Protein AF-A0A661NP95-F1 (afdb_monomer_lite)

Structure (mmCIF, N/CA/C/O backbone):
data_AF-A0A661NP95-F1
#
_entry.id   AF-A0A661NP95-F1
#
loop_
_atom_site.group_PDB
_atom_site.id
_atom_site.type_symbol
_atom_site.label_atom_id
_atom_site.label_alt_id
_atom_site.label_comp_id
_atom_site.label_asym_id
_atom_site.label_entity_id
_atom_site.label_seq_id
_atom_site.pdbx_PDB_ins_code
_atom_site.Cartn_x
_atom_site.Cartn_y
_atom_site.Cartn_z
_atom_site.occupancy
_atom_site.B_iso_or_equiv
_atom_site.auth_seq_id
_atom_site.auth_comp_id
_atom_site.auth_asym_id
_atom_site.auth_atom_id
_atom_site.pdbx_PDB_model_num
ATOM 1 N N . MET A 1 1 ? 6.411 66.514 3.546 1.00 30.66 1 MET A N 1
ATOM 2 C CA . MET A 1 1 ? 7.436 66.810 2.521 1.00 30.66 1 MET A CA 1
ATOM 3 C C . MET A 1 1 ? 7.220 65.776 1.425 1.00 30.66 1 MET A C 1
ATOM 5 O O . MET A 1 1 ? 7.347 64.603 1.728 1.00 30.66 1 MET A O 1
ATOM 9 N N . HIS A 1 2 ? 6.454 66.107 0.373 1.00 25.95 2 HIS A N 1
ATOM 10 C CA . HIS A 1 2 ? 6.974 66.515 -0.956 1.00 25.95 2 HIS A CA 1
ATOM 11 C C . HIS A 1 2 ? 7.944 65.455 -1.490 1.00 25.95 2 HIS A C 1
ATOM 13 O O . HIS A 1 2 ? 8.925 65.181 -0.818 1.00 25.95 2 HIS A O 1
ATOM 19 N N . THR A 1 3 ? 7.770 64.782 -2.625 1.00 28.23 3 THR A N 1
ATOM 20 C CA . THR A 1 3 ? 7.176 65.034 -3.967 1.00 28.23 3 THR A CA 1
ATOM 21 C C . THR A 1 3 ? 7.503 63.732 -4.745 1.00 28.23 3 THR A C 1
ATOM 23 O O . THR A 1 3 ? 8.459 63.068 -4.363 1.00 28.23 3 THR A O 1
ATOM 26 N N . GLY A 1 4 ? 6.871 63.233 -5.806 1.00 26.64 4 GLY A N 1
ATOM 27 C CA . GLY A 1 4 ? 5.890 63.663 -6.804 1.00 26.64 4 GLY A CA 1
ATOM 28 C C . GLY A 1 4 ? 5.651 62.440 -7.728 1.00 26.64 4 GLY A C 1
ATOM 29 O O . GLY A 1 4 ? 6.533 61.595 -7.834 1.00 26.64 4 GLY A O 1
ATOM 30 N N . HIS A 1 5 ? 4.418 62.229 -8.212 1.00 29.61 5 HIS A N 1
ATOM 31 C CA . HIS A 1 5 ? 3.998 62.419 -9.624 1.00 29.61 5 HIS A CA 1
ATOM 32 C C . HIS A 1 5 ? 4.340 61.236 -10.556 1.00 29.61 5 HIS A C 1
ATOM 34 O O . HIS A 1 5 ? 5.440 60.718 -10.483 1.00 29.61 5 HIS A O 1
ATOM 40 N N . LEU A 1 6 ? 3.524 60.779 -11.514 1.00 27.45 6 LEU A N 1
ATOM 41 C CA . LEU A 1 6 ? 2.147 61.015 -12.010 1.00 27.45 6 LEU A CA 1
ATOM 42 C C . LEU A 1 6 ? 2.017 60.057 -13.229 1.00 27.45 6 LEU A C 1
ATOM 44 O O . LEU A 1 6 ? 2.998 59.910 -13.952 1.00 27.45 6 LEU A O 1
ATOM 48 N N . CYS A 1 7 ? 0.929 59.298 -13.403 1.00 23.31 7 CYS A N 1
ATOM 49 C CA . CYS A 1 7 ? -0.048 59.330 -14.528 1.00 23.31 7 CYS A CA 1
ATOM 50 C C . CYS A 1 7 ? -0.437 57.856 -14.801 1.00 23.31 7 CYS A C 1
ATOM 52 O O . CYS A 1 7 ? 0.458 57.020 -14.798 1.00 23.31 7 CYS A O 1
ATOM 54 N N . VAL A 1 8 ? -1.689 57.383 -14.870 1.00 26.03 8 VAL A N 1
ATOM 55 C CA . VAL A 1 8 ? -2.955 57.802 -15.525 1.00 26.03 8 VAL A CA 1
ATOM 56 C C . VAL A 1 8 ? -3.010 57.486 -17.028 1.00 26.03 8 VAL A C 1
ATOM 58 O O . VAL A 1 8 ? -2.229 58.037 -17.797 1.00 26.03 8 VAL A O 1
ATOM 61 N N . GLY A 1 9 ? -4.038 56.699 -17.394 1.00 25.97 9 GLY A N 1
ATOM 62 C CA . GLY A 1 9 ? -4.680 56.609 -18.719 1.00 25.97 9 GLY A CA 1
ATOM 63 C C . GLY A 1 9 ? -4.420 55.286 -19.456 1.00 25.97 9 GLY A C 1
ATOM 64 O O . GLY A 1 9 ? -3.314 54.776 -19.395 1.00 25.97 9 GLY A O 1
ATOM 65 N N . GLU A 1 10 ? -5.340 54.670 -20.197 1.00 26.25 10 GLU A N 1
ATOM 66 C CA . GLU A 1 10 ? -6.756 54.928 -20.475 1.00 26.25 10 GLU A CA 1
ATOM 67 C C . GLU A 1 10 ? -7.318 53.717 -21.259 1.00 26.25 10 GLU A C 1
ATOM 69 O O . GLU A 1 10 ? -6.579 52.845 -21.712 1.00 26.25 10 GLU A O 1
ATOM 74 N N . ILE A 1 11 ? -8.639 53.686 -21.397 1.00 28.31 11 ILE A N 1
ATOM 75 C CA . ILE A 1 11 ? -9.478 52.686 -22.068 1.00 28.31 11 ILE A CA 1
ATOM 76 C C . ILE A 1 11 ? -9.385 52.829 -23.599 1.00 28.31 11 ILE A C 1
ATOM 78 O O . ILE A 1 11 ? -9.333 53.953 -24.089 1.00 28.31 11 ILE A O 1
ATOM 82 N N . CYS A 1 12 ? -9.493 51.725 -24.353 1.00 23.69 12 CYS A N 1
ATOM 83 C CA . CYS A 1 12 ? -10.083 51.720 -25.703 1.00 23.69 12 CYS A CA 1
ATOM 84 C C . CYS A 1 12 ? -10.708 50.354 -26.048 1.00 23.69 12 CYS A C 1
ATOM 86 O O . CYS A 1 12 ? -10.031 49.328 -26.059 1.00 23.69 12 CYS A O 1
ATOM 88 N N . GLU A 1 13 ? -12.009 50.378 -26.347 1.00 28.73 13 GLU A N 1
ATOM 89 C CA . GLU A 1 13 ? -12.783 49.335 -27.032 1.00 28.73 13 GLU A CA 1
ATOM 90 C C . GLU A 1 13 ? -12.390 49.239 -28.520 1.00 28.73 13 GLU A C 1
ATOM 92 O O . GLU A 1 13 ? -12.003 50.237 -29.130 1.00 28.73 13 GLU A O 1
ATOM 97 N N . GLY A 1 14 ? -12.549 48.059 -29.136 1.00 25.00 14 GLY A N 1
ATOM 98 C CA . GLY A 1 14 ? -12.292 47.878 -30.571 1.00 25.00 14 GLY A CA 1
ATOM 99 C C . GLY A 1 14 ? -12.531 46.462 -31.111 1.00 25.00 14 GLY A C 1
ATOM 100 O O . GLY A 1 14 ? -11.598 45.714 -31.357 1.00 25.00 14 GLY A O 1
ATOM 101 N N . SER A 1 15 ? -13.808 46.140 -31.289 1.00 26.11 15 SER A N 1
ATOM 102 C CA . SER A 1 15 ? -14.478 45.128 -32.129 1.00 26.11 15 SER A CA 1
ATOM 103 C C . SER A 1 15 ? -13.738 44.372 -33.268 1.00 26.11 15 SER A C 1
ATOM 105 O O . SER A 1 15 ? -13.085 44.979 -34.106 1.00 26.11 15 SER A O 1
ATOM 107 N N . ILE A 1 16 ? -14.139 43.089 -33.406 1.00 26.77 16 ILE A N 1
ATOM 108 C CA . ILE A 1 16 ? -14.390 42.283 -34.635 1.00 26.77 16 ILE A CA 1
ATOM 109 C C . ILE A 1 16 ? -13.177 41.775 -35.444 1.00 26.77 16 ILE A C 1
ATOM 111 O O . ILE A 1 16 ? -12.441 42.553 -36.038 1.00 26.77 16 ILE A O 1
ATOM 115 N N . GLY A 1 17 ? -13.093 40.445 -35.638 1.00 24.61 17 GLY A N 1
ATOM 116 C CA . GLY A 1 17 ? -12.334 39.876 -36.763 1.00 24.61 17 GLY A CA 1
ATOM 117 C C . GLY A 1 17 ? -11.983 38.383 -36.716 1.00 24.61 17 GLY A C 1
ATOM 118 O O . GLY A 1 17 ? -10.849 38.042 -36.432 1.00 24.61 17 GLY A O 1
ATOM 119 N N . ALA A 1 18 ? -12.948 37.536 -37.084 1.00 25.59 18 ALA A N 1
ATOM 120 C CA . ALA A 1 18 ? -12.814 36.300 -37.874 1.00 25.59 18 ALA A CA 1
ATOM 121 C C . ALA A 1 18 ? -11.824 35.170 -37.482 1.00 25.59 18 ALA A C 1
ATOM 123 O O . ALA A 1 18 ? -10.603 35.273 -37.555 1.00 25.59 18 ALA A O 1
ATOM 124 N N . ALA A 1 19 ? -12.432 34.001 -37.261 1.00 28.19 19 ALA A N 1
ATOM 125 C CA . ALA A 1 19 ? -11.839 32.672 -37.312 1.00 28.19 19 ALA A CA 1
ATOM 126 C C . ALA A 1 19 ? -11.205 32.342 -38.678 1.00 28.19 19 ALA A C 1
ATOM 128 O O . ALA A 1 19 ? -11.733 32.717 -39.724 1.00 28.19 19 ALA A O 1
ATOM 129 N N . SER A 1 20 ? -10.143 31.533 -38.663 1.00 25.36 20 SER A N 1
ATOM 130 C CA . SER A 1 20 ? -9.624 30.835 -39.844 1.00 25.36 20 SER A CA 1
ATOM 131 C C . SER A 1 20 ? -9.604 29.331 -39.573 1.00 25.36 20 SER A C 1
ATOM 133 O O . SER A 1 20 ? -8.686 28.808 -38.950 1.00 25.36 20 SER A O 1
ATOM 135 N N . ARG A 1 21 ? -10.658 28.642 -40.029 1.00 28.53 21 ARG A N 1
ATOM 136 C CA . ARG A 1 21 ? -10.671 27.192 -40.253 1.00 28.53 21 ARG A CA 1
ATOM 137 C C . ARG A 1 21 ? -10.096 26.924 -41.641 1.00 28.53 21 ARG A C 1
ATOM 139 O O . ARG A 1 21 ? -10.551 27.515 -42.618 1.00 28.53 21 ARG A O 1
ATOM 146 N N . LEU A 1 22 ? -9.134 26.013 -41.717 1.00 23.34 22 LEU A N 1
ATOM 147 C CA . LEU A 1 22 ? -8.638 25.450 -42.965 1.00 23.34 22 LEU A CA 1
ATOM 148 C C . LEU A 1 22 ? -9.627 24.362 -43.416 1.00 23.34 22 LEU A C 1
ATOM 150 O O . LEU A 1 22 ? -9.794 23.358 -42.728 1.00 23.34 22 LEU A O 1
ATOM 154 N N . ALA A 1 23 ? -10.310 24.577 -44.541 1.00 26.22 23 ALA A N 1
ATOM 155 C CA . ALA A 1 23 ? -11.131 23.568 -45.203 1.00 26.22 23 ALA A CA 1
ATOM 156 C C . ALA A 1 23 ? -10.548 23.283 -46.591 1.00 26.22 23 ALA A C 1
ATOM 158 O O . ALA A 1 23 ? -10.364 24.190 -47.403 1.00 26.22 23 ALA A O 1
ATOM 159 N N . VAL A 1 24 ? -10.263 22.006 -46.837 1.00 24.77 24 VAL A N 1
ATOM 160 C CA . VAL A 1 24 ? -9.925 21.450 -48.148 1.00 24.77 24 VAL A CA 1
ATOM 161 C C . VAL A 1 24 ? -11.215 21.339 -48.965 1.00 24.77 24 VAL A C 1
ATOM 163 O O . VAL A 1 24 ? -12.213 20.802 -48.489 1.00 24.77 24 VAL A O 1
ATOM 166 N N . VAL A 1 25 ? -11.199 21.866 -50.190 1.00 24.81 25 VAL A N 1
ATOM 167 C CA . VAL A 1 25 ? -12.316 21.831 -51.145 1.00 24.81 25 VAL A CA 1
ATOM 168 C C . VAL A 1 25 ? -12.136 20.658 -52.112 1.00 24.81 25 VAL A C 1
ATOM 170 O O . VAL A 1 25 ? -11.096 20.549 -52.757 1.00 24.81 25 VAL A O 1
ATOM 173 N N . LEU A 1 26 ? -13.188 19.853 -52.288 1.00 26.55 26 LEU A N 1
ATOM 174 C CA . LEU A 1 26 ? -13.457 19.082 -53.509 1.00 26.55 26 LEU A CA 1
ATOM 175 C C . LEU A 1 26 ? -14.871 19.437 -54.018 1.00 26.55 26 LEU A C 1
ATOM 177 O O . LEU A 1 26 ? -15.745 19.705 -53.189 1.00 26.55 26 LEU A O 1
ATOM 181 N N . PRO A 1 27 ? -15.122 19.492 -55.343 1.00 37.19 27 PRO A N 1
ATOM 182 C CA . PRO A 1 27 ? -16.341 20.089 -55.881 1.00 37.19 27 PRO A CA 1
ATOM 183 C C . PRO A 1 27 ? -17.431 19.071 -56.254 1.00 37.19 27 PRO A C 1
ATOM 185 O O . PRO A 1 27 ? -17.144 18.010 -56.801 1.00 37.19 27 PRO A O 1
ATOM 188 N N . GLY A 1 28 ? -18.688 19.510 -56.110 1.00 27.80 28 GLY A N 1
ATOM 189 C CA . GLY A 1 28 ? -19.748 19.258 -57.095 1.00 27.80 28 GLY A CA 1
ATOM 190 C C . GLY A 1 28 ? -20.859 18.278 -56.707 1.00 27.80 28 GLY A C 1
ATOM 191 O O . GLY A 1 28 ? -20.682 17.075 -56.833 1.00 27.80 28 GLY A O 1
ATOM 192 N N . ALA A 1 29 ? -22.034 18.808 -56.351 1.00 29.02 29 ALA A N 1
ATOM 193 C CA . ALA A 1 29 ? -23.331 18.523 -56.991 1.00 29.02 29 ALA A CA 1
ATOM 194 C C . ALA A 1 29 ? -24.470 19.219 -56.219 1.00 29.02 29 ALA A C 1
ATOM 196 O O . ALA A 1 29 ? -24.495 19.251 -54.992 1.00 29.02 29 ALA A O 1
ATOM 197 N N . GLU A 1 30 ? -25.382 19.819 -56.974 1.00 30.44 30 GLU A N 1
ATOM 198 C CA . GLU A 1 30 ? -26.442 20.737 -56.559 1.00 30.44 30 GLU A CA 1
ATOM 199 C C . GLU A 1 30 ? -27.732 20.010 -56.118 1.00 30.44 30 GLU A C 1
ATOM 201 O O . GLU A 1 30 ? -28.086 18.984 -56.695 1.00 30.44 30 GLU A O 1
ATOM 206 N N . GLY A 1 31 ? -28.502 20.601 -55.190 1.00 28.98 31 GLY A N 1
ATOM 207 C CA . GLY A 1 31 ? -29.960 20.385 -55.080 1.00 28.98 31 GLY A CA 1
ATOM 208 C C . GLY A 1 31 ? -30.540 20.373 -53.646 1.00 28.98 31 GLY A C 1
ATOM 209 O O . GLY A 1 31 ? -29.909 19.785 -52.776 1.00 28.98 31 GLY A O 1
ATOM 210 N N . PRO A 1 32 ? -31.705 21.006 -53.352 1.00 41.62 32 PRO A N 1
ATOM 211 C CA . PRO A 1 32 ? -32.003 21.541 -52.013 1.00 41.62 32 PRO A CA 1
ATOM 212 C C . PRO A 1 32 ? -33.251 20.953 -51.300 1.00 41.62 32 PRO A C 1
ATOM 214 O O . PRO A 1 32 ? -34.037 20.226 -51.899 1.00 41.62 32 PRO A O 1
ATOM 217 N N . VAL A 1 33 ? -33.489 21.456 -50.068 1.00 29.39 33 VAL A N 1
ATOM 218 C CA . VAL A 1 33 ? -34.752 21.453 -49.268 1.00 29.39 33 VAL A CA 1
ATOM 219 C C . VAL A 1 33 ? -35.042 20.140 -48.507 1.00 29.39 33 VAL A C 1
ATOM 221 O O . VAL A 1 33 ? -34.943 19.074 -49.085 1.00 29.39 33 VAL A O 1
ATOM 224 N N . GLY A 1 34 ? -35.444 20.069 -47.232 1.00 26.66 34 GLY A N 1
ATOM 225 C CA . GLY A 1 34 ? -35.787 21.023 -46.175 1.00 26.66 34 GLY A CA 1
ATOM 226 C C . GLY A 1 34 ? -36.487 20.278 -45.010 1.00 26.66 34 GLY A C 1
ATOM 227 O O . GLY A 1 34 ? -36.959 19.165 -45.194 1.00 26.66 34 GLY A O 1
ATOM 228 N N . ALA A 1 35 ? -36.552 20.935 -43.846 1.00 26.92 35 ALA A N 1
ATOM 229 C CA . ALA A 1 35 ? -37.528 20.797 -42.748 1.00 26.92 35 ALA A CA 1
ATOM 230 C C . ALA A 1 35 ? -37.791 19.435 -42.042 1.00 26.92 35 ALA A C 1
ATOM 232 O O . ALA A 1 35 ? -38.370 18.506 -42.586 1.00 26.92 35 ALA A O 1
ATOM 233 N N . ALA A 1 36 ? -37.456 19.444 -40.744 1.00 28.86 36 ALA A N 1
ATOM 234 C CA . ALA A 1 36 ? -38.184 18.939 -39.569 1.00 28.86 36 ALA A CA 1
ATOM 235 C C . ALA A 1 36 ? -39.401 18.005 -39.747 1.00 28.86 36 ALA A C 1
ATOM 237 O O . ALA A 1 36 ? -40.388 18.407 -40.353 1.00 28.86 36 ALA A O 1
ATOM 238 N N . MET A 1 37 ? -39.397 16.874 -39.020 1.00 24.62 37 MET A N 1
ATOM 239 C CA . MET A 1 37 ? -40.481 16.422 -38.118 1.00 24.62 37 MET A CA 1
ATOM 240 C C . MET A 1 37 ? -40.172 15.033 -37.510 1.00 24.62 37 MET A C 1
ATOM 242 O O . MET A 1 37 ? -39.882 14.077 -38.219 1.00 24.62 37 MET A O 1
ATOM 246 N N . THR A 1 38 ? -40.274 14.924 -36.181 1.00 30.36 38 THR A N 1
ATOM 247 C CA . THR A 1 38 ? -40.648 13.696 -35.435 1.00 30.36 38 THR A CA 1
ATOM 248 C C . THR A 1 38 ? -42.104 13.300 -35.808 1.00 30.36 38 THR A C 1
ATOM 250 O O . THR A 1 38 ? -42.771 14.170 -36.373 1.00 30.36 38 THR A O 1
ATOM 253 N N . PRO A 1 39 ? -42.693 12.105 -35.501 1.00 38.34 39 PRO A N 1
ATOM 254 C CA . PRO A 1 39 ? -42.442 11.243 -34.330 1.00 38.34 39 PRO A CA 1
ATOM 255 C C . PRO A 1 39 ? -42.718 9.710 -34.480 1.00 38.34 39 PRO A C 1
ATOM 257 O O . PRO A 1 39 ? -43.145 9.214 -35.513 1.00 38.34 39 PRO A O 1
ATOM 260 N N . ARG A 1 40 ? -42.519 8.990 -33.360 1.00 26.95 40 ARG A N 1
ATOM 261 C CA . ARG A 1 40 ? -43.269 7.815 -32.845 1.00 26.95 40 ARG A CA 1
ATOM 262 C C . ARG A 1 40 ? -43.855 6.781 -33.833 1.00 26.95 40 ARG A C 1
ATOM 264 O O . ARG A 1 40 ? -44.925 6.987 -34.387 1.00 26.95 40 ARG A O 1
ATOM 271 N N . GLY A 1 41 ? -43.302 5.570 -33.723 1.00 25.22 41 GLY A N 1
ATOM 272 C CA . GLY A 1 41 ? -44.053 4.366 -33.349 1.00 25.22 41 GLY A CA 1
ATOM 273 C C . GLY A 1 41 ? -44.695 3.562 -34.477 1.00 25.22 41 GLY A C 1
ATOM 274 O O . GLY A 1 41 ? -45.631 4.027 -35.109 1.00 25.22 41 GLY A O 1
ATOM 275 N N . LEU A 1 42 ? -44.284 2.298 -34.612 1.00 25.86 42 LEU A N 1
ATOM 276 C CA . LEU A 1 42 ? -45.197 1.151 -34.570 1.00 25.86 42 LEU A CA 1
ATOM 277 C C . LEU A 1 42 ? -44.422 -0.169 -34.586 1.00 25.86 42 LEU A C 1
ATOM 279 O O . LEU A 1 42 ? -43.441 -0.353 -35.299 1.00 25.86 42 LEU A O 1
ATOM 283 N N . LEU A 1 43 ? -44.910 -1.058 -33.733 1.00 27.73 43 LEU A N 1
ATOM 284 C CA . LEU A 1 43 ? -44.546 -2.450 -33.563 1.00 27.73 43 LEU A CA 1
ATOM 285 C C . LEU A 1 43 ? -45.326 -3.297 -34.591 1.00 27.73 43 LEU A C 1
ATOM 287 O O . LEU A 1 43 ? -46.483 -2.992 -34.885 1.00 27.73 43 LEU A O 1
ATOM 291 N N . THR A 1 44 ? -44.746 -4.451 -34.928 1.00 26.47 44 THR A N 1
ATOM 292 C CA . THR A 1 44 ? -45.371 -5.715 -35.389 1.00 26.47 44 THR A CA 1
ATOM 293 C C . THR A 1 44 ? -45.662 -5.955 -36.880 1.00 26.47 44 THR A C 1
ATOM 295 O O . THR A 1 44 ? -46.203 -5.114 -37.583 1.00 26.47 44 THR A O 1
ATOM 298 N N . GLU A 1 45 ? -45.388 -7.219 -37.243 1.00 25.14 45 GLU A N 1
ATOM 299 C CA . GLU A 1 45 ? -45.800 -8.017 -38.413 1.00 25.14 45 GLU A CA 1
ATOM 300 C C . GLU A 1 45 ? -44.905 -8.008 -39.665 1.00 25.14 45 GLU A C 1
ATOM 302 O O . GLU A 1 45 ? -44.986 -7.128 -40.511 1.00 25.14 45 GLU A O 1
ATOM 307 N N . ALA A 1 46 ? -44.125 -9.087 -39.830 1.00 25.11 46 ALA A N 1
ATOM 308 C CA . ALA A 1 46 ? -44.346 -10.058 -40.913 1.00 25.11 46 ALA A CA 1
ATOM 309 C C . ALA A 1 46 ? -43.386 -11.261 -40.788 1.00 25.11 46 ALA A C 1
ATOM 311 O O . ALA A 1 46 ? -42.217 -11.197 -41.159 1.00 25.11 46 ALA A O 1
ATOM 312 N N . LEU A 1 47 ? -43.910 -12.389 -40.298 1.00 30.53 47 LEU A N 1
ATOM 313 C CA . LEU A 1 47 ? -43.416 -13.721 -40.647 1.00 30.53 47 LEU A CA 1
ATOM 314 C C . LEU A 1 47 ? -44.119 -14.140 -41.942 1.00 30.53 47 LEU A C 1
ATOM 316 O O . LEU A 1 47 ? -45.321 -14.385 -41.904 1.00 30.53 47 LEU A O 1
ATOM 320 N N . ALA A 1 48 ? -43.382 -14.219 -43.050 1.00 27.69 48 ALA A N 1
ATOM 321 C CA . ALA A 1 48 ? -43.634 -15.113 -44.187 1.00 27.69 48 ALA A CA 1
ATOM 322 C C . ALA A 1 48 ? -42.592 -14.837 -45.282 1.00 27.69 48 ALA A C 1
ATOM 324 O O . ALA A 1 48 ? -42.735 -13.880 -46.032 1.00 27.69 48 ALA A O 1
ATOM 325 N N . ASP A 1 49 ? -41.551 -15.658 -45.387 1.00 27.33 49 ASP A N 1
ATOM 326 C CA . ASP A 1 49 ? -41.474 -16.609 -46.499 1.00 27.33 49 ASP A CA 1
ATOM 327 C C . ASP A 1 49 ? -40.345 -17.610 -46.237 1.00 27.33 49 ASP A C 1
ATOM 329 O O . ASP A 1 49 ? -39.260 -17.259 -45.770 1.00 27.33 49 ASP A O 1
ATOM 333 N N . GLY A 1 50 ? -40.634 -18.880 -46.489 1.00 26.98 50 GLY A N 1
ATOM 334 C CA . GLY A 1 50 ? -39.671 -19.956 -46.351 1.00 26.98 50 GLY A CA 1
ATOM 335 C C . GLY A 1 50 ? -38.812 -20.058 -47.602 1.00 26.98 50 GLY A C 1
ATOM 336 O O . GLY A 1 50 ? -39.336 -20.141 -48.712 1.00 26.98 50 GLY A O 1
ATOM 337 N N . ARG A 1 51 ? -37.495 -20.143 -47.416 1.00 28.02 51 ARG A N 1
ATOM 338 C CA . ARG A 1 51 ? -36.626 -20.914 -48.304 1.00 28.02 51 ARG A CA 1
ATOM 339 C C . ARG A 1 51 ? -35.312 -21.241 -47.608 1.00 28.02 51 ARG A C 1
ATOM 341 O O . ARG A 1 51 ? -34.597 -20.359 -47.146 1.00 28.02 51 ARG A O 1
ATOM 348 N N . GLU A 1 52 ? -35.060 -22.540 -47.515 1.00 36.25 52 GLU A N 1
ATOM 349 C CA . GLU A 1 52 ? -33.753 -23.112 -47.239 1.00 36.25 52 GLU A CA 1
ATOM 350 C C . GLU A 1 52 ? -32.789 -22.673 -48.345 1.00 36.25 52 GLU A C 1
ATOM 352 O O . GLU A 1 52 ? -33.109 -22.824 -49.519 1.00 36.25 52 GLU A O 1
ATOM 357 N N . ASP A 1 53 ? -31.627 -22.149 -47.970 1.00 27.55 53 ASP A N 1
ATOM 358 C CA . ASP A 1 53 ? -30.371 -22.644 -48.521 1.00 27.55 53 ASP A CA 1
ATOM 359 C C . ASP A 1 53 ? -29.215 -22.260 -47.598 1.00 27.55 53 ASP A C 1
ATOM 361 O O . ASP A 1 53 ? -29.092 -21.137 -47.105 1.00 27.55 53 ASP A O 1
ATOM 365 N N . ARG A 1 54 ? -28.404 -23.274 -47.307 1.00 31.25 54 ARG A N 1
ATOM 366 C CA . ARG A 1 54 ? -27.155 -23.163 -46.570 1.00 31.25 54 ARG A CA 1
ATOM 367 C C . ARG A 1 54 ? -26.121 -22.613 -47.532 1.00 31.25 54 ARG A C 1
ATOM 369 O O . ARG A 1 54 ? -25.773 -23.321 -48.464 1.00 31.25 54 ARG A O 1
ATOM 376 N N . ASP A 1 55 ? -25.576 -21.441 -47.242 1.00 28.02 55 ASP A N 1
ATOM 377 C CA . ASP A 1 55 ? -24.221 -21.121 -47.661 1.00 28.02 55 ASP A CA 1
ATOM 378 C C . ASP A 1 55 ? -23.533 -20.185 -46.668 1.00 28.02 55 ASP A C 1
ATOM 380 O O . ASP A 1 55 ? -24.117 -19.296 -46.050 1.00 28.02 55 ASP A O 1
ATOM 384 N N . VAL A 1 56 ? -22.264 -20.511 -46.473 1.00 29.27 56 VAL A N 1
ATOM 385 C CA . VAL A 1 56 ? -21.312 -19.983 -45.507 1.00 29.27 56 VAL A CA 1
ATOM 386 C C . VAL A 1 56 ? -21.089 -18.488 -45.732 1.00 29.27 56 VAL A C 1
ATOM 388 O O . VAL A 1 56 ? -20.627 -18.086 -46.796 1.00 29.27 56 VAL A O 1
ATOM 391 N N . LEU A 1 57 ? -21.325 -17.674 -44.700 1.00 22.66 57 LEU A N 1
ATOM 392 C CA . LEU A 1 57 ? -20.844 -16.295 -44.644 1.00 22.66 57 LEU A CA 1
ATOM 393 C C . LEU A 1 57 ? -19.920 -16.143 -43.436 1.00 22.66 57 LEU A C 1
ATOM 395 O O . LEU A 1 57 ? -20.347 -16.112 -42.283 1.00 22.66 57 LEU A O 1
ATOM 399 N N . VAL A 1 58 ? -18.623 -16.089 -43.733 1.00 26.75 58 VAL A N 1
ATOM 400 C CA . VAL A 1 58 ? -17.586 -15.619 -42.818 1.00 26.75 58 VAL A CA 1
ATOM 401 C C . VAL A 1 58 ? -17.844 -14.131 -42.597 1.00 26.75 58 VAL A C 1
ATOM 403 O O . VAL A 1 58 ? -17.607 -13.318 -43.488 1.00 26.75 58 VAL A O 1
ATOM 406 N N . ALA A 1 59 ? -18.374 -13.775 -41.430 1.00 24.06 59 ALA A N 1
ATOM 407 C CA . ALA A 1 59 ? -18.489 -12.387 -41.013 1.00 24.06 59 ALA A CA 1
ATOM 408 C C . ALA A 1 59 ? -17.194 -11.971 -40.305 1.00 24.06 59 ALA A C 1
ATOM 410 O O . ALA A 1 59 ? -16.905 -12.418 -39.195 1.00 24.06 59 ALA A O 1
ATOM 411 N N . HIS A 1 60 ? -16.425 -11.095 -40.952 1.00 23.86 60 HIS A N 1
ATOM 412 C CA . HIS A 1 60 ? -15.536 -10.182 -40.246 1.00 23.86 60 HIS A CA 1
ATOM 413 C C . HIS A 1 60 ? -16.401 -9.279 -39.365 1.00 23.86 60 HIS A C 1
ATOM 415 O O . HIS A 1 60 ? -17.127 -8.424 -39.870 1.00 23.86 60 HIS A O 1
ATOM 421 N N . VAL A 1 61 ? -16.333 -9.478 -38.051 1.00 24.19 61 VAL A N 1
ATOM 422 C CA . VAL A 1 61 ? -16.806 -8.485 -37.089 1.00 24.19 61 VAL A CA 1
ATOM 423 C C . VAL A 1 61 ? -15.675 -7.481 -36.919 1.00 24.19 61 VAL A C 1
ATOM 425 O O . VAL A 1 61 ? -14.631 -7.803 -36.358 1.00 24.19 61 VAL A O 1
ATOM 428 N N . ALA A 1 62 ? -15.875 -6.283 -37.461 1.00 24.12 62 ALA A N 1
ATOM 429 C CA . ALA A 1 62 ? -15.144 -5.105 -37.031 1.00 24.12 62 ALA A CA 1
ATOM 430 C C . ALA A 1 62 ? -15.615 -4.776 -35.607 1.00 24.12 62 ALA A C 1
ATOM 432 O O . ALA A 1 62 ? -16.796 -4.502 -35.388 1.00 24.12 62 ALA A O 1
ATOM 433 N N . GLU A 1 63 ? -14.710 -4.875 -34.637 1.00 27.78 63 GLU A N 1
ATOM 434 C CA . GLU A 1 63 ? -14.931 -4.374 -33.285 1.00 27.78 63 GLU A CA 1
ATOM 435 C C . GLU A 1 63 ? -14.847 -2.848 -33.315 1.00 27.78 63 GLU A C 1
ATOM 437 O O . GLU A 1 63 ? -13.765 -2.274 -33.241 1.00 27.78 63 GLU A O 1
ATOM 442 N N . ASP A 1 64 ? -15.996 -2.191 -33.431 1.00 26.67 64 ASP A N 1
ATOM 443 C CA . ASP A 1 64 ? -16.138 -0.792 -33.044 1.00 26.67 64 ASP A CA 1
ATOM 444 C C . ASP A 1 64 ? -16.826 -0.768 -31.674 1.00 26.67 64 ASP A C 1
ATOM 446 O O . ASP A 1 64 ? -18.027 -1.025 -31.547 1.00 26.67 64 ASP A O 1
ATOM 450 N N . ARG A 1 65 ? -16.031 -0.578 -30.616 1.00 32.19 65 ARG A N 1
ATOM 451 C CA . ARG A 1 65 ? -16.511 -0.416 -29.239 1.00 32.19 65 ARG A CA 1
ATOM 452 C C . ARG A 1 65 ? -16.379 1.049 -28.857 1.00 32.19 65 ARG A C 1
ATOM 454 O O . ARG A 1 65 ? -15.379 1.455 -28.275 1.00 32.19 65 ARG A O 1
ATOM 461 N N . SER A 1 66 ? -17.409 1.830 -29.160 1.00 30.28 66 SER A N 1
ATOM 462 C CA . SER A 1 66 ? -17.588 3.150 -28.558 1.00 30.28 66 SER A CA 1
ATOM 463 C C . SER A 1 66 ? -18.401 3.035 -27.250 1.00 30.28 66 SER A C 1
ATOM 465 O O . SER A 1 66 ? -19.309 2.201 -27.165 1.00 30.28 66 SER A O 1
ATOM 467 N N . PRO A 1 67 ? -18.113 3.838 -26.203 1.00 31.38 67 PRO A N 1
ATOM 468 C CA . PRO A 1 67 ? -18.567 3.571 -24.826 1.00 31.38 67 PRO A CA 1
ATOM 469 C C . PRO A 1 67 ? -20.055 3.858 -24.547 1.00 31.38 67 PRO A C 1
ATOM 471 O O . PRO A 1 67 ? -20.526 3.671 -23.428 1.00 31.38 67 PRO A O 1
ATOM 474 N N . GLY A 1 68 ? -20.823 4.320 -25.537 1.00 33.44 68 GLY A N 1
ATOM 475 C CA . GLY A 1 68 ? -22.184 4.826 -25.321 1.00 33.44 68 GLY A CA 1
ATOM 476 C C . GLY A 1 68 ? -23.266 3.759 -25.119 1.00 33.44 68 GLY A C 1
ATOM 477 O O . GLY A 1 68 ? -24.309 4.053 -24.543 1.00 33.44 68 GLY A O 1
ATOM 478 N N . ALA A 1 69 ? -23.048 2.517 -25.560 1.00 32.50 69 ALA A N 1
ATOM 479 C CA . ALA A 1 69 ? -24.123 1.518 -25.636 1.00 32.50 69 ALA A CA 1
ATOM 480 C C . ALA A 1 69 ? -24.402 0.763 -24.319 1.00 32.50 69 ALA A C 1
ATOM 482 O O . ALA A 1 69 ? -25.439 0.114 -24.193 1.00 32.50 69 ALA A O 1
ATOM 483 N N . PHE A 1 70 ? -23.512 0.842 -23.323 1.00 33.31 70 PHE A N 1
ATOM 484 C CA . PHE A 1 70 ? -23.667 0.113 -22.054 1.00 33.31 70 PHE A CA 1
ATOM 485 C C . PHE A 1 70 ? -24.487 0.866 -20.991 1.00 33.31 70 PHE A C 1
ATOM 487 O O . PHE A 1 70 ? -24.965 0.247 -20.040 1.00 33.31 70 PHE A O 1
ATOM 494 N N . LEU A 1 71 ? -24.704 2.176 -21.159 1.00 39.53 71 LEU A N 1
ATOM 495 C CA . LEU A 1 71 ? -25.385 3.020 -20.168 1.00 39.53 71 LEU A CA 1
ATOM 496 C C . LEU A 1 71 ? -26.919 2.870 -20.163 1.00 39.53 71 LEU A C 1
ATOM 498 O O . LEU A 1 71 ? -27.543 3.071 -19.123 1.00 39.53 71 LEU A O 1
ATOM 502 N N . GLU A 1 72 ? -27.546 2.453 -21.267 1.00 33.59 72 GLU A N 1
ATOM 503 C CA . GLU A 1 72 ? -29.018 2.409 -21.356 1.00 33.59 72 GLU A CA 1
ATOM 504 C C . GLU A 1 72 ? -29.660 1.154 -20.733 1.00 33.59 72 GLU A C 1
ATOM 506 O O . GLU A 1 72 ? -30.832 1.181 -20.359 1.00 33.59 72 GLU A O 1
ATOM 511 N N . ALA A 1 73 ? -28.923 0.053 -20.548 1.00 33.28 73 ALA A N 1
ATOM 512 C CA . ALA A 1 73 ? -29.528 -1.217 -20.126 1.00 33.28 73 ALA A CA 1
ATOM 513 C C . ALA A 1 73 ? -29.808 -1.322 -18.611 1.00 33.28 73 ALA A C 1
ATOM 515 O O . ALA A 1 73 ? -30.649 -2.120 -18.196 1.00 33.28 73 ALA A O 1
ATOM 516 N N . ARG A 1 74 ? -29.139 -0.520 -17.767 1.00 35.38 74 ARG A N 1
ATOM 517 C CA . ARG A 1 74 ? -29.257 -0.609 -16.294 1.00 35.38 74 ARG A CA 1
ATOM 518 C C . ARG A 1 74 ? -30.193 0.444 -15.677 1.00 35.38 74 ARG A C 1
ATOM 520 O O . ARG A 1 74 ? -30.591 0.289 -14.527 1.00 35.38 74 ARG A O 1
ATOM 527 N N . ALA A 1 75 ? -30.615 1.455 -16.442 1.00 35.91 75 ALA A N 1
ATOM 528 C CA . ALA A 1 75 ? -31.489 2.541 -15.975 1.00 35.91 75 ALA A CA 1
ATOM 529 C C . ALA A 1 75 ? -32.992 2.175 -15.889 1.00 35.91 75 ALA A C 1
ATOM 531 O O . ALA A 1 75 ? -33.798 2.986 -15.442 1.00 35.91 75 ALA A O 1
ATOM 532 N N . ALA A 1 76 ? -33.397 0.962 -16.290 1.00 34.41 76 ALA A N 1
ATOM 533 C CA . ALA A 1 76 ? -34.813 0.606 -16.463 1.00 34.41 76 ALA A CA 1
ATOM 534 C C . ALA A 1 76 ? -35.466 -0.210 -15.321 1.00 34.41 76 ALA A C 1
ATOM 536 O O . ALA A 1 76 ? -36.617 -0.612 -15.464 1.00 34.41 76 ALA A O 1
ATOM 537 N N . GLY A 1 77 ? -34.788 -0.455 -14.192 1.00 35.66 77 GLY A N 1
ATOM 538 C CA . GLY A 1 77 ? -35.440 -0.892 -12.942 1.00 35.66 77 GLY A CA 1
ATOM 539 C C . GLY A 1 77 ? -36.377 -2.115 -13.021 1.00 35.66 77 GLY A C 1
ATOM 540 O O . GLY A 1 77 ? -37.471 -2.075 -12.460 1.00 35.66 77 GLY A O 1
ATOM 541 N N . LEU A 1 78 ? -35.974 -3.207 -13.684 1.00 30.97 78 LEU A N 1
ATOM 542 C CA . LEU A 1 78 ? -36.742 -4.464 -13.723 1.00 30.97 78 LEU A CA 1
ATOM 543 C C . LEU A 1 78 ? -36.078 -5.569 -12.876 1.00 30.97 78 LEU A C 1
ATOM 545 O O . LEU A 1 78 ? -34.859 -5.738 -12.950 1.00 30.97 78 LEU A O 1
ATOM 549 N N . PRO A 1 79 ? -36.844 -6.354 -12.090 1.00 31.16 79 PRO A N 1
ATOM 550 C CA . PRO A 1 79 ? -36.283 -7.397 -11.240 1.00 31.16 79 PRO A CA 1
ATOM 551 C C . PRO A 1 79 ? -36.020 -8.702 -12.011 1.00 31.16 79 PRO A C 1
ATOM 553 O O . PRO A 1 79 ? -36.922 -9.259 -12.627 1.00 31.16 79 PRO A O 1
ATOM 556 N N . GLY A 1 80 ? -34.778 -9.188 -11.902 1.00 32.41 80 GLY A N 1
ATOM 557 C CA . GLY A 1 80 ? -34.329 -10.588 -11.950 1.00 32.41 80 GLY A CA 1
ATOM 558 C C . GLY A 1 80 ? -34.824 -11.517 -13.068 1.00 32.41 80 GLY A C 1
ATOM 559 O O . GLY A 1 80 ? -35.914 -12.068 -12.962 1.00 32.41 80 GLY A O 1
ATOM 560 N N . ALA A 1 81 ? -33.944 -11.830 -14.031 1.00 26.08 81 ALA A N 1
ATOM 561 C CA . ALA A 1 81 ? -33.494 -13.195 -14.376 1.00 26.08 81 ALA A CA 1
ATOM 562 C C . ALA A 1 81 ? -32.604 -13.199 -15.646 1.00 26.08 81 ALA A C 1
ATOM 564 O O . ALA A 1 81 ? -32.935 -12.521 -16.613 1.00 26.08 81 ALA A O 1
ATOM 565 N N . PHE A 1 82 ? -31.568 -14.063 -15.649 1.00 27.72 82 PHE A N 1
ATOM 566 C CA . PHE A 1 82 ? -30.700 -14.500 -16.776 1.00 27.72 82 PHE A CA 1
ATOM 567 C C . PHE A 1 82 ? -29.583 -13.519 -17.227 1.00 27.72 82 PHE A C 1
ATOM 569 O O . PHE A 1 82 ? -29.828 -12.332 -17.349 1.00 27.72 82 PHE A O 1
ATOM 576 N N . VAL A 1 83 ? -28.317 -13.892 -17.500 1.00 28.28 83 VAL A N 1
ATOM 577 C CA . VAL A 1 83 ? -27.585 -15.176 -17.619 1.00 28.28 83 VAL A CA 1
ATOM 578 C C . VAL A 1 83 ? -26.150 -14.979 -17.106 1.00 28.28 83 VAL A C 1
ATOM 580 O O . VAL A 1 83 ? -25.444 -14.075 -17.539 1.00 28.28 83 VAL A O 1
ATOM 583 N N . GLN A 1 84 ? -25.693 -15.895 -16.256 1.00 26.36 84 GLN A N 1
ATOM 584 C CA . GLN A 1 84 ? -24.307 -16.046 -15.822 1.00 26.36 84 GLN A CA 1
ATOM 585 C C . GLN A 1 84 ? -23.531 -16.842 -16.891 1.00 26.36 84 GLN A C 1
ATOM 587 O O . GLN A 1 84 ? -23.707 -18.055 -17.014 1.00 26.36 84 GLN A O 1
ATOM 592 N N . ALA A 1 85 ? -22.682 -16.189 -17.687 1.00 27.27 85 ALA A N 1
ATOM 593 C CA . ALA A 1 85 ? -21.748 -16.880 -18.577 1.00 27.27 85 ALA A CA 1
ATOM 594 C C . ALA A 1 85 ? -20.492 -17.281 -17.784 1.00 27.27 85 ALA A C 1
ATOM 596 O O . ALA A 1 85 ? -19.481 -16.585 -17.787 1.00 27.27 85 ALA A O 1
ATOM 597 N N . ARG A 1 86 ? -20.557 -18.415 -17.076 1.00 28.34 86 ARG A N 1
ATOM 598 C CA . ARG A 1 86 ? -19.371 -19.039 -16.472 1.00 28.34 86 ARG A CA 1
ATOM 599 C C . ARG A 1 86 ? -18.472 -19.609 -17.575 1.00 28.34 86 ARG A C 1
ATOM 601 O O . ARG A 1 86 ? -18.849 -20.566 -18.248 1.00 28.34 86 ARG A O 1
ATOM 608 N N . ARG A 1 87 ? -17.259 -19.067 -17.720 1.00 31.03 87 ARG A N 1
ATOM 609 C CA . ARG A 1 87 ? -16.144 -19.744 -18.399 1.00 31.03 87 ARG A CA 1
ATOM 610 C C . ARG A 1 87 ? -15.522 -20.744 -17.426 1.00 31.03 87 ARG A C 1
ATOM 612 O O . ARG A 1 87 ? -14.807 -20.368 -16.509 1.00 31.03 87 ARG A O 1
ATOM 619 N N . GLY A 1 88 ? -15.807 -22.020 -17.643 1.00 26.00 88 GLY A N 1
ATOM 620 C CA . GLY A 1 88 ? -15.137 -23.132 -16.982 1.00 26.00 88 GLY A CA 1
ATOM 621 C C . GLY A 1 88 ? -15.120 -24.323 -17.925 1.00 26.00 88 GLY A C 1
ATOM 622 O O . GLY A 1 88 ? -16.060 -25.110 -17.939 1.00 26.00 88 GLY A O 1
ATOM 623 N N . LEU A 1 89 ? -14.073 -24.433 -18.747 1.00 25.11 89 LEU A N 1
ATOM 624 C CA . LEU A 1 89 ? -13.784 -25.661 -19.481 1.00 25.11 89 LEU A CA 1
ATOM 625 C C . LEU A 1 89 ? -13.017 -26.593 -18.535 1.00 25.11 89 LEU A C 1
ATOM 627 O O . LEU A 1 89 ? -11.797 -26.528 -18.429 1.00 25.11 89 LEU A O 1
ATOM 631 N N . ALA A 1 90 ? -13.753 -27.451 -17.835 1.00 24.98 90 ALA A N 1
ATOM 632 C CA . ALA A 1 90 ? -13.228 -28.697 -17.299 1.00 24.98 90 ALA A CA 1
ATOM 633 C C . ALA A 1 90 ? -13.780 -29.819 -18.181 1.00 24.98 90 ALA A C 1
ATOM 635 O O . ALA A 1 90 ? -14.985 -30.071 -18.217 1.00 24.98 90 ALA A O 1
ATOM 636 N N . VAL A 1 91 ? -12.896 -30.441 -18.956 1.00 27.11 91 VAL A N 1
ATOM 637 C CA . VAL A 1 91 ? -13.208 -31.644 -19.724 1.00 27.11 91 VAL A CA 1
ATOM 638 C C . VAL A 1 91 ? -13.104 -32.824 -18.768 1.00 27.11 91 VAL A C 1
ATOM 640 O O . VAL A 1 91 ? -12.010 -33.304 -18.506 1.00 27.11 91 VAL A O 1
ATOM 643 N N . GLU A 1 92 ? -14.241 -33.319 -18.289 1.00 24.09 92 GLU A N 1
ATOM 644 C CA . GLU A 1 92 ? -14.362 -34.721 -17.893 1.00 24.09 92 GLU A CA 1
ATOM 645 C C . GLU A 1 92 ? -15.605 -35.318 -18.547 1.00 24.09 92 GLU A C 1
ATOM 647 O O . GLU A 1 92 ? -16.751 -34.957 -18.282 1.00 24.09 92 GLU A O 1
ATOM 652 N N . ALA A 1 93 ? -15.334 -36.216 -19.486 1.00 24.66 93 ALA A N 1
ATOM 653 C CA . ALA A 1 93 ? -16.320 -36.985 -20.208 1.00 24.66 93 ALA A CA 1
ATOM 654 C C . ALA A 1 93 ? -16.851 -38.109 -19.317 1.00 24.66 93 ALA A C 1
ATOM 656 O O . ALA A 1 93 ? -16.068 -38.931 -18.843 1.00 24.66 93 ALA A O 1
ATOM 657 N N . SER A 1 94 ? -18.174 -38.207 -19.171 1.00 25.61 94 SER A N 1
ATOM 658 C CA . SER A 1 94 ? -18.871 -39.476 -18.932 1.00 25.61 94 SER A CA 1
ATOM 659 C C . SER A 1 94 ? -20.377 -39.355 -19.173 1.00 25.61 94 SER A C 1
ATOM 661 O O . SER A 1 94 ? -21.088 -38.706 -18.415 1.00 25.61 94 SER A O 1
ATOM 663 N N . GLY A 1 95 ? -20.860 -40.093 -20.176 1.00 23.25 95 GLY A N 1
ATOM 664 C CA . GLY A 1 95 ? -22.134 -40.805 -20.068 1.00 23.25 95 GLY A CA 1
ATOM 665 C C . GLY A 1 95 ? -23.304 -40.299 -20.909 1.00 23.25 95 GLY A C 1
ATOM 666 O O . GLY A 1 95 ? -24.167 -39.588 -20.413 1.00 23.25 95 GLY A O 1
ATOM 667 N N . LEU A 1 96 ? -23.449 -40.843 -22.121 1.00 24.53 96 LEU A N 1
ATOM 668 C CA . LEU A 1 96 ? -24.777 -41.205 -22.621 1.00 24.53 96 LEU A CA 1
ATOM 669 C C . LEU A 1 96 ? -24.728 -42.632 -23.172 1.00 24.53 96 LEU A C 1
ATOM 671 O O . LEU A 1 96 ? -24.078 -42.913 -24.176 1.00 24.53 96 LEU A O 1
ATOM 675 N N . ALA A 1 97 ? -25.404 -43.539 -22.473 1.00 23.84 97 ALA A N 1
ATOM 676 C CA . ALA A 1 97 ? -25.653 -44.900 -22.910 1.00 23.84 97 ALA A CA 1
ATOM 677 C C . ALA A 1 97 ? -27.059 -44.981 -23.511 1.00 23.84 97 ALA A C 1
ATOM 679 O O . ALA A 1 97 ? -28.027 -44.646 -22.834 1.00 23.84 97 ALA A O 1
ATOM 680 N N . ALA A 1 98 ? -27.179 -45.502 -24.734 1.00 26.08 98 ALA A N 1
ATOM 681 C CA . ALA A 1 98 ? -28.376 -46.217 -25.166 1.00 26.08 98 ALA A CA 1
ATOM 682 C C . ALA A 1 98 ? -28.106 -47.127 -26.380 1.00 26.08 98 ALA A C 1
ATOM 684 O O . ALA A 1 98 ? -27.918 -46.661 -27.497 1.00 26.08 98 ALA A O 1
ATOM 685 N N . HIS A 1 99 ? -28.249 -48.427 -26.102 1.00 24.75 99 HIS A N 1
ATOM 686 C CA . HIS A 1 99 ? -28.912 -49.456 -26.915 1.00 24.75 99 HIS A CA 1
ATOM 687 C C . HIS A 1 99 ? -28.097 -50.429 -27.808 1.00 24.75 99 HIS A C 1
ATOM 689 O O . HIS A 1 99 ? -27.750 -50.155 -28.948 1.00 24.75 99 HIS A O 1
ATOM 695 N N . PHE A 1 100 ? -28.009 -51.646 -27.239 1.00 24.47 100 PHE A N 1
ATOM 696 C CA . PHE A 1 100 ? -28.080 -53.011 -27.797 1.00 24.47 100 PHE A CA 1
ATOM 697 C C . PHE A 1 100 ? -26.854 -53.703 -28.427 1.00 24.47 100 PHE A C 1
ATOM 699 O O . PHE A 1 100 ? -26.619 -53.657 -29.625 1.00 24.47 100 PHE A O 1
ATOM 706 N N . ALA A 1 101 ? -26.211 -54.494 -27.552 1.00 23.98 101 ALA A N 1
ATOM 707 C CA . ALA A 1 101 ? -25.996 -55.948 -27.628 1.00 23.98 101 ALA A CA 1
ATOM 708 C C . ALA A 1 101 ? -25.252 -56.551 -28.832 1.00 23.98 101 ALA A C 1
ATOM 710 O O . ALA A 1 101 ? -25.747 -56.517 -29.948 1.00 23.98 101 ALA A O 1
ATOM 711 N N . ILE A 1 102 ? -24.166 -57.282 -28.531 1.00 26.36 102 ILE A N 1
ATOM 712 C CA . ILE A 1 102 ? -23.921 -58.684 -28.934 1.00 26.36 102 ILE A CA 1
ATOM 713 C C . ILE A 1 102 ? -22.666 -59.200 -28.190 1.00 26.36 102 ILE A C 1
ATOM 715 O O . ILE A 1 102 ? -21.593 -58.629 -28.327 1.00 26.36 102 ILE A O 1
ATOM 719 N N . LEU A 1 103 ? -22.861 -60.287 -27.418 1.00 26.56 103 LEU A N 1
ATOM 720 C CA . LEU A 1 103 ? -21.892 -61.303 -26.939 1.00 26.56 103 LEU A CA 1
ATOM 721 C C . LEU A 1 103 ? -20.721 -60.783 -26.069 1.00 26.56 103 LEU A C 1
ATOM 723 O O . LEU A 1 103 ? -19.810 -60.137 -26.556 1.00 26.56 103 LEU A O 1
ATOM 727 N N . GLY A 1 104 ? -20.726 -60.968 -24.741 1.00 25.88 104 GLY A N 1
ATOM 728 C CA . GLY A 1 104 ? -20.410 -62.238 -24.059 1.00 25.88 104 GLY A CA 1
ATOM 729 C C . GLY A 1 104 ? -18.883 -62.420 -23.990 1.00 25.88 104 GLY A C 1
ATOM 730 O O . GLY A 1 104 ? -18.237 -62.399 -25.021 1.00 25.88 104 GLY A O 1
ATOM 731 N N . GLY A 1 105 ? -18.193 -62.600 -22.871 1.00 25.64 105 GLY A N 1
ATOM 732 C CA . GLY A 1 105 ? -18.492 -62.777 -21.458 1.00 25.64 105 GLY A CA 1
ATOM 733 C C . GLY A 1 105 ? -17.160 -63.124 -20.761 1.00 25.64 105 GLY A C 1
ATOM 734 O O . GLY A 1 105 ? -16.208 -63.478 -21.450 1.00 25.64 105 GLY A O 1
ATOM 735 N N . PHE A 1 106 ? -17.147 -63.081 -19.422 1.00 29.03 106 PHE A N 1
ATOM 736 C CA . PHE A 1 106 ? -16.116 -63.624 -18.510 1.00 29.03 106 PHE A CA 1
ATOM 737 C C . PHE A 1 106 ? -14.699 -63.006 -18.608 1.00 29.03 106 PHE A C 1
ATOM 739 O O . PHE A 1 106 ? -14.116 -62.913 -19.673 1.00 29.03 106 PHE A O 1
ATOM 746 N N . GLY A 1 107 ? -14.026 -62.606 -17.532 1.00 26.41 107 GLY A N 1
ATOM 747 C CA . GLY A 1 107 ? -14.277 -62.728 -16.102 1.00 26.41 107 GLY A CA 1
ATOM 748 C C . GLY A 1 1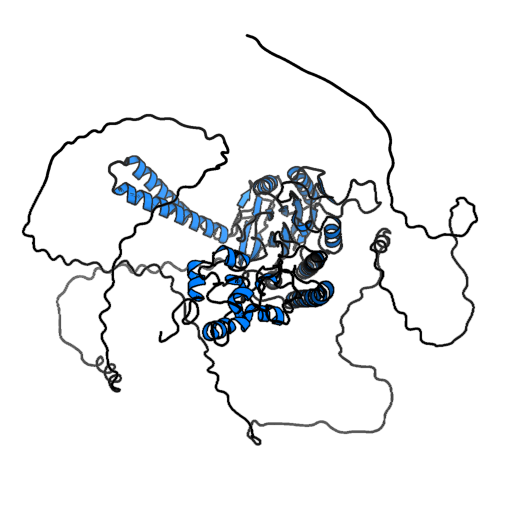07 ? -13.148 -62.025 -15.332 1.00 26.41 107 GLY A C 1
ATOM 749 O O . GLY A 1 107 ? -12.077 -61.768 -15.879 1.00 26.41 107 GLY A O 1
ATOM 750 N N . ASP A 1 108 ? -13.439 -61.698 -14.079 1.00 27.09 108 ASP A N 1
ATOM 751 C CA . ASP A 1 108 ? -12.588 -60.967 -13.136 1.00 27.09 108 ASP A CA 1
ATOM 752 C C . ASP A 1 108 ? -11.418 -61.811 -12.546 1.00 27.09 108 ASP A C 1
ATOM 754 O O . ASP A 1 108 ? -11.402 -63.036 -12.707 1.00 27.09 108 ASP A O 1
ATOM 758 N N . PRO A 1 109 ? -10.426 -61.163 -11.884 1.00 52.62 109 PRO A N 1
ATOM 759 C CA . PRO A 1 109 ? -9.024 -61.595 -11.708 1.00 52.62 109 PRO A CA 1
ATOM 760 C C . PRO A 1 109 ? -8.812 -62.463 -10.445 1.00 52.62 109 PRO A C 1
ATOM 762 O O . PRO A 1 109 ? -9.805 -62.812 -9.802 1.00 52.62 109 PRO A O 1
ATOM 765 N N . PRO A 1 110 ? -7.568 -62.863 -10.043 1.00 34.00 110 PRO A N 1
ATOM 766 C CA . PRO A 1 110 ? -6.826 -62.101 -9.001 1.00 34.00 110 PRO A CA 1
ATOM 767 C C . PRO A 1 110 ? -5.266 -62.373 -8.994 1.00 34.00 110 PRO A C 1
ATOM 769 O O . PRO A 1 110 ? -4.719 -62.659 -10.054 1.00 34.00 110 PRO A O 1
ATOM 772 N N . PRO A 1 111 ? -4.475 -62.247 -7.890 1.00 40.16 111 PRO A N 1
ATOM 773 C CA . PRO A 1 111 ? -3.568 -61.109 -7.654 1.00 40.16 111 PRO A CA 1
ATOM 774 C C . PRO A 1 111 ? -2.102 -61.477 -7.259 1.00 40.16 111 PRO A C 1
ATOM 776 O O . PRO A 1 111 ? -1.798 -62.604 -6.877 1.00 40.16 111 PRO A O 1
ATOM 779 N N . GLY A 1 112 ? -1.213 -60.475 -7.167 1.00 25.64 112 GLY A N 1
ATOM 780 C CA . GLY A 1 112 ? -0.232 -60.421 -6.067 1.00 25.64 112 GLY A CA 1
ATOM 781 C C . GLY A 1 112 ? 1.280 -60.396 -6.369 1.00 25.64 112 GLY A C 1
ATOM 782 O O . GLY A 1 112 ? 1.818 -61.240 -7.070 1.00 25.64 112 GLY A O 1
ATOM 783 N N . ARG A 1 113 ? 1.939 -59.499 -5.610 1.00 28.83 113 ARG A N 1
ATOM 784 C CA . ARG A 1 113 ? 3.325 -59.502 -5.082 1.00 28.83 113 ARG A CA 1
ATOM 785 C C . ARG A 1 113 ? 4.508 -59.255 -6.032 1.00 28.83 113 ARG A C 1
ATOM 787 O O . ARG A 1 113 ? 4.800 -60.047 -6.911 1.00 28.83 113 ARG A O 1
ATOM 794 N N . GLY A 1 114 ? 5.353 -58.308 -5.608 1.00 25.80 114 GLY A N 1
ATOM 795 C CA . GLY A 1 114 ? 6.803 -58.537 -5.576 1.00 25.80 114 GLY A CA 1
ATOM 796 C C . GLY A 1 114 ? 7.659 -57.444 -6.207 1.00 25.80 114 GLY A C 1
ATOM 797 O O . GLY A 1 114 ? 7.619 -57.216 -7.404 1.00 25.80 114 GLY A O 1
ATOM 798 N N . ARG A 1 115 ? 8.467 -56.799 -5.366 1.00 28.27 115 ARG A N 1
ATOM 799 C CA . ARG A 1 115 ? 9.474 -55.782 -5.689 1.00 28.27 115 ARG A CA 1
ATOM 800 C C . ARG A 1 115 ? 10.628 -56.322 -6.559 1.00 28.27 115 ARG A C 1
ATOM 802 O O . ARG A 1 115 ? 11.109 -57.414 -6.297 1.00 28.27 115 ARG A O 1
ATOM 809 N N . ALA A 1 116 ? 11.122 -55.436 -7.434 1.00 25.53 116 ALA A N 1
ATOM 810 C CA . ALA A 1 116 ? 12.522 -55.167 -7.816 1.00 25.53 116 ALA A CA 1
ATOM 811 C C . ALA A 1 116 ? 13.402 -56.286 -8.429 1.00 25.53 116 ALA A C 1
ATOM 813 O O . ALA A 1 116 ? 13.700 -57.260 -7.755 1.00 25.53 116 ALA A O 1
ATOM 814 N N . PHE A 1 117 ? 13.949 -56.063 -9.640 1.00 22.89 117 PHE A N 1
ATOM 815 C CA . PHE A 1 117 ? 15.386 -55.783 -9.903 1.00 22.89 117 PHE A CA 1
ATOM 816 C C . PHE A 1 117 ? 15.727 -55.771 -11.423 1.00 22.89 117 PHE A C 1
ATOM 818 O O . PHE A 1 117 ? 15.534 -56.760 -12.115 1.00 22.89 117 PHE A O 1
ATOM 825 N N . VAL A 1 118 ? 16.338 -54.658 -11.864 1.00 24.42 118 VAL A N 1
ATOM 826 C CA . VAL A 1 118 ? 17.555 -54.533 -12.711 1.00 24.42 118 VAL A CA 1
ATOM 827 C C . VAL A 1 118 ? 17.566 -54.772 -14.242 1.00 24.42 118 VAL A C 1
ATOM 829 O O . VAL A 1 118 ? 17.464 -55.885 -14.736 1.00 24.42 118 VAL A O 1
ATOM 832 N N . ARG A 1 119 ? 17.915 -53.651 -14.913 1.00 23.44 119 ARG A N 1
ATOM 833 C CA . ARG A 1 119 ? 18.802 -53.392 -16.079 1.00 23.44 119 ARG A CA 1
ATOM 834 C C . ARG A 1 119 ? 18.619 -54.188 -17.376 1.00 23.44 119 ARG A C 1
ATOM 836 O O . ARG A 1 119 ? 18.889 -55.378 -17.417 1.00 23.44 119 ARG A O 1
ATOM 843 N N . LEU A 1 120 ? 18.505 -53.437 -18.478 1.00 25.02 120 LEU A N 1
ATOM 844 C CA . LEU A 1 120 ? 19.602 -53.213 -19.442 1.00 25.02 120 LEU A CA 1
ATOM 845 C C . LEU A 1 120 ? 19.118 -52.291 -20.574 1.00 25.02 120 LEU A C 1
ATOM 847 O O . LEU A 1 120 ? 18.307 -52.711 -21.385 1.00 25.02 120 LEU A O 1
ATOM 851 N N . PHE A 1 121 ? 19.619 -51.056 -20.630 1.00 22.70 121 PHE A N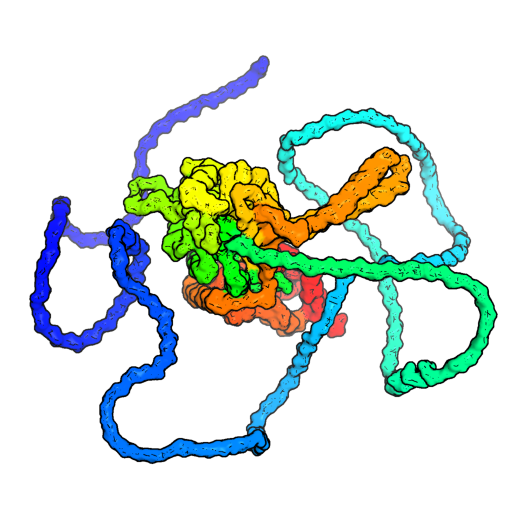 1
ATOM 852 C CA . PHE A 1 121 ? 20.349 -50.532 -21.792 1.00 22.70 121 PHE A CA 1
ATOM 853 C C . PHE A 1 121 ? 20.936 -49.165 -21.424 1.00 22.70 121 PHE A C 1
ATOM 855 O O . PHE A 1 121 ? 20.220 -48.218 -21.110 1.00 22.70 121 PHE A O 1
ATOM 862 N N . ALA A 1 122 ? 22.262 -49.112 -21.402 1.00 23.75 122 ALA A N 1
ATOM 863 C CA . ALA A 1 122 ? 23.065 -47.905 -21.347 1.00 23.75 122 ALA A CA 1
ATOM 864 C C . ALA A 1 122 ? 23.886 -47.866 -22.636 1.00 23.75 122 ALA A C 1
ATOM 866 O O . ALA A 1 122 ? 24.324 -48.924 -23.079 1.00 23.75 122 ALA A O 1
ATOM 867 N N . GLU A 1 123 ? 24.054 -46.659 -23.177 1.00 25.02 123 GLU A N 1
ATOM 868 C CA . GLU A 1 123 ? 25.056 -46.147 -24.133 1.00 25.02 123 GLU A CA 1
ATOM 869 C C . GLU A 1 123 ? 24.328 -45.061 -24.953 1.00 25.02 123 GLU A C 1
ATOM 871 O O . GLU A 1 123 ? 23.293 -45.337 -25.541 1.00 25.02 123 GLU A O 1
ATOM 876 N N . ARG A 1 124 ? 24.740 -43.792 -25.037 1.00 26.00 124 ARG A N 1
ATOM 877 C CA . ARG A 1 124 ? 26.045 -43.157 -24.822 1.00 26.00 124 ARG A CA 1
ATOM 878 C C . ARG A 1 124 ? 25.810 -41.632 -24.901 1.00 26.00 124 ARG A C 1
ATOM 880 O O . ARG A 1 124 ? 25.178 -41.210 -25.861 1.00 26.00 124 ARG A O 1
ATOM 887 N N . LEU A 1 125 ? 26.329 -40.834 -23.958 1.00 25.48 125 LEU A N 1
ATOM 888 C CA . LEU A 1 125 ? 27.224 -39.677 -24.197 1.00 25.48 125 LEU A CA 1
ATOM 889 C C . LEU A 1 125 ? 27.296 -38.698 -23.004 1.00 25.48 125 LEU A C 1
ATOM 891 O O . LEU A 1 125 ? 26.306 -38.109 -22.597 1.00 25.48 125 LEU A O 1
ATOM 895 N N . ALA A 1 126 ? 28.543 -38.550 -22.543 1.00 26.70 126 ALA A N 1
ATOM 896 C CA . ALA A 1 126 ? 29.233 -37.362 -22.036 1.00 26.70 126 ALA A CA 1
ATOM 897 C C . ALA A 1 126 ? 28.686 -36.594 -20.815 1.00 26.70 126 ALA A C 1
ATOM 899 O O . ALA A 1 126 ? 27.731 -35.832 -20.871 1.00 26.70 126 ALA A O 1
ATOM 900 N N . VAL A 1 127 ? 29.449 -36.763 -19.735 1.00 25.02 127 VAL A N 1
ATOM 901 C CA . VAL A 1 127 ? 29.473 -36.021 -18.475 1.00 25.02 127 VAL A CA 1
ATOM 902 C C . VAL A 1 127 ? 30.097 -34.636 -18.691 1.00 25.02 127 VAL A C 1
ATOM 904 O O . VAL A 1 127 ? 31.186 -34.541 -19.256 1.00 25.02 127 VAL A O 1
ATOM 907 N N . VAL A 1 128 ? 29.440 -33.591 -18.185 1.00 25.36 128 VAL A N 1
ATOM 908 C CA . VAL A 1 128 ? 30.071 -32.330 -17.771 1.00 25.36 128 VAL A CA 1
ATOM 909 C C . VAL A 1 128 ? 29.838 -32.224 -16.266 1.00 25.36 128 VAL A C 1
ATOM 911 O O . VAL A 1 128 ? 28.694 -32.172 -15.819 1.00 25.36 128 VAL A O 1
ATOM 914 N N . ASP A 1 129 ? 30.920 -32.263 -15.492 1.00 23.45 129 ASP A N 1
ATOM 915 C CA . ASP A 1 129 ? 30.893 -32.080 -14.042 1.00 23.45 129 ASP A CA 1
ATOM 916 C C . ASP A 1 129 ? 30.625 -30.602 -13.717 1.00 23.45 129 ASP A C 1
ATOM 918 O O . ASP A 1 129 ? 31.454 -29.736 -13.998 1.00 23.45 129 ASP A O 1
ATOM 922 N N . VAL A 1 130 ? 29.477 -30.314 -13.100 1.00 25.95 130 VAL A N 1
ATOM 923 C CA . VAL A 1 130 ? 29.189 -29.029 -12.447 1.00 25.95 130 VAL A CA 1
ATOM 924 C C . VAL A 1 130 ? 29.167 -29.279 -10.937 1.00 25.95 130 VAL A C 1
ATOM 926 O O . VAL A 1 130 ? 28.373 -30.107 -10.480 1.00 25.95 130 VAL A O 1
ATOM 929 N N . PRO A 1 131 ? 30.007 -28.611 -10.126 1.00 25.08 131 PRO A N 1
ATOM 930 C CA . PRO A 1 131 ? 29.929 -28.742 -8.680 1.00 25.08 131 PRO A CA 1
ATOM 931 C C . PRO A 1 131 ? 28.696 -27.995 -8.159 1.00 25.08 131 PRO A C 1
ATOM 933 O O . PRO A 1 131 ? 28.659 -26.768 -8.113 1.00 25.08 131 PRO A O 1
ATOM 936 N N . VAL A 1 132 ? 27.685 -28.755 -7.739 1.00 23.12 132 VAL A N 1
ATOM 937 C CA . VAL A 1 132 ? 26.563 -28.254 -6.939 1.00 23.12 132 VAL A CA 1
ATOM 938 C C . VAL A 1 132 ? 27.068 -28.011 -5.517 1.00 23.12 132 VAL A C 1
ATOM 940 O O . VAL A 1 132 ? 27.329 -28.954 -4.769 1.00 23.12 132 VAL A O 1
ATOM 943 N N . VAL A 1 133 ? 27.220 -26.742 -5.142 1.00 24.53 133 VAL A N 1
ATOM 944 C CA . VAL A 1 133 ? 27.409 -26.329 -3.748 1.00 24.53 133 VAL A CA 1
ATOM 945 C C . VAL A 1 133 ? 26.029 -26.096 -3.144 1.00 24.53 133 VAL A C 1
ATOM 947 O O . VAL A 1 133 ? 25.315 -25.184 -3.545 1.00 24.53 133 VAL A O 1
ATOM 950 N N . VAL A 1 134 ? 25.658 -26.935 -2.179 1.00 24.05 134 VAL A N 1
ATOM 951 C CA . VAL A 1 134 ? 24.483 -26.741 -1.320 1.00 24.05 134 VAL A CA 1
ATOM 952 C C . VAL A 1 134 ? 24.953 -26.033 -0.046 1.00 24.05 134 VAL A C 1
ATOM 954 O O . VAL A 1 134 ? 25.761 -26.623 0.677 1.00 24.05 134 VAL A O 1
ATOM 957 N N . PRO A 1 135 ? 24.487 -24.817 0.288 1.00 29.34 135 PRO A N 1
ATOM 958 C CA . PRO A 1 135 ? 24.687 -24.275 1.622 1.00 29.34 135 PRO A CA 1
ATOM 959 C C . PRO A 1 135 ? 23.557 -24.756 2.543 1.00 29.34 135 PRO A C 1
ATOM 961 O O . PRO A 1 135 ? 22.386 -24.448 2.336 1.00 29.34 135 PRO A O 1
ATOM 964 N N . GLY A 1 136 ? 23.920 -25.545 3.556 1.00 23.62 136 GLY A N 1
ATOM 965 C CA . GLY A 1 136 ? 23.073 -25.801 4.724 1.00 23.62 136 GLY A CA 1
ATOM 966 C C . GLY A 1 136 ? 23.166 -24.650 5.745 1.00 23.62 136 GLY A C 1
ATOM 967 O O . GLY A 1 136 ? 24.150 -23.908 5.722 1.00 23.62 136 GLY A O 1
ATOM 968 N N . PRO A 1 137 ? 22.170 -24.489 6.636 1.00 30.28 137 PRO A N 1
ATOM 969 C CA . PRO A 1 137 ? 22.004 -23.293 7.462 1.00 30.28 137 PRO A CA 1
ATOM 970 C C . PRO A 1 137 ? 22.786 -23.369 8.785 1.00 30.28 137 PRO A C 1
ATOM 972 O O . PRO A 1 137 ? 22.912 -24.443 9.375 1.00 30.28 137 PRO A O 1
ATOM 975 N N . ALA A 1 138 ? 23.254 -22.221 9.286 1.00 26.56 138 ALA A N 1
ATOM 976 C CA . ALA A 1 138 ? 23.644 -22.023 10.686 1.00 26.56 138 ALA A CA 1
ATOM 977 C C . ALA A 1 138 ? 23.545 -20.525 11.081 1.00 26.56 138 ALA A C 1
ATOM 979 O O . ALA A 1 138 ? 23.627 -19.678 10.192 1.00 26.56 138 ALA A O 1
ATOM 980 N N . PRO A 1 139 ? 23.336 -20.202 12.375 1.00 34.22 139 PRO A N 1
ATOM 981 C CA . PRO A 1 139 ? 22.451 -19.112 12.802 1.00 34.22 139 PRO A CA 1
ATOM 982 C C . PRO A 1 139 ? 23.146 -17.847 13.348 1.00 34.22 139 PRO A C 1
ATOM 984 O O . PRO A 1 139 ? 24.318 -17.871 13.717 1.00 34.22 139 PRO A O 1
ATOM 987 N N . ASP A 1 140 ? 22.346 -16.776 13.409 1.00 28.56 140 ASP A N 1
ATOM 988 C CA . ASP A 1 140 ? 22.319 -15.631 14.337 1.00 28.56 140 ASP A CA 1
ATOM 989 C C . ASP A 1 140 ? 23.532 -15.367 15.238 1.00 28.56 140 ASP A C 1
ATOM 991 O O . ASP A 1 140 ? 23.695 -16.045 16.248 1.00 28.56 140 ASP A O 1
ATOM 995 N N . LEU A 1 141 ? 24.264 -14.272 14.975 1.00 27.84 141 LEU A N 1
ATOM 996 C CA . LEU A 1 141 ? 24.910 -13.423 15.993 1.00 27.84 141 LEU A CA 1
ATOM 997 C C . LEU A 1 141 ? 25.150 -11.997 15.441 1.00 27.84 141 LEU A C 1
ATOM 999 O O . LEU A 1 141 ? 25.872 -11.809 14.462 1.00 27.84 141 LEU A O 1
ATOM 1003 N N . CYS A 1 142 ? 24.570 -10.987 16.103 1.00 24.62 142 CYS A N 1
ATOM 1004 C CA . CYS A 1 142 ? 24.802 -9.556 15.861 1.00 24.62 142 CYS A CA 1
ATOM 1005 C C . CYS A 1 142 ? 26.246 -9.133 16.218 1.00 24.62 142 CYS A C 1
ATOM 1007 O O . CYS A 1 142 ? 26.741 -9.511 17.284 1.00 24.62 142 CYS A O 1
ATOM 1009 N N . PRO A 1 143 ? 26.928 -8.298 15.410 1.00 28.77 143 PRO A N 1
ATOM 1010 C CA . PRO A 1 143 ? 28.260 -7.799 15.731 1.00 28.77 143 PRO A CA 1
ATOM 1011 C C . PRO A 1 143 ? 28.169 -6.499 16.537 1.00 28.77 143 PRO A C 1
ATOM 1013 O O . PRO A 1 143 ? 28.086 -5.406 15.985 1.00 28.77 143 PRO A O 1
ATOM 1016 N N . GLY A 1 144 ? 28.206 -6.618 17.861 1.00 28.80 144 GLY A N 1
ATOM 1017 C CA . GLY A 1 144 ? 28.185 -5.453 18.740 1.00 28.80 144 GLY A CA 1
ATOM 1018 C C . GLY A 1 144 ? 28.542 -5.756 20.185 1.00 28.80 144 GLY A C 1
ATOM 1019 O O . GLY A 1 144 ? 27.886 -5.207 21.046 1.00 28.80 144 GLY A O 1
ATOM 1020 N N . ASP A 1 145 ? 29.516 -6.638 20.469 1.00 30.44 145 ASP A N 1
ATOM 1021 C CA . ASP A 1 145 ? 29.950 -6.869 21.866 1.00 30.44 145 ASP A CA 1
ATOM 1022 C C . ASP A 1 145 ? 31.335 -7.537 22.064 1.00 30.44 145 ASP A C 1
ATOM 1024 O O . ASP A 1 145 ? 31.608 -8.160 23.089 1.00 30.44 145 ASP A O 1
ATOM 1028 N N . VAL A 1 146 ? 32.281 -7.395 21.120 1.00 29.48 146 VAL A N 1
ATOM 1029 C CA . VAL A 1 146 ? 33.617 -8.051 21.218 1.00 29.48 146 VAL A CA 1
ATOM 1030 C C . VAL A 1 146 ? 34.794 -7.064 21.339 1.00 29.48 146 VAL A C 1
ATOM 1032 O O . VAL A 1 146 ? 35.948 -7.424 21.135 1.00 29.48 146 VAL A O 1
ATOM 1035 N N . LEU A 1 147 ? 34.556 -5.815 21.758 1.00 28.88 147 LEU A N 1
ATOM 1036 C CA . LEU A 1 147 ? 35.638 -4.842 22.023 1.00 28.88 147 LEU A CA 1
ATOM 1037 C C . LEU A 1 147 ? 35.609 -4.192 23.414 1.00 28.88 147 LEU A C 1
ATOM 1039 O O . LEU A 1 147 ? 36.119 -3.092 23.611 1.00 28.88 147 LEU A O 1
ATOM 1043 N N . ARG A 1 148 ? 35.110 -4.901 24.431 1.00 30.64 148 ARG A N 1
ATOM 1044 C CA . ARG A 1 148 ? 35.332 -4.541 25.841 1.00 30.64 148 ARG A CA 1
ATOM 1045 C C . ARG A 1 148 ? 35.541 -5.788 26.691 1.00 30.64 148 ARG A C 1
ATOM 1047 O O . ARG A 1 148 ? 34.596 -6.276 27.294 1.00 30.64 148 ARG A O 1
ATOM 1054 N N . ARG A 1 149 ? 36.783 -6.289 26.736 1.00 28.02 149 ARG A N 1
ATOM 1055 C CA . ARG A 1 149 ? 37.404 -7.031 27.864 1.00 28.02 149 ARG A CA 1
ATOM 1056 C C . ARG A 1 149 ? 38.707 -7.699 27.410 1.00 28.02 149 ARG A C 1
ATOM 1058 O O . ARG A 1 149 ? 38.712 -8.897 27.204 1.00 28.02 149 ARG A O 1
ATOM 1065 N N . VAL A 1 150 ? 39.796 -6.938 27.287 1.00 29.02 150 VAL A N 1
ATOM 1066 C CA . VAL A 1 150 ? 41.148 -7.289 27.784 1.00 29.02 150 VAL A CA 1
ATOM 1067 C C . VAL A 1 150 ? 41.958 -5.987 27.764 1.00 29.02 150 VAL A C 1
ATOM 1069 O O . VAL A 1 150 ? 42.337 -5.500 26.707 1.00 29.02 150 VAL A O 1
ATOM 1072 N N . GLY A 1 151 ? 42.208 -5.403 28.932 1.00 25.53 151 GLY A N 1
ATOM 1073 C CA . GLY A 1 151 ? 43.008 -4.186 29.078 1.00 25.53 151 GLY A CA 1
ATOM 1074 C C . GLY A 1 151 ? 43.604 -4.119 30.476 1.00 25.53 151 GLY A C 1
ATOM 1075 O O . GLY A 1 151 ? 43.258 -3.244 31.259 1.00 25.53 151 GLY A O 1
ATOM 1076 N N . GLY A 1 152 ? 44.423 -5.118 30.813 1.00 24.00 152 GLY A N 1
ATOM 1077 C CA . GLY A 1 152 ? 45.188 -5.178 32.054 1.00 24.00 152 GLY A CA 1
ATOM 1078 C C . GLY A 1 152 ? 46.618 -4.686 31.836 1.00 24.00 152 GLY A C 1
ATOM 1079 O O . GLY A 1 152 ? 47.334 -5.215 30.993 1.00 24.00 152 GLY A O 1
ATOM 1080 N N . CYS A 1 153 ? 46.973 -3.663 32.608 1.00 24.30 153 CYS A N 1
ATOM 1081 C CA . CYS A 1 153 ? 48.281 -3.080 32.903 1.00 24.30 153 CYS A CA 1
ATOM 1082 C C . CYS A 1 153 ? 49.542 -3.795 32.379 1.00 24.30 153 CYS A C 1
ATOM 1084 O O . CYS A 1 153 ? 49.878 -4.883 32.838 1.00 24.30 153 CYS A O 1
ATOM 1086 N N . LEU A 1 154 ? 50.363 -3.067 31.617 1.00 26.03 154 LEU A N 1
ATOM 1087 C CA . LEU A 1 154 ? 51.818 -3.138 31.759 1.00 26.03 154 LEU A CA 1
ATOM 1088 C C . LEU A 1 154 ? 52.436 -1.790 31.370 1.00 26.03 154 LEU A C 1
ATOM 1090 O O . LEU A 1 154 ? 52.432 -1.393 30.209 1.00 26.03 154 LEU A O 1
ATOM 1094 N N . GLY A 1 155 ? 52.927 -1.067 32.377 1.00 23.88 155 GLY A N 1
ATOM 1095 C CA . GLY A 1 155 ? 53.743 0.123 32.185 1.00 23.88 155 GLY A CA 1
ATOM 1096 C C . GLY A 1 155 ? 55.185 -0.265 31.880 1.00 23.88 155 GLY A C 1
ATOM 1097 O O . GLY A 1 155 ? 55.731 -1.177 32.502 1.00 23.88 155 GLY A O 1
ATOM 1098 N N . LEU A 1 156 ? 55.817 0.470 30.969 1.00 23.25 156 LEU A N 1
ATOM 1099 C CA . LEU A 1 156 ? 57.268 0.544 30.895 1.00 23.25 156 LEU A CA 1
ATOM 1100 C C . LEU A 1 156 ? 57.684 1.998 30.659 1.00 23.25 156 LEU A C 1
ATOM 1102 O O . LEU A 1 156 ? 57.235 2.657 29.727 1.00 23.25 156 LEU A O 1
ATOM 1106 N N . VAL A 1 157 ? 58.515 2.476 31.577 1.00 24.19 157 VAL A N 1
ATOM 1107 C CA . VAL A 1 157 ? 59.167 3.789 31.611 1.00 24.19 157 VAL A CA 1
ATOM 1108 C C . VAL A 1 157 ? 60.566 3.650 30.984 1.00 24.19 157 VAL A C 1
ATOM 1110 O O . VAL A 1 157 ? 61.081 2.532 30.941 1.00 24.19 157 VAL A O 1
ATOM 1113 N N . VAL A 1 158 ? 61.193 4.799 30.657 1.00 25.27 158 VAL A N 1
ATOM 1114 C CA . VAL A 1 158 ? 62.657 5.100 30.572 1.00 25.27 158 VAL A CA 1
ATOM 1115 C C . VAL A 1 158 ? 63.168 5.349 29.125 1.00 25.27 158 VAL A C 1
ATOM 1117 O O . VAL A 1 158 ? 62.874 4.531 28.260 1.00 25.27 158 VAL A O 1
ATOM 1120 N N . PRO A 1 159 ? 64.050 6.345 28.833 1.00 29.53 159 PRO A N 1
ATOM 1121 C CA . PRO A 1 159 ? 64.211 7.723 29.339 1.00 29.53 159 PRO A CA 1
ATOM 1122 C C . PRO A 1 159 ? 64.526 8.769 28.217 1.00 29.53 159 PRO A C 1
ATOM 1124 O O . PRO A 1 159 ? 64.522 8.475 27.026 1.00 29.53 159 PRO A O 1
ATOM 1127 N N . ALA A 1 160 ? 64.823 10.006 28.633 1.00 25.05 160 ALA A N 1
ATOM 1128 C CA . ALA A 1 160 ? 65.070 11.211 27.835 1.00 25.05 160 ALA A CA 1
ATOM 1129 C C . ALA A 1 160 ? 66.510 11.416 27.292 1.00 25.05 160 ALA A C 1
ATOM 1131 O O . ALA A 1 160 ? 67.468 11.068 27.977 1.00 25.05 160 ALA A O 1
ATOM 1132 N N . GLY A 1 161 ? 66.599 12.137 26.154 1.00 25.61 161 GLY A N 1
ATOM 1133 C CA . GLY A 1 161 ? 67.627 13.139 25.759 1.00 25.61 161 GLY A CA 1
ATOM 1134 C C . GLY A 1 161 ? 69.060 12.669 25.431 1.00 25.61 161 GLY A C 1
ATOM 1135 O O . GLY A 1 161 ? 69.415 11.565 25.835 1.00 25.61 161 GLY A O 1
ATOM 1136 N N . PRO A 1 162 ? 69.919 13.481 24.749 1.00 39.22 162 PRO A N 1
ATOM 1137 C CA . PRO A 1 162 ? 69.859 14.954 24.627 1.00 39.22 162 PRO A CA 1
ATOM 1138 C C . PRO A 1 162 ? 70.158 15.594 23.231 1.00 39.22 162 PRO A C 1
ATOM 1140 O O . PRO A 1 162 ? 70.709 14.957 22.341 1.00 39.22 162 PRO A O 1
ATOM 1143 N N . GLU A 1 163 ? 69.754 16.876 23.116 1.00 30.05 163 GLU A N 1
ATOM 1144 C CA . GLU A 1 163 ? 70.406 18.099 22.549 1.00 30.05 163 GLU A CA 1
ATOM 1145 C C . GLU A 1 163 ? 71.276 18.025 21.266 1.00 30.05 163 GLU A C 1
ATOM 1147 O O . GLU A 1 163 ? 72.127 17.161 21.125 1.00 30.05 163 GLU A O 1
ATOM 1152 N N . GLY A 1 164 ? 71.245 18.965 20.309 1.00 27.33 164 GLY A N 1
ATOM 1153 C CA . GLY A 1 164 ? 70.604 20.280 20.176 1.00 27.33 164 GLY A CA 1
ATOM 1154 C C . GLY A 1 164 ? 71.224 21.060 18.990 1.00 27.33 164 GLY A C 1
ATOM 1155 O O . GLY A 1 164 ? 72.265 20.645 18.485 1.00 27.33 164 GLY A O 1
ATOM 1156 N N . GLN A 1 165 ? 70.586 22.160 18.551 1.00 27.42 165 GLN A N 1
ATOM 1157 C CA . GLN A 1 165 ? 71.170 23.510 18.339 1.00 27.42 165 GLN A CA 1
ATOM 1158 C C . GLN A 1 165 ? 70.344 24.418 17.387 1.00 27.42 165 GLN A C 1
ATOM 1160 O O . GLN A 1 165 ? 70.199 24.113 16.208 1.00 27.42 165 GLN A O 1
ATOM 1165 N N . ASN A 1 166 ? 69.950 25.574 17.956 1.00 29.39 166 ASN A N 1
ATOM 1166 C CA . ASN A 1 166 ? 69.920 26.952 17.411 1.00 29.39 166 ASN A CA 1
ATOM 1167 C C . ASN A 1 166 ? 68.836 27.316 16.363 1.00 29.39 166 ASN A C 1
ATOM 1169 O O . ASN A 1 166 ? 68.587 26.556 15.443 1.00 29.39 166 ASN A O 1
ATOM 1173 N N . GLU A 1 167 ? 68.173 28.483 16.357 1.00 28.80 167 GLU A N 1
ATOM 1174 C CA . GLU A 1 167 ? 68.199 29.710 17.174 1.00 28.80 167 GLU A CA 1
ATOM 1175 C C . GLU A 1 167 ? 67.008 30.626 16.773 1.00 28.80 167 GLU A C 1
ATOM 1177 O O . GLU A 1 167 ? 66.462 30.478 15.681 1.00 28.80 167 GLU A O 1
ATOM 1182 N N . ALA A 1 168 ? 66.722 31.623 17.630 1.00 29.11 168 ALA A N 1
ATOM 1183 C CA . ALA A 1 168 ? 65.851 32.810 17.475 1.00 29.11 168 ALA A CA 1
ATOM 1184 C C . ALA A 1 168 ? 64.323 32.595 17.595 1.00 29.11 168 ALA A C 1
ATOM 1186 O O . ALA A 1 168 ? 63.731 31.811 16.872 1.00 29.11 168 ALA A O 1
ATOM 1187 N N . GLY A 1 169 ? 63.570 33.294 18.449 1.00 25.25 169 GLY A N 1
ATOM 1188 C CA . GLY A 1 169 ? 63.862 34.415 19.344 1.00 25.25 169 GLY A CA 1
ATOM 1189 C C . GLY A 1 169 ? 62.585 35.252 19.548 1.00 25.25 169 GLY A C 1
ATOM 1190 O O . GLY A 1 169 ? 61.889 35.536 18.580 1.00 25.25 169 GLY A O 1
ATOM 1191 N N . SER A 1 170 ? 62.337 35.667 20.797 1.00 27.19 170 SER A N 1
ATOM 1192 C CA . SER A 1 170 ? 61.278 36.560 21.334 1.00 27.19 170 SER A CA 1
ATOM 1193 C C . SER A 1 170 ? 59.839 36.007 21.395 1.00 27.19 170 SER A C 1
ATOM 1195 O O . SER A 1 170 ? 59.246 35.676 20.379 1.00 27.19 170 SER A O 1
ATOM 1197 N N . GLU A 1 171 ? 59.306 35.682 22.584 1.00 25.42 171 GLU A N 1
ATOM 1198 C CA . GLU A 1 171 ? 58.777 36.582 23.649 1.00 25.42 171 GLU A CA 1
ATOM 1199 C C . GLU A 1 171 ? 57.524 37.371 23.262 1.00 25.42 171 GLU A C 1
ATOM 1201 O O . GLU A 1 171 ? 57.520 38.044 22.245 1.00 25.42 171 GLU A O 1
ATOM 1206 N N . TRP A 1 172 ? 56.472 37.485 24.076 1.00 23.55 172 TRP A N 1
ATOM 1207 C CA . TRP A 1 172 ? 55.946 36.803 25.275 1.00 23.55 172 TRP A CA 1
ATOM 1208 C C . TRP A 1 172 ? 54.596 37.517 25.570 1.00 23.55 172 TRP A C 1
ATOM 1210 O O . TRP A 1 172 ? 54.384 38.639 25.106 1.00 23.55 172 TRP A O 1
ATOM 1220 N N . LYS A 1 173 ? 53.780 36.904 26.440 1.00 23.80 173 LYS A N 1
ATOM 1221 C CA . LYS A 1 173 ? 52.651 37.437 27.249 1.00 23.80 173 LYS A CA 1
ATOM 1222 C C . LYS A 1 173 ? 51.229 37.209 26.735 1.00 23.80 173 LYS A C 1
ATOM 1224 O O . LYS A 1 173 ? 50.827 37.730 25.707 1.00 23.80 173 LYS A O 1
ATOM 1229 N N . GLU A 1 174 ? 50.473 36.305 27.367 1.00 27.14 174 GLU A N 1
ATOM 1230 C CA . GLU A 1 174 ? 49.883 36.360 28.730 1.00 27.14 174 GLU A CA 1
ATOM 1231 C C . GLU A 1 174 ? 48.654 37.273 28.800 1.00 27.14 174 GLU A C 1
ATOM 1233 O O . GLU A 1 174 ? 48.761 38.492 28.708 1.00 27.14 174 GLU A O 1
ATOM 1238 N N . SER A 1 175 ? 47.498 36.675 29.096 1.00 24.56 175 SER A N 1
ATOM 1239 C CA . SER A 1 175 ? 46.837 36.777 30.411 1.00 24.56 175 SER A CA 1
ATOM 1240 C C . SER A 1 175 ? 45.302 36.848 30.317 1.00 24.56 175 SER A C 1
ATOM 1242 O O . SER A 1 175 ? 44.723 37.780 29.779 1.00 24.56 175 SER A O 1
ATOM 1244 N N . THR A 1 176 ? 44.684 35.800 30.874 1.00 25.89 176 THR A N 1
ATOM 1245 C CA . THR A 1 176 ? 43.655 35.810 31.936 1.00 25.89 176 THR A CA 1
ATOM 1246 C C . THR A 1 176 ? 42.341 36.593 31.808 1.00 25.89 176 THR A C 1
ATOM 1248 O O . THR A 1 176 ? 42.328 37.797 31.588 1.00 25.89 176 THR A O 1
ATOM 1251 N N . GLY A 1 177 ? 41.275 35.913 32.258 1.00 24.80 177 GLY A N 1
ATOM 1252 C CA . GLY A 1 177 ? 40.088 36.494 32.910 1.00 24.80 177 GLY A CA 1
ATOM 1253 C C . GLY A 1 177 ? 38.843 36.427 32.022 1.00 24.80 177 GLY A C 1
ATOM 1254 O O . GLY A 1 177 ? 38.822 37.050 30.975 1.00 24.80 177 GLY A O 1
ATOM 1255 N N . GLY A 1 178 ? 37.774 35.680 32.304 1.00 22.91 178 GLY A N 1
ATOM 1256 C CA . GLY A 1 178 ? 37.232 35.241 33.589 1.00 22.91 178 GLY A CA 1
ATOM 1257 C C . GLY A 1 178 ? 36.303 36.310 34.175 1.00 22.91 178 GLY A C 1
ATOM 1258 O O . GLY A 1 178 ? 36.817 37.269 34.738 1.00 22.91 178 GLY A O 1
ATOM 1259 N N . CYS A 1 179 ? 34.977 36.147 34.019 1.00 22.30 179 CYS A N 1
ATOM 1260 C CA . CYS A 1 179 ? 33.929 36.345 35.048 1.00 22.30 179 CYS A CA 1
ATOM 1261 C C . CYS A 1 179 ? 32.497 36.425 34.463 1.00 22.30 179 CYS A C 1
ATOM 1263 O O . CYS A 1 179 ? 32.241 37.239 33.584 1.00 22.30 179 CYS A O 1
ATOM 1265 N N . HIS A 1 180 ? 31.614 35.569 35.011 1.00 25.78 180 HIS A N 1
ATOM 1266 C CA . HIS A 1 180 ? 30.217 35.742 35.492 1.00 25.78 180 HIS A CA 1
ATOM 1267 C C . HIS A 1 180 ? 29.379 36.957 34.991 1.00 25.78 180 HIS A C 1
ATOM 1269 O O . HIS A 1 180 ? 29.895 38.056 34.862 1.00 25.78 180 HIS A O 1
ATOM 1275 N N . THR A 1 181 ? 28.045 36.940 34.807 1.00 26.47 181 THR A N 1
ATOM 1276 C CA . THR A 1 181 ? 26.938 36.288 35.550 1.00 26.47 181 THR A CA 1
ATOM 1277 C C . THR A 1 181 ? 25.600 36.561 34.808 1.00 26.47 181 THR A C 1
ATOM 1279 O O . THR A 1 181 ? 25.408 37.683 34.355 1.00 26.47 181 THR A O 1
ATOM 1282 N N . VAL A 1 182 ? 24.706 35.559 34.743 1.00 24.31 182 VAL A N 1
ATOM 1283 C CA . VAL A 1 182 ? 23.226 35.544 34.966 1.00 24.31 182 VAL A CA 1
ATOM 1284 C C . VAL A 1 182 ? 22.320 36.644 34.355 1.00 24.31 182 VAL A C 1
ATOM 1286 O O . VAL A 1 182 ? 22.466 37.815 34.681 1.00 24.31 182 VAL A O 1
ATOM 1289 N N . LEU A 1 183 ? 21.272 36.242 33.607 1.00 24.42 183 LEU A N 1
ATOM 1290 C CA . LEU A 1 183 ? 19.844 36.421 33.975 1.00 24.42 183 LEU A CA 1
ATOM 1291 C C . LEU A 1 183 ? 18.859 35.895 32.901 1.00 24.42 183 LEU A C 1
ATOM 1293 O O . LEU A 1 183 ? 18.977 36.180 31.716 1.00 24.42 183 LEU A O 1
ATOM 1297 N N . GLU A 1 184 ? 17.900 35.126 33.418 1.00 24.98 184 GLU A N 1
ATOM 1298 C CA . GLU A 1 184 ? 16.515 34.807 33.027 1.00 24.98 184 GLU A CA 1
ATOM 1299 C C . GLU A 1 184 ? 15.889 35.397 31.744 1.00 24.98 184 GLU A C 1
ATOM 1301 O O . GLU A 1 184 ? 15.939 36.596 31.482 1.00 24.98 184 GLU A O 1
ATOM 1306 N N . GLY A 1 185 ? 15.100 34.563 31.049 1.00 24.66 185 GLY A N 1
ATOM 1307 C CA . GLY A 1 185 ? 14.064 35.035 30.126 1.00 24.66 185 GLY A CA 1
ATOM 1308 C C . GLY A 1 185 ? 13.332 33.924 29.369 1.00 24.66 185 GLY A C 1
ATOM 1309 O O . GLY A 1 185 ? 13.860 33.376 28.409 1.00 24.66 185 GLY A O 1
ATOM 1310 N N . ARG A 1 186 ? 12.090 33.630 29.782 1.00 25.39 186 ARG A N 1
ATOM 1311 C CA . ARG A 1 186 ? 11.072 32.894 29.004 1.00 25.39 186 ARG A CA 1
ATOM 1312 C C . ARG A 1 186 ? 10.940 33.470 27.592 1.00 25.39 186 ARG A C 1
ATOM 1314 O O . ARG A 1 186 ? 10.801 34.684 27.478 1.00 25.39 186 ARG A O 1
ATOM 1321 N N . TRP A 1 187 ? 10.827 32.616 26.575 1.00 25.39 187 TRP A N 1
ATOM 1322 C CA . TRP A 1 187 ? 10.303 33.003 25.262 1.00 25.39 187 TRP A CA 1
ATOM 1323 C C . TRP A 1 187 ? 9.277 31.987 24.752 1.00 25.39 187 TRP A C 1
ATOM 1325 O O . TRP A 1 187 ? 9.570 30.801 24.606 1.00 25.39 187 TRP A O 1
ATOM 1335 N N . ASP A 1 188 ? 8.071 32.504 24.512 1.00 26.73 188 ASP A N 1
ATOM 1336 C CA . ASP A 1 188 ? 7.017 31.915 23.692 1.00 26.73 188 ASP A CA 1
ATOM 1337 C C . ASP A 1 188 ? 7.518 31.742 22.250 1.00 26.73 188 ASP A C 1
ATOM 1339 O O . ASP A 1 188 ? 8.080 32.665 21.657 1.00 26.73 188 ASP A O 1
ATOM 1343 N N . GLY A 1 189 ? 7.308 30.558 21.674 1.00 26.14 189 GLY A N 1
ATOM 1344 C CA . GLY A 1 189 ? 7.656 30.248 20.289 1.00 26.14 189 GLY A CA 1
ATOM 1345 C C . GLY A 1 189 ? 6.444 30.358 19.373 1.00 26.14 189 GLY A C 1
ATOM 1346 O O . GLY A 1 189 ? 5.712 29.387 19.194 1.00 26.14 189 GLY A O 1
ATOM 1347 N N . GLN A 1 190 ? 6.254 31.534 18.777 1.00 25.88 190 GLN A N 1
ATOM 1348 C CA . GLN A 1 190 ? 5.411 31.735 17.601 1.00 25.88 190 GLN A CA 1
ATOM 1349 C C . GLN A 1 190 ? 6.259 31.524 16.334 1.00 25.88 190 GLN A C 1
ATOM 1351 O O . GLN A 1 190 ? 7.433 31.884 16.282 1.00 25.88 190 GLN A O 1
ATOM 1356 N N . GLN A 1 191 ? 5.641 30.903 15.333 1.00 28.17 191 GLN A N 1
ATOM 1357 C CA . GLN A 1 191 ? 6.195 30.532 14.031 1.00 28.17 191 GLN A CA 1
ATOM 1358 C C . GLN A 1 191 ? 6.878 31.692 13.286 1.00 28.17 191 GLN A C 1
ATOM 1360 O O . GLN A 1 191 ? 6.317 32.782 13.186 1.00 28.17 191 GLN A O 1
ATOM 1365 N N . ALA A 1 192 ? 8.006 31.400 12.633 1.00 25.69 192 ALA A N 1
ATOM 1366 C CA . ALA A 1 192 ? 8.421 32.086 11.413 1.00 25.69 192 ALA A CA 1
ATOM 1367 C C . ALA A 1 192 ? 9.286 31.163 10.542 1.00 25.69 192 ALA A C 1
ATOM 1369 O O . ALA A 1 192 ? 10.334 30.674 10.961 1.00 25.69 192 ALA A O 1
ATOM 1370 N N . ALA A 1 193 ? 8.813 30.946 9.316 1.00 27.23 193 ALA A N 1
ATOM 1371 C CA . ALA A 1 193 ? 9.545 30.346 8.217 1.00 27.23 193 ALA A CA 1
ATOM 1372 C C . ALA A 1 193 ? 10.723 31.238 7.795 1.00 27.23 193 ALA A C 1
ATOM 1374 O O . ALA A 1 193 ? 10.572 32.455 7.675 1.00 27.23 193 ALA A O 1
ATOM 1375 N N . ILE A 1 194 ? 11.872 30.627 7.502 1.00 24.95 194 ILE A N 1
ATOM 1376 C CA . ILE A 1 194 ? 12.979 31.264 6.782 1.00 24.95 194 ILE A CA 1
ATOM 1377 C C . ILE A 1 194 ? 13.461 30.285 5.713 1.00 24.95 194 ILE A C 1
ATOM 1379 O O . ILE A 1 194 ? 13.951 29.201 6.019 1.00 24.95 194 ILE A O 1
ATOM 1383 N N . GLY A 1 195 ? 13.308 30.687 4.450 1.00 26.20 195 GLY A N 1
ATOM 1384 C CA . GLY A 1 195 ? 13.984 30.063 3.320 1.00 26.20 195 GLY A CA 1
ATOM 1385 C C . GLY A 1 195 ? 15.476 30.387 3.342 1.00 26.20 195 GLY A C 1
ATOM 1386 O O . GLY A 1 195 ? 15.870 31.517 3.630 1.00 26.20 195 GLY A O 1
ATOM 1387 N N . ALA A 1 196 ? 16.305 29.402 3.006 1.00 24.84 196 ALA A N 1
ATOM 1388 C CA . ALA A 1 196 ? 17.744 29.572 2.879 1.00 24.84 196 ALA A CA 1
ATOM 1389 C C . ALA A 1 196 ? 18.172 29.400 1.414 1.00 24.84 196 ALA A C 1
ATOM 1391 O O . ALA A 1 196 ? 18.114 28.312 0.849 1.00 24.84 196 ALA A O 1
ATOM 1392 N N . ARG A 1 197 ? 18.630 30.506 0.815 1.00 26.25 197 ARG A N 1
ATOM 1393 C CA . ARG A 1 197 ? 19.674 30.510 -0.216 1.00 26.25 197 ARG A CA 1
ATOM 1394 C C . ARG A 1 197 ? 20.999 30.839 0.476 1.00 26.25 197 ARG A C 1
ATOM 1396 O O . ARG A 1 197 ? 21.059 31.859 1.156 1.00 26.25 197 ARG A O 1
ATOM 1403 N N . SER A 1 198 ? 22.048 30.066 0.211 1.00 25.55 198 SER A N 1
ATOM 1404 C CA . SER A 1 198 ? 23.465 30.474 0.306 1.00 25.55 198 SER A CA 1
ATOM 1405 C C . SER A 1 198 ? 24.323 29.337 -0.275 1.00 25.55 198 SER A C 1
ATOM 1407 O O . SER A 1 198 ? 24.203 28.194 0.139 1.00 25.55 198 SER A O 1
ATOM 1409 N N . SER A 1 199 ? 24.958 29.511 -1.438 1.00 27.91 199 SER A N 1
ATOM 1410 C CA . SER A 1 199 ? 26.276 30.134 -1.672 1.00 27.91 199 SER A CA 1
ATOM 1411 C C . SER A 1 199 ? 27.437 29.329 -1.076 1.00 27.91 199 SER A C 1
ATOM 1413 O O . SER A 1 199 ? 27.539 29.173 0.137 1.00 27.91 199 SER A O 1
ATOM 1415 N N . GLY A 1 200 ? 28.295 28.832 -1.972 1.00 26.62 200 GLY A N 1
ATOM 1416 C CA . GLY A 1 200 ? 29.352 27.869 -1.697 1.00 26.62 200 GLY A CA 1
ATOM 1417 C C . GLY A 1 200 ? 30.532 28.378 -0.874 1.00 26.62 200 GLY A C 1
ATOM 1418 O O . GLY A 1 200 ? 30.884 29.557 -0.890 1.00 26.62 200 GLY A O 1
ATOM 1419 N N . ILE A 1 201 ? 31.168 27.416 -0.209 1.00 25.08 201 ILE A N 1
ATOM 1420 C CA . ILE A 1 201 ? 32.488 27.498 0.410 1.00 25.08 201 ILE A CA 1
ATOM 1421 C C . ILE A 1 201 ? 33.175 26.151 0.125 1.00 25.08 201 ILE A C 1
ATOM 1423 O O . ILE A 1 201 ? 32.654 25.100 0.489 1.00 25.08 201 ILE A O 1
ATOM 1427 N N . GLN A 1 202 ? 34.315 26.183 -0.570 1.00 29.31 202 GLN A N 1
ATOM 1428 C CA . GLN A 1 202 ? 35.214 25.036 -0.746 1.00 29.31 202 GLN A CA 1
ATOM 1429 C C . GLN A 1 202 ? 35.965 24.736 0.564 1.00 29.31 202 GLN A C 1
ATOM 1431 O O . GLN A 1 202 ? 36.421 25.687 1.204 1.00 29.31 202 GLN A O 1
ATOM 1436 N N . PRO A 1 203 ? 36.219 23.463 0.916 1.00 31.78 203 PRO A N 1
ATOM 1437 C CA . PRO A 1 203 ? 37.264 23.106 1.865 1.00 31.78 203 PRO A CA 1
ATOM 1438 C C . PRO A 1 203 ? 38.560 22.679 1.158 1.00 31.78 203 PRO A C 1
ATOM 1440 O O . PRO A 1 203 ? 38.570 21.852 0.245 1.00 31.78 203 PRO A O 1
ATOM 1443 N N . ASP A 1 204 ? 39.654 23.278 1.623 1.00 25.39 204 ASP A N 1
ATOM 1444 C CA . ASP A 1 204 ? 41.043 23.037 1.241 1.00 25.39 204 ASP A CA 1
ATOM 1445 C C . ASP A 1 204 ? 41.562 21.690 1.784 1.00 25.39 204 ASP A C 1
ATOM 1447 O O . ASP A 1 204 ? 41.168 21.218 2.853 1.00 25.39 204 ASP A O 1
ATOM 1451 N N . ARG A 1 205 ? 42.458 21.069 1.014 1.00 29.91 205 ARG A N 1
ATOM 1452 C CA . ARG A 1 205 ? 43.055 19.749 1.242 1.00 29.91 205 ARG A CA 1
ATOM 1453 C C . ARG A 1 205 ? 44.240 19.853 2.201 1.00 29.91 205 ARG A C 1
ATOM 1455 O O . ARG A 1 205 ? 45.118 20.680 1.973 1.00 29.91 205 ARG A O 1
ATOM 1462 N N . ARG A 1 206 ? 44.349 18.921 3.160 1.00 24.36 206 ARG A N 1
ATOM 1463 C CA . ARG A 1 206 ? 45.616 18.319 3.650 1.00 24.36 206 ARG A CA 1
ATOM 1464 C C . ARG A 1 206 ? 45.330 17.233 4.699 1.00 24.36 206 ARG A C 1
ATOM 1466 O O . ARG A 1 206 ? 44.956 17.540 5.825 1.00 24.36 206 ARG A O 1
ATOM 1473 N N . SER A 1 207 ? 45.580 15.976 4.341 1.00 27.41 207 SER A N 1
ATOM 1474 C CA . SER A 1 207 ? 45.703 14.843 5.271 1.00 27.41 207 SER A CA 1
ATOM 1475 C C . SER A 1 207 ? 47.141 14.309 5.205 1.00 27.41 207 SER A C 1
ATOM 1477 O O . SER A 1 207 ? 47.713 14.309 4.113 1.00 27.41 207 SER A O 1
ATOM 1479 N N . PRO A 1 208 ? 47.751 13.891 6.329 1.00 30.64 208 PRO A N 1
ATOM 1480 C CA . PRO A 1 208 ? 49.115 13.376 6.350 1.00 30.64 208 PRO A CA 1
ATOM 1481 C C . PRO A 1 208 ? 49.172 11.886 5.984 1.00 30.64 208 PRO A C 1
ATOM 1483 O O . PRO A 1 208 ? 48.323 11.090 6.382 1.00 30.64 208 PRO A O 1
ATOM 1486 N N . GLU A 1 209 ? 50.212 11.529 5.236 1.00 29.14 209 GLU A N 1
ATOM 1487 C CA . GLU A 1 209 ? 50.573 10.171 4.836 1.00 29.14 209 GLU A CA 1
ATOM 1488 C C . GLU A 1 209 ? 51.053 9.346 6.044 1.00 29.14 209 GLU A C 1
ATOM 1490 O O . GLU A 1 209 ? 51.945 9.767 6.782 1.00 29.14 209 GLU A O 1
ATOM 1495 N N . ALA A 1 210 ? 50.512 8.137 6.217 1.00 29.67 210 ALA A N 1
ATOM 1496 C CA . ALA A 1 210 ? 51.076 7.107 7.085 1.00 29.67 210 ALA A CA 1
ATOM 1497 C C . ALA A 1 210 ? 51.382 5.865 6.237 1.00 29.67 210 ALA A C 1
ATOM 1499 O O . ALA A 1 210 ? 50.484 5.143 5.806 1.00 29.67 210 ALA A O 1
ATOM 1500 N N . GLY A 1 211 ? 52.671 5.648 5.964 1.00 24.75 211 GLY A N 1
ATOM 1501 C CA . GLY A 1 211 ? 53.175 4.484 5.245 1.00 24.75 211 GLY A CA 1
ATOM 1502 C C . GLY A 1 211 ? 53.114 3.217 6.100 1.00 24.75 211 GLY A C 1
ATOM 1503 O O . GLY A 1 211 ? 53.643 3.180 7.209 1.00 24.75 211 GLY A O 1
ATOM 1504 N N . ALA A 1 212 ? 52.503 2.163 5.561 1.00 27.39 212 ALA A N 1
ATOM 1505 C CA . ALA A 1 212 ? 52.551 0.820 6.124 1.00 27.39 212 ALA A CA 1
ATOM 1506 C C . ALA A 1 212 ? 53.585 -0.025 5.363 1.00 27.39 212 ALA A C 1
ATOM 1508 O O . ALA A 1 212 ? 53.381 -0.425 4.218 1.00 27.39 212 ALA A O 1
ATOM 1509 N N . THR A 1 213 ? 54.707 -0.304 6.020 1.00 23.89 213 THR A N 1
ATOM 1510 C CA . THR A 1 213 ? 55.752 -1.218 5.547 1.00 23.89 213 THR A CA 1
ATOM 1511 C C . THR A 1 213 ? 55.303 -2.663 5.772 1.00 23.89 213 THR A C 1
ATOM 1513 O O . THR A 1 213 ? 55.150 -3.097 6.912 1.00 23.89 213 THR A O 1
ATOM 1516 N N . THR A 1 214 ? 55.104 -3.438 4.705 1.00 25.06 214 THR A N 1
ATOM 1517 C CA . THR A 1 214 ? 54.808 -4.878 4.785 1.00 25.06 214 THR A CA 1
ATOM 1518 C C . THR A 1 214 ? 56.106 -5.689 4.772 1.00 25.06 214 THR A C 1
ATOM 1520 O O . THR A 1 214 ? 56.879 -5.644 3.818 1.00 25.06 214 THR A O 1
ATOM 1523 N N . VAL A 1 215 ? 56.347 -6.462 5.835 1.00 23.33 215 VAL A N 1
ATOM 1524 C CA . VAL A 1 215 ? 57.412 -7.474 5.901 1.00 23.33 215 VAL A CA 1
ATOM 1525 C C . VAL A 1 215 ? 56.840 -8.809 5.427 1.00 23.33 215 VAL A C 1
ATOM 1527 O O . VAL A 1 215 ? 55.919 -9.353 6.031 1.00 23.33 215 VAL A O 1
ATOM 1530 N N . ALA A 1 216 ? 57.390 -9.347 4.339 1.00 23.41 216 ALA A N 1
ATOM 1531 C CA . ALA A 1 216 ? 57.023 -10.651 3.802 1.00 23.41 216 ALA A CA 1
ATOM 1532 C C . ALA A 1 216 ? 57.692 -11.791 4.591 1.00 23.41 216 ALA A C 1
ATOM 1534 O O . ALA A 1 216 ? 58.919 -11.858 4.674 1.00 23.41 216 ALA A O 1
ATOM 1535 N N . VAL A 1 217 ? 56.901 -12.747 5.087 1.00 24.59 217 VAL A N 1
ATOM 1536 C CA . VAL A 1 217 ? 57.395 -14.048 5.566 1.00 24.59 217 VAL A CA 1
ATOM 1537 C C . VAL A 1 217 ? 56.790 -15.147 4.695 1.00 24.59 217 VAL A C 1
ATOM 1539 O O . VAL A 1 217 ? 55.592 -15.407 4.727 1.00 24.59 217 VAL A O 1
ATOM 1542 N N . ARG A 1 218 ? 57.637 -15.798 3.889 1.00 25.53 218 ARG A N 1
ATOM 1543 C CA . ARG A 1 218 ? 57.294 -17.008 3.127 1.00 25.53 218 ARG A CA 1
ATOM 1544 C C . ARG A 1 218 ? 57.359 -18.224 4.048 1.00 25.53 218 ARG A C 1
ATOM 1546 O O . ARG A 1 218 ? 58.420 -18.498 4.603 1.00 25.53 218 ARG A O 1
ATOM 1553 N N . VAL A 1 219 ? 56.296 -19.023 4.100 1.00 26.28 219 VAL A N 1
ATOM 1554 C CA . VAL A 1 219 ? 56.343 -20.377 4.674 1.00 26.28 219 VAL A CA 1
ATOM 1555 C C . VAL A 1 219 ? 56.095 -21.397 3.565 1.00 26.28 219 VAL A C 1
ATOM 1557 O O . VAL A 1 219 ? 55.085 -21.355 2.868 1.00 26.28 219 VAL A O 1
ATOM 1560 N N . LYS A 1 220 ? 57.066 -22.296 3.370 1.00 23.72 220 LYS A N 1
ATOM 1561 C CA . LYS A 1 220 ? 56.989 -23.433 2.444 1.00 23.72 220 LYS A CA 1
ATOM 1562 C C . LYS A 1 220 ? 56.124 -24.541 3.044 1.00 23.72 220 LYS A C 1
ATOM 1564 O O . LYS A 1 220 ? 56.337 -24.946 4.182 1.00 23.72 220 LYS A O 1
ATOM 1569 N N . ALA A 1 221 ? 55.226 -25.088 2.232 1.00 30.66 221 ALA A N 1
ATOM 1570 C CA . ALA A 1 221 ? 54.470 -26.293 2.541 1.00 30.66 221 ALA A CA 1
ATOM 1571 C C . ALA A 1 221 ? 55.375 -27.535 2.526 1.00 30.66 221 ALA A C 1
ATOM 1573 O O . ALA A 1 221 ? 56.012 -27.832 1.513 1.00 30.66 221 ALA A O 1
ATOM 1574 N N . THR A 1 222 ? 55.401 -28.311 3.612 1.00 31.14 222 THR A N 1
ATOM 1575 C CA . THR A 1 222 ? 55.728 -29.745 3.553 1.00 31.14 222 THR A CA 1
ATOM 1576 C C . THR A 1 222 ? 55.050 -30.506 4.700 1.00 31.14 222 THR A C 1
ATOM 1578 O O . THR A 1 222 ? 55.243 -30.183 5.863 1.00 31.14 222 THR A O 1
ATOM 1581 N N . ARG A 1 223 ? 54.232 -31.494 4.305 1.00 37.56 223 ARG A N 1
ATOM 1582 C CA . ARG A 1 223 ? 53.753 -32.721 4.980 1.00 37.56 223 ARG A CA 1
ATOM 1583 C C . ARG A 1 223 ? 54.016 -32.870 6.490 1.00 37.56 223 ARG A C 1
ATOM 1585 O O . ARG A 1 223 ? 55.172 -32.970 6.860 1.00 37.56 223 ARG A O 1
ATOM 1592 N N . ILE A 1 224 ? 52.959 -33.125 7.274 1.00 30.39 224 ILE A N 1
ATOM 1593 C CA . ILE A 1 224 ? 52.881 -34.180 8.313 1.00 30.39 224 ILE A CA 1
ATOM 1594 C C . ILE A 1 224 ? 51.390 -34.462 8.585 1.00 30.39 224 ILE A C 1
ATOM 1596 O O . ILE A 1 224 ? 50.673 -33.656 9.166 1.00 30.39 224 ILE A O 1
ATOM 1600 N N . ALA A 1 225 ? 50.925 -35.623 8.126 1.00 37.53 225 ALA A N 1
ATOM 1601 C CA . ALA A 1 225 ? 49.810 -36.331 8.740 1.00 37.53 225 ALA A CA 1
ATOM 1602 C C . ALA A 1 225 ? 50.359 -37.081 9.966 1.00 37.53 225 ALA A C 1
ATOM 1604 O O . ALA A 1 225 ? 51.516 -37.505 9.925 1.00 37.53 225 ALA A O 1
ATOM 1605 N N . THR A 1 226 ? 49.516 -37.308 10.983 1.00 40.81 226 THR A N 1
ATOM 1606 C CA . THR A 1 226 ? 49.742 -38.113 12.215 1.00 40.81 226 THR A CA 1
ATOM 1607 C C . THR A 1 226 ? 49.990 -37.316 13.509 1.00 40.81 226 THR A C 1
ATOM 1609 O O . THR A 1 226 ? 51.056 -37.465 14.077 1.00 40.81 226 THR A O 1
ATOM 1612 N N . VAL A 1 227 ? 49.014 -36.550 14.037 1.00 34.84 227 VAL A N 1
ATOM 1613 C CA . VAL A 1 227 ? 48.844 -36.321 15.507 1.00 34.84 227 VAL A CA 1
ATOM 1614 C C . VAL A 1 227 ? 47.389 -35.919 15.853 1.00 34.84 227 VAL A C 1
ATOM 1616 O O . VAL A 1 227 ? 47.136 -34.829 16.350 1.00 34.84 227 VAL A O 1
ATOM 1619 N N . LEU A 1 228 ? 46.388 -36.770 15.601 1.00 35.69 228 LEU A N 1
ATOM 1620 C CA . LEU A 1 228 ? 45.009 -36.477 16.057 1.00 35.69 228 LEU A CA 1
ATOM 1621 C C . LEU A 1 228 ? 44.244 -37.707 16.566 1.00 35.69 228 LEU A C 1
ATOM 1623 O O . LEU A 1 228 ? 43.043 -37.833 16.369 1.00 35.69 228 LEU A O 1
ATOM 1627 N N . VAL A 1 229 ? 44.954 -38.624 17.239 1.00 37.16 229 VAL A N 1
ATOM 1628 C CA . VAL A 1 229 ? 44.353 -39.812 17.892 1.00 37.16 229 VAL A CA 1
ATOM 1629 C C . VAL A 1 229 ? 44.863 -40.042 19.335 1.00 37.16 229 VAL A C 1
ATOM 1631 O O . VAL A 1 229 ? 44.460 -40.993 19.988 1.00 37.16 229 VAL A O 1
ATOM 1634 N N . LEU A 1 230 ? 45.684 -39.157 19.919 1.00 35.84 230 LEU A N 1
ATOM 1635 C CA . LEU A 1 230 ? 46.304 -39.391 21.245 1.00 35.84 230 LEU A CA 1
ATOM 1636 C C . LEU A 1 230 ? 45.983 -38.346 22.334 1.00 35.84 230 LEU A C 1
ATOM 1638 O O . LEU A 1 230 ? 46.762 -38.178 23.264 1.00 35.84 230 LEU A O 1
ATOM 1642 N N . ALA A 1 231 ? 44.827 -37.677 22.267 1.00 37.34 231 ALA A N 1
ATOM 1643 C CA . ALA A 1 231 ? 44.384 -36.738 23.315 1.00 37.34 231 ALA A CA 1
ATOM 1644 C C . ALA A 1 231 ? 43.056 -37.118 24.010 1.00 37.34 231 ALA A C 1
ATOM 1646 O O . ALA A 1 231 ? 42.578 -36.376 24.859 1.00 37.34 231 ALA A O 1
ATOM 1647 N N . MET A 1 232 ? 42.474 -38.285 23.704 1.00 37.91 232 MET A N 1
ATOM 1648 C CA . MET A 1 232 ? 41.185 -38.751 24.258 1.00 37.91 232 MET A CA 1
ATOM 1649 C C . MET A 1 232 ? 41.315 -40.046 25.086 1.00 37.91 232 MET A C 1
ATOM 1651 O O . MET A 1 232 ? 40.413 -40.877 25.093 1.00 37.91 232 MET A O 1
ATOM 1655 N N . ALA A 1 233 ? 42.443 -40.249 25.780 1.00 38.50 233 ALA A N 1
ATOM 1656 C CA . ALA A 1 233 ? 42.661 -41.444 26.613 1.00 38.50 233 ALA A CA 1
ATOM 1657 C C . ALA A 1 233 ? 43.491 -41.206 27.895 1.00 38.50 233 ALA A C 1
ATOM 1659 O O . ALA A 1 233 ? 44.120 -42.133 28.396 1.00 38.50 233 ALA A O 1
ATOM 1660 N N . ALA A 1 234 ? 43.505 -39.985 28.444 1.00 37.78 234 ALA A N 1
ATOM 1661 C CA . ALA A 1 234 ? 44.295 -39.660 29.643 1.00 37.78 234 ALA A CA 1
ATOM 1662 C C . ALA A 1 234 ? 43.519 -38.889 30.730 1.00 37.78 234 ALA A C 1
ATOM 1664 O O . ALA A 1 234 ? 44.108 -38.100 31.458 1.00 37.78 234 ALA A O 1
ATOM 1665 N N . LEU A 1 235 ? 42.207 -39.118 30.860 1.00 40.72 235 LEU A N 1
ATOM 1666 C CA . LEU A 1 235 ? 41.380 -38.566 31.951 1.00 40.72 235 LEU A CA 1
ATOM 1667 C C . LEU A 1 235 ? 40.393 -39.602 32.518 1.00 40.72 235 LEU A C 1
ATOM 1669 O O . LEU A 1 235 ? 39.266 -39.293 32.889 1.00 40.72 235 LEU A O 1
ATOM 1673 N N . ALA A 1 236 ? 40.835 -40.856 32.603 1.00 45.12 236 ALA A N 1
ATOM 1674 C CA . ALA A 1 236 ? 40.148 -41.896 33.358 1.00 45.12 236 ALA A CA 1
ATOM 1675 C C . ALA A 1 236 ? 41.186 -42.762 34.082 1.00 45.12 236 ALA A C 1
ATOM 1677 O O . ALA A 1 236 ? 41.707 -43.725 33.525 1.00 45.12 236 ALA A O 1
ATOM 1678 N N . GLY A 1 237 ? 41.504 -42.402 35.325 1.00 33.84 237 GLY A N 1
ATOM 1679 C CA . GLY A 1 237 ? 42.288 -43.263 36.204 1.00 33.84 237 GLY A CA 1
ATOM 1680 C C . GLY A 1 237 ? 42.946 -42.528 37.365 1.00 33.84 237 GLY A C 1
ATOM 1681 O O . GLY A 1 237 ? 43.911 -41.809 37.147 1.00 33.84 237 GLY A O 1
ATOM 1682 N N . LEU A 1 238 ? 42.474 -42.853 38.577 1.00 41.59 238 LEU A N 1
ATOM 1683 C CA . LEU A 1 238 ? 43.113 -42.651 39.892 1.00 41.59 238 LEU A CA 1
ATOM 1684 C C . LEU A 1 238 ? 42.937 -41.222 40.456 1.00 41.59 238 LEU A C 1
ATOM 1686 O O . LEU A 1 238 ? 43.418 -40.258 39.887 1.00 41.59 238 LEU A O 1
ATOM 1690 N N . GLY A 1 239 ? 42.235 -40.959 41.559 1.00 34.78 239 GLY A N 1
ATOM 1691 C CA . GLY A 1 239 ? 41.904 -41.809 42.699 1.00 34.78 239 GLY A CA 1
ATOM 1692 C C . GLY A 1 239 ? 42.878 -41.585 43.863 1.00 34.78 239 GLY A C 1
ATOM 1693 O O . GLY A 1 239 ? 43.896 -42.259 43.928 1.00 34.78 239 GLY A O 1
ATOM 1694 N N . ALA A 1 240 ? 42.458 -40.705 44.784 1.00 36.56 240 ALA A N 1
ATOM 1695 C CA . ALA A 1 240 ? 42.792 -40.605 46.215 1.00 36.56 240 ALA A CA 1
ATOM 1696 C C . ALA A 1 240 ? 44.141 -40.005 46.681 1.00 36.56 240 ALA A C 1
ATOM 1698 O O . ALA A 1 240 ? 45.201 -40.579 46.466 1.00 36.56 240 ALA A O 1
ATOM 1699 N N . SER A 1 241 ? 44.053 -38.939 47.496 1.00 31.94 241 SER A N 1
ATOM 1700 C CA . SER A 1 241 ? 44.732 -38.850 48.806 1.00 31.94 241 SER A CA 1
ATOM 1701 C C . SER A 1 241 ? 44.213 -37.660 49.642 1.00 31.94 241 SER A C 1
ATOM 1703 O O . SER A 1 241 ? 44.365 -36.522 49.217 1.00 31.94 241 SER A O 1
ATOM 1705 N N . CYS A 1 242 ? 43.599 -37.986 50.794 1.00 36.44 242 CYS A N 1
ATOM 1706 C CA . CYS A 1 242 ? 43.570 -37.350 52.137 1.00 36.44 242 CYS A CA 1
ATOM 1707 C C . CYS A 1 242 ? 43.750 -35.816 52.264 1.00 36.44 242 CYS A C 1
ATOM 1709 O O . CYS A 1 242 ? 44.667 -35.263 51.680 1.00 36.44 242 CYS A O 1
ATOM 1711 N N . GLY A 1 243 ? 43.048 -35.048 53.101 1.00 31.70 243 GLY A N 1
ATOM 1712 C CA . GLY A 1 243 ? 42.199 -35.300 54.271 1.00 31.70 243 GLY A CA 1
ATOM 1713 C C . GLY A 1 243 ? 42.205 -34.029 55.157 1.00 31.70 243 GLY A C 1
ATOM 1714 O O . GLY A 1 243 ? 43.243 -33.384 55.263 1.00 31.70 243 GLY A O 1
ATOM 1715 N N . ASP A 1 244 ? 41.040 -33.699 55.725 1.00 37.50 244 ASP A N 1
ATOM 1716 C CA . ASP A 1 244 ? 40.694 -32.825 56.868 1.00 37.50 244 ASP A CA 1
ATOM 1717 C C . ASP A 1 244 ? 41.298 -31.417 57.074 1.00 37.50 244 ASP A C 1
ATOM 1719 O O . ASP A 1 244 ? 42.471 -31.232 57.395 1.00 37.50 244 ASP A O 1
ATOM 1723 N N . SER A 1 245 ? 40.413 -30.411 57.118 1.00 37.25 245 SER A N 1
ATOM 1724 C CA . SER A 1 245 ? 40.142 -29.651 58.359 1.00 37.25 245 SER A CA 1
ATOM 1725 C C . SER A 1 245 ? 38.850 -28.822 58.255 1.00 37.25 245 SER A C 1
ATOM 1727 O O . SER A 1 245 ? 38.523 -28.260 57.213 1.00 37.25 245 SER A O 1
ATOM 1729 N N . ASP A 1 246 ? 38.114 -28.817 59.366 1.00 43.03 246 ASP A N 1
ATOM 1730 C CA . ASP A 1 246 ? 36.748 -28.337 59.589 1.00 43.03 246 ASP A CA 1
ATOM 1731 C C . ASP A 1 246 ? 36.473 -26.854 59.278 1.00 43.03 246 ASP A C 1
ATOM 1733 O O . ASP A 1 246 ? 37.330 -25.992 59.470 1.00 43.03 246 ASP A O 1
ATOM 1737 N N . GLY A 1 247 ? 35.209 -26.532 58.956 1.00 32.53 247 GLY A N 1
ATOM 1738 C CA . GLY A 1 247 ? 34.698 -25.165 59.123 1.00 32.53 247 GLY A CA 1
ATOM 1739 C C . GLY A 1 247 ? 33.424 -24.800 58.354 1.00 32.53 247 GLY A C 1
ATOM 1740 O O . GLY A 1 247 ? 33.501 -24.187 57.300 1.00 32.53 247 GLY A O 1
ATOM 1741 N N . THR A 1 248 ? 32.262 -25.096 58.944 1.00 32.91 248 THR A N 1
ATOM 1742 C CA . THR A 1 248 ? 30.990 -24.343 58.830 1.00 32.91 248 THR A CA 1
ATOM 1743 C C . THR A 1 248 ? 30.427 -24.066 57.425 1.00 32.91 248 THR A C 1
ATOM 1745 O O . THR A 1 248 ? 30.692 -23.043 56.801 1.00 32.91 248 THR A O 1
ATOM 1748 N N . THR A 1 249 ? 29.503 -24.923 56.984 1.00 32.97 249 THR A N 1
ATOM 1749 C CA . THR A 1 249 ? 28.617 -24.665 55.840 1.00 32.97 249 THR A CA 1
ATOM 1750 C C . THR A 1 249 ? 27.474 -23.729 56.250 1.00 32.97 249 THR A C 1
ATOM 1752 O O . THR A 1 249 ? 26.514 -24.148 56.895 1.00 32.97 249 THR A O 1
ATOM 1755 N N . THR A 1 250 ? 27.537 -22.458 55.857 1.00 39.56 250 THR A N 1
ATOM 1756 C CA . THR A 1 250 ? 26.340 -21.620 55.705 1.00 39.56 250 THR A CA 1
ATOM 1757 C C . THR A 1 250 ? 25.677 -21.985 54.380 1.00 39.56 250 THR A C 1
ATOM 1759 O O . THR A 1 250 ? 26.209 -21.720 53.305 1.00 39.56 250 THR A O 1
ATOM 1762 N N . ALA A 1 251 ? 24.519 -22.642 54.450 1.00 36.41 251 ALA A N 1
ATOM 1763 C CA . ALA A 1 251 ? 23.705 -22.937 53.279 1.00 36.41 251 ALA A CA 1
ATOM 1764 C C . ALA A 1 251 ? 23.220 -21.625 52.636 1.00 36.41 251 ALA A C 1
ATOM 1766 O O . ALA A 1 251 ? 22.477 -20.860 53.252 1.00 36.41 251 ALA A O 1
ATOM 1767 N N . SER A 1 252 ? 23.642 -21.367 51.399 1.00 36.28 252 SER A N 1
ATOM 1768 C CA . SER A 1 252 ? 23.040 -20.341 50.547 1.00 36.28 252 SER A CA 1
ATOM 1769 C C . SER A 1 252 ? 21.613 -20.762 50.175 1.00 36.28 252 SER A C 1
ATOM 1771 O O . SER A 1 252 ? 21.404 -21.926 49.823 1.00 36.28 252 SER A O 1
ATOM 1773 N N . PRO A 1 253 ? 20.619 -19.859 50.234 1.00 41.72 253 PRO A N 1
ATOM 1774 C CA . PRO A 1 253 ? 19.263 -20.195 49.840 1.00 41.72 253 PRO A CA 1
ATOM 1775 C C . PRO A 1 253 ? 19.228 -20.394 48.324 1.00 41.72 253 PRO A C 1
ATOM 1777 O O . PRO A 1 253 ? 19.513 -19.480 47.552 1.00 41.72 253 PRO A O 1
ATOM 1780 N N . THR A 1 254 ? 18.870 -21.600 47.896 1.00 37.34 254 THR A N 1
ATOM 1781 C CA . THR A 1 254 ? 18.469 -21.882 46.520 1.00 37.34 254 THR A CA 1
ATOM 1782 C C . THR A 1 254 ? 17.170 -21.134 46.241 1.00 37.34 254 THR A C 1
ATOM 1784 O O . THR A 1 254 ? 16.087 -21.573 46.631 1.00 37.34 254 THR A O 1
ATOM 1787 N N . THR A 1 255 ? 17.266 -19.978 45.594 1.00 43.62 255 THR A N 1
ATOM 1788 C CA . THR A 1 255 ? 16.116 -19.329 44.970 1.00 43.62 255 THR A CA 1
ATOM 1789 C C . THR A 1 255 ? 15.723 -20.163 43.756 1.00 43.62 255 THR A C 1
ATOM 1791 O O . THR A 1 255 ? 16.445 -20.189 42.760 1.00 43.62 255 THR A O 1
ATOM 1794 N N . ASN A 1 256 ? 14.603 -20.883 43.855 1.00 46.22 256 ASN A N 1
ATOM 1795 C CA . ASN A 1 256 ? 13.976 -21.502 42.692 1.00 46.22 256 ASN A CA 1
ATOM 1796 C C . ASN A 1 256 ? 13.744 -20.431 41.610 1.00 46.22 256 ASN A C 1
ATOM 1798 O O . ASN A 1 256 ? 13.383 -19.301 41.963 1.00 46.22 256 ASN A O 1
ATOM 1802 N N . PRO A 1 257 ? 13.928 -20.759 40.318 1.00 43.12 257 PRO A N 1
ATOM 1803 C CA . PRO A 1 257 ? 13.501 -19.876 39.243 1.00 43.12 257 PRO A CA 1
ATOM 1804 C C . PRO A 1 257 ? 12.013 -19.543 39.438 1.00 43.12 257 PRO A C 1
ATOM 1806 O O . PRO A 1 257 ? 11.249 -20.420 39.865 1.00 43.12 257 PRO A O 1
ATOM 1809 N N . PRO A 1 258 ? 11.598 -18.286 39.196 1.00 43.75 258 PRO A N 1
ATOM 1810 C CA . PRO A 1 258 ? 10.205 -17.897 39.343 1.00 43.75 258 PRO A CA 1
ATOM 1811 C C . PRO A 1 258 ? 9.332 -18.835 38.498 1.00 43.75 258 PRO A C 1
ATOM 1813 O O . PRO A 1 258 ? 9.737 -19.196 37.389 1.00 43.75 258 PRO A O 1
ATOM 1816 N N . PRO A 1 259 ? 8.172 -19.275 39.016 1.00 43.50 259 PRO A N 1
ATOM 1817 C CA . PRO A 1 259 ? 7.287 -20.156 38.270 1.00 43.50 259 PRO A CA 1
ATOM 1818 C C . PRO A 1 259 ? 6.956 -19.502 36.927 1.00 43.50 259 PRO A C 1
ATOM 1820 O O . PRO A 1 259 ? 6.560 -18.335 36.896 1.00 43.50 259 PRO A O 1
ATOM 1823 N N . THR A 1 260 ? 7.134 -20.247 35.831 1.00 40.41 260 THR A N 1
ATOM 1824 C CA . THR A 1 260 ? 6.657 -19.837 34.508 1.00 40.41 260 THR A CA 1
ATOM 1825 C C . THR A 1 260 ? 5.193 -19.426 34.659 1.00 40.41 260 THR A C 1
ATOM 1827 O O . THR A 1 260 ? 4.407 -20.243 35.154 1.00 40.41 260 THR A O 1
ATOM 1830 N N . PRO A 1 261 ? 4.817 -18.177 34.327 1.00 50.62 261 PRO A N 1
ATOM 1831 C CA . PRO A 1 261 ? 3.432 -17.755 34.447 1.00 50.62 261 PRO A CA 1
ATOM 1832 C C . PRO A 1 261 ? 2.563 -18.716 33.636 1.00 50.62 261 PRO A C 1
ATOM 1834 O O . PRO A 1 261 ? 2.926 -19.104 32.524 1.00 50.62 261 PRO A O 1
ATOM 1837 N N . ALA A 1 262 ? 1.456 -19.158 34.236 1.00 47.56 262 ALA A N 1
ATOM 1838 C CA . ALA A 1 262 ? 0.509 -20.032 33.561 1.00 47.56 262 ALA A CA 1
ATOM 1839 C C . ALA A 1 262 ? 0.095 -19.394 32.219 1.00 47.56 262 ALA A C 1
ATOM 1841 O O . ALA A 1 262 ? -0.059 -18.168 32.176 1.00 47.56 262 ALA A O 1
ATOM 1842 N N . PRO A 1 263 ? -0.072 -20.181 31.138 1.00 51.38 263 PRO A N 1
ATOM 1843 C CA . PRO A 1 263 ? -0.557 -19.657 29.868 1.00 51.38 263 PRO A CA 1
ATOM 1844 C C . PRO A 1 263 ? -1.849 -18.874 30.103 1.00 51.38 263 PRO A C 1
ATOM 1846 O O . PRO A 1 263 ? -2.796 -19.406 30.682 1.00 51.38 263 PRO A O 1
ATOM 1849 N N . ILE A 1 264 ? -1.870 -17.601 29.705 1.00 55.72 264 ILE A N 1
ATOM 1850 C CA . ILE A 1 264 ? -3.090 -16.797 29.737 1.00 55.72 264 ILE A CA 1
ATOM 1851 C C . ILE A 1 264 ? -4.003 -17.382 28.662 1.00 55.72 264 ILE A C 1
ATOM 1853 O O . ILE A 1 264 ? -3.714 -17.269 27.471 1.00 55.72 264 ILE A O 1
ATOM 1857 N N . GLU A 1 265 ? -5.063 -18.061 29.085 1.00 58.31 265 GLU A N 1
ATOM 1858 C CA . GLU A 1 265 ? -6.094 -18.576 28.192 1.00 58.31 265 GLU A CA 1
ATOM 1859 C C . GLU A 1 265 ? -6.797 -17.370 27.555 1.00 58.31 265 GLU A C 1
ATOM 1861 O O . GLU A 1 265 ? -7.510 -16.620 28.227 1.00 58.31 265 GLU A O 1
ATOM 1866 N N . ARG A 1 266 ? -6.506 -17.105 26.275 1.00 71.56 266 ARG A N 1
ATOM 1867 C CA . ARG A 1 266 ? -7.114 -15.981 25.559 1.00 71.56 266 ARG A CA 1
ATOM 1868 C C . ARG A 1 266 ? -8.522 -16.390 25.139 1.00 71.56 266 ARG A C 1
ATOM 1870 O O . ARG A 1 266 ? -8.653 -17.394 24.440 1.00 71.56 266 ARG A O 1
ATOM 1877 N N . PRO A 1 267 ? -9.567 -15.662 25.560 1.00 84.31 267 PRO A N 1
ATOM 1878 C CA . PRO A 1 267 ? -10.918 -15.963 25.114 1.00 84.31 267 PRO A CA 1
ATOM 1879 C C . PRO A 1 267 ? -11.035 -15.741 23.603 1.00 84.31 267 PRO A C 1
ATOM 1881 O O . PRO A 1 267 ? -10.286 -14.955 23.023 1.00 84.31 267 PRO A O 1
ATOM 1884 N N . GLU A 1 268 ? -12.000 -16.406 22.975 1.00 89.69 268 GLU A N 1
ATOM 1885 C CA . GLU A 1 268 ? -12.327 -16.140 21.575 1.00 89.69 268 GLU A CA 1
ATOM 1886 C C . GLU A 1 268 ? -12.936 -14.732 21.426 1.00 89.69 268 GLU A C 1
ATOM 1888 O O . GLU A 1 268 ? -13.741 -14.320 22.277 1.00 89.69 268 GLU A O 1
ATOM 1893 N N . PRO A 1 269 ? -12.557 -13.973 20.382 1.00 94.75 269 PRO A N 1
ATOM 1894 C CA . PRO A 1 269 ? -13.141 -12.665 20.120 1.00 94.75 269 PRO A CA 1
ATOM 1895 C C . PRO A 1 269 ? -14.580 -12.790 19.617 1.00 94.75 269 PRO A C 1
ATOM 1897 O O . PRO A 1 269 ? -14.949 -13.770 18.970 1.00 94.75 269 PRO A O 1
ATOM 1900 N N . THR A 1 270 ? -15.385 -11.761 19.880 1.00 96.19 270 THR A N 1
ATOM 1901 C CA . THR A 1 270 ? -16.755 -11.649 19.360 1.00 96.19 270 THR A CA 1
ATOM 1902 C C . THR A 1 270 ? -16.744 -11.541 17.835 1.00 96.19 270 THR A C 1
ATOM 1904 O O . THR A 1 270 ? -17.552 -12.172 17.157 1.00 96.19 270 THR A O 1
ATOM 1907 N N . LEU A 1 271 ? -15.820 -10.741 17.299 1.00 97.56 271 LEU A N 1
ATOM 1908 C CA . LEU A 1 271 ? -15.546 -10.635 15.870 1.00 97.56 271 LEU A CA 1
ATOM 1909 C C . LEU A 1 271 ? -14.105 -10.179 15.639 1.00 97.56 271 LEU A C 1
ATOM 1911 O O . LEU A 1 271 ? -13.456 -9.643 16.538 1.00 97.56 271 LEU A O 1
ATOM 1915 N N . ARG A 1 272 ? -13.628 -10.351 14.411 1.00 98.06 272 ARG A N 1
ATOM 1916 C CA . ARG A 1 272 ? -12.319 -9.897 13.953 1.00 98.06 272 ARG A CA 1
ATOM 1917 C C . ARG A 1 272 ? -12.465 -8.860 12.845 1.00 98.06 272 ARG A C 1
ATOM 1919 O O . ARG A 1 272 ? -13.149 -9.104 11.852 1.00 98.06 272 ARG A O 1
ATOM 1926 N N . LEU A 1 273 ? -11.791 -7.727 12.992 1.00 98.69 273 LEU A N 1
ATOM 1927 C CA . LEU A 1 273 ? -11.638 -6.724 11.943 1.00 98.69 273 LEU A CA 1
ATOM 1928 C C . LEU A 1 273 ? -10.254 -6.883 11.304 1.00 98.69 273 LEU A C 1
ATOM 1930 O O . LEU A 1 273 ? -9.237 -6.842 11.992 1.00 98.69 273 LEU A O 1
ATOM 1934 N N . LEU A 1 274 ? -10.222 -7.087 9.992 1.00 98.75 274 LEU A N 1
ATOM 1935 C CA . LEU A 1 274 ? -9.009 -7.096 9.182 1.00 98.75 274 LEU A CA 1
ATOM 1936 C C . LEU A 1 274 ? -8.903 -5.755 8.467 1.00 98.75 274 LEU A C 1
ATOM 1938 O O . LEU A 1 274 ? -9.880 -5.307 7.863 1.00 98.75 274 LEU A O 1
ATOM 1942 N N . VAL A 1 275 ? -7.734 -5.131 8.542 1.00 98.69 275 VAL A N 1
ATOM 1943 C CA . VAL A 1 275 ? -7.512 -3.766 8.068 1.00 98.69 275 VAL A CA 1
ATOM 1944 C C . VAL A 1 275 ? -6.379 -3.736 7.048 1.00 98.69 275 VAL A C 1
ATOM 1946 O O . VAL A 1 275 ? -5.296 -4.266 7.306 1.00 98.69 275 VAL A O 1
ATOM 1949 N N . ILE A 1 276 ? -6.656 -3.080 5.920 1.00 98.12 276 ILE A N 1
ATOM 1950 C CA . ILE A 1 276 ? -5.694 -2.694 4.882 1.00 98.12 276 ILE A CA 1
ATOM 1951 C C . ILE A 1 276 ? -5.712 -1.163 4.771 1.00 98.12 276 ILE A C 1
ATOM 1953 O O . ILE A 1 276 ? -6.776 -0.547 4.826 1.00 98.12 276 ILE A O 1
ATOM 1957 N N . THR A 1 277 ? -4.554 -0.538 4.607 1.00 97.31 277 THR A N 1
ATOM 1958 C CA . THR A 1 277 ? -4.421 0.905 4.388 1.00 97.31 277 THR A CA 1
ATOM 1959 C C . THR A 1 277 ? -3.465 1.158 3.235 1.00 97.31 277 THR A C 1
ATOM 1961 O O . THR A 1 277 ? -2.511 0.399 3.078 1.00 97.31 277 THR A O 1
ATOM 1964 N N . ASP A 1 278 ? -3.756 2.178 2.427 1.00 95.25 278 ASP A N 1
ATOM 1965 C CA . ASP A 1 278 ? -2.843 2.744 1.424 1.00 95.25 278 ASP A CA 1
ATOM 1966 C C . ASP A 1 278 ? -2.139 1.670 0.563 1.00 95.25 278 ASP A C 1
ATOM 1968 O O . ASP A 1 278 ? -0.916 1.532 0.578 1.00 95.25 278 ASP A O 1
ATOM 1972 N N . LEU A 1 279 ? -2.912 0.834 -0.151 1.00 95.31 279 LEU A N 1
ATOM 1973 C CA . LEU A 1 279 ? -2.340 -0.238 -0.987 1.00 95.31 279 LEU A CA 1
ATOM 1974 C C . LEU A 1 279 ? -1.562 0.323 -2.189 1.00 95.31 279 LEU A C 1
ATOM 1976 O O . LEU A 1 279 ? -0.630 -0.320 -2.664 1.00 95.31 279 LEU A O 1
ATOM 1980 N N . GLU A 1 280 ? -1.940 1.504 -2.673 1.00 94.25 280 GLU A N 1
ATOM 1981 C CA . GLU A 1 280 ? -1.254 2.276 -3.714 1.00 94.25 280 GLU A CA 1
ATOM 1982 C C . GLU A 1 280 ? -1.066 1.500 -5.027 1.00 94.25 280 GLU A C 1
ATOM 1984 O O . GLU A 1 280 ? -0.051 1.614 -5.715 1.00 94.25 280 GLU A O 1
ATOM 1989 N N . GLY A 1 281 ? -2.032 0.653 -5.391 1.00 94.19 281 GLY A N 1
ATOM 1990 C CA . GLY A 1 281 ? -1.936 -0.151 -6.607 1.00 94.19 281 GLY A CA 1
ATOM 1991 C C . GLY A 1 281 ? -0.897 -1.281 -6.545 1.00 94.19 281 GLY A C 1
ATOM 1992 O O . GLY A 1 281 ? -0.570 -1.871 -7.581 1.00 94.19 281 GLY A O 1
ATOM 1993 N N . TYR A 1 282 ? -0.342 -1.577 -5.365 1.00 93.06 282 TYR A N 1
ATOM 1994 C CA . TYR A 1 282 ? 0.745 -2.536 -5.198 1.00 93.06 282 TYR A CA 1
ATOM 1995 C C . TYR A 1 282 ? 0.256 -3.987 -5.301 1.00 93.06 282 TYR A C 1
ATOM 1997 O O . TYR A 1 282 ? -0.537 -4.460 -4.487 1.00 93.06 282 TYR A O 1
ATOM 2005 N N . LEU A 1 283 ? 0.762 -4.724 -6.296 1.00 93.81 283 LEU A N 1
ATOM 2006 C CA . LEU A 1 283 ? 0.435 -6.143 -6.487 1.00 93.81 283 LEU A CA 1
ATOM 2007 C C . LEU A 1 283 ? 1.402 -7.063 -5.748 1.00 93.81 283 LEU A C 1
ATOM 2009 O O . LEU A 1 283 ? 0.994 -7.966 -5.025 1.00 93.81 283 LEU A O 1
ATOM 2013 N N . ALA A 1 284 ? 2.697 -6.886 -5.981 1.00 89.31 284 ALA A N 1
ATOM 2014 C CA . ALA A 1 284 ? 3.726 -7.789 -5.501 1.00 89.31 284 ALA A CA 1
ATOM 2015 C C . ALA A 1 284 ? 5.078 -7.082 -5.485 1.00 89.31 284 ALA A C 1
ATOM 2017 O O . ALA A 1 284 ? 5.334 -6.239 -6.350 1.00 89.31 284 ALA A O 1
ATOM 2018 N N . PRO A 1 285 ? 5.971 -7.462 -4.561 1.00 84.94 285 PRO A N 1
ATOM 2019 C CA . PRO A 1 285 ? 7.318 -6.936 -4.578 1.00 84.94 285 PRO A CA 1
ATOM 2020 C C . PRO A 1 285 ? 8.087 -7.351 -5.825 1.00 84.94 285 PRO A C 1
ATOM 2022 O O . PRO A 1 285 ? 7.969 -8.475 -6.312 1.00 84.94 285 PRO A O 1
ATOM 2025 N N . CYS A 1 286 ? 8.948 -6.443 -6.286 1.00 76.00 286 CYS A N 1
ATOM 2026 C CA . CYS A 1 286 ? 9.844 -6.645 -7.425 1.00 76.00 286 CYS A CA 1
ATOM 2027 C C . CYS A 1 286 ? 10.857 -7.785 -7.211 1.00 76.00 286 CYS A C 1
ATOM 2029 O O . CYS A 1 286 ? 11.423 -8.292 -8.172 1.00 76.00 286 CYS A O 1
ATOM 2031 N N . GLY A 1 287 ? 11.082 -8.208 -5.961 1.00 71.25 287 GLY A N 1
ATOM 2032 C CA . GLY A 1 287 ? 12.068 -9.232 -5.605 1.00 71.25 287 GLY A CA 1
ATOM 2033 C C . GLY A 1 287 ? 13.501 -8.703 -5.468 1.00 71.25 287 GLY A C 1
ATOM 2034 O O . GLY A 1 287 ? 14.384 -9.468 -5.092 1.00 71.25 287 GLY A O 1
ATOM 2035 N N . CYS A 1 288 ? 13.729 -7.408 -5.717 1.00 71.06 288 CYS A N 1
ATOM 2036 C CA . CYS A 1 288 ? 15.048 -6.771 -5.637 1.00 71.06 288 CYS A CA 1
ATOM 2037 C C . CYS A 1 288 ? 15.505 -6.486 -4.193 1.00 71.06 288 CYS A C 1
ATOM 2039 O O . CYS A 1 288 ? 16.704 -6.477 -3.910 1.00 71.06 288 CYS A O 1
ATOM 2041 N N . ASN A 1 289 ? 14.565 -6.298 -3.261 1.00 74.75 289 ASN A N 1
ATOM 2042 C CA . ASN A 1 289 ? 14.884 -6.116 -1.845 1.00 74.75 289 ASN A CA 1
ATOM 2043 C C . ASN A 1 289 ? 15.480 -7.390 -1.229 1.00 74.75 289 ASN A C 1
ATOM 2045 O O . ASN A 1 289 ? 15.155 -8.505 -1.624 1.00 74.75 289 ASN A O 1
ATOM 2049 N N . ALA A 1 290 ? 16.312 -7.232 -0.194 1.00 73.62 290 ALA A N 1
ATOM 2050 C CA . ALA A 1 290 ? 16.900 -8.369 0.523 1.00 73.62 290 ALA A CA 1
ATOM 2051 C C . ALA A 1 290 ? 15.844 -9.205 1.271 1.00 73.62 290 ALA A C 1
ATOM 2053 O O . ALA A 1 290 ? 16.015 -10.410 1.458 1.00 73.62 290 ALA A O 1
ATOM 2054 N N . ARG A 1 291 ? 14.759 -8.558 1.711 1.00 82.88 291 ARG A N 1
ATOM 2055 C CA . ARG A 1 291 ? 13.611 -9.190 2.367 1.00 82.88 291 ARG A CA 1
ATOM 2056 C C . ARG A 1 291 ? 12.314 -8.504 1.913 1.00 82.88 291 ARG A C 1
ATOM 2058 O O . ARG A 1 291 ? 11.771 -7.696 2.656 1.00 82.88 291 ARG A O 1
ATOM 2065 N N . PRO A 1 292 ? 11.832 -8.779 0.688 1.00 85.19 292 PRO A N 1
ATOM 2066 C CA . PRO A 1 292 ? 10.665 -8.099 0.139 1.00 85.19 292 PRO A CA 1
ATOM 2067 C C . PRO A 1 292 ? 9.392 -8.481 0.905 1.00 85.19 292 PRO A C 1
ATOM 2069 O O . PRO A 1 292 ? 8.914 -9.612 0.788 1.00 85.19 292 PRO A O 1
ATOM 2072 N N . LEU A 1 293 ? 8.848 -7.541 1.678 1.00 90.81 293 LEU A N 1
ATOM 2073 C CA . LEU A 1 293 ? 7.578 -7.719 2.380 1.00 90.81 293 LEU A CA 1
ATOM 2074 C C . LEU A 1 293 ? 6.378 -7.500 1.447 1.00 90.81 293 LEU A C 1
ATOM 2076 O O . LEU A 1 293 ? 6.491 -6.870 0.397 1.00 90.81 293 LEU A O 1
ATOM 2080 N N . GLY A 1 294 ? 5.220 -8.010 1.859 1.00 93.31 294 GLY A N 1
ATOM 2081 C CA . GLY A 1 294 ? 3.936 -7.770 1.204 1.00 93.31 294 GLY A CA 1
ATOM 2082 C C . GLY A 1 294 ? 3.651 -8.679 0.017 1.00 93.31 294 GLY A C 1
ATOM 2083 O O . GLY A 1 294 ? 4.162 -9.795 -0.069 1.00 93.31 294 GLY A O 1
ATOM 2084 N N . GLY A 1 295 ? 2.806 -8.205 -0.893 1.00 95.06 295 GLY A N 1
ATOM 2085 C CA . GLY A 1 295 ? 2.242 -8.984 -1.994 1.00 95.06 295 GLY A CA 1
ATOM 2086 C C . GLY A 1 295 ? 0.788 -9.356 -1.728 1.00 95.06 295 GLY A C 1
ATOM 2087 O O . GLY A 1 295 ? 0.460 -9.982 -0.716 1.00 95.06 295 GLY A O 1
ATOM 2088 N N . ILE A 1 296 ? -0.094 -8.949 -2.638 1.00 97.69 296 ILE A N 1
ATOM 2089 C CA . ILE A 1 296 ? -1.543 -9.072 -2.478 1.00 97.69 296 ILE A CA 1
ATOM 2090 C C . ILE A 1 296 ? -1.998 -10.538 -2.491 1.00 97.69 296 ILE A C 1
ATOM 2092 O O . ILE A 1 296 ? -2.971 -10.896 -1.835 1.00 97.69 296 ILE A O 1
ATOM 2096 N N . ASP A 1 297 ? -1.248 -11.425 -3.146 1.00 97.81 297 ASP A N 1
ATOM 2097 C CA . ASP A 1 297 ? -1.464 -12.871 -3.100 1.00 97.81 297 ASP A CA 1
ATOM 2098 C C . ASP A 1 297 ? -1.092 -13.485 -1.740 1.00 97.81 297 ASP A C 1
ATOM 2100 O O . ASP A 1 297 ? -1.825 -14.341 -1.234 1.00 97.81 297 ASP A O 1
ATOM 2104 N N . ARG A 1 298 ? -0.001 -13.027 -1.109 1.00 98.19 298 ARG A N 1
ATOM 2105 C CA . ARG A 1 298 ? 0.352 -13.386 0.277 1.00 98.19 298 ARG A CA 1
ATOM 2106 C C . ARG A 1 298 ? -0.681 -12.850 1.260 1.00 98.19 298 ARG A C 1
ATOM 2108 O O . ARG A 1 298 ? -1.108 -13.566 2.168 1.00 98.19 298 ARG A O 1
ATOM 2115 N N . MET A 1 299 ? -1.137 -11.618 1.046 1.00 98.31 299 MET A N 1
ATOM 2116 C CA . MET A 1 299 ? -2.187 -11.007 1.854 1.00 98.31 299 MET A CA 1
ATOM 2117 C C . MET A 1 299 ? -3.498 -11.784 1.748 1.00 98.31 299 MET A C 1
ATOM 2119 O O . MET A 1 299 ? -4.083 -12.121 2.775 1.00 98.31 299 MET A O 1
ATOM 2123 N N . ALA A 1 300 ? -3.932 -12.137 0.539 1.00 98.50 300 ALA A N 1
ATOM 2124 C CA . ALA A 1 300 ? -5.122 -12.952 0.327 1.00 98.50 300 ALA A CA 1
ATOM 2125 C C . ALA A 1 300 ? -5.019 -14.316 1.029 1.00 98.50 300 ALA A C 1
ATOM 2127 O O . ALA A 1 300 ? -5.982 -14.758 1.662 1.00 98.50 300 ALA A O 1
ATOM 2128 N N . ALA A 1 301 ? -3.845 -14.958 0.999 1.00 98.44 301 ALA A N 1
ATOM 2129 C CA . ALA A 1 301 ? -3.623 -16.214 1.717 1.00 98.44 301 ALA A CA 1
ATOM 2130 C C . ALA A 1 301 ? -3.751 -16.019 3.231 1.00 98.44 301 ALA A C 1
ATOM 2132 O O . ALA A 1 301 ? -4.408 -16.814 3.904 1.00 98.44 301 ALA A O 1
ATOM 2133 N N . LYS A 1 302 ? -3.174 -14.934 3.763 1.00 98.25 302 LYS A N 1
ATOM 2134 C CA . LYS A 1 302 ? -3.258 -14.607 5.187 1.00 98.25 302 LYS A CA 1
ATOM 2135 C C . LYS A 1 302 ? -4.686 -14.264 5.615 1.00 98.25 302 LYS A C 1
ATOM 2137 O O . LYS A 1 302 ? -5.125 -14.721 6.666 1.00 98.25 302 LYS A O 1
ATOM 2142 N N . VAL A 1 303 ? -5.445 -13.531 4.799 1.00 98.25 303 VAL A N 1
ATOM 2143 C CA . VAL A 1 303 ? -6.877 -13.275 5.032 1.00 98.25 303 VAL A CA 1
ATOM 2144 C C . VAL A 1 303 ? -7.656 -14.592 5.087 1.00 98.25 303 VAL A C 1
ATOM 2146 O O . VAL A 1 303 ? -8.459 -14.789 6.001 1.00 98.25 303 VAL A O 1
ATOM 2149 N N . ALA A 1 304 ? -7.409 -15.511 4.149 1.00 97.75 304 ALA A N 1
ATOM 2150 C CA . ALA A 1 304 ? -8.058 -16.820 4.124 1.00 97.75 304 ALA A CA 1
ATOM 2151 C C . ALA A 1 304 ? -7.693 -17.679 5.348 1.00 97.75 304 ALA A C 1
ATOM 2153 O O . ALA A 1 304 ? -8.580 -18.273 5.959 1.00 97.75 304 ALA A O 1
ATOM 2154 N N . GLU A 1 305 ? -6.417 -17.700 5.745 1.00 96.81 305 GLU A N 1
ATOM 2155 C CA . GLU A 1 305 ? -5.929 -18.373 6.957 1.00 96.81 305 GLU A CA 1
ATOM 2156 C C . GLU A 1 305 ? -6.648 -17.849 8.205 1.00 96.81 305 GLU A C 1
ATOM 2158 O O . GLU A 1 305 ? -7.245 -18.618 8.958 1.00 96.81 305 GLU A O 1
ATOM 2163 N N . VAL A 1 306 ? -6.665 -16.526 8.384 1.00 95.44 306 VAL A N 1
ATOM 2164 C CA . VAL A 1 306 ? -7.257 -15.871 9.554 1.00 95.44 306 VAL A CA 1
ATOM 2165 C C . VAL A 1 306 ? -8.773 -16.087 9.630 1.00 95.44 306 VAL A C 1
ATOM 2167 O O . VAL A 1 306 ? -9.312 -16.261 10.726 1.00 95.44 306 VAL A O 1
ATOM 2170 N N . ARG A 1 307 ? -9.469 -16.123 8.486 1.00 95.56 307 ARG A N 1
ATOM 2171 C CA . ARG A 1 307 ? -10.898 -16.481 8.404 1.00 95.56 307 ARG A CA 1
ATOM 2172 C C . ARG A 1 307 ? -11.152 -17.966 8.667 1.00 95.56 307 ARG A C 1
ATOM 2174 O O . ARG A 1 307 ? -12.185 -18.318 9.233 1.00 95.56 307 ARG A O 1
ATOM 2181 N N . GLY A 1 308 ? -10.212 -18.833 8.293 1.00 91.88 308 GLY A N 1
ATOM 2182 C CA . GLY A 1 308 ? -10.291 -20.283 8.484 1.00 91.88 308 GLY A CA 1
ATOM 2183 C C . GLY A 1 308 ? -10.375 -20.724 9.949 1.00 91.88 308 GLY A C 1
ATOM 2184 O O . GLY A 1 308 ? -10.808 -21.841 10.222 1.00 91.88 308 GLY A O 1
ATOM 2185 N N . HIS A 1 309 ? -10.032 -19.846 10.897 1.00 89.06 309 HIS A N 1
ATOM 2186 C CA . HIS A 1 309 ? -10.150 -20.101 12.337 1.00 89.06 309 HIS A CA 1
ATOM 2187 C C . HIS A 1 309 ? -11.594 -20.027 12.875 1.00 89.06 309 HIS A C 1
ATOM 2189 O O . HIS A 1 309 ? -11.826 -20.368 14.034 1.00 89.06 309 HIS A O 1
ATOM 2195 N N . GLY A 1 310 ? -12.570 -19.631 12.047 1.00 88.12 310 GLY A N 1
ATOM 2196 C CA . GLY A 1 310 ? -14.004 -19.741 12.344 1.00 88.12 310 GLY A CA 1
ATOM 2197 C C . GLY A 1 310 ? -14.630 -18.548 13.073 1.00 88.12 310 GLY A C 1
ATOM 2198 O O . GLY A 1 310 ? -15.845 -18.534 13.257 1.00 88.12 310 GLY A O 1
ATOM 2199 N N . GLN A 1 311 ? -13.846 -17.534 13.453 1.00 93.88 311 GLN A N 1
ATOM 2200 C CA . GLN A 1 311 ? -14.388 -16.311 14.055 1.00 93.88 311 GLN A CA 1
ATOM 2201 C C . GLN A 1 311 ? -15.093 -15.445 12.994 1.00 93.88 311 GLN A C 1
ATOM 2203 O O . GLN A 1 311 ? -14.566 -15.289 11.883 1.00 93.88 311 GLN A O 1
ATOM 2208 N N . PRO A 1 312 ? -16.243 -14.820 13.319 1.00 97.25 312 PRO A N 1
ATOM 2209 C CA . PRO A 1 312 ? -16.865 -13.824 12.454 1.00 97.25 312 PRO A CA 1
ATOM 2210 C C . PRO A 1 312 ? -15.859 -12.732 12.089 1.00 97.25 312 PRO A C 1
ATOM 2212 O O . PRO A 1 312 ? -15.271 -12.112 12.970 1.00 97.25 312 PRO A O 1
ATOM 2215 N N . THR A 1 313 ? -15.627 -12.519 10.796 1.00 98.06 313 THR A N 1
ATOM 2216 C CA . THR A 1 313 ? -14.532 -11.669 10.318 1.00 98.06 313 THR A CA 1
ATOM 2217 C C . THR A 1 313 ? -15.030 -10.662 9.287 1.00 98.06 313 THR A C 1
ATOM 2219 O O . THR A 1 313 ? -15.754 -11.030 8.361 1.00 98.06 313 THR A O 1
ATOM 2222 N N . LEU A 1 314 ? -14.599 -9.408 9.412 1.00 98.31 314 LEU A N 1
ATOM 2223 C CA . LEU A 1 314 ? -14.875 -8.318 8.480 1.00 98.31 314 LEU A CA 1
ATOM 2224 C C . LEU A 1 314 ? -13.553 -7.773 7.930 1.00 98.31 314 LEU A C 1
ATOM 2226 O O . LEU A 1 314 ? -12.663 -7.459 8.709 1.00 98.31 314 LEU A O 1
ATOM 2230 N N . LEU A 1 315 ? -13.417 -7.667 6.607 1.00 98.81 315 LEU A N 1
ATOM 2231 C CA . LEU A 1 315 ? -12.254 -7.050 5.958 1.00 98.81 315 LEU A CA 1
ATOM 2232 C C . LEU A 1 315 ? -12.640 -5.660 5.453 1.00 98.81 315 LEU A C 1
ATOM 2234 O O . LEU A 1 315 ? -13.633 -5.543 4.737 1.00 98.81 315 LEU A O 1
ATOM 2238 N N . VAL A 1 316 ? -11.866 -4.636 5.805 1.00 98.81 316 VAL A N 1
ATOM 2239 C CA . VAL A 1 316 ? -12.059 -3.247 5.360 1.00 98.81 316 VAL A CA 1
ATOM 2240 C C . VAL A 1 316 ? -10.743 -2.656 4.867 1.00 98.81 316 VAL A C 1
ATOM 2242 O O . VAL A 1 316 ? -9.670 -3.083 5.302 1.00 98.81 316 VAL A O 1
ATOM 2245 N N . ALA A 1 317 ? -10.829 -1.657 3.990 1.00 98.50 317 ALA A N 1
ATOM 2246 C CA . ALA A 1 317 ? -9.662 -0.918 3.525 1.00 98.50 317 ALA A CA 1
ATOM 2247 C C . ALA A 1 317 ? -9.869 0.603 3.604 1.00 98.50 317 ALA A C 1
ATOM 2249 O O . ALA A 1 317 ? -10.995 1.089 3.493 1.00 98.50 317 ALA A O 1
ATOM 2250 N N . ALA A 1 318 ? -8.798 1.368 3.804 1.00 97.38 318 ALA A N 1
ATOM 2251 C CA . ALA A 1 318 ? -8.869 2.826 3.804 1.00 97.38 318 ALA A CA 1
ATOM 2252 C C . ALA A 1 318 ? -7.658 3.458 3.117 1.00 97.38 318 ALA A C 1
ATOM 2254 O O . ALA A 1 318 ? -6.522 3.218 3.514 1.00 97.38 318 ALA A O 1
ATOM 2255 N N . GLY A 1 319 ? -7.938 4.333 2.157 1.00 93.25 319 GLY A N 1
ATOM 2256 C CA . GLY A 1 319 ? -6.946 5.139 1.463 1.00 93.25 319 GLY A CA 1
ATOM 2257 C C . GLY A 1 319 ? -6.349 4.457 0.241 1.00 93.25 319 GLY A C 1
ATOM 2258 O O . GLY A 1 319 ? -6.029 3.271 0.288 1.00 93.25 319 GLY A O 1
ATOM 2259 N N . ASP A 1 320 ? -6.254 5.254 -0.830 1.00 94.69 320 ASP A N 1
ATOM 2260 C CA . ASP A 1 320 ? -5.394 5.082 -2.005 1.00 94.69 320 ASP A CA 1
ATOM 2261 C C . ASP A 1 320 ? -5.182 3.599 -2.385 1.00 94.69 320 ASP A C 1
ATOM 2263 O O . ASP A 1 320 ? -4.165 2.992 -2.064 1.00 94.69 320 ASP A O 1
ATOM 2267 N N . LEU A 1 321 ? -6.185 2.979 -3.016 1.00 95.56 321 LEU A N 1
ATOM 2268 C CA . LEU A 1 321 ? -6.253 1.531 -3.258 1.00 95.56 321 LEU A CA 1
ATOM 2269 C C . LEU A 1 321 ? -5.637 1.112 -4.598 1.00 95.56 321 LEU A C 1
ATOM 2271 O O . LEU A 1 321 ? -4.950 0.093 -4.672 1.00 95.56 321 LEU A O 1
ATOM 2275 N N . PHE A 1 322 ? -5.939 1.853 -5.663 1.00 96.00 322 PHE A N 1
ATOM 2276 C CA . PHE A 1 322 ? -5.835 1.371 -7.042 1.00 96.00 322 PHE A CA 1
ATOM 2277 C C . PHE A 1 322 ? -4.569 1.814 -7.767 1.00 96.00 322 PHE A C 1
ATOM 2279 O O . PHE A 1 322 ? -4.057 1.073 -8.607 1.00 96.00 322 PHE A O 1
ATOM 2286 N N . PHE A 1 323 ? -4.061 3.001 -7.448 1.00 93.44 323 PHE A N 1
ATOM 2287 C CA . PHE A 1 323 ? -2.918 3.597 -8.134 1.00 93.44 323 PHE A CA 1
ATOM 2288 C C . PHE A 1 323 ? -1.899 4.134 -7.130 1.00 93.44 323 PHE A C 1
ATOM 2290 O O . PHE A 1 323 ? -2.263 4.561 -6.034 1.00 93.44 323 PHE A O 1
ATOM 2297 N N . GLY A 1 324 ? -0.629 4.112 -7.526 1.00 87.12 324 GLY A N 1
ATOM 2298 C CA . GLY A 1 324 ? 0.484 4.653 -6.750 1.00 87.12 324 GLY A CA 1
ATOM 2299 C C . GLY A 1 324 ? 0.911 6.032 -7.245 1.00 87.12 324 GLY A C 1
ATOM 2300 O O . GLY A 1 324 ? 0.465 6.503 -8.291 1.00 87.12 324 GLY A O 1
ATOM 2301 N N . SER A 1 325 ? 1.794 6.682 -6.489 1.00 73.69 325 SER A N 1
ATOM 2302 C CA . SER A 1 325 ? 2.368 7.985 -6.848 1.00 73.69 325 SER A CA 1
ATOM 2303 C C . SER A 1 325 ? 3.632 7.901 -7.712 1.00 73.69 325 SER A C 1
ATOM 2305 O O . SER A 1 325 ? 4.121 8.939 -8.153 1.00 73.69 325 SER A O 1
ATOM 2307 N N . GLU A 1 326 ? 4.201 6.709 -7.918 1.00 68.31 326 GLU A N 1
ATOM 2308 C CA . GLU A 1 326 ? 5.425 6.544 -8.707 1.00 68.31 326 GLU A CA 1
ATOM 2309 C C . GLU A 1 326 ? 5.142 6.579 -10.219 1.00 68.31 326 GLU A C 1
ATOM 2311 O O . GLU A 1 326 ? 4.315 5.829 -10.739 1.00 68.31 326 GLU A O 1
ATOM 2316 N N . GLU A 1 327 ? 5.859 7.440 -10.946 1.00 61.69 327 GLU A N 1
ATOM 2317 C CA . GLU A 1 327 ? 5.857 7.440 -12.410 1.00 61.69 327 GLU A CA 1
ATOM 2318 C C . GLU A 1 327 ? 6.803 6.357 -12.942 1.00 61.69 327 GLU A C 1
ATOM 2320 O O . GLU A 1 327 ? 7.993 6.330 -12.628 1.00 61.69 327 GLU A O 1
ATOM 2325 N N . HIS A 1 328 ? 6.304 5.499 -13.829 1.00 59.09 328 HIS A N 1
ATOM 2326 C CA . HIS A 1 328 ? 7.032 4.347 -14.374 1.00 59.09 328 HIS A CA 1
ATOM 2327 C C . HIS A 1 328 ? 8.105 4.689 -15.429 1.00 59.09 328 HIS A C 1
ATOM 2329 O O . HIS A 1 328 ? 8.360 3.918 -16.349 1.00 59.09 328 HIS A O 1
ATOM 2335 N N . GLY A 1 329 ? 8.732 5.865 -15.356 1.00 55.31 329 GLY A N 1
ATOM 2336 C CA . GLY A 1 329 ? 9.789 6.305 -16.281 1.00 55.31 329 GLY A CA 1
ATOM 2337 C C . GLY A 1 329 ? 9.357 6.517 -17.744 1.00 55.31 329 GLY A C 1
ATOM 2338 O O . GLY A 1 329 ? 10.102 7.122 -18.514 1.00 55.31 329 GLY A O 1
ATOM 2339 N N . PHE A 1 330 ? 8.160 6.069 -18.132 1.00 67.62 330 PHE A N 1
ATOM 2340 C CA . PHE A 1 330 ? 7.531 6.290 -19.429 1.00 67.62 330 PHE A CA 1
ATOM 2341 C C . PHE A 1 330 ? 6.068 6.716 -19.239 1.00 67.62 330 PHE A C 1
ATOM 2343 O O . PHE A 1 330 ? 5.238 5.920 -18.809 1.00 67.62 330 PHE A O 1
ATOM 2350 N N . GLY A 1 331 ? 5.763 7.973 -19.571 1.00 65.69 331 GLY A N 1
ATOM 2351 C CA . GLY A 1 331 ? 4.415 8.560 -19.517 1.00 65.69 331 GLY A CA 1
ATOM 2352 C C . GLY A 1 331 ? 3.831 8.875 -20.898 1.00 65.69 331 GLY A C 1
ATOM 2353 O O . GLY A 1 331 ? 3.136 9.875 -21.044 1.00 65.69 331 GLY A O 1
ATOM 2354 N N . GLY A 1 332 ? 4.198 8.105 -21.929 1.00 67.44 332 GLY A N 1
ATOM 2355 C CA . GLY A 1 332 ? 3.670 8.285 -23.286 1.00 67.44 332 GLY A CA 1
ATOM 2356 C C . GLY A 1 332 ? 2.280 7.671 -23.476 1.00 67.44 332 GLY A C 1
ATOM 2357 O O . GLY A 1 332 ? 1.842 6.860 -22.662 1.00 67.44 332 GLY A O 1
ATOM 2358 N N . ASP A 1 333 ? 1.616 8.032 -24.577 1.00 72.75 333 ASP A N 1
ATOM 2359 C CA . ASP A 1 333 ? 0.277 7.545 -24.935 1.00 72.75 333 ASP A CA 1
ATOM 2360 C C . ASP A 1 333 ? 0.167 6.013 -24.8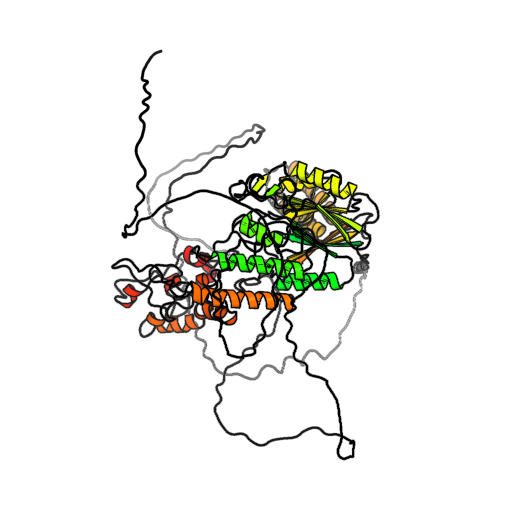27 1.00 72.75 333 ASP A C 1
ATOM 2362 O O . ASP A 1 333 ? 0.981 5.271 -25.386 1.00 72.75 333 ASP A O 1
ATOM 2366 N N . GLY A 1 334 ? -0.862 5.532 -24.126 1.00 76.56 334 GLY A N 1
ATOM 2367 C CA . GLY A 1 334 ? -1.128 4.111 -23.924 1.00 76.56 334 GLY A CA 1
ATOM 2368 C C . GLY A 1 334 ? -0.462 3.509 -22.685 1.00 76.56 334 GLY A C 1
ATOM 2369 O O . GLY A 1 334 ? -0.775 2.365 -22.344 1.00 76.56 334 GLY A O 1
ATOM 2370 N N . ALA A 1 335 ? 0.408 4.244 -21.980 1.00 81.25 335 ALA A N 1
ATOM 2371 C CA . ALA A 1 335 ? 0.974 3.800 -20.704 1.00 81.25 335 ALA A CA 1
ATOM 2372 C C . ALA A 1 335 ? -0.105 3.631 -19.620 1.00 81.25 335 ALA A C 1
ATOM 2374 O O . ALA A 1 335 ? -0.025 2.721 -18.793 1.00 81.25 335 ALA A O 1
ATOM 2375 N N . GLU A 1 336 ? -1.162 4.443 -19.680 1.00 89.44 336 GLU A N 1
ATOM 2376 C CA . GLU A 1 336 ? -2.309 4.392 -18.777 1.00 89.44 336 GLU A CA 1
ATOM 2377 C C . GLU A 1 336 ? -3.060 3.054 -18.832 1.00 89.44 336 GLU A C 1
ATOM 2379 O O . GLU A 1 336 ? -3.619 2.616 -17.830 1.00 89.44 336 GLU A O 1
ATOM 2384 N N . VAL A 1 337 ? -3.036 2.352 -19.973 1.00 92.75 337 VAL A N 1
ATOM 2385 C CA . VAL A 1 337 ? -3.768 1.087 -20.159 1.00 92.75 337 VAL A CA 1
ATOM 2386 C C . VAL A 1 337 ? -3.280 0.015 -19.187 1.00 92.75 337 VAL A C 1
ATOM 2388 O O . VAL A 1 337 ? -4.091 -0.722 -18.624 1.00 92.75 337 VAL A O 1
ATOM 2391 N N . GLN A 1 338 ? -1.965 -0.062 -18.967 1.00 93.00 338 GLN A N 1
ATOM 2392 C CA . GLN A 1 338 ? -1.377 -0.999 -18.012 1.00 93.00 338 GLN A CA 1
ATOM 2393 C C . GLN A 1 338 ? -1.880 -0.714 -16.590 1.00 93.00 338 GLN A C 1
ATOM 2395 O O . GLN A 1 338 ? -2.305 -1.629 -15.886 1.00 93.00 338 GLN A O 1
ATOM 2400 N N . GLU A 1 339 ? -1.855 0.554 -16.185 1.00 92.75 339 GLU A N 1
ATOM 2401 C CA . GLU A 1 339 ? -2.259 0.973 -14.844 1.00 92.75 339 GLU A CA 1
ATOM 2402 C C . GLU A 1 339 ? -3.756 0.751 -14.612 1.00 92.75 339 GLU A C 1
ATOM 2404 O O . GLU A 1 339 ? -4.149 0.249 -13.560 1.00 92.75 339 GLU A O 1
ATOM 2409 N N . ILE A 1 340 ? -4.592 1.020 -15.617 1.00 95.31 340 ILE A N 1
ATOM 2410 C CA . ILE A 1 340 ? -6.030 0.738 -15.563 1.00 95.31 340 ILE A CA 1
ATOM 2411 C C . ILE A 1 340 ? -6.282 -0.765 -15.404 1.00 95.31 340 ILE A C 1
ATOM 2413 O O . ILE A 1 340 ? -7.044 -1.161 -14.526 1.00 95.31 340 ILE A O 1
ATOM 2417 N N . TRP A 1 341 ? -5.612 -1.626 -16.179 1.00 97.06 341 TRP A N 1
ATOM 2418 C CA . TRP A 1 341 ? -5.761 -3.082 -16.028 1.00 97.06 341 TRP A CA 1
ATOM 2419 C C . TRP A 1 341 ? -5.263 -3.597 -14.675 1.00 97.06 341 TRP A C 1
ATOM 2421 O O . TRP A 1 341 ? -5.786 -4.592 -14.175 1.00 97.06 341 TRP A O 1
ATOM 2431 N N . LYS A 1 342 ? -4.268 -2.936 -14.071 1.00 96.56 342 LYS A N 1
ATOM 2432 C CA . LYS A 1 342 ? -3.811 -3.240 -12.710 1.00 96.56 342 LYS A CA 1
ATOM 2433 C C . LYS A 1 342 ? -4.886 -2.901 -11.680 1.00 96.56 342 LYS A C 1
ATOM 2435 O O . LYS A 1 342 ? -5.151 -3.708 -10.794 1.00 96.56 342 LYS A O 1
ATOM 2440 N N . ALA A 1 343 ? -5.523 -1.741 -11.816 1.00 97.81 343 ALA A N 1
ATOM 2441 C CA . ALA A 1 343 ? -6.631 -1.336 -10.959 1.00 97.81 343 ALA A CA 1
ATOM 2442 C C . ALA A 1 343 ? -7.851 -2.263 -11.112 1.00 97.81 343 ALA A C 1
ATOM 2444 O O . ALA A 1 343 ? -8.424 -2.675 -10.107 1.00 97.81 343 ALA A O 1
ATOM 2445 N N . GLU A 1 344 ? -8.204 -2.657 -12.341 1.00 98.19 344 GLU A N 1
ATOM 2446 C CA . GLU A 1 344 ? -9.246 -3.663 -12.614 1.00 98.19 344 GLU A CA 1
ATOM 2447 C C . GLU A 1 344 ? -8.926 -5.001 -11.930 1.00 98.19 344 GLU A C 1
ATOM 2449 O O . GLU A 1 344 ? -9.770 -5.563 -11.238 1.00 98.19 344 GLU A O 1
ATOM 2454 N N . LEU A 1 345 ? -7.683 -5.480 -12.054 1.00 98.56 345 LEU A N 1
ATOM 2455 C CA . LEU A 1 345 ? -7.225 -6.682 -11.356 1.00 98.56 345 LEU A CA 1
ATOM 2456 C C . LEU A 1 345 ? -7.376 -6.545 -9.833 1.00 98.56 345 LEU A C 1
ATOM 2458 O O . LEU A 1 345 ? -7.773 -7.498 -9.168 1.00 98.56 345 LEU A O 1
ATOM 2462 N N . LEU A 1 346 ? -7.034 -5.390 -9.259 1.00 98.62 346 LEU A N 1
ATOM 2463 C CA . LEU A 1 346 ? -7.166 -5.169 -7.820 1.00 98.62 346 LEU A CA 1
ATOM 2464 C C . LEU A 1 346 ? -8.622 -5.219 -7.358 1.00 98.62 346 LEU A C 1
ATOM 2466 O O . LEU A 1 346 ? -8.878 -5.779 -6.295 1.00 98.62 346 LEU A O 1
ATOM 2470 N N . VAL A 1 347 ? -9.567 -4.704 -8.153 1.00 98.62 347 VAL A N 1
ATOM 2471 C CA . VAL A 1 347 ? -11.005 -4.873 -7.889 1.00 98.62 347 VAL A CA 1
ATOM 2472 C C . VAL A 1 347 ? -11.351 -6.363 -7.795 1.00 98.62 347 VAL A C 1
ATOM 2474 O O . VAL A 1 347 ? -11.845 -6.791 -6.751 1.00 98.62 347 VAL A O 1
ATOM 2477 N N . ASP A 1 348 ? -10.982 -7.165 -8.801 1.00 98.50 348 ASP A N 1
ATOM 2478 C CA . ASP A 1 348 ? -11.234 -8.617 -8.816 1.00 98.50 348 ASP A CA 1
ATOM 2479 C C . ASP A 1 348 ? -10.602 -9.333 -7.601 1.00 98.50 348 ASP A C 1
ATOM 2481 O O . ASP A 1 348 ? -11.196 -10.228 -6.992 1.00 98.50 348 ASP A O 1
ATOM 2485 N N . ILE A 1 349 ? -9.382 -8.943 -7.215 1.00 98.69 349 ILE A N 1
ATOM 2486 C CA . ILE A 1 349 ? -8.681 -9.533 -6.067 1.00 98.69 349 ILE A CA 1
ATOM 2487 C C . ILE A 1 349 ? -9.369 -9.160 -4.749 1.00 98.69 349 ILE A C 1
ATOM 2489 O O . ILE A 1 349 ? -9.523 -10.017 -3.876 1.00 98.69 349 ILE A O 1
ATOM 2493 N N . PHE A 1 350 ? -9.801 -7.909 -4.580 1.00 98.56 350 PHE A N 1
ATOM 2494 C CA . PHE A 1 350 ? -10.521 -7.487 -3.380 1.00 98.56 350 PHE A CA 1
ATOM 2495 C C . PHE A 1 350 ? -11.871 -8.198 -3.231 1.00 98.56 350 PHE A C 1
ATOM 2497 O O . PHE A 1 350 ? -12.274 -8.517 -2.106 1.00 98.56 350 PHE A O 1
ATOM 2504 N N . GLU A 1 351 ? -12.538 -8.507 -4.342 1.00 97.75 351 GLU A N 1
ATOM 2505 C CA . GLU A 1 351 ? -13.745 -9.336 -4.360 1.00 97.75 351 GLU A CA 1
ATOM 2506 C C . GLU A 1 351 ? -13.461 -10.777 -3.929 1.00 97.75 351 GLU A C 1
ATOM 2508 O O . GLU A 1 351 ? -14.137 -11.290 -3.033 1.00 97.75 351 GLU A O 1
ATOM 2513 N N . GLU A 1 352 ? -12.415 -11.409 -4.475 1.00 97.69 352 GLU A N 1
ATOM 2514 C CA . GLU A 1 352 ? -11.958 -12.745 -4.054 1.00 97.69 352 GLU A CA 1
ATOM 2515 C C . GLU A 1 352 ? -11.595 -12.762 -2.556 1.00 97.69 352 GLU A C 1
ATOM 2517 O O . GLU A 1 352 ? -11.913 -13.701 -1.820 1.00 97.69 352 GLU A O 1
ATOM 2522 N N . MET A 1 353 ? -10.984 -11.682 -2.062 1.00 97.94 353 MET A N 1
ATOM 2523 C CA . MET A 1 353 ? -10.683 -11.483 -0.643 1.00 97.94 353 MET A CA 1
ATOM 2524 C C . MET A 1 353 ? -11.923 -11.149 0.195 1.00 97.94 353 MET A C 1
ATOM 2526 O O . MET A 1 353 ? -11.837 -11.126 1.424 1.00 97.94 353 MET A O 1
ATOM 2530 N N . GLY A 1 354 ? -13.091 -10.915 -0.404 1.00 97.44 354 GLY A N 1
ATOM 2531 C CA . GLY A 1 354 ? -14.331 -10.564 0.285 1.00 97.44 354 GLY A CA 1
ATOM 2532 C C . GLY A 1 354 ? -14.213 -9.272 1.093 1.00 97.44 354 GLY A C 1
ATOM 2533 O O . GLY A 1 354 ? -14.560 -9.264 2.282 1.00 97.44 354 GLY A O 1
ATOM 2534 N N . LEU A 1 355 ? -13.661 -8.221 0.486 1.00 98.62 355 LEU A N 1
ATOM 2535 C CA . LEU A 1 355 ? -13.628 -6.871 1.043 1.00 98.62 355 LEU A CA 1
ATOM 2536 C C . LEU A 1 355 ? -15.061 -6.378 1.302 1.00 98.62 355 LEU A C 1
ATOM 2538 O O . LEU A 1 355 ? -15.951 -6.547 0.475 1.00 98.62 355 LEU A O 1
ATOM 2542 N N . ALA A 1 356 ? -15.321 -5.827 2.488 1.00 98.38 356 ALA A N 1
ATOM 2543 C CA . ALA A 1 356 ? -16.670 -5.420 2.876 1.00 98.38 356 ALA A CA 1
ATOM 2544 C C . ALA A 1 356 ? -17.018 -3.999 2.436 1.00 98.38 356 ALA A C 1
ATOM 2546 O O . ALA A 1 356 ? -18.165 -3.738 2.090 1.00 98.38 356 ALA A O 1
ATOM 2547 N N . ALA A 1 357 ? -16.048 -3.097 2.525 1.00 98.50 357 ALA A N 1
ATOM 2548 C CA . ALA A 1 357 ? -16.132 -1.712 2.097 1.00 98.50 357 ALA A CA 1
ATOM 2549 C C . ALA A 1 357 ? -14.721 -1.125 2.082 1.00 98.50 357 ALA A C 1
ATOM 2551 O O . ALA A 1 357 ? -13.836 -1.609 2.803 1.00 98.50 357 ALA A O 1
ATOM 2552 N N . ALA A 1 358 ? -14.536 -0.052 1.321 1.00 98.38 358 ALA A N 1
ATOM 2553 C CA . ALA A 1 358 ? -13.318 0.732 1.406 1.00 98.38 358 ALA A CA 1
ATOM 2554 C C . ALA A 1 358 ? -13.558 2.228 1.243 1.00 98.38 358 ALA A C 1
ATOM 2556 O O . ALA A 1 358 ? -14.617 2.643 0.786 1.00 98.38 358 ALA A O 1
ATOM 2557 N N . VAL A 1 359 ? -12.578 3.039 1.631 1.00 98.00 359 VAL A N 1
ATOM 2558 C CA . VAL A 1 359 ? -12.597 4.492 1.411 1.00 98.00 359 VAL A CA 1
ATOM 2559 C C . VAL A 1 359 ? -11.517 4.867 0.406 1.00 98.00 359 VAL A C 1
ATOM 2561 O O . VAL A 1 359 ? -10.358 4.531 0.655 1.00 98.00 359 VAL A O 1
ATOM 2564 N N . PRO A 1 360 ? -11.861 5.578 -0.681 1.00 96.50 360 PRO A N 1
ATOM 2565 C CA . PRO A 1 360 ? -10.891 6.002 -1.679 1.00 96.50 360 PRO A CA 1
ATOM 2566 C C . PRO A 1 360 ? -10.062 7.209 -1.217 1.00 96.50 360 PRO A C 1
ATOM 2568 O O . PRO A 1 360 ? -10.488 8.022 -0.382 1.00 96.50 360 PRO A O 1
ATOM 2571 N N . GLY A 1 361 ? -8.878 7.349 -1.802 1.00 94.69 361 GLY A N 1
ATOM 2572 C CA . GLY A 1 361 ? -8.035 8.536 -1.710 1.00 94.69 361 GLY A CA 1
ATOM 2573 C C . GLY A 1 361 ? -7.839 9.227 -3.060 1.00 94.69 361 GLY A C 1
ATOM 2574 O O . GLY A 1 361 ? -8.447 8.867 -4.065 1.00 94.69 361 GLY A O 1
ATOM 2575 N N . ALA A 1 362 ? -7.016 10.274 -3.079 1.00 92.88 362 ALA A N 1
ATOM 2576 C CA . ALA A 1 362 ? -6.822 11.077 -4.283 1.00 92.88 362 ALA A CA 1
ATOM 2577 C C . ALA A 1 362 ? -6.056 10.328 -5.386 1.00 92.88 362 ALA A C 1
ATOM 2579 O O . ALA A 1 362 ? -6.268 10.625 -6.563 1.00 92.88 362 ALA A O 1
ATOM 2580 N N . LEU A 1 363 ? -5.202 9.357 -5.036 1.00 92.69 363 LEU A N 1
ATOM 2581 C CA . LEU A 1 363 ? -4.474 8.556 -6.024 1.00 92.69 363 LEU A CA 1
ATOM 2582 C C . LEU A 1 363 ? -5.418 7.664 -6.832 1.00 92.69 363 LEU A C 1
ATOM 2584 O O . LEU A 1 363 ? -5.170 7.440 -8.016 1.00 92.69 363 LEU A O 1
ATOM 2588 N N . ASP A 1 364 ? -6.552 7.257 -6.254 1.00 94.75 364 ASP A N 1
ATOM 2589 C CA . ASP A 1 364 ? -7.583 6.473 -6.946 1.00 94.75 364 ASP A CA 1
ATOM 2590 C C . ASP A 1 364 ? -8.190 7.207 -8.159 1.00 94.75 364 ASP A C 1
ATOM 2592 O O . ASP A 1 364 ? -8.777 6.576 -9.038 1.00 94.75 364 ASP A O 1
ATOM 2596 N N . LEU A 1 365 ? -8.013 8.533 -8.239 1.00 92.25 365 LEU A N 1
ATOM 2597 C CA . LEU A 1 365 ? -8.434 9.378 -9.360 1.00 92.25 365 LEU A CA 1
ATOM 2598 C C . LEU A 1 365 ? -7.285 9.797 -10.289 1.00 92.25 365 LEU A C 1
ATOM 2600 O O . LEU A 1 365 ? -7.497 10.630 -11.170 1.00 92.25 365 LEU A O 1
ATOM 2604 N N . SER A 1 366 ? -6.084 9.231 -10.140 1.00 90.19 366 SER A N 1
ATOM 2605 C CA . SER A 1 366 ? -4.923 9.570 -10.982 1.00 90.19 366 SER A CA 1
ATOM 2606 C C . SER A 1 366 ? -5.175 9.352 -12.481 1.00 90.19 366 SER A C 1
ATOM 2608 O O . SER A 1 366 ? -4.654 10.101 -13.302 1.00 90.19 366 SER A O 1
ATOM 2610 N N . MET A 1 367 ? -6.032 8.388 -12.839 1.00 91.06 367 MET A N 1
ATOM 2611 C CA . MET A 1 367 ? -6.463 8.109 -14.219 1.00 91.06 367 MET A CA 1
ATOM 2612 C C . MET A 1 367 ? -7.760 8.842 -14.622 1.00 91.06 367 MET A C 1
ATOM 2614 O O . MET A 1 367 ? -8.412 8.480 -15.604 1.00 91.06 367 MET A O 1
ATOM 2618 N N . GLY A 1 368 ? -8.165 9.857 -13.855 1.00 90.38 368 GLY A N 1
ATOM 2619 C CA . GLY A 1 368 ? -9.358 10.666 -14.091 1.00 90.38 368 GLY A CA 1
ATOM 2620 C C . GLY A 1 368 ? -10.649 10.092 -13.496 1.00 90.38 368 GLY A C 1
ATOM 2621 O O . GLY A 1 368 ? -10.778 8.900 -13.205 1.00 90.38 368 GLY A O 1
ATOM 2622 N N . VAL A 1 369 ? -11.644 10.972 -13.329 1.00 89.19 369 VAL A N 1
ATOM 2623 C CA . VAL A 1 369 ? -12.920 10.643 -12.672 1.00 89.19 369 VAL A CA 1
ATOM 2624 C C . VAL A 1 369 ? -13.710 9.553 -13.401 1.00 89.19 369 VAL A C 1
ATOM 2626 O O . VAL A 1 369 ? -14.334 8.725 -12.747 1.00 89.19 369 VAL A O 1
ATOM 2629 N N . ASP A 1 370 ? -13.670 9.496 -14.733 1.00 89.62 370 ASP A N 1
ATOM 2630 C CA . ASP A 1 370 ? -14.430 8.501 -15.502 1.00 89.62 370 ASP A CA 1
ATOM 2631 C C . ASP A 1 370 ? -13.867 7.083 -15.335 1.00 89.62 370 ASP A C 1
ATOM 2633 O O . ASP A 1 370 ? -14.625 6.117 -15.186 1.00 89.62 370 ASP A O 1
ATOM 2637 N N . THR A 1 371 ? -12.540 6.959 -15.271 1.00 93.06 371 THR A N 1
ATOM 2638 C CA . THR A 1 371 ? -11.866 5.701 -14.931 1.00 93.06 371 THR A CA 1
ATOM 2639 C C . THR A 1 371 ? -12.234 5.275 -13.515 1.00 93.06 371 THR A C 1
ATOM 2641 O O . THR A 1 371 ? -12.680 4.148 -13.308 1.00 93.06 371 THR A O 1
ATOM 2644 N N . PHE A 1 372 ? -12.147 6.192 -12.546 1.00 94.44 372 PHE A N 1
ATOM 2645 C CA . PHE A 1 372 ? -12.525 5.904 -11.164 1.00 94.44 372 PHE A CA 1
ATOM 2646 C C . PHE A 1 372 ? -13.992 5.462 -11.045 1.00 94.44 372 PHE A C 1
ATOM 2648 O O . PHE A 1 372 ? -14.290 4.466 -10.391 1.00 94.44 372 PHE A O 1
ATOM 2655 N N . ARG A 1 373 ? -14.920 6.124 -11.750 1.00 92.62 373 ARG A N 1
ATOM 2656 C CA . ARG A 1 373 ? -16.332 5.708 -11.821 1.00 92.62 373 ARG A CA 1
ATOM 2657 C C . ARG A 1 373 ? -16.493 4.300 -12.387 1.00 92.62 373 ARG A C 1
ATOM 2659 O O . ARG A 1 373 ? -17.350 3.562 -11.910 1.00 92.62 373 ARG A O 1
ATOM 2666 N N . SER A 1 374 ? -15.693 3.932 -13.384 1.00 93.56 374 SER A N 1
ATOM 2667 C CA . SER A 1 374 ? -15.721 2.590 -13.972 1.00 93.56 374 SER A CA 1
ATOM 2668 C C . SER A 1 374 ? -15.266 1.531 -12.966 1.00 93.56 374 SER A C 1
ATOM 2670 O O . SER A 1 374 ? -15.933 0.508 -12.839 1.00 93.56 374 SER A O 1
ATOM 2672 N N . LEU A 1 375 ? -14.219 1.814 -12.182 1.00 96.00 375 LEU A N 1
ATOM 2673 C CA . LEU A 1 375 ? -13.771 0.951 -11.081 1.00 96.00 375 LEU A CA 1
ATOM 2674 C C . LEU A 1 375 ? -14.841 0.824 -9.984 1.00 96.00 375 LEU A C 1
ATOM 2676 O O . LEU A 1 375 ? -15.132 -0.282 -9.541 1.00 96.00 375 LEU A O 1
ATOM 2680 N N . VAL A 1 376 ? -15.493 1.931 -9.602 1.00 94.69 376 VAL A N 1
ATOM 2681 C CA . VAL A 1 376 ? -16.596 1.925 -8.616 1.00 94.69 376 VAL A CA 1
ATOM 2682 C C . VAL A 1 376 ? -17.771 1.065 -9.097 1.00 94.69 376 VAL A C 1
ATOM 2684 O O . VAL A 1 376 ? -18.387 0.365 -8.304 1.00 94.69 376 VAL A O 1
ATOM 2687 N N . VAL A 1 377 ? -18.105 1.122 -10.391 1.00 93.00 377 VAL A N 1
ATOM 2688 C CA . VAL A 1 377 ? -19.197 0.327 -10.982 1.00 93.00 377 VAL A CA 1
ATOM 2689 C C . VAL A 1 377 ? -18.829 -1.151 -11.120 1.00 93.00 377 VAL A C 1
ATOM 2691 O O . VAL A 1 377 ? -19.730 -1.992 -11.078 1.00 93.00 377 VAL A O 1
ATOM 2694 N N . ALA A 1 378 ? -17.546 -1.451 -11.331 1.00 94.38 378 ALA A N 1
ATOM 2695 C CA . ALA A 1 378 ? -17.039 -2.812 -11.441 1.00 94.38 378 ALA A CA 1
ATOM 2696 C C . ALA A 1 378 ? -16.998 -3.531 -10.087 1.00 94.38 378 ALA A C 1
ATOM 2698 O O . ALA A 1 378 ? -17.244 -4.728 -10.063 1.00 94.38 378 ALA A O 1
ATOM 2699 N N . ALA A 1 379 ? -16.737 -2.808 -8.993 1.00 96.00 379 ALA A N 1
ATOM 2700 C CA . ALA A 1 379 ? -16.590 -3.386 -7.663 1.00 96.00 379 ALA A CA 1
ATOM 2701 C C . ALA A 1 379 ? -17.911 -3.899 -7.056 1.00 96.00 379 ALA A C 1
ATOM 2703 O O . ALA A 1 379 ? -18.880 -3.153 -6.897 1.00 96.00 379 ALA A O 1
ATOM 2704 N N . ASP A 1 380 ? -17.902 -5.147 -6.582 1.00 95.00 380 ASP A N 1
ATOM 2705 C CA . ASP A 1 380 ? -18.975 -5.756 -5.776 1.00 95.00 380 ASP A CA 1
ATOM 2706 C C . ASP A 1 380 ? -18.946 -5.327 -4.289 1.00 95.00 380 ASP A C 1
ATOM 2708 O O . ASP A 1 380 ? -19.752 -5.784 -3.469 1.00 95.00 380 ASP A O 1
ATOM 2712 N N . PHE A 1 381 ? -18.037 -4.420 -3.922 1.00 96.19 381 PHE A N 1
ATOM 2713 C CA . PHE A 1 381 ? -17.963 -3.787 -2.606 1.00 96.19 381 PHE A CA 1
ATOM 2714 C C . PHE A 1 381 ? -18.144 -2.265 -2.721 1.00 96.19 381 PHE A C 1
ATOM 2716 O O . PHE A 1 381 ? -17.636 -1.642 -3.654 1.00 96.19 381 PHE A O 1
ATOM 2723 N N . PRO A 1 382 ? -18.841 -1.619 -1.770 1.00 96.81 382 PRO A N 1
ATOM 2724 C CA . PRO A 1 382 ? -19.048 -0.182 -1.823 1.00 96.81 382 PRO A CA 1
ATOM 2725 C C . PRO A 1 382 ? -17.765 0.583 -1.480 1.00 96.81 382 PRO A C 1
ATOM 2727 O O . PRO A 1 382 ? -17.108 0.317 -0.465 1.00 96.81 382 PRO A O 1
ATOM 2730 N N . LEU A 1 383 ? -17.471 1.602 -2.287 1.00 97.25 383 LEU A N 1
ATOM 2731 C CA . LEU A 1 383 ? -16.580 2.689 -1.899 1.00 97.25 383 LEU A CA 1
ATOM 2732 C C . LEU A 1 383 ? -17.374 3.745 -1.127 1.00 97.25 383 LEU A C 1
ATOM 2734 O O . LEU A 1 383 ? -18.380 4.271 -1.615 1.00 97.25 383 LEU A O 1
ATOM 2738 N N . LEU A 1 384 ? -16.926 4.015 0.097 1.00 97.38 384 LEU A N 1
ATOM 2739 C CA . LEU A 1 384 ? -17.571 4.912 1.040 1.00 97.38 384 LEU A CA 1
ATOM 2740 C C . LEU A 1 384 ? -16.895 6.289 1.026 1.00 97.38 384 LEU A C 1
ATOM 2742 O O . LEU A 1 384 ? -15.686 6.391 1.222 1.00 97.38 384 LEU A O 1
ATOM 2746 N N . ALA A 1 385 ? -17.657 7.358 0.821 1.00 95.75 385 ALA A N 1
ATOM 2747 C CA . ALA A 1 385 ? -17.150 8.728 0.842 1.00 95.75 385 ALA A CA 1
ATOM 2748 C C . ALA A 1 385 ? -18.277 9.739 1.116 1.00 95.75 385 ALA A C 1
ATOM 2750 O O . ALA A 1 385 ? -18.844 10.339 0.204 1.00 95.75 385 ALA A O 1
ATOM 2751 N N . GLY A 1 386 ? -18.584 9.948 2.395 1.00 95.56 386 GLY A N 1
ATOM 2752 C CA . GLY A 1 386 ? -19.546 10.947 2.849 1.00 95.56 386 GLY A CA 1
ATOM 2753 C C . GLY A 1 386 ? -19.130 12.375 2.495 1.00 95.56 386 GLY A C 1
ATOM 2754 O O . GLY A 1 386 ? -17.963 12.758 2.634 1.00 95.56 386 GLY A O 1
ATOM 2755 N N . GLY A 1 387 ? -20.106 13.180 2.069 1.00 92.31 387 GLY A N 1
ATOM 2756 C CA . GLY A 1 387 ? -19.910 14.601 1.767 1.00 92.31 387 GLY A CA 1
ATOM 2757 C C . GLY A 1 387 ? -19.181 14.897 0.454 1.00 92.31 387 GLY A C 1
ATOM 2758 O O . GLY A 1 387 ? -18.754 16.038 0.257 1.00 92.31 387 GLY A O 1
ATOM 2759 N N . LEU A 1 388 ? -19.017 13.904 -0.428 1.00 91.25 388 LEU A N 1
ATOM 2760 C CA . LEU A 1 388 ? -18.413 14.055 -1.755 1.00 91.25 388 LEU A CA 1
ATOM 2761 C C . LEU A 1 388 ? -19.334 13.532 -2.859 1.00 91.25 388 LEU A C 1
ATOM 2763 O O . LEU A 1 388 ? -20.068 12.564 -2.658 1.00 91.25 388 LEU A O 1
ATOM 2767 N N . ARG A 1 389 ? -19.230 14.122 -4.055 1.00 87.25 389 ARG A N 1
ATOM 2768 C CA . ARG A 1 389 ? -19.886 13.628 -5.275 1.00 87.25 389 ARG A CA 1
ATOM 2769 C C . ARG A 1 389 ? -18.891 13.472 -6.418 1.00 87.25 389 ARG A C 1
ATOM 2771 O O . ARG A 1 389 ? -17.946 14.251 -6.541 1.00 87.25 389 ARG A O 1
ATOM 2778 N N . LEU A 1 390 ? -19.163 12.494 -7.281 1.00 86.00 390 LEU A N 1
ATOM 2779 C CA . LEU A 1 390 ? -18.463 12.296 -8.551 1.00 86.00 390 LEU A CA 1
ATOM 2780 C C . LEU A 1 390 ? -19.278 12.873 -9.714 1.00 86.00 390 LEU A C 1
ATOM 2782 O O . LEU A 1 390 ? -20.442 12.510 -9.892 1.00 86.00 390 LEU A O 1
ATOM 2786 N N . GLY A 1 391 ? -18.640 13.683 -10.556 1.00 71.38 391 GLY A N 1
ATOM 2787 C CA . GLY A 1 391 ? -19.185 14.185 -11.817 1.00 71.38 391 GLY A CA 1
ATOM 2788 C C . GLY A 1 391 ? -19.161 15.713 -11.941 1.00 71.38 391 GLY A C 1
ATOM 2789 O O . GLY A 1 391 ? -18.957 16.414 -10.948 1.00 71.38 391 GLY A O 1
ATOM 2790 N N . PRO A 1 392 ? -19.369 16.244 -13.162 1.00 57.09 392 PRO A N 1
ATOM 2791 C CA . PRO A 1 392 ? -19.664 17.662 -13.339 1.00 57.09 392 PRO A CA 1
ATOM 2792 C C . PRO A 1 392 ? -21.000 17.987 -12.654 1.00 57.09 392 PRO A C 1
ATOM 2794 O O . PRO A 1 392 ? -21.824 17.086 -12.474 1.00 57.09 392 PRO A O 1
ATOM 2797 N N . ASP A 1 393 ? -21.207 19.254 -12.278 1.00 49.00 393 ASP A N 1
ATOM 2798 C CA . ASP A 1 393 ? -22.454 19.751 -11.681 1.00 49.00 393 ASP A CA 1
ATOM 2799 C C . ASP A 1 393 ? -23.684 19.075 -12.313 1.00 49.00 393 ASP A C 1
ATOM 2801 O O . ASP A 1 393 ? -23.779 18.955 -13.535 1.00 49.00 393 ASP A O 1
ATOM 2805 N N . ALA A 1 394 ? -24.586 18.588 -11.461 1.00 45.84 394 ALA A N 1
ATOM 2806 C CA . ALA A 1 394 ? -25.598 17.552 -11.697 1.00 45.84 394 ALA A CA 1
ATOM 2807 C C . ALA A 1 394 ? -26.673 17.808 -12.791 1.00 45.84 394 ALA A C 1
ATOM 2809 O O . ALA A 1 394 ? -27.757 17.235 -12.724 1.00 45.84 394 ALA A O 1
ATOM 2810 N N . GLU A 1 395 ? -26.424 18.638 -13.805 1.00 45.94 395 GLU A N 1
ATOM 2811 C CA . GLU A 1 395 ? -27.421 19.046 -14.802 1.00 45.94 395 GLU A CA 1
ATOM 2812 C C . GLU A 1 395 ? -27.411 18.248 -16.120 1.00 45.94 395 GLU A C 1
ATOM 2814 O O . GLU A 1 395 ? -28.344 18.406 -16.906 1.00 45.94 395 GLU A O 1
ATOM 2819 N N . MET A 1 396 ? -26.415 17.392 -16.408 1.00 45.16 396 MET A N 1
ATOM 2820 C CA . MET A 1 396 ? -26.267 16.845 -17.775 1.00 45.16 396 MET A CA 1
ATOM 2821 C C . MET A 1 396 ? -26.758 15.400 -18.015 1.00 45.16 396 MET A C 1
ATOM 2823 O O . MET A 1 396 ? -27.007 15.067 -19.172 1.00 45.16 396 MET A O 1
ATOM 2827 N N . TYR A 1 397 ? -26.971 14.546 -17.003 1.00 44.62 397 TYR A N 1
ATOM 2828 C CA . TYR A 1 397 ? -27.459 13.170 -17.235 1.00 44.62 397 TYR A CA 1
ATOM 2829 C C . TYR A 1 397 ? -28.356 12.634 -16.105 1.00 44.62 397 TYR A C 1
ATOM 2831 O O . TYR A 1 397 ? -27.992 12.711 -14.937 1.00 44.62 397 TYR A O 1
ATOM 2839 N N . ASP A 1 398 ? -29.477 12.002 -16.478 1.00 46.97 398 ASP A N 1
ATOM 2840 C CA . ASP A 1 398 ? -30.472 11.297 -15.632 1.00 46.97 398 ASP A CA 1
ATOM 2841 C C . ASP A 1 398 ? -29.928 9.982 -14.994 1.00 46.97 398 ASP A C 1
ATOM 2843 O O . ASP A 1 398 ? -30.643 8.994 -14.821 1.00 46.97 398 ASP A O 1
ATOM 2847 N N . ALA A 1 399 ? -28.630 9.922 -14.673 1.00 47.66 399 ALA A N 1
ATOM 2848 C CA . ALA A 1 399 ? -27.981 8.768 -14.042 1.00 47.66 399 ALA A CA 1
ATOM 2849 C C . ALA A 1 399 ? -27.950 8.921 -12.502 1.00 47.66 399 ALA A C 1
ATOM 2851 O O . ALA A 1 399 ? -27.934 10.053 -12.016 1.00 47.66 399 ALA A O 1
ATOM 2852 N N . PRO A 1 400 ? -27.925 7.821 -11.714 1.00 48.25 400 PRO A N 1
ATOM 2853 C CA . PRO A 1 400 ? -27.979 7.877 -10.251 1.00 48.25 400 PRO A CA 1
ATOM 2854 C C . PRO A 1 400 ? -26.984 8.883 -9.657 1.00 48.25 400 PRO A C 1
ATOM 2856 O O . PRO A 1 400 ? -25.794 8.868 -9.962 1.00 48.25 400 PRO A O 1
ATOM 2859 N N . THR A 1 401 ? -27.507 9.752 -8.795 1.00 56.38 401 THR A N 1
ATOM 2860 C CA . THR A 1 401 ? -26.934 11.033 -8.354 1.00 56.38 401 THR A CA 1
ATOM 2861 C C . THR A 1 401 ? -25.713 10.969 -7.421 1.00 56.38 401 THR A C 1
ATOM 2863 O O . THR A 1 401 ? -25.228 12.027 -7.024 1.00 56.38 401 THR A O 1
ATOM 2866 N N . ASN A 1 402 ? -25.197 9.792 -7.064 1.00 63.94 402 ASN A N 1
ATOM 2867 C CA . ASN A 1 402 ? -23.854 9.589 -6.498 1.00 63.94 402 ASN A CA 1
ATOM 2868 C C . ASN A 1 402 ? -23.522 8.088 -6.570 1.00 63.94 402 ASN A C 1
ATOM 2870 O O . ASN A 1 402 ? -24.342 7.276 -6.147 1.00 63.94 402 ASN A O 1
ATOM 2874 N N . LEU A 1 403 ? -22.361 7.711 -7.116 1.00 81.88 403 LEU A N 1
ATOM 2875 C CA . LEU A 1 403 ? -21.908 6.308 -7.134 1.00 81.88 403 LEU A CA 1
ATOM 2876 C C . LEU A 1 403 ? -21.259 5.893 -5.806 1.00 81.88 403 LEU A C 1
ATOM 2878 O O . LEU A 1 403 ? -21.141 4.704 -5.526 1.00 81.88 403 LEU A O 1
ATOM 2882 N N . LEU A 1 404 ? -20.847 6.869 -4.994 1.00 89.06 404 LEU A N 1
ATOM 2883 C CA . LEU A 1 404 ? -20.246 6.640 -3.688 1.00 89.06 404 LEU A CA 1
ATOM 2884 C C . LEU A 1 404 ? -21.350 6.511 -2.640 1.00 89.06 404 LEU A C 1
ATOM 2886 O O . LEU A 1 404 ? -22.250 7.348 -2.559 1.00 89.06 404 LEU A O 1
ATOM 2890 N N . SER A 1 405 ? -21.273 5.452 -1.838 1.00 92.31 405 SER A N 1
ATOM 2891 C CA . SER A 1 405 ? -22.105 5.330 -0.639 1.00 92.31 405 SER A CA 1
ATOM 2892 C C . SER A 1 405 ? -21.475 6.144 0.492 1.00 92.31 405 SER A C 1
ATOM 2894 O O . SER A 1 405 ? -20.286 6.436 0.458 1.00 92.31 405 SER A O 1
ATOM 2896 N N . GLU A 1 406 ? -22.234 6.533 1.509 1.00 95.00 406 GLU A N 1
ATOM 2897 C CA . GLU A 1 406 ? -21.659 7.233 2.674 1.00 95.00 406 GLU A CA 1
ATOM 2898 C C . GLU A 1 406 ? -21.389 6.262 3.827 1.00 95.00 406 GLU A C 1
ATOM 2900 O O . GLU A 1 406 ? -20.386 6.359 4.539 1.00 95.00 406 GLU A O 1
ATOM 2905 N N . THR A 1 407 ? -22.284 5.287 3.981 1.00 98.25 407 THR A N 1
ATOM 2906 C CA . THR A 1 407 ? -22.299 4.337 5.086 1.00 98.25 407 THR A CA 1
ATOM 2907 C C . THR A 1 407 ? -22.664 2.931 4.612 1.00 98.25 407 THR A C 1
ATOM 2909 O O . THR A 1 407 ? -23.206 2.737 3.523 1.00 98.25 407 THR A O 1
ATOM 2912 N N . LEU A 1 408 ? -22.365 1.934 5.443 1.00 98.19 408 LEU A N 1
ATOM 2913 C CA . LEU A 1 408 ? -22.811 0.553 5.274 1.00 98.19 408 LEU A CA 1
ATOM 2914 C C . LEU A 1 408 ? -23.056 -0.067 6.648 1.00 98.19 408 LEU A C 1
ATOM 2916 O O . LEU A 1 408 ? -22.170 -0.034 7.494 1.00 98.19 408 LEU A O 1
ATOM 2920 N N . VAL A 1 409 ? -24.201 -0.711 6.861 1.00 98.56 409 VAL A N 1
ATOM 2921 C CA . VAL A 1 409 ? -24.440 -1.513 8.067 1.00 98.56 409 VAL A CA 1
ATOM 2922 C C . VAL A 1 409 ? -24.415 -2.996 7.717 1.00 98.56 409 VAL A C 1
ATOM 2924 O O . VAL A 1 409 ? -25.169 -3.459 6.861 1.00 98.56 409 VAL A O 1
ATOM 2927 N N . ARG A 1 410 ? -23.554 -3.767 8.390 1.00 97.81 410 ARG A N 1
ATOM 2928 C CA . ARG A 1 410 ? -23.379 -5.203 8.145 1.00 97.81 410 ARG A CA 1
ATOM 2929 C C . ARG A 1 410 ? -23.396 -6.000 9.440 1.00 97.81 410 ARG A C 1
ATOM 2931 O O . ARG A 1 410 ? -22.686 -5.685 10.387 1.00 97.81 410 ARG A O 1
ATOM 2938 N N . THR A 1 411 ? -24.170 -7.078 9.467 1.00 98.19 411 THR A N 1
ATOM 2939 C CA . THR A 1 411 ? -24.149 -8.038 10.578 1.00 98.19 411 THR A CA 1
ATOM 2940 C C . THR A 1 411 ? -22.970 -9.001 10.421 1.00 98.19 411 THR A C 1
ATOM 2942 O O . THR A 1 411 ? -22.824 -9.642 9.379 1.00 98.19 411 THR A O 1
ATOM 2945 N N . VAL A 1 412 ? -22.129 -9.096 11.452 1.00 97.25 412 VAL A N 1
ATOM 2946 C CA . VAL A 1 412 ? -20.931 -9.943 11.524 1.00 97.25 412 VAL A CA 1
ATOM 2947 C C . VAL A 1 412 ? -21.038 -10.802 12.782 1.00 97.25 412 VAL A C 1
ATOM 2949 O O . VAL A 1 412 ? -20.849 -10.319 13.897 1.00 97.25 412 VAL A O 1
ATOM 2952 N N . GLY A 1 413 ? -21.394 -12.077 12.609 1.00 95.38 413 GLY A N 1
ATOM 2953 C CA . GLY A 1 413 ? -21.838 -12.903 13.734 1.00 95.38 413 GLY A CA 1
ATOM 2954 C C . GLY A 1 413 ? -23.136 -12.332 14.303 1.00 95.38 413 GLY A C 1
ATOM 2955 O O . GLY A 1 413 ? -24.082 -12.117 13.549 1.00 95.38 413 GLY A O 1
ATOM 2956 N N . ASP A 1 414 ? -23.144 -12.026 15.597 1.00 93.69 414 ASP A N 1
ATOM 2957 C CA . ASP A 1 414 ? -24.291 -11.418 16.285 1.00 93.69 414 ASP A CA 1
ATOM 2958 C C . ASP A 1 414 ? -24.172 -9.889 16.439 1.00 93.69 414 ASP A C 1
ATOM 2960 O O . ASP A 1 414 ? -25.023 -9.270 17.069 1.00 93.69 414 ASP A O 1
ATOM 2964 N N . VAL A 1 415 ? -23.124 -9.267 15.881 1.00 97.56 415 VAL A N 1
ATOM 2965 C CA . VAL A 1 415 ? -22.856 -7.825 16.022 1.00 97.56 415 VAL A CA 1
ATOM 2966 C C . VAL A 1 415 ? -23.204 -7.090 14.734 1.00 97.56 415 VAL A C 1
ATOM 2968 O O . VAL A 1 415 ? -22.734 -7.448 13.652 1.00 97.56 415 VAL A O 1
ATOM 2971 N N . LYS A 1 416 ? -23.991 -6.021 14.836 1.00 98.31 416 LYS A N 1
ATOM 2972 C CA . LYS A 1 416 ? -24.280 -5.109 13.732 1.00 98.31 416 LYS A CA 1
ATOM 2973 C C . LYS A 1 416 ? -23.207 -4.020 13.652 1.00 98.31 416 LYS A C 1
ATOM 2975 O O . LYS A 1 416 ? -23.169 -3.109 14.473 1.00 98.31 416 LYS A O 1
ATOM 2980 N N . VAL A 1 417 ? -22.327 -4.110 12.661 1.00 98.69 417 VAL A N 1
ATOM 2981 C CA . VAL A 1 417 ? -21.225 -3.164 12.451 1.00 98.69 417 VAL A CA 1
ATOM 2982 C C . VAL A 1 417 ? -21.656 -2.080 11.465 1.00 98.69 417 VAL A C 1
ATOM 2984 O O . VAL A 1 417 ? -21.989 -2.381 10.320 1.00 98.69 417 VAL A O 1
ATOM 2987 N N . GLY A 1 418 ? -21.648 -0.825 11.905 1.00 98.81 418 GLY A N 1
ATOM 2988 C CA . GLY A 1 418 ? -21.822 0.355 11.065 1.00 98.81 418 GLY A CA 1
ATOM 2989 C C . GLY A 1 418 ? -20.476 0.866 10.562 1.00 98.81 418 GLY A C 1
ATOM 2990 O O . GLY A 1 418 ? -19.600 1.195 11.355 1.00 98.81 418 GLY A O 1
ATOM 2991 N N . LEU A 1 419 ? -20.309 0.942 9.249 1.00 98.88 419 LEU A N 1
ATOM 2992 C CA . LEU A 1 419 ? -19.153 1.528 8.585 1.00 98.88 419 LEU A CA 1
ATOM 2993 C C . LEU A 1 419 ? -19.520 2.924 8.089 1.00 98.88 419 LEU A C 1
ATOM 2995 O O . LEU A 1 419 ? -20.542 3.093 7.424 1.00 98.88 419 LEU A O 1
ATOM 2999 N N . VAL A 1 420 ? -18.679 3.907 8.397 1.00 98.81 420 VAL A N 1
ATOM 3000 C CA . VAL A 1 420 ? -18.833 5.299 7.953 1.00 98.81 420 VAL A CA 1
ATOM 3001 C C . VAL A 1 420 ? -17.579 5.687 7.189 1.00 98.81 420 VAL A C 1
ATOM 3003 O O . VAL A 1 420 ? -16.500 5.665 7.771 1.00 98.81 420 VAL A O 1
ATOM 3006 N N . GLY A 1 421 ? -17.687 6.015 5.904 1.00 98.50 421 GLY A N 1
ATOM 3007 C CA . GLY A 1 421 ? -16.520 6.392 5.107 1.00 98.50 421 GLY A CA 1
ATOM 3008 C C . GLY A 1 421 ? -16.424 7.888 4.894 1.00 98.50 421 GLY A C 1
ATOM 3009 O O . GLY A 1 421 ? -17.384 8.504 4.444 1.00 98.50 421 GLY A O 1
ATOM 3010 N N . VAL A 1 422 ? -15.261 8.476 5.159 1.00 98.19 422 VAL A N 1
ATOM 3011 C CA . VAL A 1 422 ? -14.977 9.879 4.838 1.00 98.19 422 VAL A CA 1
ATOM 3012 C C . VAL A 1 422 ? -13.557 10.048 4.315 1.00 98.19 422 VAL A C 1
ATOM 3014 O O . VAL A 1 422 ? -12.620 9.399 4.773 1.00 98.19 422 VAL A O 1
ATOM 3017 N N . THR A 1 423 ? -13.379 10.954 3.359 1.00 97.19 423 THR A N 1
ATOM 3018 C CA . THR A 1 423 ? -12.071 11.209 2.748 1.00 97.19 423 THR A CA 1
ATOM 3019 C C . THR A 1 423 ? -11.849 12.699 2.523 1.00 97.19 423 THR A C 1
ATOM 3021 O O . THR A 1 423 ? -12.776 13.443 2.174 1.00 97.19 423 THR A O 1
ATOM 3024 N N . SER A 1 424 ? -10.617 13.163 2.754 1.00 93.44 424 SER A N 1
ATOM 3025 C CA . SER A 1 424 ? -10.205 14.517 2.370 1.00 93.44 424 SER A CA 1
ATOM 3026 C C . SER A 1 424 ? -10.193 14.659 0.847 1.00 93.44 424 SER A C 1
ATOM 3028 O O . SER A 1 424 ? -10.487 15.738 0.334 1.00 93.44 424 SER A O 1
ATOM 3030 N N . MET A 1 425 ? -9.940 13.556 0.129 1.00 91.12 425 MET A N 1
ATOM 3031 C CA . MET A 1 425 ? -9.769 13.511 -1.324 1.00 91.12 425 MET A CA 1
ATOM 3032 C C . MET A 1 425 ? -8.804 14.592 -1.838 1.00 91.12 425 MET A C 1
ATOM 3034 O O . MET A 1 425 ? -8.951 15.094 -2.943 1.00 91.12 425 MET A O 1
ATOM 3038 N N . GLU A 1 426 ? -7.836 15.000 -1.020 1.00 84.56 426 GLU A N 1
ATOM 3039 C CA . GLU A 1 426 ? -6.857 16.012 -1.403 1.00 84.56 426 GLU A CA 1
ATOM 3040 C C . GLU A 1 426 ? -5.683 15.348 -2.121 1.00 84.56 426 GLU A C 1
ATOM 3042 O O . GLU A 1 426 ? -5.079 14.400 -1.598 1.00 84.56 426 GLU A O 1
ATOM 3047 N N . SER A 1 427 ? -5.375 15.863 -3.314 1.00 77.62 427 SER A N 1
ATOM 3048 C CA . SER A 1 427 ? -4.140 15.572 -4.043 1.00 77.62 427 SER A CA 1
ATOM 3049 C C . SER A 1 427 ? -2.912 16.042 -3.256 1.00 77.62 427 SER A C 1
ATOM 3051 O O . SER A 1 427 ? -3.026 16.768 -2.267 1.00 77.62 427 SER A O 1
ATOM 3053 N N . LEU A 1 428 ? -1.710 15.708 -3.734 1.00 68.56 428 LEU A N 1
ATOM 3054 C CA . LEU A 1 428 ? -0.459 16.227 -3.161 1.00 68.56 428 LEU A CA 1
ATOM 3055 C C . LEU A 1 428 ? -0.400 17.767 -3.136 1.00 68.56 428 LEU A C 1
ATOM 3057 O O . LEU A 1 428 ? 0.280 18.344 -2.291 1.00 68.56 428 LEU A O 1
ATOM 3061 N N . ALA A 1 429 ? -1.133 18.441 -4.028 1.00 72.94 429 ALA A N 1
ATOM 3062 C CA . ALA A 1 429 ? -1.242 19.899 -4.063 1.00 72.94 429 ALA A CA 1
ATOM 3063 C C . ALA A 1 429 ? -2.267 20.469 -3.058 1.00 72.94 429 ALA A C 1
ATOM 3065 O O . ALA A 1 429 ? -2.447 21.686 -2.995 1.00 72.94 429 ALA A O 1
ATOM 3066 N N . GLY A 1 430 ? -2.950 19.620 -2.282 1.00 78.81 430 GLY A N 1
ATOM 3067 C CA . GLY A 1 430 ? -3.985 20.029 -1.329 1.00 78.81 430 GLY A CA 1
ATOM 3068 C C . GLY A 1 430 ? -5.308 20.433 -1.985 1.00 78.81 430 GLY A C 1
ATOM 3069 O O . GLY A 1 430 ? -6.117 21.119 -1.368 1.00 78.81 430 GLY A O 1
ATOM 3070 N N . THR A 1 431 ? -5.528 20.057 -3.248 1.00 85.00 431 THR A N 1
ATOM 3071 C CA . THR A 1 431 ? -6.759 20.357 -3.995 1.00 85.00 431 THR A CA 1
ATOM 3072 C C . THR A 1 431 ? -7.534 19.086 -4.307 1.00 85.00 431 THR A C 1
ATOM 3074 O O . THR A 1 431 ? -6.938 18.017 -4.471 1.00 85.00 431 THR A O 1
ATOM 3077 N N . LEU A 1 432 ? -8.857 19.210 -4.428 1.00 89.31 432 LEU A N 1
ATOM 3078 C CA . LEU A 1 432 ? -9.700 18.132 -4.944 1.00 89.31 432 LEU A CA 1
ATOM 3079 C C . LEU A 1 432 ? -9.339 17.839 -6.414 1.00 89.31 432 LEU A C 1
ATOM 3081 O O . LEU A 1 432 ? -9.075 18.788 -7.157 1.00 89.31 432 LEU A O 1
ATOM 3085 N N . PRO A 1 433 ? -9.325 16.562 -6.835 1.00 89.38 433 PRO A N 1
ATOM 3086 C CA . PRO A 1 433 ? -9.219 16.186 -8.238 1.00 89.38 433 PRO A CA 1
ATOM 3087 C C . PRO A 1 433 ? -10.371 16.741 -9.082 1.00 89.38 433 PRO A C 1
ATOM 3089 O O . PRO A 1 433 ? -11.491 16.922 -8.593 1.00 89.38 433 PRO A O 1
ATOM 3092 N N . ASP A 1 434 ? -10.109 16.946 -10.371 1.00 87.44 434 ASP A N 1
ATOM 3093 C CA . ASP A 1 434 ? -11.130 17.356 -11.334 1.00 87.44 434 ASP A CA 1
ATOM 3094 C C . ASP A 1 434 ? -12.295 16.352 -11.368 1.00 87.44 434 ASP A C 1
ATOM 3096 O O . ASP A 1 434 ? -12.107 15.134 -11.357 1.00 87.44 434 ASP A O 1
ATOM 3100 N N . GLY A 1 435 ? -13.525 16.870 -11.412 1.00 86.38 435 GLY A N 1
ATOM 3101 C CA . GLY A 1 435 ? -14.737 16.046 -11.393 1.00 86.38 435 GLY A CA 1
ATOM 3102 C C . GLY A 1 435 ? -15.151 15.538 -10.007 1.00 86.38 435 GLY A C 1
ATOM 3103 O O . GLY A 1 435 ? -16.086 14.741 -9.925 1.00 86.38 435 GLY A O 1
ATOM 3104 N N . VAL A 1 436 ? -14.506 16.000 -8.929 1.00 89.94 436 VAL A N 1
ATOM 3105 C CA . VAL A 1 436 ? -14.941 15.764 -7.545 1.00 89.94 436 VAL A CA 1
ATOM 3106 C C . VAL A 1 436 ? -15.421 17.064 -6.913 1.00 89.94 436 VAL A C 1
ATOM 3108 O O . VAL A 1 436 ? -14.715 18.071 -6.906 1.00 89.94 436 VAL A O 1
ATOM 3111 N N . THR A 1 437 ? -16.612 17.031 -6.321 1.00 89.69 437 THR A N 1
ATOM 3112 C CA . THR A 1 437 ? -17.172 18.153 -5.558 1.00 89.69 437 THR A CA 1
ATOM 3113 C C . THR A 1 437 ? -17.388 17.763 -4.101 1.00 89.69 437 THR A C 1
ATOM 3115 O O . THR A 1 437 ? -17.624 16.596 -3.779 1.00 89.69 437 THR A O 1
ATOM 3118 N N . ARG A 1 438 ? -17.264 18.750 -3.205 1.00 91.19 438 ARG A N 1
ATOM 3119 C CA . ARG A 1 438 ? -17.450 18.583 -1.762 1.00 91.19 438 ARG A CA 1
ATOM 3120 C C . ARG A 1 438 ? -18.711 19.303 -1.306 1.00 91.19 438 ARG A C 1
ATOM 3122 O O . ARG A 1 438 ? -18.757 20.531 -1.319 1.00 91.19 438 ARG A O 1
ATOM 3129 N N . ASP A 1 439 ? -19.677 18.521 -0.841 1.00 89.25 439 ASP A N 1
ATOM 3130 C CA . ASP A 1 439 ? -20.972 19.001 -0.350 1.00 89.25 439 ASP A CA 1
ATOM 3131 C C . ASP A 1 439 ? -20.898 19.412 1.130 1.00 89.25 439 ASP A C 1
ATOM 3133 O O . ASP A 1 439 ? -21.629 20.297 1.576 1.00 89.25 439 ASP A O 1
ATOM 3137 N N . SER A 1 440 ? -20.004 18.791 1.907 1.00 92.69 440 SER A N 1
ATOM 3138 C CA . SER A 1 440 ? -19.852 19.073 3.337 1.00 92.69 440 SER A CA 1
ATOM 3139 C C . SER A 1 440 ? -18.416 18.909 3.836 1.00 92.69 440 SER A C 1
ATOM 3141 O O . SER A 1 440 ? -17.569 18.240 3.231 1.00 92.69 440 SER A O 1
ATOM 3143 N N . ALA A 1 441 ? -18.127 19.518 4.989 1.00 94.81 441 ALA A N 1
ATOM 3144 C CA . ALA A 1 441 ? -16.867 19.291 5.681 1.00 94.81 441 ALA A CA 1
ATOM 3145 C C . ALA A 1 441 ? -16.739 17.816 6.099 1.00 94.81 441 ALA A C 1
ATOM 3147 O O . ALA A 1 441 ? -17.730 17.168 6.439 1.00 94.81 441 ALA A O 1
ATOM 3148 N N . LEU A 1 442 ? -15.504 17.300 6.114 1.00 95.56 442 LEU A N 1
ATOM 3149 C CA . LEU A 1 442 ? -15.201 15.899 6.437 1.00 95.56 442 LEU A CA 1
ATOM 3150 C C . LEU A 1 442 ? -15.791 15.475 7.789 1.00 95.56 442 LEU A C 1
ATOM 3152 O O . LEU A 1 442 ? -16.417 14.424 7.895 1.00 95.56 442 LEU A O 1
ATOM 3156 N N . ARG A 1 443 ? -15.630 16.319 8.816 1.00 96.44 443 ARG A N 1
ATOM 3157 C CA . ARG A 1 443 ? -16.159 16.052 10.159 1.00 96.44 443 ARG A CA 1
ATOM 3158 C C . ARG A 1 443 ? -17.687 15.997 10.182 1.00 96.44 443 ARG A C 1
ATOM 3160 O O . ARG A 1 443 ? -18.239 15.115 10.830 1.00 96.44 443 ARG A O 1
ATOM 3167 N N . ASP A 1 444 ? -18.351 16.909 9.478 1.00 98.06 444 ASP A N 1
ATOM 3168 C CA . ASP A 1 444 ? -19.816 16.983 9.453 1.00 98.06 444 ASP A CA 1
ATOM 3169 C C . ASP A 1 444 ? -20.406 15.769 8.720 1.00 98.06 444 ASP A C 1
ATOM 3171 O O . ASP A 1 444 ? -21.372 15.174 9.194 1.00 98.06 444 ASP A O 1
ATOM 3175 N N . ALA A 1 445 ? -19.771 15.344 7.619 1.00 97.75 445 ALA A N 1
ATOM 3176 C CA . ALA A 1 445 ? -20.118 14.107 6.919 1.00 97.75 445 ALA A CA 1
ATOM 3177 C C . ALA A 1 445 ? -19.959 12.878 7.824 1.00 97.75 445 ALA A C 1
ATOM 3179 O O . ALA A 1 445 ? -20.852 12.036 7.893 1.00 97.75 445 ALA A O 1
ATOM 3180 N N . ALA A 1 446 ? -18.847 12.795 8.565 1.00 98.25 446 ALA A N 1
ATOM 3181 C CA . ALA A 1 446 ? -18.616 11.703 9.503 1.00 98.25 446 ALA A CA 1
ATOM 3182 C C . ALA A 1 446 ? -19.687 11.680 10.602 1.00 98.25 446 ALA A C 1
ATOM 3184 O O . ALA A 1 446 ? -20.254 10.629 10.881 1.00 98.25 446 ALA A O 1
ATOM 3185 N N . GLN A 1 447 ? -20.017 12.835 11.186 1.00 98.44 447 GLN A N 1
ATOM 3186 C CA . GLN A 1 447 ? -21.045 12.936 12.221 1.00 98.44 447 GLN A CA 1
ATOM 3187 C C . GLN A 1 447 ? -22.428 12.510 11.705 1.00 98.44 447 GLN A C 1
ATOM 3189 O O . GLN A 1 447 ? -23.136 11.777 12.397 1.00 98.44 447 GLN A O 1
ATOM 3194 N N . ALA A 1 448 ? -22.805 12.931 10.494 1.00 98.31 448 ALA A N 1
ATOM 3195 C CA . ALA A 1 448 ? -24.055 12.515 9.863 1.00 98.31 448 ALA A CA 1
ATOM 3196 C C . ALA A 1 448 ? -24.086 11.000 9.600 1.00 98.31 448 ALA A C 1
ATOM 3198 O O . ALA A 1 448 ? -25.068 10.338 9.934 1.00 98.31 448 ALA A O 1
ATOM 3199 N N . GLY A 1 449 ? -22.990 10.437 9.084 1.00 98.44 449 GLY A N 1
ATOM 3200 C CA . GLY A 1 449 ? -22.870 9.001 8.847 1.00 98.44 449 GLY A CA 1
ATOM 3201 C C . GLY A 1 449 ? -22.942 8.175 10.134 1.00 98.44 449 GLY A C 1
ATOM 3202 O O . GLY A 1 449 ? -23.638 7.162 10.171 1.00 98.44 449 GLY A O 1
ATOM 3203 N N . VAL A 1 450 ? -22.295 8.630 11.215 1.00 98.56 450 VAL A N 1
ATOM 3204 C CA . VAL A 1 450 ? -22.369 7.992 12.543 1.00 98.56 450 VAL A CA 1
ATOM 3205 C C . VAL A 1 450 ? -23.804 7.988 13.063 1.00 98.56 450 VAL A C 1
ATOM 3207 O O . VAL A 1 450 ? -24.284 6.953 13.526 1.00 98.56 450 VAL A O 1
ATOM 3210 N N . ALA A 1 451 ? -24.515 9.114 12.946 1.00 98.50 451 ALA A N 1
ATOM 3211 C CA . ALA A 1 451 ? -25.920 9.189 13.332 1.00 98.50 451 ALA A CA 1
ATOM 3212 C C . ALA A 1 451 ? -26.784 8.204 12.525 1.00 98.50 451 ALA A C 1
ATOM 3214 O O . ALA A 1 451 ? -27.577 7.475 13.119 1.00 98.50 451 ALA A O 1
ATOM 3215 N N . ALA A 1 452 ? -26.576 8.119 11.206 1.00 98.44 452 ALA A N 1
ATOM 3216 C CA . ALA A 1 452 ? -27.327 7.228 10.323 1.00 98.44 452 ALA A CA 1
ATOM 3217 C C . ALA A 1 452 ? -27.129 5.744 10.677 1.00 98.44 452 ALA A C 1
ATOM 3219 O O . ALA A 1 452 ? -28.102 5.018 10.883 1.00 98.44 452 ALA A O 1
ATOM 3220 N N . VAL A 1 453 ? -25.882 5.282 10.839 1.00 98.62 453 VAL A N 1
ATOM 3221 C CA . VAL A 1 453 ? -25.636 3.866 11.176 1.00 98.62 453 VAL A CA 1
ATOM 3222 C C . VAL A 1 453 ? -26.137 3.504 12.578 1.00 98.62 453 VAL A C 1
ATOM 3224 O O . VAL A 1 453 ? -26.572 2.373 12.804 1.00 98.62 453 VAL A O 1
ATOM 3227 N N . ARG A 1 454 ? -26.115 4.448 13.529 1.00 97.69 454 ARG A N 1
ATOM 3228 C CA . ARG A 1 454 ? -26.679 4.242 14.873 1.00 97.69 454 ARG A CA 1
ATOM 3229 C C . ARG A 1 454 ? -28.206 4.198 14.847 1.00 97.69 454 ARG A C 1
ATOM 3231 O O . ARG A 1 454 ? -28.780 3.366 15.544 1.00 97.69 454 ARG A O 1
ATOM 3238 N N . GLU A 1 455 ? -28.863 5.016 14.025 1.00 98.00 455 GLU A N 1
ATOM 3239 C CA . GLU A 1 455 ? -30.315 4.943 13.798 1.00 98.00 455 GLU A CA 1
ATOM 3240 C C . GLU A 1 455 ? -30.725 3.594 13.187 1.00 98.00 455 GLU A C 1
ATOM 3242 O O . GLU A 1 455 ? -31.735 3.004 13.576 1.00 98.00 455 GLU A O 1
ATOM 3247 N N . GLU A 1 456 ? -29.885 3.035 12.316 1.00 98.00 456 GLU A N 1
ATOM 3248 C CA . GLU A 1 456 ? -30.041 1.677 11.792 1.00 98.00 456 GLU A CA 1
ATOM 3249 C C . GLU A 1 456 ? -29.719 0.570 12.816 1.00 98.00 456 GLU A C 1
ATOM 3251 O O . GLU A 1 456 ? -29.863 -0.618 12.507 1.00 98.00 456 GLU A O 1
ATOM 3256 N N . GLY A 1 457 ? -29.319 0.916 14.041 1.00 97.19 457 GLY A N 1
ATOM 3257 C CA . GLY A 1 457 ? -29.072 -0.022 15.136 1.00 97.19 457 GLY A CA 1
ATOM 3258 C C . GLY A 1 457 ? -27.684 -0.658 15.124 1.00 97.19 457 GLY A C 1
ATOM 3259 O O . GLY A 1 457 ? -27.562 -1.823 15.490 1.00 97.19 457 GLY A O 1
ATOM 3260 N N . ALA A 1 458 ? -26.652 0.051 14.656 1.00 98.06 458 ALA A N 1
ATOM 3261 C CA . ALA A 1 458 ? -25.271 -0.415 14.769 1.00 98.06 458 ALA A CA 1
ATOM 3262 C C . ALA A 1 458 ? -24.832 -0.550 16.241 1.00 98.06 458 ALA A C 1
ATOM 3264 O O . ALA A 1 458 ? -24.880 0.408 17.018 1.00 98.06 458 ALA A O 1
ATOM 3265 N N . ASP A 1 459 ? -24.336 -1.736 16.583 1.00 97.19 459 ASP A N 1
ATOM 3266 C CA . ASP A 1 459 ? -23.758 -2.113 17.876 1.00 97.19 459 ASP A CA 1
ATOM 3267 C C . ASP A 1 459 ? -22.307 -1.638 18.033 1.00 97.19 459 ASP A C 1
ATOM 3269 O O . ASP A 1 459 ? -21.827 -1.421 19.149 1.00 97.19 459 ASP A O 1
ATOM 3273 N N . LEU A 1 460 ? -21.611 -1.520 16.900 1.00 98.19 460 LEU A N 1
ATOM 3274 C CA . LEU A 1 460 ? -20.221 -1.100 16.759 1.00 98.19 460 LEU A CA 1
ATOM 3275 C C . LEU A 1 460 ? -20.112 -0.171 15.547 1.00 98.19 460 LEU A C 1
ATOM 3277 O O . LEU A 1 460 ? -20.611 -0.521 14.479 1.00 98.19 460 LEU A O 1
ATOM 3281 N N . VAL A 1 461 ? -19.434 0.967 15.678 1.00 98.62 461 VAL A N 1
ATOM 3282 C CA . VAL A 1 461 ? -19.206 1.910 14.575 1.00 98.62 461 VAL A CA 1
ATOM 3283 C C . VAL A 1 461 ? -17.721 2.053 14.277 1.00 98.62 461 VAL A C 1
ATOM 3285 O O . VAL A 1 461 ? -16.933 2.463 15.130 1.00 98.62 461 VAL A O 1
ATOM 3288 N N . VAL A 1 462 ? -17.359 1.746 13.032 1.00 98.81 462 VAL A N 1
ATOM 3289 C CA . VAL A 1 462 ? -16.005 1.882 12.495 1.00 98.81 462 VAL A CA 1
ATOM 3290 C C . VAL A 1 462 ? -16.008 2.976 11.432 1.00 98.81 462 VAL A C 1
ATOM 3292 O O . VAL A 1 462 ? -16.613 2.828 10.369 1.00 98.81 462 VAL A O 1
ATOM 3295 N N . ALA A 1 463 ? -15.320 4.079 11.707 1.00 98.69 463 ALA A N 1
ATOM 3296 C CA . ALA A 1 463 ? -15.097 5.130 10.729 1.00 98.69 463 ALA A CA 1
ATOM 3297 C C . ALA A 1 463 ? -13.870 4.790 9.873 1.00 98.69 463 ALA A C 1
ATOM 3299 O O . ALA A 1 463 ? -12.758 4.672 10.378 1.00 98.69 463 ALA A O 1
ATOM 3300 N N . LEU A 1 464 ? -14.057 4.639 8.570 1.00 98.81 464 LEU A N 1
ATOM 3301 C CA . LEU A 1 464 ? -12.976 4.527 7.604 1.00 98.81 464 LEU A CA 1
ATOM 3302 C C . LEU A 1 464 ? -12.618 5.951 7.151 1.00 98.81 464 LEU A C 1
ATOM 3304 O O . LEU A 1 464 ? -13.478 6.692 6.672 1.00 98.81 464 LEU A O 1
ATOM 3308 N N . VAL A 1 465 ? -11.369 6.362 7.345 1.00 98.31 465 VAL A N 1
ATOM 3309 C CA . VAL A 1 465 ? -10.929 7.742 7.119 1.00 98.31 465 VAL A CA 1
ATOM 3310 C C . VAL A 1 465 ? -9.702 7.747 6.227 1.00 98.31 465 VAL A C 1
ATOM 3312 O O . VAL A 1 465 ? -8.659 7.241 6.623 1.00 98.31 465 VAL A O 1
ATOM 3315 N N . ARG A 1 466 ? -9.785 8.397 5.066 1.00 96.75 466 ARG A N 1
ATOM 3316 C CA . ARG A 1 466 ? -8.589 8.805 4.317 1.00 96.75 466 ARG A CA 1
ATOM 3317 C C . ARG A 1 466 ? -8.336 10.283 4.573 1.00 96.75 466 ARG A C 1
ATOM 3319 O O . ARG A 1 466 ? -9.077 11.138 4.091 1.00 96.75 466 ARG A O 1
ATOM 3326 N N . GLY A 1 467 ? -7.276 10.600 5.310 1.00 94.50 467 GLY A N 1
ATOM 3327 C CA . GLY A 1 467 ? -6.924 11.985 5.608 1.00 94.50 467 GLY A CA 1
ATOM 3328 C C . GLY A 1 467 ? -5.762 12.126 6.582 1.00 94.50 467 GLY A C 1
ATOM 3329 O O . GLY A 1 467 ? -5.102 11.167 6.982 1.00 94.50 467 GLY A O 1
ATOM 3330 N N . THR A 1 468 ? -5.517 13.361 7.003 1.00 93.94 468 THR A N 1
ATOM 3331 C CA . THR A 1 468 ? -4.444 13.677 7.945 1.00 93.94 468 THR A CA 1
ATOM 3332 C C . THR A 1 468 ? -4.700 13.066 9.325 1.00 93.94 468 THR A C 1
ATOM 3334 O O . THR A 1 468 ? -5.838 12.859 9.752 1.00 93.94 468 THR A O 1
ATOM 3337 N N . ARG A 1 469 ? -3.630 12.891 10.116 1.00 94.94 469 ARG A N 1
ATOM 3338 C CA . ARG A 1 469 ? -3.733 12.477 11.534 1.00 94.94 469 ARG A CA 1
ATOM 3339 C C . ARG A 1 469 ? -4.657 13.385 12.352 1.00 94.94 469 ARG A C 1
ATOM 3341 O O . ARG A 1 469 ? -5.275 12.931 13.310 1.00 94.94 469 ARG A O 1
ATOM 3348 N N . ARG A 1 470 ? -4.744 14.673 11.999 1.00 95.12 470 ARG A N 1
ATOM 3349 C CA . ARG A 1 470 ? -5.642 15.630 12.658 1.00 95.12 470 ARG A CA 1
ATOM 3350 C C . ARG A 1 470 ? -7.102 15.307 12.354 1.00 95.12 470 ARG A C 1
ATOM 3352 O O . ARG A 1 470 ? -7.915 15.329 13.269 1.00 95.12 470 ARG A O 1
ATOM 3359 N N . GLU A 1 471 ? -7.429 15.019 11.101 1.00 95.88 471 GLU A N 1
ATOM 3360 C CA . GLU A 1 471 ? -8.796 14.695 10.683 1.00 95.88 471 GLU A CA 1
ATOM 3361 C C . GLU A 1 471 ? -9.258 13.361 11.265 1.00 95.88 471 GLU A C 1
ATOM 3363 O O . GLU A 1 471 ? -10.343 13.306 11.834 1.00 95.88 471 GLU A O 1
ATOM 3368 N N . ALA A 1 472 ? -8.409 12.329 11.243 1.00 96.75 472 ALA A N 1
ATOM 3369 C CA . ALA A 1 472 ? -8.720 11.044 11.869 1.00 96.75 472 ALA A CA 1
ATOM 3370 C C . ALA A 1 472 ? -9.019 11.183 13.373 1.00 96.75 472 ALA A C 1
ATOM 3372 O O . ALA A 1 472 ? -10.006 10.631 13.854 1.00 96.75 472 ALA A O 1
ATOM 3373 N N . ARG A 1 473 ? -8.243 11.993 14.114 1.00 97.12 473 ARG A N 1
ATOM 3374 C CA . ARG A 1 473 ? -8.546 12.305 15.525 1.00 97.12 473 ARG A CA 1
ATOM 3375 C C . ARG A 1 473 ? -9.840 13.098 15.695 1.00 97.12 473 ARG A C 1
ATOM 3377 O O . ARG A 1 473 ? -10.578 12.849 16.636 1.00 97.12 473 ARG A O 1
ATOM 3384 N N . GLN A 1 474 ? -10.127 14.049 14.804 1.00 96.88 474 GLN A N 1
ATOM 3385 C CA . GLN A 1 474 ? -11.376 14.816 14.857 1.00 96.88 474 GLN A CA 1
ATOM 3386 C C . GLN A 1 474 ? -12.612 13.942 14.631 1.00 96.88 474 GLN A C 1
ATOM 3388 O O . GLN A 1 474 ? -13.646 14.224 15.230 1.00 96.88 474 GLN A O 1
ATOM 3393 N N . VAL A 1 475 ? -12.499 12.916 13.782 1.00 97.50 475 VAL A N 1
ATOM 3394 C CA . VAL A 1 475 ? -13.540 11.902 13.576 1.00 97.50 475 VAL A CA 1
ATOM 3395 C C . VAL A 1 475 ? -13.626 10.955 14.773 1.00 97.50 475 VAL A C 1
ATOM 3397 O O . VAL A 1 475 ? -14.726 10.687 15.236 1.00 97.50 475 VAL A O 1
ATOM 3400 N N . GLY A 1 476 ? -12.492 10.495 15.312 1.00 97.12 476 GLY A N 1
ATOM 3401 C CA . GLY A 1 476 ? -12.461 9.638 16.505 1.00 97.12 476 GLY A CA 1
ATOM 3402 C C . GLY A 1 476 ? -13.086 10.287 17.744 1.00 97.12 476 GLY A C 1
ATOM 3403 O O . GLY A 1 476 ? -13.754 9.609 18.510 1.00 97.12 476 GLY A O 1
ATOM 3404 N N . ALA A 1 477 ? -12.964 11.610 17.880 1.00 96.94 477 ALA A N 1
ATOM 3405 C CA . ALA A 1 477 ? -13.567 12.384 18.966 1.00 96.94 477 ALA A CA 1
ATOM 3406 C C . ALA A 1 477 ? -15.079 12.662 18.788 1.00 96.94 477 ALA A C 1
ATOM 3408 O O . ALA A 1 477 ? -15.637 13.503 19.498 1.00 96.94 477 ALA A O 1
ATOM 3409 N N . LEU A 1 478 ? -15.744 12.059 17.795 1.00 96.56 478 LEU A N 1
ATOM 3410 C CA . LEU A 1 478 ? -17.196 12.154 17.633 1.00 96.56 478 LEU A CA 1
ATOM 3411 C C . LEU A 1 478 ? -17.904 11.147 18.542 1.00 96.56 478 LEU A C 1
ATOM 3413 O O . LEU A 1 478 ? -17.558 9.967 18.571 1.00 96.56 478 LEU A O 1
ATOM 3417 N N . ASP A 1 479 ? -18.966 11.602 19.208 1.00 94.75 479 ASP A N 1
ATOM 3418 C CA . ASP A 1 479 ? -19.825 10.726 20.001 1.00 94.75 479 ASP A CA 1
ATOM 3419 C C . ASP A 1 479 ? -20.397 9.598 19.128 1.00 94.75 479 ASP A C 1
ATOM 3421 O O . ASP A 1 479 ? -21.024 9.838 18.093 1.00 94.75 479 ASP A O 1
ATOM 3425 N N . GLY A 1 480 ? -20.205 8.355 19.571 1.00 94.75 480 GLY A N 1
ATOM 3426 C CA . GLY A 1 480 ? -20.728 7.168 18.899 1.00 94.75 480 GLY A CA 1
ATOM 3427 C C . GLY A 1 480 ? -19.782 6.512 17.892 1.00 94.75 480 GLY A C 1
ATOM 3428 O O . GLY A 1 480 ? -20.199 5.518 17.297 1.00 94.75 480 GLY A O 1
ATOM 3429 N N . VAL A 1 481 ? -18.548 7.001 17.719 1.00 97.75 481 VAL A N 1
ATOM 3430 C CA . VAL A 1 481 ? -17.472 6.286 17.007 1.00 97.75 481 VAL A CA 1
ATOM 3431 C C . VAL A 1 481 ? -16.719 5.390 17.990 1.00 97.75 481 VAL A C 1
ATOM 3433 O O . VAL A 1 481 ? -16.289 5.861 19.036 1.00 97.75 481 VAL A O 1
ATOM 3436 N N . ASP A 1 482 ? -16.538 4.111 17.653 1.00 98.06 482 ASP A N 1
ATOM 3437 C CA . ASP A 1 482 ? -15.764 3.175 18.483 1.00 98.06 482 ASP A CA 1
ATOM 3438 C C . ASP A 1 482 ? -14.328 3.032 17.960 1.00 98.06 482 ASP A C 1
ATOM 3440 O O . ASP A 1 482 ? -13.357 3.070 18.719 1.00 98.06 482 ASP A O 1
ATOM 3444 N N . PHE A 1 483 ? -14.184 2.902 16.638 1.00 98.75 483 PHE A N 1
ATOM 3445 C CA . PHE A 1 483 ? -12.896 2.719 15.977 1.00 98.75 483 PHE A CA 1
ATOM 3446 C C . PHE A 1 483 ? -12.765 3.593 14.734 1.00 98.75 483 PHE A C 1
ATOM 3448 O O . PHE A 1 483 ? -13.742 3.859 14.036 1.00 98.75 483 PHE A O 1
ATOM 3455 N N . VAL A 1 484 ? -11.533 3.985 14.423 1.00 98.81 484 VAL A N 1
ATOM 3456 C CA . VAL A 1 484 ? -11.162 4.675 13.189 1.00 98.81 484 VAL A CA 1
ATOM 3457 C C . VAL A 1 484 ? -10.116 3.840 12.462 1.00 98.81 484 VAL A C 1
ATOM 3459 O O . VAL A 1 484 ? -9.094 3.496 13.043 1.00 98.81 484 VAL A O 1
ATOM 3462 N N . VAL A 1 485 ? -10.325 3.541 11.186 1.00 98.69 485 VAL A N 1
ATOM 3463 C CA . VAL A 1 485 ? -9.285 3.000 10.304 1.00 98.69 485 VAL A CA 1
ATOM 3464 C C . VAL A 1 485 ? -8.765 4.151 9.460 1.00 98.69 485 VAL A C 1
ATOM 3466 O O . VAL A 1 485 ? -9.507 4.696 8.646 1.00 98.69 485 VAL A O 1
ATOM 3469 N N . GLN A 1 486 ? -7.515 4.545 9.682 1.00 97.81 486 GLN A N 1
ATOM 3470 C CA . GLN A 1 486 ? -6.915 5.702 9.031 1.00 97.81 486 GLN A CA 1
ATOM 3471 C C . GLN A 1 486 ? -5.987 5.276 7.889 1.00 97.81 486 GLN A C 1
ATOM 3473 O O . GLN A 1 486 ? -4.969 4.647 8.154 1.00 97.81 486 GLN A O 1
ATOM 3478 N N . GLY A 1 487 ? -6.298 5.711 6.668 1.00 96.12 487 GLY A N 1
ATOM 3479 C CA . GLY A 1 487 ? -5.372 5.785 5.534 1.00 96.12 487 GLY A CA 1
ATOM 3480 C C . GLY A 1 487 ? -4.934 7.225 5.230 1.00 96.12 487 GLY A C 1
ATOM 3481 O O . GLY A 1 487 ? -5.424 8.190 5.833 1.00 96.12 487 GLY A O 1
ATOM 3482 N N . GLY A 1 488 ? -4.031 7.381 4.269 1.00 91.69 488 GLY A N 1
ATOM 3483 C CA . GLY A 1 488 ? -3.374 8.632 3.895 1.00 91.69 488 GLY A CA 1
ATOM 3484 C C . GLY A 1 488 ? -2.157 8.958 4.763 1.00 91.69 488 GLY A C 1
ATOM 3485 O O . GLY A 1 488 ? -1.791 10.131 4.888 1.00 91.69 488 GLY A O 1
ATOM 3486 N N . ILE A 1 489 ? -1.559 7.952 5.413 1.00 89.06 489 ILE A N 1
ATOM 3487 C CA . ILE A 1 489 ? -0.279 8.104 6.108 1.00 89.06 489 ILE A CA 1
ATOM 3488 C C . ILE A 1 489 ? 0.799 7.494 5.216 1.00 89.06 489 ILE A C 1
ATOM 3490 O O . ILE A 1 489 ? 0.876 6.280 5.084 1.00 89.06 489 ILE A O 1
ATOM 3494 N N . ASP A 1 490 ? 1.676 8.333 4.668 1.00 82.62 490 ASP A N 1
ATOM 3495 C CA . ASP A 1 490 ? 2.842 7.877 3.905 1.00 82.62 490 ASP A CA 1
ATOM 3496 C C . ASP A 1 490 ? 3.888 7.242 4.844 1.00 82.62 490 ASP A C 1
ATOM 3498 O O . ASP A 1 490 ? 4.851 7.873 5.288 1.00 82.62 490 ASP A O 1
ATOM 3502 N N . GLN A 1 491 ? 3.621 6.004 5.265 1.00 85.69 491 GLN A N 1
ATOM 3503 C CA . GLN A 1 491 ? 4.476 5.218 6.145 1.00 85.69 491 GLN A CA 1
ATOM 3504 C C . GLN A 1 491 ? 4.336 3.723 5.829 1.00 85.69 491 GLN A C 1
ATOM 3506 O O . GLN A 1 491 ? 3.256 3.147 5.930 1.00 85.69 491 GLN A O 1
ATOM 3511 N N . ALA A 1 492 ? 5.460 3.075 5.511 1.00 81.38 492 ALA A N 1
ATOM 3512 C CA . ALA A 1 492 ? 5.525 1.628 5.272 1.00 81.38 492 ALA A CA 1
ATOM 3513 C C . ALA A 1 492 ? 5.117 0.804 6.507 1.00 81.38 492 ALA A C 1
ATOM 3515 O O . ALA A 1 492 ? 4.412 -0.195 6.399 1.00 81.38 492 ALA A O 1
ATOM 3516 N N . GLU A 1 493 ? 5.520 1.253 7.695 1.00 88.38 493 GLU A N 1
ATOM 3517 C CA . GLU A 1 493 ? 5.260 0.559 8.954 1.00 88.38 493 GLU A CA 1
ATOM 3518 C C . GLU A 1 493 ? 3.847 0.818 9.499 1.00 88.38 493 GLU A C 1
ATOM 3520 O O . GLU A 1 493 ? 3.342 1.946 9.506 1.00 88.38 493 GLU A O 1
ATOM 3525 N N . ALA A 1 494 ? 3.234 -0.227 10.055 1.00 93.38 494 ALA A N 1
ATOM 3526 C CA . ALA A 1 494 ? 2.001 -0.092 10.816 1.00 93.38 494 ALA A CA 1
ATOM 3527 C C . ALA A 1 494 ? 2.223 0.653 12.138 1.00 93.38 494 ALA A C 1
ATOM 3529 O O . ALA A 1 494 ? 3.301 0.622 12.735 1.00 93.38 494 ALA A O 1
ATOM 3530 N N . ILE A 1 495 ? 1.169 1.305 12.627 1.00 94.12 495 ILE A N 1
ATOM 3531 C CA . ILE A 1 495 ? 1.222 2.101 13.858 1.00 94.12 495 ILE A CA 1
ATOM 3532 C C . ILE A 1 495 ? 0.364 1.390 14.907 1.00 94.12 495 ILE A C 1
ATOM 3534 O O . ILE A 1 495 ? -0.772 1.029 14.584 1.00 94.12 495 ILE A O 1
ATOM 3538 N N . PRO A 1 496 ? 0.860 1.192 16.147 1.00 95.00 496 PRO A N 1
ATOM 3539 C CA . PRO A 1 496 ? 0.043 0.607 17.202 1.00 95.00 496 PRO A CA 1
ATOM 3540 C C . PRO A 1 496 ? -1.210 1.460 17.451 1.00 95.00 496 PRO A C 1
ATOM 3542 O O . PRO A 1 496 ? -1.177 2.666 17.187 1.00 95.00 496 PRO A O 1
ATOM 3545 N N . PRO A 1 497 ? -2.292 0.864 17.976 1.00 96.69 497 PRO A N 1
ATOM 3546 C CA . PRO A 1 497 ? -3.522 1.572 18.307 1.00 96.69 497 PRO A CA 1
ATOM 3547 C C . PRO A 1 497 ? -3.279 2.898 19.032 1.00 96.69 497 PRO A C 1
ATOM 3549 O O . PRO A 1 497 ? -2.476 2.985 19.964 1.00 96.69 497 PRO A O 1
ATOM 3552 N N . VAL A 1 498 ? -3.983 3.943 18.600 1.00 95.06 498 VAL A N 1
ATOM 3553 C CA . VAL A 1 498 ? -3.866 5.285 19.184 1.00 95.06 498 VAL A CA 1
ATOM 3554 C C . VAL A 1 498 ? -5.215 5.732 19.723 1.00 95.06 498 VAL A C 1
ATOM 3556 O O . VAL A 1 498 ? -6.189 5.764 18.978 1.00 95.06 498 VAL A O 1
ATOM 3559 N N . ASP A 1 499 ? -5.257 6.134 20.992 1.00 93.75 499 ASP A N 1
ATOM 3560 C CA . ASP A 1 499 ? -6.440 6.749 21.600 1.00 93.75 499 ASP A CA 1
ATOM 3561 C C . ASP A 1 499 ? -6.768 8.103 20.933 1.00 93.75 499 ASP A C 1
ATOM 3563 O O . ASP A 1 499 ? -5.878 8.925 20.650 1.00 93.75 499 ASP A O 1
ATOM 3567 N N . ALA A 1 500 ? -8.052 8.307 20.650 1.00 92.00 500 ALA A N 1
ATOM 3568 C CA . ALA A 1 500 ? -8.623 9.517 20.077 1.00 92.00 500 ALA A CA 1
ATOM 3569 C C . ALA A 1 500 ? -9.873 9.970 20.850 1.00 92.00 500 ALA A C 1
ATOM 3571 O O . ALA A 1 500 ? -10.941 10.119 20.264 1.00 92.00 500 ALA A O 1
ATOM 3572 N N . ASP A 1 501 ? -9.718 10.203 22.156 1.00 86.00 501 ASP A N 1
ATOM 3573 C CA . ASP A 1 501 ? -10.751 10.748 23.049 1.00 86.00 501 ASP A CA 1
ATOM 3574 C C . ASP A 1 501 ? -12.003 9.851 23.147 1.00 86.00 501 ASP A C 1
ATOM 3576 O O . ASP A 1 501 ? -13.136 10.329 23.141 1.00 86.00 501 ASP A O 1
ATOM 3580 N N . GLY A 1 502 ? -11.796 8.534 23.263 1.00 79.50 502 GLY A N 1
ATOM 3581 C CA . GLY A 1 502 ? -12.859 7.533 23.449 1.00 79.50 502 GLY A CA 1
ATOM 3582 C C . GLY A 1 502 ? -12.960 6.490 22.333 1.00 79.50 502 GLY A C 1
ATOM 3583 O O . GLY A 1 502 ? -13.416 5.377 22.598 1.00 79.50 502 GLY A O 1
ATOM 3584 N N . ALA A 1 503 ? -12.468 6.808 21.133 1.00 95.81 503 ALA A N 1
ATOM 3585 C CA . ALA A 1 503 ? -12.266 5.858 20.039 1.00 95.81 503 ALA A CA 1
ATOM 3586 C C . ALA A 1 503 ? -10.786 5.459 19.899 1.00 95.81 503 ALA A C 1
ATOM 3588 O O . ALA A 1 503 ? -9.896 6.157 20.392 1.00 95.81 503 ALA A O 1
ATOM 3589 N N . PHE A 1 504 ? -10.506 4.380 19.161 1.00 98.25 504 PHE A N 1
ATOM 3590 C CA . PHE A 1 504 ? -9.133 3.980 18.812 1.00 98.25 504 PHE A CA 1
ATOM 3591 C C . PHE A 1 504 ? -8.875 4.039 17.309 1.00 98.25 504 PHE A C 1
ATOM 3593 O O . PHE A 1 504 ? -9.688 3.577 16.510 1.00 98.25 504 PHE A O 1
ATOM 3600 N N . ILE A 1 505 ? -7.721 4.588 16.931 1.00 98.38 505 ILE A N 1
ATOM 3601 C CA . ILE A 1 505 ? -7.258 4.689 15.546 1.00 98.38 505 ILE A CA 1
ATOM 3602 C C . ILE A 1 505 ? -6.341 3.510 15.214 1.00 98.38 505 ILE A C 1
ATOM 3604 O O . ILE A 1 505 ? -5.370 3.246 15.927 1.00 98.38 505 ILE A O 1
ATOM 3608 N N . PHE A 1 506 ? -6.622 2.862 14.089 1.00 98.38 506 PHE A N 1
ATOM 3609 C CA . PHE A 1 506 ? -5.875 1.766 13.490 1.00 98.38 506 PHE A CA 1
ATOM 3610 C C . PHE A 1 506 ? -5.255 2.197 12.156 1.00 98.38 506 PHE A C 1
ATOM 3612 O O . PHE A 1 506 ? -5.900 2.879 11.361 1.00 98.38 506 PHE A O 1
ATOM 3619 N N . HIS A 1 507 ? -4.021 1.764 11.899 1.00 96.75 507 HIS A N 1
ATOM 3620 C CA . HIS A 1 507 ? -3.299 1.975 10.641 1.00 96.75 507 HIS A CA 1
ATOM 3621 C C . HIS A 1 507 ? -2.394 0.769 10.368 1.00 96.75 507 HIS A C 1
ATOM 3623 O O . HIS A 1 507 ? -1.670 0.332 11.267 1.00 96.75 507 HIS A O 1
ATOM 3629 N N . SER A 1 508 ? -2.426 0.230 9.146 1.00 95.69 508 SER A N 1
ATOM 3630 C CA . SER A 1 508 ? -1.763 -1.040 8.808 1.00 95.69 508 SER A CA 1
ATOM 3631 C C . SER A 1 508 ? -0.448 -0.911 8.028 1.00 95.69 508 SER A C 1
ATOM 3633 O O . SER A 1 508 ? 0.170 -1.937 7.743 1.00 95.69 508 SER A O 1
ATOM 3635 N N . GLY A 1 509 ? 0.014 0.316 7.760 1.00 93.56 509 GLY A N 1
ATOM 3636 C CA . GLY A 1 509 ? 1.127 0.577 6.837 1.00 93.56 509 GLY A CA 1
ATOM 3637 C C . GLY A 1 509 ? 0.632 0.745 5.399 1.00 93.56 509 GLY A C 1
ATOM 3638 O O . GLY A 1 509 ? -0.555 0.546 5.147 1.00 93.56 509 GLY A O 1
ATOM 3639 N N . ARG A 1 510 ? 1.530 1.080 4.467 1.00 92.06 510 ARG A N 1
ATOM 3640 C CA . ARG A 1 510 ? 1.235 1.161 3.021 1.00 92.06 510 ARG A CA 1
ATOM 3641 C C . ARG A 1 510 ? 1.676 -0.086 2.245 1.00 92.06 510 ARG A C 1
ATOM 3643 O O . ARG A 1 510 ? 2.422 -0.925 2.758 1.00 92.06 510 ARG A O 1
ATOM 3650 N N . GLN A 1 511 ? 1.212 -0.211 1.000 1.00 92.94 511 GLN A N 1
ATOM 3651 C CA . GLN A 1 511 ? 1.585 -1.240 0.010 1.00 92.94 511 GLN A CA 1
ATOM 3652 C C . GLN A 1 511 ? 1.356 -2.696 0.451 1.00 92.94 511 GLN A C 1
ATOM 3654 O O . GLN A 1 511 ? 1.905 -3.643 -0.116 1.00 92.94 511 GLN A O 1
ATOM 3659 N N . GLY A 1 512 ? 0.539 -2.902 1.485 1.00 93.75 512 GLY A N 1
ATOM 3660 C CA . GLY A 1 512 ? 0.186 -4.232 1.963 1.00 93.75 512 GLY A CA 1
ATOM 3661 C C . GLY A 1 512 ? 1.376 -5.067 2.448 1.00 93.75 512 GLY A C 1
ATOM 3662 O O . GLY A 1 512 ? 1.383 -6.282 2.256 1.00 93.75 512 GLY A O 1
ATOM 3663 N N . GLN A 1 513 ? 2.376 -4.448 3.086 1.00 93.56 513 GLN A N 1
ATOM 3664 C CA . GLN A 1 513 ? 3.525 -5.156 3.681 1.00 93.56 513 GLN A CA 1
ATOM 3665 C C . GLN A 1 513 ? 3.143 -6.089 4.845 1.00 93.56 513 GLN A C 1
ATOM 3667 O O . GLN A 1 513 ? 3.883 -7.011 5.196 1.00 93.56 513 GLN A O 1
ATOM 3672 N N . GLY A 1 514 ? 1.968 -5.869 5.431 1.00 94.75 514 GLY A N 1
ATOM 3673 C CA . GLY A 1 514 ? 1.387 -6.685 6.486 1.00 94.75 514 GLY A CA 1
ATOM 3674 C C . GLY A 1 514 ? -0.137 -6.602 6.485 1.00 94.75 514 GLY A C 1
ATOM 3675 O O . GLY A 1 514 ? -0.731 -5.823 5.743 1.00 94.75 514 GLY A O 1
ATOM 3676 N N . LEU A 1 515 ? -0.770 -7.403 7.337 1.00 97.44 515 LEU A N 1
ATOM 3677 C CA . LEU A 1 515 ? -2.204 -7.368 7.607 1.00 97.44 515 LEU A CA 1
ATOM 3678 C C . LEU A 1 515 ? -2.427 -7.004 9.075 1.00 97.44 515 LEU A C 1
ATOM 3680 O O . LEU A 1 515 ? -1.947 -7.704 9.970 1.00 97.44 515 LEU A O 1
ATOM 3684 N N . LEU A 1 516 ? -3.187 -5.942 9.337 1.00 98.44 516 LEU A N 1
ATOM 3685 C CA . LEU A 1 516 ? -3.593 -5.615 10.699 1.00 98.44 516 LEU A CA 1
ATOM 3686 C C . LEU A 1 516 ? -4.839 -6.422 11.077 1.00 98.44 516 LEU A C 1
ATOM 3688 O O . LEU A 1 516 ? -5.869 -6.362 10.404 1.00 98.44 516 LEU A O 1
ATOM 3692 N N . VAL A 1 517 ? -4.733 -7.171 12.172 1.00 98.44 517 VAL A N 1
ATOM 3693 C CA . VAL A 1 517 ? -5.804 -7.982 12.749 1.00 98.44 517 VAL A CA 1
ATOM 3694 C C . VAL A 1 517 ? -6.225 -7.380 14.080 1.00 98.44 517 VAL A C 1
ATOM 3696 O O . VAL A 1 517 ? -5.407 -7.265 14.988 1.00 98.44 517 VAL A O 1
ATOM 3699 N N . VAL A 1 518 ? -7.501 -7.027 14.214 1.00 98.50 518 VAL A N 1
ATOM 3700 C CA . VAL A 1 518 ? -8.080 -6.506 15.455 1.00 98.50 518 VAL A CA 1
ATOM 3701 C C . VAL A 1 518 ? -9.141 -7.480 15.955 1.00 98.50 518 VAL A C 1
ATOM 3703 O O . VAL A 1 518 ? -10.232 -7.586 15.395 1.00 98.50 518 VAL A O 1
ATOM 3706 N N . ASP A 1 519 ? -8.808 -8.199 17.020 1.00 97.44 519 ASP A N 1
ATOM 3707 C CA . ASP A 1 519 ? -9.726 -9.073 17.742 1.00 97.44 519 ASP A CA 1
ATOM 3708 C C . ASP A 1 519 ? -10.575 -8.225 18.692 1.00 97.44 519 ASP A C 1
ATOM 3710 O O . ASP A 1 519 ? -10.043 -7.588 19.599 1.00 97.44 519 ASP A O 1
ATOM 3714 N N . ILE A 1 520 ? -11.892 -8.194 18.479 1.00 97.44 520 ILE A N 1
ATOM 3715 C CA . ILE A 1 520 ? -12.826 -7.336 19.216 1.00 97.44 520 ILE A CA 1
ATOM 3716 C C . ILE A 1 520 ? -13.653 -8.187 20.177 1.00 97.44 520 ILE A C 1
ATOM 3718 O O . ILE A 1 520 ? -14.301 -9.161 19.787 1.00 97.44 520 ILE A O 1
ATOM 3722 N N . PHE A 1 521 ? -13.672 -7.783 21.444 1.00 95.69 521 PHE A N 1
ATOM 3723 C CA . PHE A 1 521 ? -14.433 -8.402 22.521 1.00 95.69 521 PHE A CA 1
ATOM 3724 C C . PHE A 1 521 ? -15.548 -7.449 22.946 1.00 95.69 521 PHE A C 1
ATOM 3726 O O . PHE A 1 521 ? -15.320 -6.546 23.748 1.00 95.69 521 PHE A O 1
ATOM 3733 N N . LYS A 1 522 ? -16.759 -7.652 22.421 1.00 94.44 522 LYS A N 1
ATOM 3734 C CA . LYS A 1 522 ? -17.951 -6.893 22.825 1.00 94.44 522 LYS A CA 1
ATOM 3735 C C . LYS A 1 522 ? -18.731 -7.668 23.892 1.00 94.44 522 LYS A C 1
ATOM 3737 O O . LYS A 1 522 ? -19.059 -8.840 23.699 1.00 94.44 522 LYS A O 1
ATOM 3742 N N . ARG A 1 523 ? -19.011 -7.013 25.019 1.00 91.56 523 ARG A N 1
ATOM 3743 C CA . ARG A 1 523 ? -19.756 -7.518 26.188 1.00 91.56 523 ARG A CA 1
ATOM 3744 C C . ARG A 1 523 ? -20.984 -6.666 26.500 1.00 91.56 523 ARG A C 1
ATOM 3746 O O . ARG A 1 523 ? -22.009 -7.223 26.881 1.00 91.56 523 ARG A O 1
ATOM 3753 N N . ASP A 1 524 ? -20.871 -5.353 26.330 1.00 90.25 524 ASP A N 1
ATOM 3754 C CA . ASP A 1 524 ? -21.933 -4.365 26.535 1.00 90.25 524 ASP A CA 1
ATOM 3755 C C . ASP A 1 524 ? -21.751 -3.164 25.576 1.00 90.25 524 ASP A C 1
ATOM 3757 O O . ASP A 1 524 ? -21.083 -3.282 24.542 1.00 90.25 524 ASP A O 1
ATOM 3761 N N . ASP A 1 525 ? -22.366 -2.021 25.882 1.00 86.44 525 ASP A N 1
ATOM 3762 C CA . ASP A 1 525 ? -22.310 -0.786 25.081 1.00 86.44 525 ASP A CA 1
ATOM 3763 C C . ASP A 1 525 ? -21.356 0.275 25.665 1.00 86.44 525 ASP A C 1
ATOM 3765 O O . ASP A 1 525 ? -21.447 1.456 25.337 1.00 86.44 525 ASP A O 1
ATOM 3769 N N . GLY A 1 526 ? -20.457 -0.127 26.568 1.00 89.19 526 GLY A N 1
ATOM 3770 C CA . GLY A 1 526 ? -19.432 0.733 27.151 1.00 89.19 526 GLY A CA 1
ATOM 3771 C C . GLY A 1 526 ? -18.222 0.968 26.240 1.00 89.19 526 GLY A C 1
ATOM 3772 O O . GLY A 1 526 ? -18.090 0.388 25.163 1.00 89.19 526 GLY A O 1
ATOM 3773 N N . ALA A 1 527 ? -17.300 1.808 26.710 1.00 91.69 527 ALA A N 1
ATOM 3774 C CA . ALA A 1 527 ? -16.061 2.119 26.001 1.00 91.69 527 ALA A CA 1
ATOM 3775 C C . ALA A 1 527 ? -15.120 0.906 25.904 1.00 91.69 527 ALA A C 1
ATOM 3777 O O . ALA A 1 527 ? -15.065 0.069 26.808 1.00 91.69 527 ALA A O 1
ATOM 3778 N N . TYR A 1 528 ? -14.343 0.850 24.824 1.00 94.62 528 TYR A N 1
ATOM 3779 C CA . TYR A 1 528 ? -13.343 -0.191 24.613 1.00 94.62 528 TYR A CA 1
ATOM 3780 C C . TYR A 1 528 ? -12.043 0.102 25.366 1.00 94.62 528 TYR A C 1
ATOM 3782 O O . TYR A 1 528 ? -11.634 1.247 25.525 1.00 94.62 528 TYR A O 1
ATOM 3790 N N . THR A 1 529 ? -11.368 -0.957 25.804 1.00 93.44 529 THR A N 1
ATOM 3791 C CA . THR A 1 529 ? -10.010 -0.896 26.359 1.00 93.44 529 THR A CA 1
ATOM 3792 C C . THR A 1 529 ? -9.016 -1.551 25.403 1.00 93.44 529 THR A C 1
ATOM 3794 O O . THR A 1 529 ? -9.268 -2.654 24.912 1.00 93.44 529 THR A O 1
ATOM 3797 N N . ASP A 1 530 ? -7.865 -0.912 25.183 1.00 93.56 530 ASP A N 1
ATOM 3798 C CA . ASP A 1 530 ? -6.749 -1.532 24.467 1.00 93.56 530 ASP A CA 1
ATOM 3799 C C . ASP A 1 530 ? -6.120 -2.655 25.310 1.00 93.56 530 ASP A C 1
ATOM 3801 O O . ASP A 1 530 ? -5.575 -2.431 26.394 1.00 93.56 530 ASP A O 1
ATOM 3805 N N . TRP A 1 531 ? -6.217 -3.881 24.802 1.00 92.88 531 TRP A N 1
ATOM 3806 C CA . TRP A 1 531 ? -5.657 -5.103 25.373 1.00 92.88 531 TRP A CA 1
ATOM 3807 C C . TRP A 1 531 ? -4.615 -5.736 24.431 1.00 92.88 531 TRP A C 1
ATOM 3809 O O . TRP A 1 531 ? -4.427 -6.954 24.379 1.00 92.88 531 TRP A O 1
ATOM 3819 N N . SER A 1 532 ? -3.939 -4.910 23.637 1.00 92.62 532 SER A N 1
ATOM 3820 C CA . SER A 1 532 ? -2.931 -5.349 22.675 1.00 92.62 532 SER A CA 1
ATOM 3821 C C . SER A 1 532 ? -1.574 -5.555 23.349 1.00 92.62 532 SER A C 1
ATOM 3823 O O . SER A 1 532 ? -1.020 -4.648 23.983 1.00 92.62 532 SER A O 1
ATOM 3825 N N . ASP A 1 533 ? -0.971 -6.730 23.140 1.00 91.31 533 ASP A N 1
ATOM 3826 C CA . ASP A 1 533 ? 0.446 -6.926 23.475 1.00 91.31 533 ASP A CA 1
ATOM 3827 C C . ASP A 1 533 ? 1.321 -5.963 22.674 1.00 91.31 533 ASP A C 1
ATOM 3829 O O . ASP A 1 533 ? 2.300 -5.441 23.198 1.00 91.31 533 ASP A O 1
ATOM 3833 N N . TRP A 1 534 ? 0.935 -5.698 21.422 1.00 93.38 534 TRP A N 1
ATOM 3834 C CA . TRP A 1 534 ? 1.661 -4.813 20.522 1.00 93.38 534 TRP A CA 1
ATOM 3835 C C . TRP A 1 534 ? 1.803 -3.396 21.090 1.00 93.38 534 TRP A C 1
ATOM 3837 O O . TRP A 1 534 ? 2.925 -2.903 21.198 1.00 93.38 534 TRP A O 1
ATOM 3847 N N . THR A 1 535 ? 0.707 -2.772 21.541 1.00 92.94 535 THR A N 1
ATOM 3848 C CA . THR A 1 535 ? 0.754 -1.458 22.208 1.00 92.94 535 THR A CA 1
ATOM 3849 C C . THR A 1 535 ? 1.633 -1.505 23.453 1.00 92.94 535 THR A C 1
ATOM 3851 O O . THR A 1 535 ? 2.478 -0.632 23.655 1.00 92.94 535 THR A O 1
ATOM 3854 N N . THR A 1 536 ? 1.482 -2.552 24.273 1.00 92.00 536 THR A N 1
ATOM 3855 C CA . THR A 1 536 ? 2.263 -2.700 25.508 1.00 92.00 536 THR A CA 1
ATOM 3856 C C . THR A 1 536 ? 3.763 -2.801 25.228 1.00 92.00 536 THR A C 1
ATOM 3858 O O . THR A 1 536 ? 4.562 -2.193 25.940 1.00 92.00 536 THR A O 1
ATOM 3861 N N . GLU A 1 537 ? 4.155 -3.556 24.203 1.00 92.12 537 GLU A N 1
ATOM 3862 C CA . GLU A 1 537 ? 5.556 -3.746 23.832 1.00 92.12 537 GLU A CA 1
ATOM 3863 C C . GLU A 1 537 ? 6.165 -2.465 23.250 1.00 92.12 537 GLU A C 1
ATOM 3865 O O . GLU A 1 537 ? 7.273 -2.086 23.629 1.00 92.12 537 GLU A O 1
ATOM 3870 N N . VAL A 1 538 ? 5.420 -1.729 22.417 1.00 91.94 538 VAL A N 1
ATOM 3871 C CA . VAL A 1 538 ? 5.881 -0.431 21.901 1.00 91.94 538 VAL A CA 1
ATOM 3872 C C . VAL A 1 538 ? 6.072 0.581 23.035 1.00 91.94 538 VAL A C 1
ATOM 3874 O O . VAL A 1 538 ? 7.098 1.263 23.080 1.00 91.94 538 VAL A O 1
ATOM 3877 N N . GLU A 1 539 ? 5.132 0.676 23.978 1.00 92.12 539 GLU A N 1
ATOM 3878 C CA . GLU A 1 539 ? 5.271 1.577 25.130 1.00 92.12 539 GLU A CA 1
ATOM 3879 C C . GLU A 1 539 ? 6.417 1.164 26.058 1.00 92.12 539 GLU A C 1
ATOM 3881 O O . GLU A 1 539 ? 7.159 2.018 26.555 1.00 92.12 539 GLU A O 1
ATOM 3886 N N . ARG A 1 540 ? 6.632 -0.143 26.239 1.00 93.56 540 ARG A N 1
ATOM 3887 C CA . ARG A 1 540 ? 7.789 -0.662 26.973 1.00 93.56 540 ARG A CA 1
ATOM 3888 C C . ARG A 1 540 ? 9.095 -0.230 26.314 1.00 93.56 540 ARG A C 1
ATOM 3890 O O . ARG A 1 540 ? 9.930 0.350 27.005 1.00 93.56 540 ARG A O 1
ATOM 3897 N N . GLY A 1 541 ? 9.240 -0.436 25.006 1.00 94.19 541 GLY A N 1
ATOM 3898 C CA . GLY A 1 541 ? 10.424 -0.013 24.257 1.00 94.19 541 GLY A CA 1
ATOM 3899 C C . GLY A 1 541 ? 10.660 1.498 24.350 1.00 94.19 541 GLY A C 1
ATOM 3900 O O . GLY A 1 541 ? 11.769 1.935 24.653 1.00 94.19 541 GLY A O 1
ATOM 3901 N N . ARG A 1 542 ? 9.604 2.314 24.206 1.00 94.06 542 ARG A N 1
ATOM 3902 C CA . ARG A 1 542 ? 9.679 3.781 24.360 1.00 94.06 542 ARG A CA 1
ATOM 3903 C C . ARG A 1 542 ? 10.169 4.201 25.744 1.00 94.06 542 ARG A C 1
ATOM 3905 O O . ARG A 1 542 ? 10.990 5.116 25.851 1.00 94.06 542 ARG A O 1
ATOM 3912 N N . LEU A 1 543 ? 9.656 3.577 26.804 1.00 95.25 543 LEU A N 1
ATOM 3913 C CA . LEU A 1 543 ? 10.126 3.840 28.163 1.00 95.25 543 LEU A CA 1
ATOM 3914 C C . LEU A 1 543 ? 11.580 3.414 28.334 1.00 95.25 543 LEU A C 1
ATOM 3916 O O . LEU A 1 543 ? 12.353 4.173 28.909 1.00 95.25 543 LEU A O 1
ATOM 3920 N N . GLU A 1 544 ? 11.970 2.253 27.812 1.00 96.00 544 GLU A N 1
ATOM 3921 C CA . GLU A 1 544 ? 13.342 1.756 27.909 1.00 96.00 544 GLU A CA 1
ATOM 3922 C C . GLU A 1 544 ? 14.347 2.678 27.217 1.00 96.00 544 GLU A C 1
ATOM 3924 O O . GLU A 1 544 ? 15.350 3.029 27.841 1.00 96.00 544 GLU A O 1
ATOM 3929 N N . THR A 1 545 ? 14.047 3.178 26.014 1.00 96.94 545 THR A N 1
ATOM 3930 C CA . THR A 1 545 ? 14.882 4.181 25.334 1.00 96.94 545 THR A CA 1
ATOM 3931 C C . THR A 1 545 ? 15.015 5.461 26.162 1.00 96.94 545 THR A C 1
ATOM 3933 O O . THR A 1 545 ? 16.126 5.921 26.408 1.00 96.94 545 THR A O 1
ATOM 3936 N N . ARG A 1 546 ? 13.905 6.016 26.672 1.00 97.00 546 ARG A N 1
ATOM 3937 C CA . ARG A 1 546 ? 13.938 7.234 27.510 1.00 97.00 546 ARG A CA 1
ATOM 3938 C C . ARG A 1 546 ? 14.699 7.028 28.817 1.00 97.00 546 ARG A C 1
ATOM 3940 O O . ARG A 1 546 ? 15.352 7.948 29.307 1.00 97.00 546 ARG A O 1
ATOM 3947 N N . MET A 1 547 ? 14.567 5.845 29.413 1.00 97.31 547 MET A N 1
ATOM 3948 C CA . MET A 1 547 ? 15.290 5.469 30.622 1.00 97.31 547 MET A CA 1
ATOM 3949 C C . MET A 1 547 ? 16.789 5.399 30.341 1.00 97.31 547 MET A C 1
ATOM 3951 O O . MET A 1 547 ? 17.561 5.897 31.153 1.00 97.31 547 MET A O 1
ATOM 3955 N N . GLU A 1 548 ? 17.194 4.837 29.203 1.00 97.62 548 GLU A N 1
ATOM 3956 C CA . GLU A 1 548 ? 18.599 4.766 28.806 1.00 97.62 548 GLU A CA 1
ATOM 3957 C C . GLU A 1 548 ? 19.193 6.151 28.535 1.00 97.62 548 GLU A C 1
ATOM 3959 O O . GLU A 1 548 ? 20.192 6.512 29.148 1.00 97.62 548 GLU A O 1
ATOM 3964 N N . GLU A 1 549 ? 18.514 6.990 27.747 1.00 96.81 549 GLU A N 1
ATOM 3965 C CA . GLU A 1 549 ? 18.928 8.381 27.510 1.00 96.81 549 GLU A CA 1
ATOM 3966 C C . GLU A 1 549 ? 19.103 9.170 28.819 1.00 96.81 549 GLU A C 1
ATOM 3968 O O . GLU A 1 549 ? 20.035 9.967 28.972 1.00 96.81 549 GLU A O 1
ATOM 3973 N N . LEU A 1 550 ? 18.199 8.961 29.783 1.00 96.94 550 LEU A N 1
ATOM 3974 C CA . LEU A 1 550 ? 18.266 9.616 31.084 1.00 96.94 550 LEU A CA 1
ATOM 3975 C C . LEU A 1 550 ? 19.399 9.060 31.955 1.00 96.94 550 LEU A C 1
ATOM 3977 O O . LEU A 1 550 ? 20.020 9.835 32.683 1.00 96.94 550 LEU A O 1
ATOM 3981 N N . ARG A 1 551 ? 19.680 7.752 31.886 1.00 96.38 551 ARG A N 1
ATOM 3982 C CA . ARG A 1 551 ? 20.821 7.129 32.574 1.00 96.38 551 ARG A CA 1
ATOM 3983 C C . ARG A 1 551 ? 22.139 7.668 32.044 1.00 96.38 551 ARG A C 1
ATOM 3985 O O . ARG A 1 551 ? 22.925 8.144 32.854 1.00 96.38 551 ARG A O 1
ATOM 3992 N N . THR A 1 552 ? 22.334 7.699 30.724 1.00 95.56 552 THR A N 1
ATOM 3993 C CA . THR A 1 552 ? 23.547 8.261 30.109 1.00 95.56 552 THR A CA 1
ATOM 3994 C C . THR A 1 552 ? 23.765 9.708 30.553 1.00 95.56 552 THR A C 1
ATOM 3996 O O . THR A 1 552 ? 24.835 10.055 31.039 1.00 95.56 552 THR A O 1
ATOM 3999 N N . ARG A 1 553 ? 22.715 10.542 30.521 1.00 94.25 553 ARG A N 1
ATOM 4000 C CA . ARG A 1 553 ? 22.809 11.934 30.993 1.00 94.25 553 ARG A CA 1
ATOM 4001 C C . ARG A 1 553 ? 23.168 12.042 32.478 1.00 94.25 553 ARG A C 1
ATOM 4003 O O . ARG A 1 553 ? 23.911 12.935 32.869 1.00 94.25 553 ARG A O 1
ATOM 4010 N N . LEU A 1 554 ? 22.611 11.169 33.317 1.00 94.88 554 LEU A N 1
ATOM 4011 C CA . LEU A 1 554 ? 22.918 11.128 34.748 1.00 94.88 554 LEU A CA 1
ATOM 4012 C C . LEU A 1 554 ? 24.359 10.678 35.023 1.00 94.88 554 LEU A C 1
ATOM 4014 O O . LEU A 1 554 ? 24.946 11.147 35.996 1.00 94.88 554 LEU A O 1
ATOM 4018 N N . GLU A 1 555 ? 24.909 9.781 34.204 1.00 92.44 555 GLU A N 1
ATOM 4019 C CA . GLU A 1 555 ? 26.314 9.365 34.267 1.00 92.44 555 GLU A CA 1
ATOM 4020 C C . GLU A 1 555 ? 27.248 10.515 33.884 1.00 92.44 555 GLU A C 1
ATOM 4022 O O . GLU A 1 555 ? 28.191 10.789 34.626 1.00 92.44 555 GLU A O 1
ATOM 4027 N N . ASP A 1 556 ? 26.930 11.245 32.811 1.00 91.25 556 ASP A N 1
ATOM 4028 C CA . ASP A 1 556 ? 27.681 12.433 32.392 1.00 91.25 556 ASP A CA 1
ATOM 4029 C C . ASP A 1 556 ? 27.688 13.511 33.491 1.00 91.25 556 ASP A C 1
ATOM 4031 O O . ASP A 1 556 ? 28.728 14.086 33.807 1.00 91.25 556 ASP A O 1
ATOM 4035 N N . TRP A 1 557 ? 26.538 13.751 34.134 1.00 91.38 557 TRP A N 1
ATOM 4036 C CA . TRP A 1 557 ? 26.406 14.736 35.216 1.00 91.38 557 TRP A CA 1
ATOM 4037 C C . TRP A 1 557 ? 27.077 14.312 36.523 1.00 91.38 557 TRP A C 1
ATOM 4039 O O . TRP A 1 557 ? 27.464 15.166 37.314 1.00 91.38 557 TRP A O 1
ATOM 4049 N N . ALA A 1 558 ? 27.227 13.010 36.783 1.00 79.94 558 ALA A N 1
ATOM 4050 C CA . ALA A 1 558 ? 27.832 12.526 38.024 1.00 79.94 558 ALA A CA 1
ATOM 4051 C C . ALA A 1 558 ? 29.323 12.894 38.157 1.00 79.94 558 ALA A C 1
ATOM 4053 O O . ALA A 1 558 ? 29.859 12.818 39.263 1.00 79.94 558 ALA A O 1
ATOM 4054 N N . GLY A 1 559 ? 29.981 13.267 37.053 1.00 76.00 559 GLY A N 1
ATOM 4055 C CA . GLY A 1 559 ? 31.373 13.721 37.017 1.00 76.00 559 GLY A CA 1
ATOM 4056 C C . GLY A 1 559 ? 31.558 15.221 36.764 1.00 76.00 559 GLY A C 1
ATOM 4057 O O . GLY A 1 559 ? 32.702 15.647 36.609 1.00 76.00 559 GLY A O 1
ATOM 4058 N N . ASP A 1 560 ? 30.478 16.004 36.694 1.00 85.06 560 ASP A N 1
ATOM 4059 C CA . ASP A 1 560 ? 30.520 17.436 36.390 1.00 85.06 560 ASP A CA 1
ATOM 4060 C C . ASP A 1 560 ? 30.093 18.271 37.608 1.00 85.06 560 ASP A C 1
ATOM 4062 O O . ASP A 1 560 ? 28.908 18.425 37.904 1.00 85.06 560 ASP A O 1
ATOM 4066 N N . ASP A 1 561 ? 31.079 18.855 38.293 1.00 81.50 561 ASP A N 1
ATOM 4067 C CA . ASP A 1 561 ? 30.884 19.705 39.477 1.00 81.50 561 ASP A CA 1
ATOM 4068 C C . ASP A 1 561 ? 30.098 21.003 39.183 1.00 81.50 561 ASP A C 1
ATOM 4070 O O . ASP A 1 561 ? 29.743 21.734 40.112 1.00 81.50 561 ASP A O 1
ATOM 4074 N N . SER A 1 562 ? 29.841 21.331 37.909 1.00 88.06 562 SER A N 1
ATOM 4075 C CA . SER A 1 562 ? 29.034 22.493 37.517 1.00 88.06 562 SER A CA 1
ATOM 4076 C C . SER A 1 562 ? 27.523 22.232 37.512 1.00 88.06 562 SER A C 1
ATOM 4078 O O . SER A 1 562 ? 26.743 23.184 37.414 1.00 88.06 562 SER A O 1
ATOM 4080 N N . VAL A 1 563 ? 27.097 20.971 37.647 1.00 86.94 563 VAL A N 1
ATOM 4081 C CA . VAL A 1 563 ? 25.683 20.575 37.653 1.00 86.94 563 VAL A CA 1
ATOM 4082 C C . VAL A 1 563 ? 25.118 20.590 39.078 1.00 86.94 563 VAL A C 1
ATOM 4084 O O . VAL A 1 563 ? 25.711 20.047 40.007 1.00 86.94 563 VAL A O 1
ATOM 4087 N N . ASP A 1 564 ? 23.932 21.182 39.262 1.00 90.19 564 ASP A N 1
ATOM 4088 C CA . ASP A 1 564 ? 23.256 21.235 40.564 1.00 90.19 564 ASP A CA 1
ATOM 4089 C C . ASP A 1 564 ? 22.837 19.826 41.039 1.00 90.19 564 ASP A C 1
ATOM 4091 O O . ASP A 1 564 ? 22.111 19.090 40.362 1.00 90.19 564 ASP A O 1
ATOM 4095 N N . GLU A 1 565 ? 23.248 19.449 42.253 1.00 88.06 565 GLU A N 1
ATOM 4096 C CA . GLU A 1 565 ? 22.911 18.165 42.877 1.00 88.06 565 GLU A CA 1
ATOM 4097 C C . GLU A 1 565 ? 21.387 17.945 43.003 1.00 88.06 565 GLU A C 1
ATOM 4099 O O . GLU A 1 565 ? 20.892 16.812 42.930 1.00 88.06 565 GLU A O 1
ATOM 4104 N N . ASN A 1 566 ? 20.605 19.017 43.154 1.00 90.56 566 ASN A N 1
ATOM 4105 C CA . ASN A 1 566 ? 19.149 18.943 43.185 1.00 90.56 566 ASN A CA 1
ATOM 4106 C C . ASN A 1 566 ? 18.551 18.524 41.831 1.00 90.56 566 ASN A C 1
ATOM 4108 O O . ASN A 1 566 ? 17.559 17.783 41.803 1.00 90.56 566 ASN A O 1
ATOM 4112 N N . ASP A 1 567 ? 19.161 18.937 40.721 1.00 91.00 567 ASP A N 1
ATOM 4113 C CA . ASP A 1 567 ? 18.735 18.541 39.378 1.00 91.00 567 ASP A CA 1
ATOM 4114 C C . ASP A 1 567 ? 19.038 17.062 39.136 1.00 91.00 567 ASP A C 1
ATOM 4116 O O . ASP A 1 567 ? 18.158 16.313 38.695 1.00 91.00 567 ASP A O 1
ATOM 4120 N N . VAL A 1 568 ? 20.225 16.603 39.547 1.00 91.25 568 VAL A N 1
ATOM 4121 C CA . VAL A 1 568 ? 20.601 15.179 39.530 1.00 91.25 568 VAL A CA 1
ATOM 4122 C C . VAL A 1 568 ? 19.598 14.347 40.339 1.00 91.25 568 VAL A C 1
ATOM 4124 O O . VAL A 1 568 ? 19.086 13.331 39.858 1.00 91.25 568 VAL A O 1
ATOM 4127 N N . ARG A 1 569 ? 19.247 14.783 41.557 1.00 92.94 569 ARG A N 1
ATOM 4128 C CA . ARG A 1 569 ? 18.250 14.103 42.404 1.00 92.94 569 ARG A CA 1
ATOM 4129 C C . ARG A 1 569 ? 16.868 14.051 41.747 1.00 92.94 569 ARG A C 1
ATOM 4131 O O . ARG A 1 569 ? 16.209 13.011 41.795 1.00 92.94 569 ARG A O 1
ATOM 4138 N N . THR A 1 570 ? 16.440 15.140 41.114 1.00 95.25 570 THR A N 1
ATOM 4139 C CA . THR A 1 570 ? 15.150 15.221 40.411 1.00 95.25 570 THR A CA 1
ATOM 4140 C C . THR A 1 570 ? 15.088 14.244 39.236 1.00 95.25 570 THR A C 1
ATOM 4142 O O . THR A 1 570 ? 14.092 13.531 39.074 1.00 95.25 570 THR A O 1
ATOM 4145 N N . GLN A 1 571 ? 16.160 14.158 38.445 1.00 95.88 571 GLN A N 1
ATOM 4146 C CA . GLN A 1 571 ? 16.243 13.221 37.325 1.00 95.88 571 GLN A CA 1
ATOM 4147 C C . GLN A 1 571 ? 16.312 11.756 37.791 1.00 95.88 571 GLN A C 1
ATOM 4149 O O . GLN A 1 571 ? 15.635 10.911 37.209 1.00 95.88 571 GLN A O 1
ATOM 4154 N N . ARG A 1 572 ? 17.010 11.440 38.891 1.00 95.81 572 ARG A N 1
ATOM 4155 C CA . ARG A 1 572 ? 16.991 10.084 39.482 1.00 95.81 572 ARG A CA 1
ATOM 4156 C C . ARG A 1 572 ? 15.589 9.659 39.921 1.00 95.81 572 ARG A C 1
ATOM 4158 O O . ARG A 1 572 ? 15.151 8.559 39.599 1.00 95.81 572 ARG A O 1
ATOM 4165 N N . ALA A 1 573 ? 14.848 10.548 40.583 1.00 96.75 573 ALA A N 1
ATOM 4166 C CA . ALA A 1 573 ? 13.461 10.270 40.956 1.00 96.75 573 ALA A CA 1
ATOM 4167 C C . ALA A 1 573 ? 12.558 10.083 39.723 1.00 96.75 573 ALA A C 1
ATOM 4169 O O . ALA A 1 573 ? 11.593 9.321 39.761 1.00 96.75 573 ALA A O 1
ATOM 4170 N N . ARG A 1 574 ? 12.841 10.785 38.617 1.00 96.50 574 ARG A N 1
ATOM 4171 C CA . ARG A 1 574 ? 12.146 10.576 37.339 1.00 96.50 574 ARG A CA 1
ATOM 4172 C C . ARG A 1 574 ? 12.437 9.192 36.759 1.00 96.50 574 ARG A C 1
ATOM 4174 O O . ARG A 1 574 ? 11.490 8.534 36.335 1.00 96.50 574 ARG A O 1
ATOM 4181 N N . LEU A 1 575 ? 13.693 8.750 36.787 1.00 97.38 575 LEU A N 1
ATOM 4182 C CA . LEU A 1 575 ? 14.092 7.416 36.340 1.00 97.38 575 LEU A CA 1
ATOM 4183 C C . LEU A 1 575 ? 13.384 6.312 37.146 1.00 97.38 575 LEU A C 1
ATOM 4185 O O . LEU A 1 575 ? 12.812 5.402 36.557 1.00 97.38 575 LEU A O 1
ATOM 4189 N N . GLU A 1 576 ? 13.327 6.430 38.474 1.00 97.06 576 GLU A N 1
ATOM 4190 C CA . GLU A 1 576 ? 12.642 5.452 39.338 1.00 97.06 576 GLU A CA 1
ATOM 4191 C C . GLU A 1 576 ? 11.129 5.351 39.047 1.00 97.06 576 GLU A C 1
ATOM 4193 O O . GLU A 1 576 ? 10.544 4.259 39.067 1.00 97.06 576 GLU A O 1
ATOM 4198 N N . ARG A 1 577 ? 10.481 6.483 38.726 1.00 96.81 577 ARG A N 1
ATOM 4199 C CA . ARG A 1 577 ? 9.079 6.484 38.277 1.00 96.81 577 ARG A CA 1
ATOM 4200 C C . ARG A 1 577 ? 8.914 5.733 36.960 1.00 96.81 577 ARG A C 1
ATOM 4202 O O . ARG A 1 577 ? 8.038 4.878 36.886 1.00 96.81 577 ARG A O 1
ATOM 4209 N N . MET A 1 578 ? 9.775 5.996 35.974 1.00 97.00 578 MET A N 1
ATOM 4210 C CA . MET A 1 578 ? 9.757 5.287 34.685 1.00 97.00 578 MET A CA 1
ATOM 4211 C C . MET A 1 578 ? 9.993 3.780 34.861 1.00 97.00 578 MET A C 1
ATOM 4213 O O . MET A 1 578 ? 9.306 2.967 34.252 1.00 97.00 578 MET A O 1
ATOM 4217 N N . GLU A 1 579 ? 10.905 3.375 35.750 1.00 95.56 579 GLU A N 1
ATOM 4218 C CA . GLU A 1 579 ? 11.146 1.958 36.052 1.00 95.56 579 GLU A CA 1
ATOM 4219 C C . GLU A 1 579 ? 9.928 1.271 36.673 1.00 95.56 579 GLU A C 1
ATOM 4221 O O . GLU A 1 579 ? 9.650 0.100 36.394 1.00 95.56 579 GLU A O 1
ATOM 4226 N N . THR A 1 580 ? 9.199 1.993 37.522 1.00 95.19 580 THR A N 1
ATOM 4227 C CA . THR A 1 580 ? 7.959 1.506 38.130 1.00 95.19 580 THR A CA 1
ATOM 4228 C C . THR A 1 580 ? 6.840 1.399 37.102 1.00 95.19 580 THR A C 1
ATOM 4230 O O . THR A 1 580 ? 6.168 0.370 37.060 1.00 95.19 580 THR A O 1
ATOM 4233 N N . GLU A 1 581 ? 6.694 2.403 36.241 1.00 93.81 581 GLU A N 1
ATOM 4234 C CA . GLU A 1 581 ? 5.751 2.408 35.122 1.00 93.81 581 GLU A CA 1
ATOM 4235 C C . GLU A 1 581 ? 6.002 1.222 34.183 1.00 93.81 581 GLU A C 1
ATOM 4237 O O . GLU A 1 581 ? 5.106 0.409 33.968 1.00 93.81 581 GLU A O 1
ATOM 4242 N N . ARG A 1 582 ? 7.253 1.016 33.751 1.00 93.44 582 ARG A N 1
ATOM 4243 C CA . ARG A 1 582 ? 7.648 -0.123 32.909 1.00 93.44 582 ARG A CA 1
ATOM 4244 C C . ARG A 1 582 ? 7.314 -1.475 33.548 1.00 93.44 582 ARG A C 1
ATOM 4246 O O . ARG A 1 582 ? 6.836 -2.372 32.864 1.00 93.44 582 ARG A O 1
ATOM 4253 N N . ARG A 1 583 ? 7.550 -1.646 34.859 1.00 88.56 583 ARG A N 1
ATOM 4254 C CA . ARG A 1 583 ? 7.166 -2.880 35.583 1.00 88.56 583 ARG A CA 1
ATOM 4255 C C . ARG A 1 583 ? 5.647 -3.080 35.644 1.00 88.56 583 ARG A C 1
ATOM 4257 O O . ARG A 1 583 ? 5.198 -4.215 35.788 1.00 88.56 583 ARG A O 1
ATOM 4264 N N . GLY A 1 584 ? 4.880 -1.994 35.581 1.00 86.88 584 GLY A N 1
ATOM 4265 C CA . GLY A 1 584 ? 3.419 -2.000 35.559 1.00 86.88 584 GLY A CA 1
ATOM 4266 C C . GLY A 1 584 ? 2.813 -2.272 34.180 1.00 86.88 584 GLY A C 1
ATOM 4267 O O . GLY A 1 584 ? 1.681 -2.748 34.127 1.00 86.88 584 GLY A O 1
ATOM 4268 N N . LEU A 1 585 ? 3.553 -2.030 33.090 1.00 86.69 585 LEU A N 1
ATOM 4269 C CA . LEU A 1 585 ? 3.118 -2.276 31.711 1.00 86.69 585 LEU A CA 1
ATOM 4270 C C . LEU A 1 585 ? 3.014 -3.777 31.402 1.00 86.69 585 LEU A C 1
ATOM 4272 O O . LEU A 1 585 ? 3.954 -4.428 30.927 1.00 86.69 585 LEU A O 1
ATOM 4276 N N . ARG A 1 586 ? 1.833 -4.326 31.672 1.00 77.06 586 ARG A N 1
ATOM 4277 C CA . ARG A 1 586 ? 1.400 -5.655 31.245 1.00 77.06 586 ARG A CA 1
ATOM 4278 C C . ARG A 1 586 ? -0.088 -5.605 30.902 1.00 77.06 586 ARG A C 1
ATOM 4280 O O . ARG A 1 586 ? -0.833 -4.970 31.655 1.00 77.06 586 ARG A O 1
ATOM 4287 N N . PRO A 1 587 ? -0.543 -6.298 29.845 1.00 69.56 587 PRO A N 1
ATOM 4288 C CA . PRO A 1 587 ? -1.969 -6.449 29.618 1.00 69.56 587 PRO A CA 1
ATOM 4289 C C . PRO A 1 587 ? -2.601 -7.137 30.839 1.00 69.56 587 PRO A C 1
ATOM 4291 O O . PRO A 1 587 ? -1.976 -8.024 31.438 1.00 69.56 587 PRO A O 1
ATOM 4294 N N . PRO A 1 588 ? -3.814 -6.744 31.260 1.00 71.50 588 PRO A N 1
ATOM 4295 C CA . PRO A 1 588 ? -4.530 -7.460 32.307 1.00 71.50 588 PRO A CA 1
ATOM 4296 C C . PRO A 1 588 ? -4.677 -8.952 31.966 1.00 71.50 588 PRO A C 1
ATOM 4298 O O . PRO A 1 588 ? -4.837 -9.327 30.809 1.00 71.50 588 PRO A O 1
ATOM 4301 N N . ALA A 1 589 ? -4.631 -9.814 32.988 1.00 73.69 589 ALA A N 1
ATOM 4302 C CA . ALA A 1 589 ? -4.681 -11.273 32.814 1.00 73.69 589 ALA A CA 1
ATOM 4303 C C . ALA A 1 589 ? -6.022 -11.785 32.257 1.00 73.69 589 ALA A C 1
ATOM 4305 O O . ALA A 1 589 ? -6.120 -12.928 31.823 1.00 73.69 589 ALA A O 1
ATOM 4306 N N . THR A 1 590 ? -7.055 -10.948 32.298 1.00 79.31 590 THR A N 1
ATOM 4307 C CA . THR A 1 590 ? -8.394 -11.222 31.783 1.00 79.31 590 THR A CA 1
ATOM 4308 C C . THR A 1 590 ? -8.843 -10.051 30.930 1.00 79.31 590 THR A C 1
ATOM 4310 O O . THR A 1 590 ? -8.532 -8.904 31.257 1.00 79.31 590 THR A O 1
ATOM 4313 N N . VAL A 1 591 ? -9.630 -10.332 29.894 1.00 80.38 591 VAL A N 1
ATOM 4314 C CA . VAL A 1 591 ? -10.207 -9.298 29.031 1.00 80.38 591 VAL A CA 1
ATOM 4315 C C . VAL A 1 591 ? -11.157 -8.404 29.845 1.00 80.38 591 VAL A C 1
ATOM 4317 O O . VAL A 1 591 ? -12.105 -8.926 30.442 1.00 80.38 591 VAL A O 1
ATOM 4320 N N . PRO A 1 592 ? -10.916 -7.083 29.914 1.00 79.25 592 PRO A N 1
ATOM 4321 C CA . PRO A 1 592 ? -11.753 -6.170 30.683 1.00 79.25 592 PRO A CA 1
ATOM 4322 C C . PRO A 1 592 ? -12.979 -5.743 29.869 1.00 79.25 592 PRO A C 1
ATOM 4324 O O . PRO A 1 592 ? -12.813 -5.063 28.868 1.00 79.25 592 PRO A O 1
ATOM 4327 N N . GLY A 1 593 ? -14.195 -6.095 30.307 1.00 89.12 593 GLY A N 1
ATOM 4328 C CA . GLY A 1 593 ? -15.443 -5.612 29.688 1.00 89.12 593 GLY A CA 1
ATOM 4329 C C . GLY A 1 593 ? -15.396 -5.631 28.154 1.00 89.12 593 GLY A C 1
ATOM 4330 O O . GLY A 1 593 ? -15.051 -6.661 27.565 1.00 89.12 593 GLY A O 1
ATOM 4331 N N . ASN A 1 594 ? -15.694 -4.484 27.538 1.00 94.06 594 ASN A N 1
ATOM 4332 C CA . ASN A 1 594 ? -15.384 -4.221 26.135 1.00 94.06 594 ASN A CA 1
ATOM 4333 C C . ASN A 1 594 ? -13.881 -3.975 25.940 1.00 94.06 594 ASN A C 1
ATOM 4335 O O . ASN A 1 594 ? -13.293 -3.079 26.549 1.00 94.06 594 ASN A O 1
ATOM 4339 N N . ALA A 1 595 ? -13.261 -4.734 25.041 1.00 95.25 595 ALA A N 1
ATOM 4340 C CA . ALA A 1 595 ? -11.837 -4.609 24.746 1.00 95.25 595 ALA A CA 1
ATOM 4341 C C . ALA A 1 595 ? -11.516 -4.988 23.302 1.00 95.25 595 ALA A C 1
ATOM 4343 O O . ALA A 1 595 ? -12.331 -5.602 22.612 1.00 95.25 595 ALA A O 1
ATOM 4344 N N . PHE A 1 596 ? -10.305 -4.669 22.861 1.00 96.31 596 PHE A N 1
ATOM 4345 C CA . PHE A 1 596 ? -9.757 -5.176 21.609 1.00 96.31 596 PHE A CA 1
ATOM 4346 C C . PHE A 1 596 ? -8.284 -5.561 21.766 1.00 96.31 596 PHE A C 1
ATOM 4348 O O . PHE A 1 596 ? -7.596 -5.068 22.656 1.00 96.31 596 PHE A O 1
ATOM 4355 N N . SER A 1 597 ? -7.797 -6.438 20.893 1.00 95.62 597 SER A N 1
ATOM 4356 C CA . SER A 1 597 ? -6.378 -6.771 20.773 1.00 95.62 597 SER A CA 1
ATOM 4357 C C . SER A 1 597 ? -5.959 -6.648 19.313 1.00 95.62 597 SER A C 1
ATOM 4359 O O . SER A 1 597 ? -6.455 -7.374 18.453 1.00 95.62 597 SER A O 1
ATOM 4361 N N . ALA A 1 598 ? -5.075 -5.700 19.027 1.00 97.25 598 ALA A N 1
ATOM 4362 C CA . ALA A 1 598 ? -4.522 -5.453 17.708 1.00 97.25 598 ALA A CA 1
ATOM 4363 C C . ALA A 1 598 ? -3.182 -6.177 17.542 1.00 97.25 598 ALA A C 1
ATOM 4365 O O . ALA A 1 598 ? -2.291 -6.088 18.390 1.00 97.25 598 ALA A O 1
ATOM 4366 N N . THR A 1 599 ? -3.032 -6.869 16.417 1.00 96.50 599 THR A N 1
ATOM 4367 C CA . THR A 1 599 ? -1.807 -7.559 16.014 1.00 96.50 599 THR A CA 1
ATOM 4368 C C . THR A 1 599 ? -1.489 -7.206 14.570 1.00 96.50 599 THR A C 1
ATOM 4370 O O . THR A 1 599 ? -2.318 -7.407 13.683 1.00 96.50 599 THR A O 1
ATOM 4373 N N . TRP A 1 600 ? -0.279 -6.715 14.322 1.00 96.56 600 TRP A N 1
ATOM 4374 C CA . TRP A 1 600 ? 0.224 -6.555 12.964 1.00 96.56 600 TRP A CA 1
ATOM 4375 C C . TRP A 1 600 ? 0.926 -7.837 12.514 1.00 96.56 600 TRP A C 1
ATOM 4377 O O . TRP A 1 600 ? 1.896 -8.277 13.134 1.00 96.56 600 TRP A O 1
ATOM 4387 N N . LEU A 1 601 ? 0.403 -8.456 11.458 1.00 95.81 601 LEU A N 1
ATOM 4388 C CA . LEU A 1 601 ? 0.961 -9.662 10.860 1.00 95.81 601 LEU A CA 1
ATOM 4389 C C . LEU A 1 601 ? 1.768 -9.276 9.627 1.00 95.81 601 LEU A C 1
ATOM 4391 O O . LEU A 1 601 ? 1.203 -9.007 8.569 1.00 95.81 601 LEU A O 1
ATOM 4395 N N . GLU A 1 602 ? 3.087 -9.265 9.765 1.00 95.00 602 GLU A N 1
ATOM 4396 C CA . GLU A 1 602 ? 3.996 -9.075 8.638 1.00 95.00 602 GLU A CA 1
ATOM 4397 C C . GLU A 1 602 ? 3.787 -10.164 7.568 1.00 95.00 602 GLU A C 1
ATOM 4399 O O . GLU A 1 602 ? 3.512 -11.327 7.889 1.00 95.00 602 GLU A O 1
ATOM 4404 N N . LEU A 1 603 ? 3.946 -9.799 6.293 1.00 95.12 603 LEU A N 1
ATOM 4405 C CA . LEU A 1 603 ? 3.919 -10.724 5.160 1.00 95.12 603 LEU A CA 1
ATOM 4406 C C . LEU A 1 603 ? 5.338 -10.909 4.601 1.00 95.12 603 LEU A C 1
ATOM 4408 O O . LEU A 1 603 ? 5.728 -10.198 3.674 1.00 95.12 603 LEU A O 1
ATOM 4412 N N . PRO A 1 604 ? 6.136 -11.835 5.163 1.00 94.06 604 PRO A N 1
ATOM 4413 C CA . PRO A 1 604 ? 7.498 -12.077 4.703 1.00 94.06 604 PRO A CA 1
ATOM 4414 C C . PRO A 1 604 ? 7.543 -12.794 3.338 1.00 94.06 604 PRO A C 1
ATOM 4416 O O . PRO A 1 604 ? 6.536 -13.353 2.894 1.00 94.06 604 PRO A O 1
ATOM 4419 N N . PRO A 1 605 ? 8.718 -12.837 2.674 1.00 91.19 605 PRO A N 1
ATOM 4420 C CA . PRO A 1 605 ? 8.873 -13.456 1.354 1.00 91.19 605 PRO A CA 1
ATOM 4421 C C . PRO A 1 605 ? 8.429 -14.923 1.268 1.00 91.19 605 PRO A C 1
ATOM 4423 O O . PRO A 1 605 ? 7.994 -15.369 0.206 1.00 91.19 605 PRO A O 1
ATOM 4426 N N . ASP A 1 606 ? 8.557 -15.661 2.373 1.00 92.62 606 ASP A N 1
ATOM 4427 C CA . ASP A 1 606 ? 8.221 -17.077 2.528 1.00 92.62 606 ASP A CA 1
ATOM 4428 C C . ASP A 1 606 ? 6.778 -17.319 3.002 1.00 92.62 606 ASP A C 1
ATOM 4430 O O . ASP A 1 606 ? 6.365 -18.473 3.148 1.00 92.62 606 ASP A O 1
ATOM 4434 N N . ALA A 1 607 ? 5.988 -16.260 3.221 1.00 95.12 607 ALA A N 1
ATOM 4435 C CA . ALA A 1 607 ? 4.574 -16.416 3.522 1.00 95.12 607 ALA A CA 1
ATOM 4436 C C . ALA A 1 607 ? 3.836 -17.084 2.353 1.00 95.12 607 ALA A C 1
ATOM 4438 O O . ALA A 1 607 ? 4.141 -16.877 1.176 1.00 95.12 607 ALA A O 1
ATOM 4439 N N . SER A 1 608 ? 2.842 -17.902 2.702 1.00 96.75 608 SER A N 1
ATOM 4440 C CA . SER A 1 608 ? 2.025 -18.620 1.723 1.00 96.75 608 SER A CA 1
ATOM 4441 C C . SER A 1 608 ? 1.308 -17.652 0.785 1.00 96.75 608 SER A C 1
ATOM 4443 O O . SER A 1 608 ? 0.859 -16.596 1.216 1.00 96.75 608 SER A O 1
ATOM 4445 N N . GLN A 1 609 ? 1.161 -18.044 -0.479 1.00 97.25 609 GLN A N 1
ATOM 4446 C CA . GLN A 1 609 ? 0.456 -17.280 -1.509 1.00 97.25 609 GLN A CA 1
ATOM 4447 C C . GLN A 1 609 ? -0.887 -17.934 -1.840 1.00 97.25 609 GLN A C 1
ATOM 4449 O O . GLN A 1 609 ? -1.001 -19.163 -1.916 1.00 97.25 609 GLN A O 1
ATOM 4454 N N . ALA A 1 610 ? -1.918 -17.121 -2.062 1.00 98.19 610 ALA A N 1
ATOM 4455 C CA . ALA A 1 610 ? -3.214 -17.604 -2.508 1.00 98.19 610 ALA A CA 1
ATOM 4456 C C . ALA A 1 610 ? -3.150 -17.942 -4.000 1.00 98.19 610 ALA A C 1
ATOM 4458 O O . ALA A 1 610 ? -3.178 -17.060 -4.853 1.00 98.19 610 ALA A O 1
ATOM 4459 N N . ALA A 1 611 ? -3.137 -19.238 -4.321 1.00 97.94 611 ALA A N 1
ATOM 4460 C CA . ALA A 1 611 ? -3.026 -19.710 -5.700 1.00 97.94 611 ALA A CA 1
ATOM 4461 C C . ALA A 1 611 ? -4.046 -19.094 -6.691 1.00 97.94 611 ALA A C 1
ATOM 4463 O O . ALA A 1 611 ? -3.663 -18.880 -7.842 1.00 97.94 611 ALA A O 1
ATOM 4464 N N . PRO A 1 612 ? -5.322 -18.821 -6.329 1.00 97.81 612 PRO A N 1
ATOM 4465 C CA . PRO A 1 612 ? -6.236 -18.078 -7.203 1.00 97.81 612 PRO A CA 1
ATOM 4466 C C . PRO A 1 612 ? -5.721 -16.6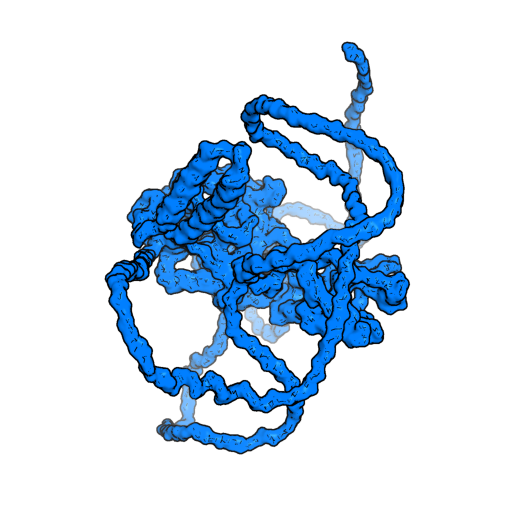86 -7.570 1.00 97.81 612 PRO A C 1
ATOM 4468 O O . PRO A 1 612 ? -5.676 -16.365 -8.754 1.00 97.81 612 PRO A O 1
ATOM 4471 N N . VAL A 1 613 ? -5.255 -15.920 -6.584 1.00 98.25 613 VAL A N 1
ATOM 4472 C CA . VAL A 1 613 ? -4.756 -14.553 -6.767 1.00 98.25 613 VAL A CA 1
ATOM 4473 C C . VAL A 1 613 ? -3.441 -14.543 -7.543 1.00 98.25 613 VAL A C 1
ATOM 4475 O O . VAL A 1 613 ? -3.309 -13.778 -8.493 1.00 98.25 613 VAL A O 1
ATOM 4478 N N . THR A 1 614 ? -2.508 -15.454 -7.244 1.00 97.69 614 THR A N 1
ATOM 4479 C CA . THR A 1 614 ? -1.265 -15.596 -8.024 1.00 97.69 614 THR A CA 1
ATOM 4480 C C . THR A 1 614 ? -1.563 -15.831 -9.510 1.00 97.69 614 THR A C 1
ATOM 4482 O O . THR A 1 614 ? -0.997 -15.162 -10.366 1.00 97.69 614 THR A O 1
ATOM 4485 N N . ARG A 1 615 ? -2.539 -16.692 -9.844 1.00 97.75 615 ARG A N 1
ATOM 4486 C CA . ARG A 1 615 ? -2.938 -16.911 -11.248 1.00 97.75 615 ARG A CA 1
ATOM 4487 C C . ARG A 1 615 ? -3.539 -15.670 -11.911 1.00 97.75 615 ARG A C 1
ATOM 4489 O O . ARG A 1 615 ? -3.359 -15.499 -13.117 1.00 97.75 615 ARG A O 1
ATOM 4496 N N . MET A 1 616 ? -4.276 -14.846 -11.163 1.00 98.12 616 MET A N 1
ATOM 4497 C CA . MET A 1 616 ? -4.818 -13.582 -11.674 1.00 98.12 616 MET A CA 1
ATOM 4498 C C . MET A 1 616 ? -3.679 -12.604 -12.000 1.00 98.12 616 MET A C 1
ATOM 4500 O O . MET A 1 616 ? -3.649 -12.057 -13.101 1.00 98.12 616 MET A O 1
ATOM 4504 N N . ILE A 1 617 ? -2.695 -12.478 -11.102 1.00 97.25 617 ILE A N 1
ATOM 4505 C CA . ILE A 1 617 ? -1.488 -11.659 -11.297 1.00 97.25 617 ILE A CA 1
ATOM 4506 C C . ILE A 1 617 ? -0.686 -12.136 -12.520 1.00 97.25 617 ILE A C 1
ATOM 4508 O O . ILE A 1 617 ? -0.358 -11.329 -13.389 1.00 97.25 617 ILE A O 1
ATOM 4512 N N . ASP A 1 618 ? -0.434 -13.442 -12.648 1.00 96.19 618 ASP A N 1
ATOM 4513 C CA . ASP A 1 618 ? 0.280 -14.009 -13.802 1.00 96.19 618 ASP A CA 1
ATOM 4514 C C . ASP A 1 618 ? -0.459 -13.730 -15.121 1.00 96.19 618 ASP A C 1
ATOM 4516 O O . ASP A 1 618 ? 0.145 -13.462 -16.160 1.00 96.19 618 ASP A O 1
ATOM 4520 N N . SER A 1 619 ? -1.795 -13.805 -15.102 1.00 97.38 619 SER A N 1
ATOM 4521 C CA . SER A 1 619 ? -2.617 -13.497 -16.274 1.00 97.38 619 SER A CA 1
ATOM 4522 C C . SER A 1 619 ? -2.559 -12.021 -16.650 1.00 97.38 619 SER A C 1
ATOM 4524 O O . SER A 1 619 ? -2.574 -11.701 -17.839 1.00 97.38 619 SER A O 1
ATOM 4526 N N . TYR A 1 620 ? -2.510 -11.133 -15.660 1.00 96.81 620 TYR A N 1
ATOM 4527 C CA . TYR A 1 620 ? -2.330 -9.706 -15.880 1.00 96.81 620 TYR A CA 1
ATOM 4528 C C . TYR A 1 620 ? -0.973 -9.413 -16.520 1.00 96.81 620 TYR A C 1
ATOM 4530 O O . TYR A 1 620 ? -0.941 -8.744 -17.551 1.00 96.81 620 TYR A O 1
ATOM 4538 N N . TYR A 1 621 ? 0.125 -9.962 -15.985 1.00 95.88 621 TYR A N 1
ATOM 4539 C CA . TYR A 1 621 ? 1.455 -9.720 -16.548 1.00 95.88 621 TYR A CA 1
ATOM 4540 C C . TYR A 1 621 ? 1.562 -10.206 -17.992 1.00 95.88 621 TYR A C 1
ATOM 4542 O O . TYR A 1 621 ? 1.931 -9.410 -18.850 1.00 95.88 621 TYR A O 1
ATOM 4550 N N . ARG A 1 622 ? 1.091 -11.422 -18.310 1.00 96.88 622 ARG A N 1
ATOM 4551 C CA . ARG A 1 622 ? 1.019 -11.893 -19.707 1.00 96.88 622 ARG A CA 1
ATOM 4552 C C . ARG A 1 622 ? 0.224 -10.955 -20.611 1.00 96.88 622 ARG A C 1
ATOM 4554 O O . ARG A 1 622 ? 0.692 -10.604 -21.689 1.00 96.88 622 ARG A O 1
ATOM 4561 N N . ARG A 1 623 ? -0.960 -10.516 -20.169 1.00 97.25 623 ARG A N 1
ATOM 4562 C CA . ARG A 1 623 ? -1.821 -9.602 -20.937 1.00 97.25 623 ARG A CA 1
ATOM 4563 C C . ARG A 1 623 ? -1.121 -8.268 -21.209 1.00 97.25 623 ARG A C 1
ATOM 4565 O O . ARG A 1 623 ? -1.182 -7.766 -22.330 1.00 97.25 623 ARG A O 1
ATOM 4572 N N . VAL A 1 624 ? -0.472 -7.696 -20.197 1.00 95.50 624 VAL A N 1
ATOM 4573 C CA . VAL A 1 624 ? 0.313 -6.460 -20.323 1.00 95.50 624 VAL A CA 1
ATOM 4574 C C . VAL A 1 624 ? 1.480 -6.666 -21.279 1.00 95.50 624 VAL A C 1
ATOM 4576 O O . VAL A 1 624 ? 1.668 -5.860 -22.182 1.00 95.50 624 VAL A O 1
ATOM 4579 N N . ASN A 1 625 ? 2.220 -7.760 -21.121 1.00 95.50 625 ASN A N 1
ATOM 4580 C CA . ASN A 1 625 ? 3.394 -8.072 -21.921 1.00 95.50 625 ASN A CA 1
ATOM 4581 C C . ASN A 1 625 ? 3.041 -8.214 -23.410 1.00 95.50 625 ASN A C 1
ATOM 4583 O O . ASN A 1 625 ? 3.623 -7.537 -24.255 1.00 95.50 625 ASN A O 1
ATOM 4587 N N . GLU A 1 626 ? 2.010 -9.004 -23.729 1.00 96.19 626 GLU A N 1
ATOM 4588 C CA . GLU A 1 626 ? 1.484 -9.169 -25.091 1.00 96.19 626 GLU A CA 1
ATOM 4589 C C . GLU A 1 626 ? 0.985 -7.845 -25.689 1.00 96.19 626 GLU A C 1
ATOM 4591 O O . GLU A 1 626 ? 1.236 -7.540 -26.859 1.00 96.19 626 GLU A O 1
ATOM 4596 N N . ASN A 1 627 ? 0.268 -7.041 -24.896 1.00 96.06 627 ASN A N 1
ATOM 4597 C CA . ASN A 1 627 ? -0.246 -5.760 -25.359 1.00 96.06 627 ASN A CA 1
ATOM 4598 C C . ASN A 1 627 ? 0.879 -4.765 -25.640 1.00 96.06 627 ASN A C 1
ATOM 4600 O O . ASN A 1 627 ? 0.898 -4.163 -26.712 1.00 96.06 627 ASN A O 1
ATOM 4604 N N . ASN A 1 628 ? 1.803 -4.599 -24.700 1.00 95.44 628 ASN A N 1
ATOM 4605 C CA . ASN A 1 628 ? 2.863 -3.604 -24.784 1.00 95.44 628 ASN A CA 1
ATOM 4606 C C . ASN A 1 628 ? 3.860 -3.953 -25.892 1.00 95.44 628 ASN A C 1
ATOM 4608 O O . ASN A 1 628 ? 4.262 -3.058 -26.633 1.00 95.44 628 ASN A O 1
ATOM 4612 N N . ALA A 1 629 ? 4.152 -5.243 -26.098 1.00 94.75 629 ALA A N 1
ATOM 4613 C CA . ALA A 1 629 ? 4.923 -5.713 -27.249 1.00 94.75 629 ALA A CA 1
ATOM 4614 C C . ALA A 1 629 ? 4.339 -5.228 -28.586 1.00 94.75 629 ALA A C 1
ATOM 4616 O O . ALA A 1 629 ? 5.075 -4.887 -29.507 1.00 94.75 629 ALA A O 1
ATOM 4617 N N . ARG A 1 630 ? 3.004 -5.194 -28.693 1.00 95.31 630 ARG A N 1
ATOM 4618 C CA . ARG A 1 630 ? 2.280 -4.785 -29.901 1.00 95.31 630 ARG A CA 1
ATOM 4619 C C . ARG A 1 630 ? 2.113 -3.270 -30.004 1.00 95.31 630 ARG A C 1
ATOM 4621 O O . ARG A 1 630 ? 2.346 -2.713 -31.070 1.00 95.31 630 ARG A O 1
ATOM 4628 N N . VAL A 1 631 ? 1.652 -2.618 -28.938 1.00 94.06 631 VAL A N 1
ATOM 4629 C CA . VAL A 1 631 ? 1.330 -1.180 -28.923 1.00 94.06 631 VAL A CA 1
ATOM 4630 C C . VAL A 1 631 ? 2.590 -0.340 -29.074 1.00 94.06 631 VAL A C 1
ATOM 4632 O O . VAL A 1 631 ? 2.582 0.643 -29.809 1.00 94.06 631 VAL A O 1
ATOM 4635 N N . PHE A 1 632 ? 3.683 -0.762 -28.442 1.00 94.12 632 PHE A N 1
ATOM 4636 C CA . PHE A 1 632 ? 4.949 -0.046 -28.488 1.00 94.12 632 PHE A CA 1
ATOM 4637 C C . PHE A 1 632 ? 5.922 -0.635 -29.512 1.00 94.12 632 PHE A C 1
ATOM 4639 O O . PHE A 1 632 ? 7.088 -0.270 -29.492 1.00 94.12 632 PHE A O 1
ATOM 4646 N N . ALA A 1 633 ? 5.498 -1.517 -30.426 1.00 94.00 633 ALA A N 1
ATOM 4647 C CA . ALA A 1 633 ? 6.396 -2.165 -31.394 1.00 94.00 633 ALA A CA 1
ATOM 4648 C C . ALA A 1 633 ? 7.251 -1.166 -32.202 1.00 94.00 633 ALA A C 1
ATOM 4650 O O . ALA A 1 633 ? 8.423 -1.423 -32.465 1.00 94.00 633 ALA A O 1
ATOM 4651 N N . ASP A 1 634 ? 6.671 -0.010 -32.537 1.00 93.38 634 ASP A N 1
ATOM 4652 C CA . ASP A 1 634 ? 7.322 1.049 -33.313 1.00 93.38 634 ASP A CA 1
ATOM 4653 C C . ASP A 1 634 ? 7.974 2.138 -32.435 1.00 93.38 634 ASP A C 1
ATOM 4655 O O . ASP A 1 634 ? 8.506 3.124 -32.951 1.00 93.38 634 ASP A O 1
ATOM 4659 N N . LEU A 1 635 ? 7.937 1.989 -31.104 1.00 92.69 635 LEU A N 1
ATOM 4660 C CA . LEU A 1 635 ? 8.537 2.944 -30.176 1.00 92.69 635 LEU A CA 1
ATOM 4661 C C . LEU A 1 635 ? 10.063 2.813 -30.198 1.00 92.69 635 LEU A C 1
ATOM 4663 O O . LEU A 1 635 ? 10.649 1.936 -29.560 1.00 92.69 635 LEU A O 1
ATOM 4667 N N . VAL A 1 636 ? 10.707 3.744 -30.891 1.00 92.62 636 VAL A N 1
ATOM 4668 C CA . VAL A 1 636 ? 12.164 3.889 -30.940 1.00 92.62 636 VAL A CA 1
ATOM 4669 C C . VAL A 1 636 ? 12.623 5.065 -30.072 1.00 92.62 636 VAL A C 1
ATOM 4671 O O . VAL A 1 636 ? 11.880 6.040 -29.924 1.00 92.62 636 VAL A O 1
ATOM 4674 N N . PRO A 1 637 ? 13.828 4.998 -29.477 1.00 91.44 637 PRO A N 1
ATOM 4675 C CA . PRO A 1 637 ? 14.367 6.111 -28.706 1.00 91.44 637 PRO A CA 1
ATOM 4676 C C . PRO A 1 637 ? 14.667 7.303 -29.625 1.00 91.44 637 PRO A C 1
ATOM 4678 O O . PRO A 1 637 ? 14.855 7.147 -30.835 1.00 91.44 637 PRO A O 1
ATOM 4681 N N . GLU A 1 638 ? 14.774 8.499 -29.045 1.00 92.31 638 GLU A N 1
ATOM 4682 C CA . GLU A 1 638 ? 15.284 9.662 -29.774 1.00 92.31 638 GLU A CA 1
ATOM 4683 C C . GLU A 1 638 ? 16.677 9.353 -30.344 1.00 92.31 638 GLU A C 1
ATOM 4685 O O . GLU A 1 638 ? 17.495 8.701 -29.694 1.00 92.31 638 GLU A O 1
ATOM 4690 N N . ALA A 1 639 ? 16.966 9.803 -31.564 1.00 92.25 639 ALA A N 1
ATOM 4691 C CA . ALA A 1 639 ? 18.304 9.654 -32.118 1.00 92.25 639 ALA A CA 1
ATOM 4692 C C . ALA A 1 639 ? 19.305 10.531 -31.338 1.00 92.25 639 ALA A C 1
ATOM 4694 O O . ALA A 1 639 ? 18.967 11.651 -30.950 1.00 92.25 639 ALA A O 1
ATOM 4695 N N . PRO A 1 640 ? 20.551 10.074 -31.131 1.00 93.31 640 PRO A N 1
ATOM 4696 C CA . PRO A 1 640 ? 21.598 10.942 -30.606 1.00 93.31 640 PRO A CA 1
ATOM 4697 C C . PRO A 1 640 ? 21.802 12.132 -31.554 1.00 93.31 640 PRO A C 1
ATOM 4699 O O . PRO A 1 640 ? 21.745 11.985 -32.779 1.00 93.31 640 PRO A O 1
ATOM 4702 N N . ALA A 1 641 ? 22.043 13.321 -30.995 1.00 93.69 641 ALA A N 1
ATOM 4703 C CA . ALA A 1 641 ? 22.359 14.496 -31.802 1.00 93.69 641 ALA A CA 1
ATOM 4704 C C . ALA A 1 641 ? 23.635 14.262 -32.630 1.00 93.69 641 ALA A C 1
ATOM 4706 O O . ALA A 1 641 ? 24.511 13.489 -32.241 1.00 93.69 641 ALA A O 1
ATOM 4707 N N . GLU A 1 642 ? 23.754 14.940 -33.773 1.00 91.75 642 GLU A N 1
ATOM 4708 C CA . GLU A 1 642 ? 24.905 14.774 -34.664 1.00 91.75 642 GLU A CA 1
ATOM 4709 C C . GLU A 1 642 ? 26.230 14.997 -33.912 1.00 91.75 642 GLU A C 1
ATOM 4711 O O . GLU A 1 642 ? 26.432 16.024 -33.261 1.00 91.75 642 GLU A O 1
ATOM 4716 N N . GLY A 1 643 ? 27.124 14.008 -33.988 1.00 89.12 643 GLY A N 1
ATOM 4717 C CA . GLY A 1 643 ? 28.421 14.031 -33.309 1.00 89.12 643 GLY A CA 1
ATOM 4718 C C . GLY A 1 643 ? 28.386 13.742 -31.803 1.00 89.12 643 GLY A C 1
ATOM 4719 O O . GLY A 1 643 ? 29.418 13.901 -31.160 1.00 89.12 643 GLY A O 1
ATOM 4720 N N . GLN A 1 644 ? 27.243 13.348 -31.231 1.00 92.38 644 GLN A N 1
ATOM 4721 C CA . GLN A 1 644 ? 27.168 12.836 -29.858 1.00 92.38 644 GLN A CA 1
ATOM 4722 C C . GLN A 1 644 ? 27.362 11.312 -29.817 1.00 92.38 644 GLN A C 1
ATOM 4724 O O . GLN A 1 644 ? 26.983 10.622 -30.771 1.00 92.38 644 GLN A O 1
ATOM 4729 N N . PRO A 1 645 ? 27.911 10.775 -28.711 1.00 93.88 645 PRO A N 1
ATOM 4730 C CA . PRO A 1 645 ? 28.111 9.343 -28.565 1.00 93.88 645 PRO A CA 1
ATOM 4731 C C . PRO A 1 645 ? 26.773 8.598 -28.465 1.00 93.88 645 PRO A C 1
ATOM 4733 O O . PRO A 1 645 ? 25.770 9.131 -27.987 1.00 93.88 645 PRO A O 1
ATOM 4736 N N . HIS A 1 646 ? 26.774 7.341 -28.900 1.00 94.00 646 HIS A N 1
ATOM 4737 C CA . HIS A 1 646 ? 25.624 6.440 -28.873 1.00 94.00 646 HIS A CA 1
ATOM 4738 C C . HIS A 1 646 ? 25.961 5.124 -28.174 1.00 94.00 646 HIS A C 1
ATOM 4740 O O . HIS A 1 646 ? 27.131 4.791 -27.966 1.00 94.00 646 HIS A O 1
ATOM 4746 N N . TYR A 1 647 ? 24.914 4.404 -27.772 1.00 96.31 647 TYR A N 1
ATOM 4747 C CA . TYR A 1 647 ? 25.058 3.139 -27.067 1.00 96.31 647 TYR A CA 1
ATOM 4748 C C . TYR A 1 647 ? 25.481 2.031 -28.036 1.00 96.31 647 TYR A C 1
ATOM 4750 O O . TYR A 1 647 ? 24.942 1.922 -29.137 1.00 96.31 647 TYR A O 1
ATOM 4758 N N . VAL A 1 648 ? 26.443 1.208 -27.623 1.00 94.81 648 VAL A N 1
ATOM 4759 C CA . VAL A 1 648 ? 27.012 0.114 -28.436 1.00 94.81 648 VAL A CA 1
ATOM 4760 C C . VAL A 1 648 ? 26.810 -1.273 -27.818 1.00 94.81 648 VAL A C 1
ATOM 4762 O O . VAL A 1 648 ? 27.050 -2.285 -28.478 1.00 94.81 648 VAL A O 1
ATOM 4765 N N . GLY A 1 649 ? 26.342 -1.340 -26.570 1.00 94.38 649 GLY A N 1
ATOM 4766 C CA . GLY A 1 649 ? 26.104 -2.569 -25.825 1.00 94.38 649 GLY A CA 1
ATOM 4767 C C . GLY A 1 649 ? 27.360 -3.148 -25.171 1.00 94.38 649 GLY A C 1
ATOM 4768 O O . GLY A 1 649 ? 28.492 -2.968 -25.620 1.00 94.38 649 GLY A O 1
ATOM 4769 N N . SER A 1 650 ? 27.160 -3.922 -24.099 1.00 93.00 650 SER A N 1
ATOM 4770 C CA . SER A 1 650 ? 28.267 -4.430 -23.261 1.00 93.00 650 SER A CA 1
ATOM 4771 C C . SER A 1 650 ? 29.233 -5.364 -24.001 1.00 93.00 650 SER A C 1
ATOM 4773 O O . SER A 1 650 ? 30.392 -5.485 -23.611 1.00 93.00 650 SER A O 1
ATOM 4775 N N . GLN A 1 651 ? 28.783 -6.023 -25.075 1.00 91.62 651 GLN A N 1
ATOM 4776 C CA . GLN A 1 651 ? 29.634 -6.914 -25.873 1.00 91.62 651 GLN A CA 1
ATOM 4777 C C . GLN A 1 651 ? 30.726 -6.153 -26.636 1.00 91.62 651 GLN A C 1
ATOM 4779 O O . GLN A 1 651 ? 31.823 -6.682 -26.803 1.00 91.62 651 GLN A O 1
ATOM 4784 N N . ALA A 1 652 ? 30.473 -4.901 -27.037 1.00 93.75 652 ALA A N 1
ATOM 4785 C CA . ALA A 1 652 ? 31.465 -4.068 -27.718 1.00 93.75 652 ALA A CA 1
ATOM 4786 C C . ALA A 1 652 ? 32.653 -3.696 -26.811 1.00 93.75 652 ALA A C 1
ATOM 4788 O O . ALA A 1 652 ? 33.734 -3.393 -27.307 1.00 93.75 652 ALA A O 1
ATOM 4789 N N . CYS A 1 653 ? 32.478 -3.765 -25.486 1.00 93.56 653 CYS A N 1
ATOM 4790 C CA . CYS A 1 653 ? 33.542 -3.533 -24.509 1.00 93.56 653 CYS A CA 1
ATOM 4791 C C . CYS A 1 653 ? 34.496 -4.737 -24.359 1.00 93.56 653 CYS A C 1
ATOM 4793 O O . CYS A 1 653 ? 35.578 -4.602 -23.786 1.00 93.56 653 CYS A O 1
ATOM 4795 N N . GLY A 1 654 ? 34.088 -5.925 -24.823 1.00 90.88 654 GLY A N 1
ATOM 4796 C CA . GLY A 1 654 ? 34.855 -7.169 -24.726 1.00 90.88 654 GLY A CA 1
ATOM 4797 C C . GLY A 1 654 ? 36.000 -7.275 -25.740 1.00 90.88 654 GLY A C 1
ATOM 4798 O O . GLY A 1 654 ? 36.495 -6.284 -26.271 1.00 90.88 654 GLY A O 1
ATOM 4799 N N . GLY A 1 655 ? 36.454 -8.499 -26.003 1.00 87.06 655 GLY A N 1
ATOM 4800 C CA . GLY A 1 655 ? 37.529 -8.785 -26.952 1.00 87.06 655 GLY A CA 1
ATOM 4801 C C . GLY A 1 655 ? 38.911 -8.444 -26.397 1.00 87.06 655 GLY A C 1
ATOM 4802 O O . GLY A 1 655 ? 39.295 -8.903 -25.324 1.00 87.06 655 GLY A O 1
ATOM 4803 N N . ASP A 1 656 ? 39.675 -7.634 -27.123 1.00 85.31 656 ASP A N 1
ATOM 4804 C CA . ASP A 1 656 ? 41.072 -7.355 -26.768 1.00 85.31 656 ASP A CA 1
ATOM 4805 C C . ASP A 1 656 ? 41.226 -6.316 -25.635 1.00 85.31 656 ASP A C 1
ATOM 4807 O O . ASP A 1 656 ? 42.326 -6.152 -25.105 1.00 85.31 656 ASP A O 1
ATOM 4811 N N . CYS A 1 657 ? 40.143 -5.628 -25.236 1.00 90.94 657 CYS A N 1
ATOM 4812 C CA . CYS A 1 657 ? 40.189 -4.526 -24.265 1.00 90.94 657 CYS A CA 1
ATOM 4813 C C . CYS A 1 657 ? 39.725 -4.922 -22.849 1.00 90.94 657 CYS A C 1
ATOM 4815 O O . CYS A 1 657 ? 40.536 -4.900 -21.921 1.00 90.94 657 CYS A O 1
ATOM 4817 N N . HIS A 1 658 ? 38.449 -5.296 -22.650 1.00 93.06 658 HIS A N 1
ATOM 4818 C CA . HIS A 1 658 ? 37.883 -5.558 -21.310 1.00 93.06 658 HIS A CA 1
ATOM 4819 C C . HIS A 1 658 ? 37.231 -6.939 -21.135 1.00 93.06 658 HIS A C 1
ATOM 4821 O O . HIS A 1 658 ? 36.317 -7.085 -20.322 1.00 93.06 658 HIS A O 1
ATOM 4827 N N . GLN A 1 659 ? 37.712 -7.981 -21.826 1.00 92.44 659 GLN A N 1
ATOM 4828 C CA . GLN A 1 659 ? 37.096 -9.319 -21.762 1.00 92.44 659 GLN A CA 1
ATOM 4829 C C . GLN A 1 659 ? 36.897 -9.840 -20.331 1.00 92.44 659 GLN A C 1
ATOM 4831 O O . GLN A 1 659 ? 35.818 -10.318 -20.004 1.00 92.44 659 GLN A O 1
ATOM 4836 N N . GLY A 1 660 ? 37.889 -9.679 -19.448 1.00 91.31 660 GLY A N 1
ATOM 4837 C CA . GLY A 1 660 ? 37.767 -10.133 -18.058 1.00 91.31 660 GLY A CA 1
ATOM 4838 C C . GLY A 1 660 ? 36.649 -9.432 -17.272 1.00 91.31 660 GLY A C 1
ATOM 4839 O O . GLY A 1 660 ? 36.004 -10.062 -16.436 1.00 91.31 660 GLY A O 1
ATOM 4840 N N . ALA A 1 661 ? 36.386 -8.150 -17.555 1.00 92.69 661 ALA A N 1
ATOM 4841 C CA . ALA A 1 661 ? 35.273 -7.421 -16.951 1.00 92.69 661 ALA A CA 1
ATOM 4842 C C . ALA A 1 661 ? 33.928 -7.901 -17.511 1.00 92.69 661 ALA A C 1
ATOM 4844 O O . ALA A 1 661 ? 32.998 -8.134 -16.743 1.00 92.69 661 ALA A O 1
ATOM 4845 N N . VAL A 1 662 ? 33.842 -8.095 -18.832 1.00 93.62 662 VAL A N 1
ATOM 4846 C CA . VAL A 1 662 ? 32.634 -8.594 -19.510 1.00 93.62 662 VAL A CA 1
ATOM 4847 C C . VAL A 1 662 ? 32.264 -9.998 -19.028 1.00 93.62 662 VAL A C 1
ATOM 4849 O O . VAL A 1 662 ? 31.099 -10.247 -18.707 1.00 93.62 662 VAL A O 1
ATOM 4852 N N . ASP A 1 663 ? 33.243 -10.896 -18.905 1.00 92.38 663 ASP A N 1
ATOM 4853 C CA . ASP A 1 663 ? 33.039 -12.265 -18.416 1.00 92.38 663 ASP A CA 1
ATOM 4854 C C . ASP A 1 663 ? 32.464 -12.269 -16.995 1.00 92.38 663 ASP A C 1
ATOM 4856 O O . ASP A 1 663 ? 31.510 -12.995 -16.702 1.00 92.38 663 ASP A O 1
ATOM 4860 N N . TRP A 1 664 ? 33.009 -11.428 -16.109 1.00 93.38 664 TRP A N 1
ATOM 4861 C CA . TRP A 1 664 ? 32.499 -11.293 -14.747 1.00 93.38 664 TRP A CA 1
ATOM 4862 C C . TRP A 1 664 ? 31.093 -10.684 -14.721 1.00 93.38 664 TRP A C 1
ATOM 4864 O O . TRP A 1 664 ? 30.199 -11.218 -14.059 1.00 93.38 664 TRP A O 1
ATOM 4874 N N . TRP A 1 665 ? 30.878 -9.596 -15.468 1.00 93.75 665 TRP A N 1
ATOM 4875 C CA . TRP A 1 665 ? 29.612 -8.861 -15.474 1.00 93.75 665 TRP A CA 1
ATOM 4876 C C . TRP A 1 665 ? 28.449 -9.714 -15.977 1.00 93.75 665 TRP A C 1
ATOM 4878 O O . TRP A 1 665 ? 27.367 -9.679 -15.397 1.00 93.75 665 TRP A O 1
ATOM 4888 N N . THR A 1 666 ? 28.687 -10.551 -16.990 1.00 91.94 666 THR A N 1
ATOM 4889 C CA . THR A 1 666 ? 27.683 -11.475 -17.549 1.00 91.94 666 THR A CA 1
ATOM 4890 C C . THR A 1 666 ? 27.171 -12.484 -16.509 1.00 91.94 666 THR A C 1
ATOM 4892 O O . THR A 1 666 ? 26.041 -12.960 -16.599 1.00 91.94 666 THR A O 1
ATOM 4895 N N . GLY A 1 667 ? 27.972 -12.805 -15.485 1.00 91.19 667 GLY A N 1
ATOM 4896 C CA . GLY A 1 667 ? 27.554 -13.644 -14.356 1.00 91.19 667 GLY A CA 1
ATOM 4897 C C . GLY A 1 667 ? 26.899 -12.879 -13.197 1.00 91.19 667 GLY A C 1
ATOM 4898 O O . GLY A 1 667 ? 26.268 -13.495 -12.332 1.00 91.19 667 GLY A O 1
ATOM 4899 N N . HIS A 1 668 ? 27.037 -11.553 -13.154 1.00 93.31 668 HIS A N 1
ATOM 4900 C CA . HIS A 1 668 ? 26.497 -10.705 -12.093 1.00 93.31 668 HIS A CA 1
ATOM 4901 C C . HIS A 1 668 ? 24.965 -10.562 -12.200 1.00 93.31 668 HIS A C 1
ATOM 4903 O O . HIS A 1 668 ? 24.366 -10.867 -13.231 1.00 93.31 668 HIS A O 1
ATOM 4909 N N . ALA A 1 669 ? 24.306 -10.103 -11.129 1.00 92.69 669 ALA A N 1
ATOM 4910 C CA . ALA A 1 669 ? 22.861 -9.853 -11.134 1.00 92.69 669 ALA A CA 1
ATOM 4911 C C . ALA A 1 669 ? 22.469 -8.814 -12.201 1.00 92.69 669 ALA A C 1
ATOM 4913 O O . ALA A 1 669 ? 21.557 -9.051 -12.984 1.00 92.69 669 ALA A O 1
ATOM 4914 N N . HIS A 1 670 ? 23.227 -7.718 -12.307 1.00 94.06 670 HIS A N 1
ATOM 4915 C CA . HIS A 1 670 ? 23.024 -6.688 -13.333 1.00 94.06 670 HIS A CA 1
ATOM 4916 C C . HIS A 1 670 ? 23.118 -7.229 -14.762 1.00 94.06 670 HIS A C 1
ATOM 4918 O O . HIS A 1 670 ? 22.229 -6.950 -15.558 1.00 94.06 670 HIS A O 1
ATOM 4924 N N . GLY A 1 671 ? 24.129 -8.050 -15.073 1.00 94.94 671 GLY A N 1
ATOM 4925 C CA . GLY A 1 671 ? 24.308 -8.652 -16.399 1.00 94.94 671 GLY A CA 1
ATOM 4926 C C . GLY A 1 671 ? 23.308 -9.761 -16.740 1.00 94.94 671 GLY A C 1
ATOM 4927 O O . GLY A 1 671 ? 23.354 -10.290 -17.847 1.00 94.94 671 GLY A O 1
ATOM 4928 N N . ARG A 1 672 ? 22.405 -10.104 -15.812 1.00 93.75 672 ARG A N 1
ATOM 4929 C CA . ARG A 1 672 ? 21.300 -11.055 -16.009 1.00 93.75 672 ARG A CA 1
ATOM 4930 C C . ARG A 1 672 ? 19.933 -10.451 -15.687 1.00 93.75 672 ARG A C 1
ATOM 4932 O O . ARG A 1 672 ? 18.949 -11.183 -15.617 1.00 93.75 672 ARG A O 1
ATOM 4939 N N . ALA A 1 673 ? 19.867 -9.135 -15.476 1.00 93.88 673 ALA A N 1
ATOM 4940 C CA . ALA A 1 673 ? 18.671 -8.466 -14.984 1.00 93.88 673 ALA A CA 1
ATOM 4941 C C . ALA A 1 673 ? 17.456 -8.739 -15.878 1.00 93.88 673 ALA A C 1
ATOM 4943 O O . ALA A 1 673 ? 16.394 -9.090 -15.373 1.00 93.88 673 ALA A O 1
ATOM 4944 N N . TYR A 1 674 ? 17.593 -8.659 -17.200 1.00 94.81 674 TYR A N 1
ATOM 4945 C CA . TYR A 1 674 ? 16.446 -8.797 -18.099 1.00 94.81 674 TYR A CA 1
ATOM 4946 C C . TYR A 1 674 ? 15.829 -10.200 -18.090 1.00 94.81 674 TYR A C 1
ATOM 4948 O O . TYR A 1 674 ? 14.614 -10.333 -18.205 1.00 94.81 674 TYR A O 1
ATOM 4956 N N . ALA A 1 675 ? 16.638 -11.243 -17.871 1.00 93.81 675 ALA A N 1
ATOM 4957 C CA . ALA A 1 675 ? 16.142 -12.618 -17.790 1.00 93.81 675 ALA A CA 1
ATOM 4958 C C . ALA A 1 675 ? 15.094 -12.791 -16.677 1.00 93.81 675 ALA A C 1
ATOM 4960 O O . ALA A 1 675 ? 14.120 -13.513 -16.862 1.00 93.81 675 ALA A O 1
ATOM 4961 N N . THR A 1 676 ? 15.238 -12.057 -15.567 1.00 92.00 676 THR A N 1
ATOM 4962 C CA . THR A 1 676 ? 14.264 -12.075 -14.461 1.00 92.00 676 THR A CA 1
ATOM 4963 C C . THR A 1 676 ? 12.893 -11.515 -14.853 1.00 92.00 676 THR A C 1
ATOM 4965 O O . THR A 1 676 ? 11.894 -11.868 -14.231 1.00 92.00 676 THR A O 1
ATOM 4968 N N . LEU A 1 677 ? 12.824 -10.675 -15.894 1.00 93.56 677 LEU A N 1
ATOM 4969 C CA . LEU A 1 677 ? 11.555 -10.208 -16.449 1.00 93.56 677 LEU A CA 1
ATOM 4970 C C . LEU A 1 677 ? 10.953 -11.250 -17.386 1.00 93.56 677 LEU A C 1
ATOM 4972 O O . LEU A 1 677 ? 9.773 -11.558 -17.259 1.00 93.56 677 LEU A O 1
ATOM 4976 N N . THR A 1 678 ? 11.769 -11.827 -18.273 1.00 93.25 678 THR A N 1
ATOM 4977 C CA . THR A 1 678 ? 11.325 -12.855 -19.228 1.00 93.25 678 THR A CA 1
ATOM 4978 C C . THR A 1 678 ? 10.779 -14.101 -18.534 1.00 93.25 678 THR A C 1
ATOM 4980 O O . THR A 1 678 ? 9.813 -14.696 -18.994 1.00 93.25 678 THR A O 1
ATOM 4983 N N . GLU A 1 679 ? 11.360 -14.498 -17.400 1.00 91.88 679 GLU A N 1
ATOM 4984 C CA . GLU A 1 679 ? 10.872 -15.631 -16.599 1.00 91.88 679 GLU A CA 1
ATOM 4985 C C . GLU A 1 679 ? 9.467 -15.407 -16.011 1.00 91.88 679 GLU A C 1
ATOM 4987 O O . GLU A 1 679 ? 8.807 -16.374 -15.630 1.00 91.88 679 GLU A O 1
ATOM 4992 N N . LEU A 1 680 ? 9.014 -14.150 -15.936 1.00 90.50 680 LEU A N 1
ATOM 4993 C CA . LEU A 1 680 ? 7.761 -13.737 -15.303 1.00 90.50 680 LEU A CA 1
ATOM 4994 C C . LEU A 1 680 ? 6.787 -13.038 -16.269 1.00 90.50 680 LEU A C 1
ATOM 4996 O O . LEU A 1 680 ? 5.802 -12.465 -15.800 1.00 90.50 680 LEU A O 1
ATOM 5000 N N . ASP A 1 681 ? 7.059 -13.054 -17.579 1.00 94.56 681 ASP A N 1
ATOM 5001 C CA . ASP A 1 681 ? 6.297 -12.326 -18.605 1.00 94.56 681 ASP A CA 1
ATOM 5002 C C . ASP A 1 681 ? 6.199 -10.810 -18.305 1.00 94.56 681 ASP A C 1
ATOM 5004 O O . ASP A 1 681 ? 5.118 -10.218 -18.333 1.00 94.56 681 ASP A O 1
ATOM 5008 N N . LYS A 1 682 ? 7.320 -10.170 -17.941 1.00 93.94 682 LYS A N 1
ATOM 5009 C CA . LYS A 1 682 ? 7.388 -8.738 -17.565 1.00 93.94 682 LYS A CA 1
ATOM 5010 C C . LYS A 1 682 ? 8.326 -7.908 -18.434 1.00 93.94 682 LYS A C 1
ATOM 5012 O O . LYS A 1 682 ? 8.556 -6.739 -18.131 1.00 93.94 682 LYS A O 1
ATOM 5017 N N . GLU A 1 683 ? 8.908 -8.480 -19.478 1.00 93.38 683 GLU A N 1
ATOM 5018 C CA . GLU A 1 683 ? 9.941 -7.826 -20.281 1.00 93.38 683 GLU A CA 1
ATOM 5019 C C . GLU A 1 683 ? 9.449 -6.581 -21.031 1.00 93.38 683 GLU A C 1
ATOM 5021 O O . GLU A 1 683 ? 10.249 -5.691 -21.315 1.00 93.38 683 GLU A O 1
ATOM 5026 N N . PHE A 1 684 ? 8.137 -6.483 -21.268 1.00 94.81 684 PHE A N 1
ATOM 5027 C CA . PHE A 1 684 ? 7.470 -5.309 -21.828 1.00 94.81 684 PHE A CA 1
ATOM 5028 C C . PHE A 1 684 ? 6.617 -4.546 -20.800 1.00 94.81 684 PHE A C 1
ATOM 5030 O O . PHE A 1 684 ? 5.789 -3.712 -21.169 1.00 94.81 684 PHE A O 1
ATOM 5037 N N . ASN A 1 685 ? 6.775 -4.818 -19.502 1.00 93.00 685 ASN A N 1
ATOM 5038 C CA . ASN A 1 685 ? 6.093 -4.055 -18.462 1.00 93.00 685 ASN A CA 1
ATOM 5039 C C . ASN A 1 685 ? 6.793 -2.702 -18.259 1.00 93.00 685 ASN A C 1
ATOM 5041 O O . ASN A 1 685 ? 7.994 -2.653 -17.982 1.00 93.00 685 ASN A O 1
ATOM 5045 N N . LEU A 1 686 ? 6.033 -1.608 -18.358 1.00 91.81 686 LEU A N 1
ATOM 5046 C CA . LEU A 1 686 ? 6.570 -0.242 -18.322 1.00 91.81 686 LEU A CA 1
ATOM 5047 C C . LEU A 1 686 ? 7.199 0.113 -16.969 1.00 91.81 686 LEU A C 1
ATOM 5049 O O . LEU A 1 686 ? 8.151 0.883 -16.922 1.00 91.81 686 LEU A O 1
ATOM 5053 N N . SER A 1 687 ? 6.720 -0.504 -15.889 1.00 87.81 687 SER A N 1
ATOM 5054 C CA . SER A 1 687 ? 7.218 -0.329 -14.521 1.00 87.81 687 SER A CA 1
ATOM 5055 C C . SER A 1 687 ? 8.500 -1.112 -14.249 1.00 87.81 687 SER A C 1
ATOM 5057 O O . SER A 1 687 ? 9.202 -0.824 -13.288 1.00 87.81 687 SER A O 1
ATOM 5059 N N . CYS A 1 688 ? 8.796 -2.136 -15.055 1.00 90.00 688 CYS A N 1
ATOM 5060 C CA . CYS A 1 688 ? 9.897 -3.060 -14.793 1.00 90.00 688 CYS A CA 1
ATOM 5061 C C . CYS A 1 688 ? 11.077 -2.843 -15.737 1.00 90.00 688 CYS A C 1
ATOM 5063 O O . CYS A 1 688 ? 12.230 -2.865 -15.309 1.00 90.00 688 CYS A O 1
ATOM 5065 N N . VAL A 1 689 ? 10.807 -2.640 -17.029 1.00 91.94 689 VAL A N 1
ATOM 5066 C CA . VAL A 1 689 ? 11.847 -2.669 -18.063 1.00 91.94 689 VAL A CA 1
ATOM 5067 C C . VAL A 1 689 ? 12.936 -1.621 -17.826 1.00 91.94 689 VAL A C 1
ATOM 5069 O O . VAL A 1 689 ? 14.109 -1.924 -18.031 1.00 91.94 689 VAL A O 1
ATOM 5072 N N . GLY A 1 690 ? 12.587 -0.437 -17.307 1.00 90.69 690 GLY A N 1
ATOM 5073 C CA . GLY A 1 690 ? 13.514 0.687 -17.161 1.00 90.69 690 GLY A CA 1
ATOM 5074 C C . GLY A 1 690 ? 14.737 0.409 -16.287 1.00 90.69 690 GLY A C 1
ATOM 5075 O O . GLY A 1 690 ? 15.819 0.914 -16.580 1.00 90.69 690 GLY A O 1
ATOM 5076 N N . CYS A 1 691 ? 14.600 -0.452 -15.275 1.00 90.94 691 CYS A N 1
ATOM 5077 C CA . CYS A 1 691 ? 15.704 -0.866 -14.404 1.00 90.94 691 CYS A CA 1
ATOM 5078 C C . CYS A 1 691 ? 16.442 -2.123 -14.903 1.00 90.94 691 CYS A C 1
ATOM 5080 O O . CYS A 1 691 ? 17.415 -2.547 -14.285 1.00 90.94 691 CYS A O 1
ATOM 5082 N N . HIS A 1 692 ? 15.986 -2.747 -15.993 1.00 94.12 692 HIS A N 1
ATOM 5083 C CA . HIS A 1 692 ? 16.468 -4.047 -16.481 1.00 94.12 692 HIS A CA 1
ATOM 5084 C C . HIS A 1 692 ? 17.131 -3.979 -17.865 1.00 94.12 692 HIS A C 1
ATOM 5086 O O . HIS A 1 692 ? 17.569 -5.006 -18.393 1.00 94.12 692 HIS A O 1
ATOM 5092 N N . VAL A 1 693 ? 17.237 -2.783 -18.441 1.00 95.75 693 VAL A N 1
ATOM 5093 C CA . VAL A 1 693 ? 17.895 -2.520 -19.726 1.00 95.75 693 VAL A CA 1
ATOM 5094 C C . VAL A 1 693 ? 18.894 -1.371 -19.607 1.00 95.75 693 VAL A C 1
ATOM 5096 O O . VAL A 1 693 ? 18.936 -0.630 -18.624 1.00 95.75 693 VAL A O 1
ATOM 5099 N N . THR A 1 694 ? 19.721 -1.220 -20.632 1.00 96.38 694 THR A N 1
ATOM 5100 C CA . THR A 1 694 ? 20.725 -0.162 -20.723 1.00 96.38 694 THR A CA 1
ATOM 5101 C C . THR A 1 694 ? 20.166 1.048 -21.464 1.00 96.38 694 THR A C 1
ATOM 5103 O O . THR A 1 694 ? 19.629 0.915 -22.562 1.00 96.38 694 THR A O 1
ATOM 5106 N N . GLY A 1 695 ? 20.304 2.244 -20.886 1.00 94.19 695 GLY A N 1
ATOM 5107 C CA . GLY A 1 695 ? 19.935 3.497 -21.556 1.00 94.19 695 GLY A CA 1
ATOM 5108 C C . GLY A 1 695 ? 18.432 3.681 -21.794 1.00 94.19 695 GLY A C 1
ATOM 5109 O O . GLY A 1 695 ? 18.057 4.238 -22.823 1.00 94.19 695 GLY A O 1
ATOM 5110 N N . TYR A 1 696 ? 17.571 3.211 -20.885 1.00 93.88 696 TYR A N 1
ATOM 5111 C CA . TYR A 1 696 ? 16.116 3.305 -21.052 1.00 93.88 696 TYR A CA 1
ATOM 5112 C C . TYR A 1 696 ? 15.645 4.749 -21.274 1.00 93.88 696 TYR A C 1
ATOM 5114 O O . TYR A 1 696 ? 15.959 5.650 -20.491 1.00 93.88 696 TYR A O 1
ATOM 5122 N N . MET A 1 697 ? 14.911 4.959 -22.368 1.00 91.69 697 MET A N 1
ATOM 5123 C CA . MET A 1 697 ? 14.397 6.245 -22.847 1.00 91.69 697 MET A CA 1
ATOM 5124 C C . MET A 1 697 ? 15.469 7.338 -23.015 1.00 91.69 697 MET A C 1
ATOM 5126 O O . MET A 1 697 ? 15.154 8.528 -23.044 1.00 91.69 697 MET A O 1
ATOM 5130 N N . LYS A 1 698 ? 16.751 6.963 -23.130 1.00 92.56 698 LYS A N 1
ATOM 5131 C CA . LYS A 1 698 ? 17.848 7.882 -23.467 1.00 92.56 698 LYS A CA 1
ATOM 5132 C C . LYS A 1 698 ? 18.071 7.911 -24.976 1.00 92.56 698 LYS A C 1
ATOM 5134 O O . LYS A 1 698 ? 17.763 6.947 -25.673 1.00 92.56 698 LYS A O 1
ATOM 5139 N N . ALA A 1 699 ? 18.636 9.009 -25.475 1.00 93.81 699 ALA A N 1
ATOM 5140 C CA . ALA A 1 699 ? 18.935 9.148 -26.896 1.00 93.81 699 ALA A CA 1
ATOM 5141 C C . ALA A 1 699 ? 19.897 8.039 -27.367 1.00 93.81 699 ALA A C 1
ATOM 5143 O O . ALA A 1 699 ? 20.947 7.824 -26.762 1.00 93.81 699 ALA A O 1
ATOM 5144 N N . GLY A 1 700 ? 19.515 7.310 -28.417 1.00 91.69 700 GLY A N 1
ATOM 5145 C CA . GLY A 1 700 ? 20.225 6.135 -28.931 1.00 91.69 700 GLY A CA 1
ATOM 5146 C C . GLY A 1 700 ? 20.211 4.909 -28.010 1.00 91.69 700 GLY A C 1
ATOM 5147 O O . GLY A 1 700 ? 20.980 3.984 -28.252 1.00 91.69 700 GLY A O 1
ATOM 5148 N N . GLY A 1 701 ? 19.415 4.928 -26.937 1.00 94.25 701 GLY A N 1
ATOM 5149 C CA . GLY A 1 701 ? 19.348 3.883 -25.919 1.00 94.25 701 GLY A CA 1
ATOM 5150 C C . GLY A 1 701 ? 18.272 2.833 -26.193 1.00 94.25 701 GLY A C 1
ATOM 5151 O O . GLY A 1 701 ? 18.076 2.398 -27.325 1.00 94.25 701 GLY A O 1
ATOM 5152 N N . SER A 1 702 ? 17.581 2.394 -25.144 1.00 95.38 702 SER A N 1
ATOM 5153 C CA . SER A 1 702 ? 16.509 1.395 -25.232 1.00 95.38 702 SER A CA 1
ATOM 5154 C C . SER A 1 702 ? 15.132 1.999 -24.962 1.00 95.38 702 SER A C 1
ATOM 5156 O O . SER A 1 702 ? 15.003 3.068 -24.370 1.00 95.38 702 SER A O 1
ATOM 5158 N N . THR A 1 703 ? 14.089 1.300 -25.386 1.00 94.19 703 THR A N 1
ATOM 5159 C CA . THR A 1 703 ? 12.692 1.517 -24.992 1.00 94.19 703 THR A CA 1
ATOM 5160 C C . THR A 1 703 ? 12.143 0.194 -24.460 1.00 94.19 703 THR A C 1
ATOM 5162 O O . THR A 1 703 ? 12.885 -0.776 -24.303 1.00 94.19 703 THR A O 1
ATOM 5165 N N . VAL A 1 704 ? 10.843 0.135 -24.168 1.00 93.12 704 VAL A N 1
ATOM 5166 C CA . VAL A 1 704 ? 10.206 -1.096 -23.686 1.00 93.12 704 VAL A CA 1
ATOM 5167 C C . VAL A 1 704 ? 10.361 -2.250 -24.687 1.00 93.12 704 VAL A C 1
ATOM 5169 O O . VAL A 1 704 ? 10.608 -3.379 -24.289 1.00 93.12 704 VAL A O 1
ATOM 5172 N N . THR A 1 705 ? 10.305 -1.963 -25.985 1.00 93.31 705 THR A N 1
ATOM 5173 C CA . THR A 1 705 ? 10.329 -2.934 -27.097 1.00 93.31 705 THR A CA 1
ATOM 5174 C C . THR A 1 705 ? 11.579 -2.832 -27.970 1.00 93.31 705 THR A C 1
ATOM 5176 O O . THR A 1 705 ? 11.835 -3.727 -28.776 1.00 93.31 705 THR A O 1
ATOM 5179 N N . HIS A 1 706 ? 12.378 -1.773 -27.820 1.00 92.50 706 HIS A N 1
ATOM 5180 C CA . HIS A 1 706 ? 13.597 -1.546 -28.591 1.00 92.50 706 HIS A CA 1
ATOM 5181 C C . HIS A 1 706 ? 14.844 -1.693 -27.716 1.00 92.50 706 HIS A C 1
ATOM 5183 O O . HIS A 1 706 ? 15.029 -0.951 -26.758 1.00 92.50 706 HIS A O 1
ATOM 5189 N N . ASN A 1 707 ? 15.751 -2.606 -28.064 1.00 89.75 707 ASN A N 1
ATOM 5190 C CA . ASN A 1 707 ? 16.975 -2.857 -27.291 1.00 89.75 707 ASN A CA 1
ATOM 5191 C C . ASN A 1 707 ? 18.220 -3.093 -28.170 1.00 89.75 707 ASN A C 1
ATOM 5193 O O . ASN A 1 707 ? 19.134 -3.804 -27.749 1.00 89.75 707 ASN A O 1
ATOM 5197 N N . LEU A 1 708 ? 18.256 -2.497 -29.372 1.00 83.06 708 LEU A N 1
ATOM 5198 C CA . LEU A 1 708 ? 19.316 -2.667 -30.382 1.00 83.06 708 LEU A CA 1
ATOM 5199 C C . LEU A 1 708 ? 19.629 -4.146 -30.679 1.00 83.06 708 LEU A C 1
ATOM 5201 O O . LEU A 1 708 ? 20.745 -4.608 -30.450 1.00 83.06 708 LEU A O 1
ATOM 5205 N N . ASP A 1 709 ? 18.631 -4.903 -31.144 1.00 86.50 709 ASP A N 1
ATOM 5206 C CA . ASP A 1 709 ? 18.754 -6.339 -31.456 1.00 86.50 709 ASP A CA 1
ATOM 5207 C C . ASP A 1 709 ? 19.338 -7.176 -30.296 1.00 86.50 709 ASP A C 1
ATOM 5209 O O . ASP A 1 709 ? 20.095 -8.129 -30.490 1.00 86.50 709 ASP A O 1
ATOM 5213 N N . GLY A 1 710 ? 18.992 -6.808 -29.061 1.00 88.38 710 GLY A N 1
ATOM 5214 C CA . GLY A 1 710 ? 19.441 -7.464 -27.836 1.00 88.38 710 GLY A CA 1
ATOM 5215 C C . GLY A 1 710 ? 20.714 -6.882 -27.215 1.00 88.38 710 GLY A C 1
ATOM 5216 O O . GLY A 1 710 ? 21.082 -7.298 -26.117 1.00 88.38 710 GLY A O 1
ATOM 5217 N N . ALA A 1 711 ? 21.387 -5.919 -27.851 1.00 92.12 711 ALA A N 1
ATOM 5218 C CA . ALA A 1 711 ? 22.651 -5.371 -27.350 1.00 92.12 711 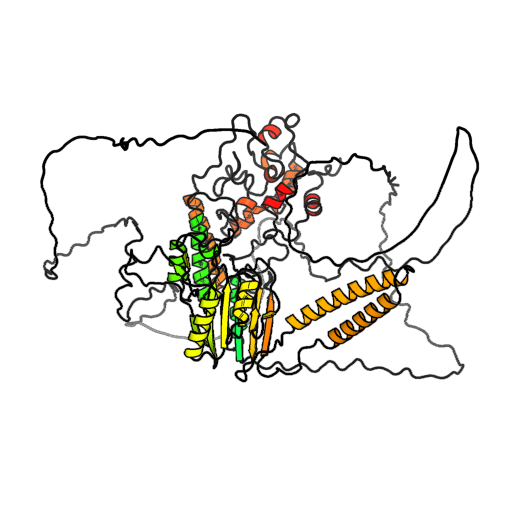ALA A CA 1
ATOM 5219 C C . ALA A 1 711 ? 22.507 -4.562 -26.044 1.00 92.12 711 ALA A C 1
ATOM 5221 O O . ALA A 1 711 ? 23.459 -4.491 -25.262 1.00 92.12 711 ALA A O 1
ATOM 5222 N N . LEU A 1 712 ? 21.327 -3.980 -25.795 1.00 95.69 712 LEU A N 1
ATOM 5223 C CA . LEU A 1 712 ? 21.023 -3.177 -24.599 1.00 95.69 712 LEU A CA 1
ATOM 5224 C C . LEU A 1 712 ? 20.221 -3.930 -23.535 1.00 95.69 712 LEU A C 1
ATOM 5226 O O . LEU A 1 712 ? 19.771 -3.337 -22.555 1.00 95.69 712 LEU A O 1
ATOM 5230 N N . VAL A 1 713 ? 20.036 -5.235 -23.718 1.00 94.12 713 VAL A N 1
ATOM 5231 C CA . VAL A 1 713 ? 19.438 -6.108 -22.710 1.00 94.12 713 VAL A CA 1
ATOM 5232 C C . VAL A 1 713 ? 20.367 -6.187 -21.496 1.00 94.12 713 VAL A C 1
ATOM 5234 O O . VAL A 1 713 ? 21.585 -6.303 -21.652 1.00 94.12 713 VAL A O 1
ATOM 5237 N N . ASN A 1 714 ? 19.775 -6.198 -20.295 1.00 95.88 714 ASN A N 1
ATOM 5238 C CA . ASN A 1 714 ? 20.435 -6.129 -18.987 1.00 95.88 714 ASN A CA 1
ATOM 5239 C C . ASN A 1 714 ? 20.910 -4.722 -18.596 1.00 95.88 714 ASN A C 1
ATOM 5241 O O . ASN A 1 714 ? 20.992 -3.806 -19.414 1.00 95.88 714 ASN A O 1
ATOM 5245 N N . VAL A 1 715 ? 21.275 -4.570 -17.321 1.00 95.69 715 VAL A N 1
ATOM 5246 C CA . VAL A 1 715 ? 21.999 -3.392 -16.832 1.00 95.69 715 VAL A CA 1
ATOM 5247 C C . VAL A 1 715 ? 23.460 -3.558 -17.250 1.00 95.69 715 VAL A C 1
ATOM 5249 O O . VAL A 1 715 ? 24.226 -4.276 -16.607 1.00 95.69 715 VAL A O 1
ATOM 5252 N N . GLY A 1 716 ? 23.816 -2.977 -18.393 1.00 95.00 716 GLY A N 1
ATOM 5253 C CA . GLY A 1 716 ? 25.113 -3.122 -19.048 1.00 95.00 716 GLY A CA 1
ATOM 5254 C C . GLY A 1 716 ? 26.162 -2.113 -18.585 1.00 95.00 716 GLY A C 1
ATOM 5255 O O . GLY A 1 716 ? 25.902 -1.261 -17.736 1.00 95.00 716 GLY A O 1
ATOM 5256 N N . CYS A 1 717 ? 27.360 -2.175 -19.176 1.00 95.06 717 CYS A N 1
ATOM 5257 C CA . CYS A 1 717 ? 28.466 -1.262 -18.851 1.00 95.06 717 CYS A CA 1
ATOM 5258 C C . CYS A 1 717 ? 28.059 0.214 -19.010 1.00 95.06 717 CYS A C 1
ATOM 5260 O O . CYS A 1 717 ? 28.376 1.063 -18.176 1.00 95.06 717 CYS A O 1
ATOM 5262 N N . GLU A 1 718 ? 27.307 0.512 -20.067 1.00 96.19 718 GLU A N 1
ATOM 5263 C CA . GLU A 1 718 ? 26.891 1.869 -20.423 1.00 96.19 718 GLU A CA 1
ATOM 5264 C C . GLU A 1 718 ? 25.772 2.415 -19.517 1.00 96.19 718 GLU A C 1
ATOM 5266 O O . GLU A 1 718 ? 25.513 3.617 -19.538 1.00 96.19 718 GLU A O 1
ATOM 5271 N N . SER A 1 719 ? 25.149 1.583 -18.666 1.00 94.75 719 SER A N 1
ATOM 5272 C CA . SER A 1 719 ? 24.224 2.062 -17.625 1.00 94.75 719 SER A CA 1
ATOM 5273 C C . SER A 1 719 ? 24.949 2.892 -16.565 1.00 94.75 719 SER A C 1
ATOM 5275 O O . SER A 1 719 ? 24.361 3.810 -15.999 1.00 94.75 719 SER A O 1
ATOM 5277 N N . CYS A 1 720 ? 26.227 2.587 -16.310 1.00 93.44 720 CYS A N 1
ATOM 5278 C CA . CYS A 1 720 ? 27.060 3.328 -15.366 1.00 93.44 720 CYS A CA 1
ATOM 5279 C C . CYS A 1 720 ? 28.001 4.308 -16.067 1.00 93.44 720 CYS A C 1
ATOM 5281 O O . CYS A 1 720 ? 28.122 5.457 -15.651 1.00 93.44 720 CYS A O 1
ATOM 5283 N N . HIS A 1 721 ? 28.656 3.854 -17.134 1.00 94.25 721 HIS A N 1
ATOM 5284 C CA . HIS A 1 721 ? 29.706 4.609 -17.814 1.00 94.25 721 HIS A CA 1
ATOM 5285 C C . HIS A 1 721 ? 29.178 5.578 -18.883 1.00 94.25 721 HIS A C 1
ATOM 5287 O O . HIS A 1 721 ? 29.912 6.465 -19.312 1.00 94.25 721 HIS A O 1
ATOM 5293 N N . GLY A 1 722 ? 27.910 5.453 -19.285 1.00 94.56 722 GLY A N 1
ATOM 5294 C CA . GLY A 1 722 ? 27.336 6.202 -20.401 1.00 94.56 722 GLY A CA 1
ATOM 5295 C C . GLY A 1 722 ? 27.660 5.591 -21.774 1.00 94.56 722 GLY A C 1
ATOM 5296 O O . GLY A 1 722 ? 28.297 4.537 -21.837 1.00 94.56 722 GLY A O 1
ATOM 5297 N N . PRO A 1 723 ? 27.201 6.227 -22.868 1.00 96.25 723 PRO A N 1
ATOM 5298 C CA . PRO A 1 723 ? 27.331 5.697 -24.226 1.00 96.25 723 PRO A CA 1
ATOM 5299 C C . PRO A 1 723 ? 28.798 5.566 -24.673 1.00 96.25 723 PRO A C 1
ATOM 5301 O O . PRO A 1 723 ? 29.585 6.502 -24.526 1.00 96.25 723 PRO A O 1
ATOM 5304 N N . GLY A 1 724 ? 29.166 4.406 -25.221 1.00 95.75 724 GLY A N 1
ATOM 5305 C CA . GLY A 1 724 ? 30.552 3.994 -25.449 1.00 95.75 724 GLY A CA 1
ATOM 5306 C C . GLY A 1 724 ? 31.084 4.131 -26.877 1.00 95.75 724 GLY A C 1
ATOM 5307 O O . GLY A 1 724 ? 32.248 3.798 -27.097 1.00 95.75 724 GLY A O 1
ATOM 5308 N N . SER A 1 725 ? 30.296 4.600 -27.853 1.00 95.94 725 SER A N 1
ATOM 5309 C CA . SER A 1 725 ? 30.703 4.610 -29.274 1.00 95.94 725 SER A CA 1
ATOM 5310 C C . SER A 1 725 ? 32.038 5.303 -29.552 1.00 95.94 725 SER A C 1
ATOM 5312 O O . SER A 1 725 ? 32.874 4.790 -30.304 1.00 95.94 725 SER A O 1
ATOM 5314 N N . ASP A 1 726 ? 32.254 6.460 -28.930 1.00 96.25 726 ASP A N 1
ATOM 5315 C CA . ASP A 1 726 ? 33.458 7.264 -29.137 1.00 96.25 726 ASP A CA 1
ATOM 5316 C C . ASP A 1 726 ? 34.658 6.593 -28.467 1.00 96.25 726 ASP A C 1
ATOM 5318 O O . ASP A 1 726 ? 35.744 6.540 -29.043 1.00 96.25 726 ASP A O 1
ATOM 5322 N N . HIS A 1 727 ? 34.438 5.990 -27.294 1.00 96.00 727 HIS A N 1
ATOM 5323 C CA . HIS A 1 727 ? 35.455 5.238 -26.567 1.00 96.00 727 HIS A CA 1
ATOM 5324 C C . HIS A 1 727 ? 35.923 4.006 -27.343 1.00 96.00 727 HIS A C 1
ATOM 5326 O O . HIS A 1 727 ? 37.122 3.785 -27.485 1.00 96.00 727 HIS A O 1
ATOM 5332 N N . VAL A 1 728 ? 34.992 3.224 -27.892 1.00 94.88 728 VAL A N 1
ATOM 5333 C CA . VAL A 1 728 ? 35.326 2.053 -28.717 1.00 94.88 728 VAL A CA 1
ATOM 5334 C C . VAL A 1 728 ? 36.120 2.465 -29.960 1.00 94.88 728 VAL A C 1
ATOM 5336 O O . VAL A 1 728 ? 37.027 1.749 -30.380 1.00 94.88 728 VAL A O 1
ATOM 5339 N N . SER A 1 729 ? 35.816 3.632 -30.532 1.00 94.44 729 SER A N 1
ATOM 5340 C CA . SER A 1 729 ? 36.502 4.144 -31.723 1.00 94.44 729 SER A CA 1
ATOM 5341 C C . SER A 1 729 ? 37.890 4.719 -31.416 1.00 94.44 729 SER A C 1
ATOM 5343 O O . SER A 1 729 ? 38.814 4.549 -32.213 1.00 94.44 729 SER A O 1
ATOM 5345 N N . ALA A 1 730 ? 38.045 5.402 -30.279 1.00 95.06 730 ALA A N 1
ATOM 5346 C CA . ALA A 1 730 ? 39.266 6.100 -29.884 1.00 95.06 730 ALA A CA 1
ATOM 5347 C C . ALA A 1 730 ? 39.483 6.026 -28.353 1.00 95.06 730 ALA A C 1
ATOM 5349 O O . ALA A 1 730 ? 39.271 7.011 -27.639 1.00 95.06 730 ALA A O 1
ATOM 5350 N N . PRO A 1 731 ? 39.944 4.880 -27.815 1.00 92.62 731 PRO A N 1
ATOM 5351 C CA . PRO A 1 731 ? 39.922 4.608 -26.372 1.00 92.62 731 PRO A CA 1
ATOM 5352 C C . PRO A 1 731 ? 40.826 5.523 -25.538 1.00 92.62 731 PRO A C 1
ATOM 5354 O O . PRO A 1 731 ? 40.537 5.769 -24.366 1.00 92.62 731 PRO A O 1
ATOM 5357 N N . GLU A 1 732 ? 41.908 6.039 -26.128 1.00 92.31 732 GLU A N 1
ATOM 5358 C CA . GLU A 1 732 ? 42.819 6.988 -25.473 1.00 92.31 732 GLU A CA 1
ATOM 5359 C C . GLU A 1 732 ? 42.301 8.436 -25.512 1.00 92.31 732 GLU A C 1
ATOM 5361 O O . GLU A 1 732 ? 42.631 9.228 -24.630 1.00 92.31 732 GLU A O 1
ATOM 5366 N N . GLU A 1 733 ? 41.483 8.783 -26.510 1.00 94.88 733 GLU A N 1
ATOM 5367 C CA . GLU A 1 733 ? 41.003 10.152 -26.749 1.00 94.88 733 GLU A CA 1
ATOM 5368 C C . GLU A 1 733 ? 39.628 10.408 -26.116 1.00 94.88 733 GLU A C 1
ATOM 5370 O O . GLU A 1 733 ? 39.341 11.530 -25.697 1.00 94.88 733 GLU A O 1
ATOM 5375 N N . ALA A 1 734 ? 38.804 9.365 -25.990 1.00 94.62 734 ALA A N 1
ATOM 5376 C CA . ALA A 1 734 ? 37.461 9.416 -25.421 1.00 94.62 734 ALA A CA 1
ATOM 5377 C C . ALA A 1 734 ? 37.322 8.439 -24.235 1.00 94.62 734 ALA A C 1
ATOM 5379 O O . ALA A 1 734 ? 36.659 7.408 -24.351 1.00 94.62 734 ALA A O 1
ATOM 5380 N N . PRO A 1 735 ? 37.970 8.693 -23.083 1.00 93.12 735 PRO A N 1
ATOM 5381 C CA . PRO A 1 735 ? 37.844 7.823 -21.919 1.00 93.12 735 PRO A CA 1
ATOM 5382 C C . PRO A 1 735 ? 36.442 7.915 -21.303 1.00 93.12 735 PRO A C 1
ATOM 5384 O O . PRO A 1 735 ? 35.911 9.008 -21.104 1.00 93.12 735 PRO A O 1
ATOM 5387 N N . LEU A 1 736 ? 35.878 6.769 -20.916 1.00 92.00 736 LEU A N 1
ATOM 5388 C CA . LEU A 1 736 ? 34.642 6.735 -20.135 1.00 92.00 736 LEU A CA 1
ATOM 5389 C C . LEU A 1 736 ? 34.896 7.070 -18.648 1.00 92.00 736 LEU A C 1
ATOM 5391 O O . LEU A 1 736 ? 35.967 6.740 -18.116 1.00 92.00 736 LEU A O 1
ATOM 5395 N N . PRO A 1 737 ? 33.925 7.689 -17.944 1.00 91.00 737 PRO A N 1
ATOM 5396 C CA . PRO A 1 737 ? 34.014 7.958 -16.510 1.00 91.00 737 PRO A CA 1
ATOM 5397 C C . PRO A 1 737 ? 34.235 6.672 -15.712 1.00 91.00 737 PRO A C 1
ATOM 5399 O O . PRO A 1 737 ? 33.475 5.723 -15.858 1.00 91.00 737 PRO A O 1
ATOM 5402 N N . ARG A 1 738 ? 35.254 6.631 -14.848 1.00 87.50 738 ARG A N 1
ATOM 5403 C CA . ARG A 1 738 ? 35.500 5.487 -13.944 1.00 87.50 738 ARG A CA 1
ATOM 5404 C C . ARG A 1 738 ? 34.897 5.689 -12.559 1.00 87.50 738 ARG A C 1
ATOM 5406 O O . ARG A 1 738 ? 34.466 4.724 -11.939 1.00 87.50 738 ARG A O 1
ATOM 5413 N N . ASP A 1 739 ? 34.857 6.939 -12.112 1.00 87.75 739 ASP A N 1
ATOM 5414 C CA . ASP A 1 739 ? 34.210 7.334 -10.869 1.00 87.75 739 ASP A CA 1
ATOM 5415 C C . ASP A 1 739 ? 32.741 7.625 -11.174 1.00 87.75 739 ASP A C 1
ATOM 5417 O O . ASP A 1 739 ? 32.402 8.636 -11.793 1.00 87.75 739 ASP A O 1
ATOM 5421 N N . ILE A 1 740 ? 31.875 6.691 -10.796 1.00 91.25 740 ILE A N 1
ATOM 5422 C CA . ILE A 1 740 ? 30.433 6.793 -11.020 1.00 91.25 740 ILE A CA 1
ATOM 5423 C C . ILE A 1 740 ? 29.821 7.606 -9.883 1.00 91.25 740 ILE A C 1
ATOM 5425 O O . ILE A 1 740 ? 30.254 7.504 -8.744 1.00 91.25 740 ILE A O 1
ATOM 5429 N N . ALA A 1 741 ? 28.841 8.457 -10.169 1.00 92.00 741 ALA A N 1
ATOM 5430 C CA . ALA A 1 741 ? 28.131 9.181 -9.120 1.00 92.00 741 ALA A CA 1
ATOM 5431 C C . ALA A 1 741 ? 27.005 8.314 -8.537 1.00 92.00 741 ALA A C 1
ATOM 5433 O O . ALA A 1 741 ? 26.327 7.605 -9.279 1.00 92.00 741 ALA A O 1
ATOM 5434 N N . GLU A 1 742 ? 26.730 8.452 -7.237 1.00 93.88 742 GLU A N 1
ATOM 5435 C CA . GLU A 1 742 ? 25.611 7.773 -6.559 1.00 93.88 742 GLU A CA 1
ATOM 5436 C C . GLU A 1 742 ? 24.265 7.979 -7.275 1.00 93.88 742 GLU A C 1
ATOM 5438 O O . GLU A 1 742 ? 23.466 7.049 -7.375 1.00 93.88 742 GLU A O 1
ATOM 5443 N N . GLY A 1 743 ? 24.063 9.166 -7.861 1.00 92.31 743 GLY A N 1
ATOM 5444 C CA . GLY A 1 743 ? 22.879 9.521 -8.649 1.00 92.31 743 GLY A CA 1
ATOM 5445 C C . GLY A 1 743 ? 22.542 8.536 -9.776 1.00 92.31 743 GLY A C 1
ATOM 5446 O O . GLY A 1 743 ? 21.377 8.389 -10.131 1.00 92.31 743 GLY A O 1
ATOM 5447 N N . VAL A 1 744 ? 23.539 7.833 -10.321 1.00 91.56 744 VAL A N 1
ATOM 5448 C CA . VAL A 1 744 ? 23.326 6.807 -11.351 1.00 91.56 744 VAL A CA 1
ATOM 5449 C C . VAL A 1 744 ? 22.653 5.571 -10.755 1.00 91.56 744 VAL A C 1
ATOM 5451 O O . VAL A 1 744 ? 21.720 5.026 -11.342 1.00 91.56 744 VAL A O 1
ATOM 5454 N N . CYS A 1 745 ? 23.086 5.151 -9.566 1.00 91.06 745 CYS A N 1
ATOM 5455 C CA . CYS A 1 745 ? 22.594 3.952 -8.897 1.00 91.06 745 CYS A CA 1
ATOM 5456 C C . CYS A 1 745 ? 21.177 4.139 -8.346 1.00 91.06 745 CYS A C 1
ATOM 5458 O O . CYS A 1 745 ? 20.343 3.251 -8.499 1.00 91.06 745 CYS A O 1
ATOM 5460 N N . VAL A 1 746 ? 20.885 5.298 -7.746 1.00 89.88 746 VAL A N 1
ATOM 5461 C CA . VAL A 1 746 ? 19.596 5.552 -7.071 1.00 89.88 746 VAL A CA 1
ATOM 5462 C C . VAL A 1 746 ? 18.418 5.761 -8.026 1.00 89.88 746 VAL A C 1
ATOM 5464 O O . VAL A 1 746 ? 17.278 5.848 -7.584 1.00 89.88 746 VAL A O 1
ATOM 5467 N N . SER A 1 747 ? 18.677 5.783 -9.338 1.00 84.25 747 SER A N 1
ATOM 5468 C CA . SER A 1 747 ? 17.627 5.692 -10.360 1.00 84.25 747 SER A CA 1
ATOM 5469 C C . SER A 1 747 ? 16.876 4.356 -10.312 1.00 84.25 747 SER A C 1
ATOM 5471 O O . SER A 1 747 ? 15.699 4.308 -10.646 1.00 84.25 747 SER A O 1
ATOM 5473 N N . CYS A 1 748 ? 17.557 3.289 -9.880 1.00 86.81 748 CYS A N 1
ATOM 5474 C CA . CYS A 1 748 ? 16.996 1.946 -9.721 1.00 86.81 748 CYS A CA 1
ATOM 5475 C C . CYS A 1 748 ? 17.052 1.476 -8.260 1.00 86.81 748 CYS A C 1
ATOM 5477 O O . CYS A 1 74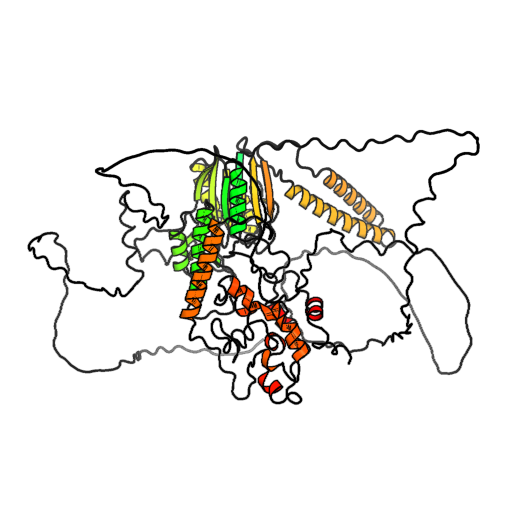8 ? 16.207 0.706 -7.830 1.00 86.81 748 CYS A O 1
ATOM 5479 N N . HIS A 1 749 ? 18.041 1.923 -7.479 1.00 88.00 749 HIS A N 1
ATOM 5480 C CA . HIS A 1 749 ? 18.177 1.604 -6.059 1.00 88.00 749 HIS A CA 1
ATOM 5481 C C . HIS A 1 749 ? 17.560 2.700 -5.191 1.00 88.00 749 HIS A C 1
ATOM 5483 O O . HIS A 1 749 ? 18.253 3.581 -4.685 1.00 88.00 749 HIS A O 1
ATOM 5489 N N . ASN A 1 750 ? 16.249 2.630 -5.009 1.00 82.88 750 ASN A N 1
ATOM 5490 C CA . ASN A 1 750 ? 15.513 3.493 -4.092 1.00 82.88 750 ASN A CA 1
ATOM 5491 C C . ASN A 1 750 ? 14.943 2.670 -2.922 1.00 82.88 750 ASN A C 1
ATOM 5493 O O . ASN A 1 750 ? 15.212 1.474 -2.804 1.00 82.88 750 ASN A O 1
ATOM 5497 N N . GLN A 1 751 ? 14.164 3.305 -2.046 1.00 75.81 751 GLN A N 1
ATOM 5498 C CA . GLN A 1 751 ? 13.564 2.625 -0.895 1.00 75.81 751 GLN A CA 1
ATOM 5499 C C . GLN A 1 751 ? 12.664 1.444 -1.302 1.00 75.81 751 GLN A C 1
ATOM 5501 O O . GLN A 1 751 ? 12.584 0.467 -0.562 1.00 75.81 751 GLN A O 1
ATOM 5506 N N . GLU A 1 752 ? 12.033 1.504 -2.476 1.00 75.44 752 GLU A N 1
ATOM 5507 C CA . GLU A 1 752 ? 11.110 0.471 -2.955 1.00 75.44 752 GLU A CA 1
ATOM 5508 C C . GLU A 1 752 ? 11.828 -0.727 -3.581 1.00 75.44 752 GLU A C 1
ATOM 5510 O O . GLU A 1 752 ? 11.401 -1.870 -3.422 1.00 75.44 752 GLU A O 1
ATOM 5515 N N . HIS A 1 753 ? 12.946 -0.484 -4.261 1.00 79.81 753 HIS A N 1
ATOM 5516 C CA . HIS A 1 753 ? 13.669 -1.502 -5.024 1.00 79.81 753 HIS A CA 1
ATOM 5517 C C . HIS A 1 753 ? 14.923 -2.022 -4.308 1.00 79.81 753 HIS A C 1
ATOM 5519 O O . HIS A 1 753 ? 15.420 -3.098 -4.641 1.00 79.81 753 HIS A O 1
ATOM 5525 N N . SER A 1 754 ? 15.470 -1.267 -3.352 1.00 80.31 754 SER A N 1
ATOM 5526 C CA . SER A 1 754 ? 16.692 -1.624 -2.632 1.00 80.31 754 SER A CA 1
ATOM 5527 C C . SER A 1 754 ? 16.818 -0.884 -1.292 1.00 80.31 754 SER A C 1
ATOM 5529 O O . SER A 1 754 ? 17.694 -0.034 -1.120 1.00 80.31 754 SER A O 1
ATOM 5531 N N . GLU A 1 755 ? 16.018 -1.277 -0.298 1.00 75.12 755 GLU A N 1
ATOM 5532 C CA . GLU A 1 755 ? 15.949 -0.637 1.034 1.00 75.12 755 GLU A CA 1
ATOM 5533 C C . GLU A 1 755 ? 17.311 -0.495 1.762 1.00 75.12 755 GLU A C 1
ATOM 5535 O O . GLU A 1 755 ? 17.492 0.391 2.594 1.00 75.12 755 GLU A O 1
ATOM 5540 N N . ARG A 1 756 ? 18.283 -1.376 1.470 1.00 81.69 756 ARG A N 1
ATOM 5541 C CA . ARG A 1 756 ? 19.616 -1.412 2.114 1.00 81.69 756 ARG A CA 1
ATOM 5542 C C . ARG A 1 756 ? 20.724 -0.847 1.236 1.00 81.69 756 ARG A C 1
ATOM 5544 O O . ARG A 1 756 ? 21.891 -1.186 1.442 1.00 81.69 756 ARG A O 1
ATOM 5551 N N . PHE A 1 757 ? 20.375 -0.063 0.220 1.00 88.00 757 PHE A N 1
ATOM 5552 C CA . PHE A 1 757 ? 21.370 0.517 -0.667 1.00 88.00 757 PHE A CA 1
ATOM 5553 C C . PHE A 1 757 ? 22.319 1.425 0.123 1.00 88.00 757 PHE A C 1
ATOM 5555 O O . PHE A 1 757 ? 21.909 2.407 0.735 1.00 88.00 757 PHE A O 1
ATOM 5562 N N . VAL A 1 758 ? 23.604 1.078 0.104 1.00 90.62 758 VAL A N 1
ATOM 5563 C CA . VAL A 1 758 ? 24.685 1.902 0.647 1.00 90.62 758 VAL A CA 1
ATOM 5564 C C . VAL A 1 758 ? 25.718 2.030 -0.454 1.00 90.62 758 VAL A C 1
ATOM 5566 O O . VAL A 1 758 ? 26.432 1.066 -0.738 1.00 90.62 758 VAL A O 1
ATOM 5569 N N . TYR A 1 759 ? 25.780 3.208 -1.073 1.00 92.62 759 TYR A N 1
ATOM 5570 C CA . TYR A 1 759 ? 26.565 3.465 -2.279 1.00 92.62 759 TYR A CA 1
ATOM 5571 C C . TYR A 1 759 ? 27.996 2.908 -2.205 1.00 92.62 759 TYR A C 1
ATOM 5573 O O . TYR A 1 759 ? 28.369 2.054 -3.013 1.00 92.62 759 TYR A O 1
ATOM 5581 N N . ASP A 1 760 ? 28.762 3.294 -1.181 1.00 92.12 760 ASP A N 1
ATOM 5582 C CA . ASP A 1 760 ? 30.157 2.863 -1.032 1.00 92.12 760 ASP A CA 1
ATOM 5583 C C . ASP A 1 760 ? 30.291 1.341 -0.897 1.00 92.12 760 ASP A C 1
ATOM 5585 O O . ASP A 1 760 ? 31.172 0.730 -1.503 1.00 92.12 760 ASP A O 1
ATOM 5589 N N . ALA A 1 761 ? 29.405 0.700 -0.130 1.00 91.25 761 ALA A N 1
ATOM 5590 C CA . ALA A 1 761 ? 29.440 -0.748 0.053 1.00 91.25 761 ALA A CA 1
ATOM 5591 C C . ALA A 1 761 ? 29.086 -1.486 -1.247 1.00 91.25 761 ALA A C 1
ATOM 5593 O O . ALA A 1 761 ? 29.736 -2.473 -1.592 1.00 91.25 761 ALA A O 1
ATOM 5594 N N . PHE A 1 762 ? 28.091 -0.992 -1.988 1.00 90.56 762 PHE A N 1
ATOM 5595 C CA . PHE A 1 762 ? 27.612 -1.611 -3.222 1.00 90.56 762 PHE A CA 1
ATOM 5596 C C . PHE A 1 762 ? 28.620 -1.476 -4.360 1.00 90.56 762 PHE A C 1
ATOM 5598 O O . PHE A 1 762 ? 28.926 -2.471 -5.016 1.00 90.56 762 PHE A O 1
ATOM 5605 N N . VAL A 1 763 ? 29.222 -0.300 -4.545 1.00 91.00 763 VAL A N 1
ATOM 5606 C CA . VAL A 1 763 ? 30.272 -0.111 -5.558 1.00 91.00 763 VAL A CA 1
ATOM 5607 C C . VAL A 1 763 ? 31.471 -1.018 -5.286 1.00 91.00 763 VAL A C 1
ATOM 5609 O O . VAL A 1 763 ? 32.001 -1.626 -6.215 1.00 91.00 763 VAL A O 1
ATOM 5612 N N . GLN A 1 764 ? 31.869 -1.210 -4.024 1.00 90.75 764 GLN A N 1
ATOM 5613 C CA . GLN A 1 764 ? 32.972 -2.121 -3.690 1.00 90.75 764 GLN A CA 1
ATOM 5614 C C . GLN A 1 764 ? 32.692 -3.589 -4.048 1.00 90.75 764 GLN A C 1
ATOM 5616 O O . GLN A 1 764 ? 33.644 -4.338 -4.276 1.00 90.75 764 GLN A O 1
ATOM 5621 N N . MET A 1 765 ? 31.421 -4.002 -4.137 1.00 89.38 765 MET A N 1
ATOM 5622 C CA . MET A 1 765 ? 31.043 -5.337 -4.622 1.00 89.38 765 MET A CA 1
ATOM 5623 C C . MET A 1 765 ? 31.177 -5.475 -6.145 1.00 89.38 765 MET A C 1
ATOM 5625 O O . MET A 1 765 ? 31.364 -6.586 -6.638 1.00 89.38 765 MET A O 1
ATOM 5629 N N . LEU A 1 766 ? 31.124 -4.363 -6.886 1.00 91.25 766 LEU A N 1
ATOM 5630 C CA . LEU A 1 766 ? 31.301 -4.329 -8.342 1.00 91.25 766 LEU A CA 1
ATOM 5631 C C . LEU A 1 766 ? 32.777 -4.242 -8.758 1.00 91.25 766 LEU A C 1
ATOM 5633 O O . LEU A 1 766 ? 33.124 -4.538 -9.900 1.00 91.25 766 LEU A O 1
ATOM 5637 N N . VAL A 1 767 ? 33.657 -3.839 -7.840 1.00 90.56 767 VAL A N 1
ATOM 5638 C CA . VAL A 1 767 ? 35.086 -3.638 -8.098 1.00 90.56 767 VAL A CA 1
ATOM 5639 C C . VAL A 1 767 ? 35.867 -4.945 -7.881 1.00 90.56 767 VAL A C 1
ATOM 5641 O O . VAL A 1 767 ? 36.172 -5.350 -6.755 1.00 90.56 767 VAL A O 1
ATOM 5644 N N . VAL A 1 768 ? 36.248 -5.600 -8.980 1.00 88.25 768 VAL A N 1
ATOM 5645 C CA . VAL A 1 768 ? 36.924 -6.912 -9.019 1.00 88.25 768 VAL A CA 1
ATOM 5646 C C . VAL A 1 768 ? 38.205 -6.869 -9.867 1.00 88.25 768 VAL A C 1
ATOM 5648 O O . VAL A 1 768 ? 38.408 -5.922 -10.627 1.00 88.25 768 VAL A O 1
ATOM 5651 N N . PRO A 1 769 ? 39.129 -7.846 -9.760 1.00 87.25 769 PRO A N 1
ATOM 5652 C CA . PRO A 1 769 ? 40.290 -7.897 -10.650 1.00 87.25 769 PRO A CA 1
ATOM 5653 C C . PRO A 1 769 ? 39.866 -7.889 -12.125 1.00 87.25 769 PRO A C 1
ATOM 5655 O O . PRO A 1 769 ? 39.112 -8.757 -12.552 1.00 87.25 769 PRO A O 1
ATOM 5658 N N . GLY A 1 770 ? 40.344 -6.907 -12.893 1.00 82.06 770 GLY A N 1
ATOM 5659 C CA . GLY A 1 770 ? 39.936 -6.687 -14.286 1.00 82.06 770 GLY A CA 1
ATOM 5660 C C . GLY A 1 770 ? 38.788 -5.684 -14.468 1.00 82.06 770 GLY A C 1
ATOM 5661 O O . GLY A 1 770 ? 38.595 -5.209 -15.582 1.00 82.06 770 GLY A O 1
ATOM 5662 N N . HIS A 1 771 ? 38.090 -5.294 -13.396 1.00 88.62 771 HIS A N 1
ATOM 5663 C CA . HIS A 1 771 ? 37.055 -4.255 -13.386 1.00 88.62 771 HIS A CA 1
ATOM 5664 C C . HIS A 1 771 ? 37.201 -3.367 -12.136 1.00 88.62 771 HIS A C 1
ATOM 5666 O O . HIS A 1 771 ? 36.757 -3.706 -11.042 1.00 88.62 771 HIS A O 1
ATOM 5672 N N . GLY A 1 772 ? 37.903 -2.239 -12.271 1.00 84.00 772 GLY A N 1
ATOM 5673 C CA . GLY A 1 772 ? 38.197 -1.315 -11.163 1.00 84.00 772 GLY A CA 1
ATOM 5674 C C . GLY A 1 772 ? 39.385 -1.717 -10.269 1.00 84.00 772 GLY A C 1
ATOM 5675 O O . GLY A 1 772 ? 39.970 -0.852 -9.622 1.00 84.00 772 GLY A O 1
ATOM 5676 N N . ARG A 1 773 ? 39.814 -2.990 -10.269 1.00 84.75 773 ARG A N 1
ATOM 5677 C CA . ARG A 1 773 ? 41.104 -3.441 -9.698 1.00 84.75 773 ARG A CA 1
ATOM 5678 C C . ARG A 1 773 ? 42.039 -3.970 -10.790 1.00 84.75 773 ARG A C 1
ATOM 5680 O O . ARG A 1 773 ? 41.547 -4.471 -11.805 1.00 84.75 773 ARG A O 1
ATOM 5687 N N . PRO A 1 774 ? 43.370 -3.932 -10.577 1.00 78.62 774 PRO A N 1
ATOM 5688 C CA . PRO A 1 774 ? 44.322 -4.594 -11.465 1.00 78.62 774 PRO A CA 1
ATOM 5689 C C . PRO A 1 774 ? 43.928 -6.054 -11.709 1.00 78.62 774 PRO A C 1
ATOM 5691 O O . PRO A 1 774 ? 43.462 -6.738 -10.791 1.00 78.62 774 PRO A O 1
ATOM 5694 N N . ALA A 1 775 ? 44.087 -6.530 -12.945 1.00 73.56 775 ALA A N 1
ATOM 5695 C CA . ALA A 1 775 ? 43.861 -7.936 -13.262 1.00 73.56 775 ALA A CA 1
ATOM 5696 C C . ALA A 1 775 ? 44.793 -8.818 -12.415 1.00 73.56 775 ALA A C 1
ATOM 5698 O O . ALA A 1 775 ? 45.923 -8.431 -12.113 1.00 73.56 775 ALA A O 1
ATOM 5699 N N . ALA A 1 776 ? 44.332 -10.005 -12.015 1.00 63.78 776 ALA A N 1
ATOM 5700 C CA . ALA A 1 776 ? 45.136 -10.902 -11.191 1.00 63.78 776 ALA A CA 1
ATOM 5701 C C . ALA A 1 776 ? 46.463 -11.243 -11.901 1.00 63.78 776 ALA A C 1
ATOM 5703 O O . ALA A 1 776 ? 46.465 -11.934 -12.918 1.00 63.78 776 ALA A O 1
ATOM 5704 N N . GLY A 1 777 ? 47.584 -10.757 -11.355 1.00 59.56 777 GLY A N 1
ATOM 5705 C CA . GLY A 1 777 ? 48.927 -10.960 -11.912 1.00 59.56 777 GLY A CA 1
ATOM 5706 C C . GLY A 1 777 ? 49.560 -9.744 -12.604 1.00 59.56 777 GLY A C 1
ATOM 5707 O O . GLY A 1 777 ? 50.649 -9.907 -13.155 1.00 59.56 777 GLY A O 1
ATOM 5708 N N . GLN A 1 778 ? 48.918 -8.569 -12.565 1.00 46.44 778 GLN A N 1
ATOM 5709 C CA . GLN A 1 778 ? 49.533 -7.270 -12.886 1.00 46.44 778 GLN A CA 1
ATOM 5710 C C . GLN A 1 778 ? 50.017 -6.538 -11.636 1.00 46.44 778 GLN A C 1
ATOM 5712 O O . GLN A 1 778 ? 49.320 -6.620 -10.596 1.00 46.44 778 GLN A O 1
#

Radius of gyration: 39.12 Å; chains: 1; bounding box: 117×130×117 Å

Sequence (778 aa):
MHTGHLCVGEICEGSIGAASRLAVVLPGAEGPVGAAMTPRGLLTEALADGREDRDVLVAHVAEDRSPGAFLEARAAGLPGAFVQARRGLAVEASGLAAHFAILGGFGDPPPGRGRAFVRLFAERLAVVDVPVVVPGPAPDLCPGDVLRRVGGCLGLVVPAGPEGQNEAGSEWKESTGGCHTVLEGRWDGQQAAIGARSSGIQPDRRSPEAGATTVAVRVKATRIATVLVLAMAALAGLGASCGDSDGTTTASPTTNPPPTPAPIERPEPTLRLLVITDLEGYLAPCGCNARPLGGIDRMAAKVAEVRGHGQPTLLVAAGDLFFGSEEHGFGGDGAEVQEIWKAELLVDIFEEMGLAAAVPGALDLSMGVDTFRSLVVAADFPLLAGGLRLGPDAEMYDAPTNLLSETLVRTVGDVKVGLVGVTSMESLAGTLPDGVTRDSALRDAAQAGVAAVREEGADLVVALVRGTRREARQVGALDGVDFVVQGGIDQAEAIPPVDADGAFIFHSGRQGQGLLVVDIFKRDDGAYTDWSDWTTEVERGRLETRMEELRTRLEDWAGDDSVDENDVRTQRARLERMETERRGLRPPATVPGNAFSATWLELPPDASQAAPVTRMIDSYYRRVNENNARVFADLVPEAPAEGQPHYVGSQACGGDCHQGAVDWWTGHAHGRAYATLTELDKEFNLSCVGCHVTGYMKAGGSTVTHNLDGALVNVGCESCHGPGSDHVSAPEEAPLPRDIAEGVCVSCHNQEHSERFVYDAFVQMLVVPGHGRPAAGQ

Foldseek 3Di:
DDDDYDDDDDDDDDDDDDDDDDDDDDDDDDDDDDDDDDDDDDDDDDDDDDDDDDDDDDDDDDDDDDPPPPPPPPPPDDDDDDDDPDPDPDDDDDDDDDDDDDDDDDDDDDDDDDDDDDDDDDDDDDDDDDDDDDDDDDDDDDPDDDPPDDDDDDDDDDDDDDDDDDDDDDDDDDDDDDDDDDDDDDDDDDDDDDDDDDDDDDDDDDDDDDDDDDDDDDDDDDDDDDDDPPPPPPPDDDDDDDDDDDDDDPDDDPDDDPPDPDPLPADAFQAKEKEAFAQALFAAAPPLAPWGFFHLQLVLVVLVVVVVVPGQYAYEYEENQQHHPDDLLDPDPPLVVLSLLSSLLSLVSCVSSVHAEYEYALRCQVVHLVSSLVSLVSHPHAHAAFQKAFADDPDDDPDPGGSHHQWDWDDGNNFTEIEGEHEQNQDVVRDHDPRMDGRDDRLVRLLVSLVVSVVVPGLAYEYRYEDDPVSQLSSQLHPRHAEYEYYPDQFQQWDPWDDRNQHIYGYQGHSRQWMKMKRWHAQDSDTADEQAPVVLVVVLVVLVVVLVVLVVVLVVVVPDPVDDPVVSVVSVVVSVVSVVVSVVRDRPSDHDHTYMYMDIGGGIPPRDGNPVSVVSVLVSLQVQLVVLLPVCVVPDAAADDPPDFAADAQVLCDDPHQPVLSVVLCPDCQVCQLVSCVVRSRLLPSNRVQQFWAQENHHNAAHSNGHPVCRGGGNHPCLFQNGCRVCSVPVVVDPTDLDGDVVSVCVQCPCSSYVPDDPVVVVVVSCDPSRVHPHPPD

pLDDT: mean 70.15, std 30.51, range [22.3, 98.88]

Secondary structure (DSSP, 8-state):
------------------------------------------------------------------GGGGSSSSTT------------------------------------------------------------------S-SSSSS----------------------------------------------------PPPP--------PPP-----------SSSSSSSSS--------------PPP--PPPPPPPP--PPPPSEEEEEEE--TT--S--S-SSS----HHHHHHHHHHHHHT-S-EEEEEES--S--S---S--STTHHHHHHHHHHHHHHHHHHTT--EEE--GGGGTT-HHHHHHHHHH-SSPBB-TTEEESSSTTS--S-S-SSBSEEEEEETTEEEEEEEEE----TTSSPPTTEEESS-HHHHHHHHHHHHHHTT-SEEEEEEES-HHHHHHHHTSTT--EEEEE----SS-EEEEEEBTEEEEE--STTSEEEEEEEE-SSSS--EE--HHHHHHHHHHHHHHHHHHHHHHHHHTT-TTS-HHHHHHHHHHHHHHHHHHHH----SS--SSEEEEEEEE--TTS---HHHHHHHHHHHHHHHHHHHHHTTT-PPPPPPTT------GGGGTTTTTHHHHHHHHHSSGGGTTHHHHTTT-TT-HHHHTTTBSSBTSTTSB-SS-STTTTTBSS-HHHHH---HHHHH-TTTSPPPSS--HHHHTTT-STTT-TT--HHHHHHHH-EETBEE--TT-